Protein 7Q61 (pdb70)

B-factor: mean 127.04, std 44.7, range [60.65, 236.68]

Secondary structure (DSSP, 8-state):
-----EEEEESEEETTSEEEEEEE--SS-SSPEEEEEEE-SS-EEEEEEEE--SS--EEEEEEEPPPPSSSSEEEEEEEEEEEETTEEEEEEEEEEEE-PPPEEEEEES-SEE-TT-EEEEEEEEE-TTS-B--PPEEEEEEE-TTS-EEEEEEEE--BTTEEEEEEE--TTPPPEEEEEEETTTTEEEEEEE-------EEEEE-S-SSEESS-SEEEEEEEEEETTS-B--EEEEEEEEEEE----EEEEEEEE--TT-EEEEEEETTSS-TT-SSEEEEEEEEEEEEETTT--EEEEEEEEEEE-EEEEEEEEEE-SEE-TTS-EEEEEEEE-TTS-B-SS-EEEEEEEBTTB--EEEEE--TT-EEEEEE--SSS-S--EEEEEES-SSPP---SSSPP-EEE-EEEEEEE---SS--EEEEPP--SPBPTTSEEEEEEEEE--STTT-TTS-EEEEEEEEETTEEEEEEEEEE-GGG-S--EEEEEEEE--TTS-SS-EEEEEEE-TTS-EEEEEEE--B----SS--EEEEESSEE-TTSEEEEEEE--TT-EEEEEEEEHHHHHHSPPPP-SHHHHHHTS-S---S--SSS--------HHHHHHTTTEEEEESSS-SPP------EE----SEEEEEEEE--TTSEEEEEEEPPS-SEEEEEEEEEEETTTEEEE---EEEEE--SEEEEEE--SEEETTSEEEEEEEEEE-SSS-EEEEEEE---TTEEE--SGGGEEEEEE-TTEEEEEEEEEEE-S-EEEEEEEEEEEPPPSS-BTTBPPP--SS--EEEEEEEEEEEPSSEEEEEEEEEEE--EEEEEEEEEE----S-BPTT--EEEEEEESSSS-STTTTTTTTS-S---SGGGTHHHHHHHHHHHHHHHTTT---HHHHHHHHHHHHHHHTTSSTTB-TTSSB-SSSS-SSS--HHHHHHHHHHHTTGGGTS---SHHHHHHHHHHHHH--SS---------SSSS--SS---HHHHHHHHHHHHSSSS--SS-HHHHHHHHHHTTHHHHT--SHHHHHHHHHTTTTT-SSSSSTTTTTTSTT-EE-SS-EE----HHHHHHHHHHHHHT-SS---HHHHHHHHHHHHHHTT--SSSSS-SSSSHHHHHHHHHHHHHHHT----SEEEEEEEETT---EEEEE-SSSTTB-EEEE--S-SSEEEEEEEEES-EEEEEEEEEEE--

Solvent-accessible surface area: 53272 Å² total; per-residue (Å²): 168,114,45,8,12,3,1,0,0,0,1,48,0,12,79,67,18,83,13,41,0,1,4,2,1,2,39,42,34,51,79,7,76,4,30,4,13,1,50,16,161,111,89,73,54,133,16,9,89,49,40,5,74,165,109,14,57,25,52,38,65,64,20,119,7,6,68,13,61,65,43,68,79,17,65,1,25,0,62,5,16,0,84,20,114,161,97,76,65,110,74,118,47,107,0,3,0,41,138,16,60,54,9,29,28,5,12,10,2,8,17,0,0,18,25,32,43,65,0,75,0,0,0,0,12,0,10,26,39,4,30,1,24,66,85,122,13,44,13,0,3,0,14,18,45,64,38,15,7,36,10,31,56,96,108,23,88,12,88,77,0,0,6,53,22,44,42,100,2,46,100,99,15,77,79,26,74,3,30,0,9,3,44,92,50,187,39,123,1,52,4,24,0,37,77,20,74,23,31,56,10,98,8,76,29,52,88,4,138,90,6,4,4,48,54,124,44,14,75,0,56,0,8,0,96,13,5,10,37,45,20,13,81,0,44,0,94,3,34,0,16,3,79,28,140,161,107,63,66,55,85,114,13,86,22,98,8,72,134,80,0,26,22,56,14,83,0,46,30,92,35,9,53,19,91,20,219,56,29,27,56,84,5,33,0,53,0,38,0,55,17,107,32,5,44,62,90,18,92,14,100,57,76,6,127,12,23,21,28,46,1,21,2,77,28,68,24,22,15,99,16,1,15,24,97,29,63,12,69,6,36,1,34,0,77,5,70,48,93,42,101,41,147,92,66,85,2,32,4,16,10,96,30,116,91,31,83,113,99,58,75,30,82,4,62,104,68,0,20,1,90,6,102,24,115,0,60,30,10,110,37,34,76,1,19,0,37,0,24,24,68,81,119,114,72,111,166,74,110,164,108,43,50,100,96,65,81,52,3,145,38,63,0,126,15,7,46,54,62,16,178,4,22,0,16,13,94,61,42,101,37,111,16,120,14,39,100,96,39,107,0,81,0,16,15,60,7,14,61,94,39,0,46,62,127,39,50,2,3,0,4,33,1,0,3,1,41,4,28,7,38,56,31,16,26,85,60,17,62,4,113,96,90,30,89,126,18,63,25,51,10,78,0,57,0,44,2,92,3,2,33,44,2,4,0,0,1,0,1,7,2,24,77,8,5,1,2,0,9,23,1,66,10,50,8,74,60,9,15,39,1,110,12,58,6,24,26,47,89,51,96,48,61,2,50,28,102,0,38,0,72,0,71,11,5,63,46,4,16,0,0,0,14,0,4,2,33,3,0,39,46,49,99,112,52,108,94,33,32,59,148,35,2,13,48,65,28,110,136,64,34,18,98,20,7,188,54,5,34,62,162,64,184,121,43,8,0,18,13,1,0,78,50,2,0,0,4,6,3,31,72,21,88,9,95,83,101,75,146,108,121,81,54,83,5,122,52,120,23,25,20,18,16,35,56,48,38,100,8,34,147,81,2,125,56,59,50,117,16,74,3,8,21,13,14,5,36,0,55,0,16,0,0,0,0,3,102,96,96,0,1,0,24,5,89,86,40,23,0,22,0,32,4,31,3,6,1,25,6,35,18,56,46,36,2,60,30,48,77,74,16,151,0,1,0,5,0,8,0,11,32,169,57,4,0,36,0,50,1,63,8,45,118,42,141,36,5,102,33,105,93,99,60,119,11,113,30,58,16,49,15,51,32,44,41,39,68,27,10,56,4,67,0,27,1,74,104,48,25,134,4,84,0,33,1,22,0,126,4,62,106,12,147,85,78,13,72,74,86,147,10,72,61,19,184,101,18,90,7,0,24,4,40,45,74,1,36,3,77,29,57,33,85,105,49,81,86,34,78,17,3,14,6,30,3,140,67,143,98,26,73,51,79,5,77,12,103,51,68,154,92,49,12,90,108,5,48,104,10,48,4,5,1,25,1,11,14,13,12,36,12,20,50,61,1,58,49,4,21,88,134,93,30,22,103,32,4,80,7,11,7,12,16,0,3,7,2,6,1,5,23,23,8,77,85,17,68,60,45,64,132,127,56,87,73,125,0,35,22,30,2,72,75,5,24,112,88,4,85,106,21,54,12,92,59,18,2,10,1,12,141,0,105,128,53,52,75,2,8,7,22,9,8,0,3,8,8,12,7,7,3,22,0,88,111,31,11,160,15,47,81,164,10,28,88,56,6,17,144,83,6,49,63,36,7,103,69,108,33,9,88,46,82,74,22,106,10,93,50,126,114,54,88,13,13,61,42,57,86,46,1,5,5,0,9,2,15,10,2,4,23,71,58,67,67,92,65,120,24,109,30,14,26,12,0,74,128,28,3,98,102,18,24,111,70,81,80,64,21,8,2,13,1,1,8,1,14,18,8,10,39,36,76,38,96,90,40,1,57,111,10,26,141,63,2,57,143,89,10,88,124,64,34,49,20,24,45,3,57,107,92,42,34,3,2,2,0,0,8,1,0,3,0,7,3,29,44,130,92,61,79,90,152,36,23,28,47,0,1,10,0,0,18,27,0,15,84,38,96,104,13,1,16,23,85,89,24,3,4,2,5,1,0,0,0,25,1,4,1,49,4,14,82,53,17,7,72,15,3,66,73,0,67,1,32,1,63,11,90,86,113,57,88,80,67,5,79,0,73,56,100,39,23,18,23,44,43,82,34,68,15,85,17,123,31,20,88,3,27,1,45,0,41,27,113,1,0,0,14,3,41,4,11,2,92,6,12,43,97,154

Sequence (1210 aa):
ELPNYLVTLPARLNFPSVQKVCLDLSPGYSDVKFTVTLETKDKTQKLLEYSGLKKRHLHCISFLVPPPAGGTEEVATIRVSGVGNNISFEEKKKVLIQRQGNGTFVQTDKPLYTPGQQVYFRIVTMDSNFVPVNDKYSMVELQDPNSNRIAQWLEVVPEQGIVDLSFQLAPEAMLGTYTVAVAEGKTFGTFSVEEYVLPKFKVEVVEPKELSTVQESFLVKICCRYTYGKPMLGAVQVSVCQKANLPDKCRNLSGQTDKTGCFSAPVDMATFDLIGYAYSHQINIVATVVEEGTGVEANATQNIYISPQMGSMTFEDTSNFYHPNFPFSGKIRVRGHDDSFLKNHLVFLVIYGTNGTFNQTLVTDNNGLAPFTLETSGWNGTDVSLEGKFQMEDLVYNPEQVPRYYQNAYLHLRPFYSTTRSFLGIHRLNGPLKCGQPQEVLVDYYIDPADASPDQEISFSYYLIGKGSLVMEGQKHLNSKKKGLKASFSLSLTFTSRLAPDPSLVIYAIFPSGGVVADKIQFSVEMCFDNQVSLGFSPSQQLPGAEVELQLQAAPGSLCALRAVDESVLLLRPDRELSNRSVYGMFPFWYGHYPYQVAEYDQCTDLFSFFRDVGLKILSNAKIKKPVDCDSQVRQYFPETWLWDLFPIGNSGKEAVHVTVPDAITEWKAMSFCTSQSRGFGLSPTVGLTAFKPFFVDLTLPYSVVRGESFRLTATIFNYLKDCIRVQTDLAKSHEYQLESWADSQTSSCLCADDAKTHHWNITAVKLGHINFTISTKILDSNEPCGGQKGFVPQKGRSDTLIKPVLVKPEGVLVEKTHSSLLCPKGKVASESVSLELPVDIVPDSTKAYVTVLGDIMGTALQNLDGLVQMPSGCGEQNMVLFAPIIYVLQYLEKAGLLTEEIRSRAVGFLEIGYQKELMYKHSNGSYSAFGERDGNGNTWLTAFVTKCFGQAQKFIFIDPKNIQDALKWMAGNQLPSGCYANVGNLLHTAMKGGVDDEVSLTAYVTAALLEMGKDVDDPMVSQGLRCLKNSATSTTNLYTQALLAYIFSLAGEMDIRNILLKQLDQQAIISGESIYWSQAVDVELTAYALLAQLTKPSLTQKEIAKATSIVAWLAKQHNAYGGFSSTQDTVVALQALAKYATTAYMPSEEINLVVKSTENFQRTFNIQSVNRLVFQQDTLPNVPGMYTLEASGQGCVYVQTVLRYNILP

Foldseek 3Di:
DAWKKKKWWFAEAAQVDKFKIKMKTAADWQFKKKWKWKAADPGIGIDDIDTDDRHIDIDMDIDHDDAHPVRFKGKIKMWIWIDGPPDIDIDIAIGMYGHAAWDKAKFWLFQEAEAQAKIKMKIATADLLQAADWDWWQKKFKAAPLQFTQDMDGRDTDDLRMDMDMDGGHNPRDWAKMKIDTNLDDHIDIHTHDFFDFDFKDKEWDFPDEAAQPDFKGKTKIAMAGQLGAAAKWKKWKWKWWAFCPDIFTDIDIDIADRRRIDMDMDGPVRDDLLDPRTAQKIKIKMKTQGPFLRDIDIYIDIYRHFLEAKEKAFDFADQADEEQDKGKTKMAIAGRVRDQDDFAWKKKWKAAPVHIDIDIGTAHRRRMTIDMDGRHPRGQTKMKMKIDRDPDDDDADSVGRRHDYHIYIGIYGYEPDPDRKDKDKDADPDADEAFDWDKIKMKIFAALVLLPQVGKWKKKKFWFALRGTDDIDIDIDGSVVHGDTDMDIDTDGHASRHYQWIKMKMWTATSVQDIYIDMDIHGHPLHAQFAWAWDWPVLEDAAFAKIKIKIFTAAFKKKWKWKFFVSSCSVPNTDDDDSCVVSPSSPDGQQARDPVRDDDDVVNFVCVVCRRSRMDMDMDGPTDDDDDPLEDAQDFDRGIQDTDIDHGHNVRMDIDMGHGHRDQRKIWMWMWMHHNVRRIDTYDTGIRGHHDQKEKDWDDGAEDEAFDKDKIKIKIFHAPQFKFKKWKFKDDDPQKDWDCPVNRIDMDIGTHRDMDIDMTIMGGHDAAKDKIKMKMATDFDPDPDPPHGHDADDHHRMYMYIDIHHYAYDFDKDKDKDWDKFADAFDKGKDKDFFDDDPQFDPPFKWKKKWKFQDFFHSCLSLLLVLLDDADQAFCPLLLRLQLLLLNVLQCVLQVNDDDVSLVVSVVSNVVSVVSQQQQQEPQLEGHRNRPDQPDHFLQVRLSVLLRVLRCCVRDPDDDVSNVSSLVVLLVQADLVGGQPGRGAGPDPPAGAAPDDRLLSLLSSLVSNDDSPDAPPDNSNVSSVSVCVCVVVVVDAQLSLLSSLQSVLRNPDDPSNVVSVVVNVVQFDDDRLATWDDSNNRLVSLLSNLNNLLSDPDDDSVSLSVNVSSSNNLSSDNDLPSDSPHRPSSNSSSNSSSSNSVRDFHGDAWKWKWKADPVRPTDIDIAHPVCSSNTDMDIDPDDGTMMMIMMRDHGMMMMMMMIMGRRHD

InterPro domains:
  IPR001599 Alpha-2-macroglobulin [PF00207] (736-825)
  IPR001599 Alpha-2-macroglobulin [SM01360] (736-826)
  IPR002890 Macroglobulin domain [PF01835] (122-201)
  IPR008930 Terpenoid cyclases/protein prenyltransferase alpha-alpha toroid [SSF48239] (955-1253)
  IPR009048 Alpha-macroglobulin, receptor-binding [PF07677] (1361-1450)
  IPR009048 Alpha-macroglobulin, receptor-binding [SM01361] (1362-1449)
  IPR011625 Alpha-2-macroglobulin, bait region domain [PF07703] (459-601)
  IPR011625 Alpha-2-macroglobulin, bait region domain [SM01359] (453-601)
  IPR011626 Alpha-macroglobulin-like, TED domain [PF07678] (946-1251)
  IPR013783 Immunoglobulin-like fold [G3DSA:2.60.40.10] (341-428)
  IPR013783 Immunoglobulin-like fold [G3DSA:2.60.40.10] (787-904)
  IPR014756 Immunoglobulin E-set [SSF81296] (784-904)
  IPR019742 Alpha-2-macroglobulin, conserved site [PS00477] (967-975)
  IPR036595 Alpha-macroglobulin, receptor-binding domain superfamily [G3DSA:2.60.40.690] (1324-1454)
  IPR036595 Alpha-macroglobulin, receptor-binding domain superfamily [SSF49410] (1325-1453)
  IPR040839 Macroglobulin domain MG4 [PF17789] (342-439)
  IPR041555 Macroglobulin domain MG3 [PF17791] (213-302)
  IPR041813 Alpha-2-macroglobulin, TED domain [cd02897] (956-1251)
  IPR047565 Alpha-macroglobulin-like, thiol-ester bond-forming region [SM01419] (959-988)
  IPR050473 Alpha-2-macroglobulin/Complement system [PTHR11412] (5-1454)

Nearest PDB structures (foldseek):
  7q61-assembly1_A  TM=1.001E+00  e=0.000E+00  Homo sapiens
  7q62-assembly1_A  TM=9.931E-01  e=0.000E+00  Homo sapiens
  7q60-assembly1_A  TM=9.872E-01  e=0.000E+00  Homo sapiens
  7q62-assembly1_B  TM=9.944E-01  e=0.000E+00  Homo sapiens
  7o7l-assembly1_B  TM=5.646E-01  e=2.850E-83  Homo sapiens

Radius of gyration: 38.21 Å; Cα contacts (8 Å, |Δi|>4): 2802; chains: 1; bounding box: 71×109×110 Å

GO terms:
  GO:0005576 extracellular region (C, IDA)
  GO:0030414 peptidase inhibitor activity (F, IDA)
  GO:0052548 regulation of endopeptidase activity (P, IDA)
  GO:0070062 extracellular exosome (C, HDA)

Organism: Homo sapiens (NCBI:txid9606)

CATH classification: 2.60.40.1940

Structure (mmCIF, N/CA/C/O backbone):
data_7Q61
#
_entry.id   7Q61
#
_cell.length_a   1.00
_cell.length_b   1.00
_cell.length_c   1.00
_cell.angle_alpha   90.00
_cell.angle_beta   90.00
_cell.angle_gamma   90.00
#
_symmetry.space_group_name_H-M   'P 1'
#
loop_
_entity.id
_entity.type
_entity.pdbx_description
1 polymer 'Alpha-2-macroglobulin-like protein 1'
2 branched 2-acetamido-2-deoxy-beta-D-glucopyranose-(1-4)-2-acetamido-2-deoxy-beta-D-glucopyranose
3 non-polymer 2-acetamido-2-deoxy-beta-D-glucopyranose
#
loop_
_atom_site.group_PDB
_atom_site.id
_atom_site.type_symbol
_atom_site.label_atom_id
_atom_site.label_alt_id
_atom_site.label_comp_id
_atom_site.label_asym_id
_atom_site.label_entity_id
_atom_site.label_seq_id
_atom_site.pdbx_PDB_ins_code
_atom_site.Cartn_x
_atom_site.Cartn_y
_atom_site.Cartn_z
_atom_site.occupancy
_atom_site.B_iso_or_equiv
_atom_site.auth_seq_id
_atom_site.auth_comp_id
_atom_site.auth_asym_id
_atom_site.auth_atom_id
_atom_site.pdbx_PDB_model_num
ATOM 1 N N . GLU A 1 1 ? 183.296 169.986 110.882 1.00 134.03 19 GLU A N 1
ATOM 2 C CA . GLU A 1 1 ? 182.693 171.135 110.216 1.00 134.03 19 GLU A CA 1
ATOM 3 C C . GLU A 1 1 ? 182.833 172.377 111.094 1.00 134.03 19 GLU A C 1
ATOM 4 O O . GLU A 1 1 ? 183.535 173.322 110.737 1.00 134.03 19 GLU A O 1
ATOM 10 N N . LEU A 1 2 ? 182.163 172.369 112.239 1.00 130.42 20 LEU A N 1
ATOM 11 C CA . LEU A 1 2 ? 182.334 173.405 113.259 1.00 130.42 20 LEU A CA 1
ATOM 12 C C . LEU A 1 2 ? 182.906 172.769 114.516 1.00 130.42 20 LEU A C 1
ATOM 13 O O . LEU A 1 2 ? 182.176 172.049 115.225 1.00 130.42 20 LEU A O 1
ATOM 18 N N . PRO A 1 3 ? 184.187 172.972 114.822 1.00 125.55 21 PRO A N 1
ATOM 19 C CA . PRO A 1 3 ? 184.754 172.404 116.050 1.00 125.55 21 PRO A CA 1
ATOM 20 C C . PRO A 1 3 ? 184.236 173.116 117.288 1.00 125.55 21 PRO A C 1
ATOM 21 O O . PRO A 1 3 ? 183.965 174.319 117.273 1.00 125.55 21 PRO A O 1
ATOM 25 N N . ASN A 1 4 ? 184.105 172.356 118.373 1.00 116.96 22 ASN A N 1
ATOM 26 C CA . ASN A 1 4 ? 183.516 172.886 119.592 1.00 116.96 22 ASN A CA 1
ATOM 27 C C . ASN A 1 4 ? 184.065 172.178 120.826 1.00 116.96 22 ASN A C 1
ATOM 28 O O . ASN A 1 4 ? 184.571 171.057 120.758 1.00 116.96 22 ASN A O 1
ATOM 33 N N . TYR A 1 5 ? 183.950 172.857 121.960 1.00 111.64 23 TYR A N 1
ATOM 34 C CA . TYR A 1 5 ? 184.438 172.384 123.245 1.00 111.64 23 TYR A CA 1
ATOM 35 C C . TYR A 1 5 ? 183.256 172.176 124.177 1.00 111.64 23 TYR A C 1
ATOM 36 O O . TYR A 1 5 ? 182.153 172.665 123.919 1.00 111.64 23 TYR A O 1
ATOM 45 N N . LEU A 1 6 ? 183.495 171.462 125.278 1.00 100.52 24 LEU A N 1
ATOM 46 C CA . LEU A 1 6 ? 182.524 171.452 126.365 1.00 100.52 24 LEU A CA 1
ATOM 47 C C . LEU A 1 6 ? 183.278 171.254 127.670 1.00 100.52 24 LEU A C 1
ATOM 48 O O . LEU A 1 6 ? 184.053 170.306 127.801 1.00 100.52 24 LEU A O 1
ATOM 53 N N . VAL A 1 7 ? 183.045 172.145 128.631 1.00 98.97 25 VAL A N 1
ATOM 54 C CA . VAL A 1 7 ? 183.740 172.151 129.913 1.00 98.97 25 VAL A CA 1
ATOM 55 C C . VAL A 1 7 ? 182.713 171.908 131.008 1.00 98.97 25 VAL A C 1
ATOM 56 O O . VAL A 1 7 ? 181.672 172.571 131.043 1.00 98.97 25 VAL A O 1
ATOM 60 N N . THR A 1 8 ? 183.003 170.964 131.897 1.00 93.57 26 THR A N 1
ATOM 61 C CA . THR A 1 8 ? 182.090 170.572 132.961 1.00 93.57 26 THR A CA 1
ATOM 62 C C . THR A 1 8 ? 182.781 170.730 134.307 1.00 93.57 26 THR A C 1
ATOM 63 O O . THR A 1 8 ? 183.906 170.245 134.489 1.00 93.57 26 THR A O 1
ATOM 67 N N . LEU A 1 9 ? 182.114 171.411 135.242 1.00 93.28 27 LEU A N 1
ATOM 68 C CA . LEU A 1 9 ? 182.640 171.570 136.595 1.00 93.28 27 LEU A CA 1
ATOM 69 C C . LEU A 1 9 ? 181.431 171.638 137.522 1.00 93.28 27 LEU A C 1
ATOM 70 O O . LEU A 1 9 ? 180.336 171.952 137.051 1.00 93.28 27 LEU A O 1
ATOM 75 N N . PRO A 1 10 ? 181.561 171.268 138.798 1.00 87.09 28 PRO A N 1
ATOM 76 C CA . PRO A 1 10 ? 180.394 171.309 139.696 1.00 87.09 28 PRO A CA 1
ATOM 77 C C . PRO A 1 10 ? 179.959 172.725 140.059 1.00 87.09 28 PRO A C 1
ATOM 78 O O . PRO A 1 10 ? 180.702 173.692 139.927 1.00 87.09 28 PRO A O 1
ATOM 82 N N . ALA A 1 11 ? 178.717 172.848 140.524 1.00 92.65 29 ALA A N 1
ATOM 83 C CA . ALA A 1 11 ? 178.246 174.164 140.945 1.00 92.65 29 ALA A CA 1
ATOM 84 C C . ALA A 1 11 ? 178.781 174.528 142.326 1.00 92.65 29 ALA A C 1
ATOM 85 O O . ALA A 1 11 ? 179.518 175.506 142.478 1.00 92.65 29 ALA A O 1
ATOM 87 N N . ARG A 1 12 ? 178.430 173.745 143.342 1.00 105.67 30 ARG A N 1
ATOM 88 C CA . ARG A 1 12 ? 178.834 174.027 144.716 1.00 105.67 30 ARG A CA 1
ATOM 89 C C . ARG A 1 12 ? 180.200 173.411 144.973 1.00 105.67 30 ARG A C 1
ATOM 90 O O . ARG A 1 12 ? 180.324 172.190 145.107 1.00 105.67 30 ARG A O 1
ATOM 98 N N . LEU A 1 13 ? 181.220 174.252 145.046 1.00 103.62 31 LEU A N 1
ATOM 99 C CA . LEU A 1 13 ? 182.540 173.793 145.439 1.00 103.62 31 LEU A CA 1
ATOM 100 C C . LEU A 1 13 ? 182.591 173.669 146.957 1.00 103.62 31 LEU A C 1
ATOM 101 O O . LEU A 1 13 ? 181.991 174.463 147.685 1.00 103.62 31 LEU A O 1
ATOM 106 N N . ASN A 1 14 ? 183.305 172.658 147.438 1.00 106.38 32 ASN A N 1
ATOM 107 C CA . ASN A 1 14 ? 183.406 172.400 148.868 1.00 106.38 32 ASN A CA 1
ATOM 108 C C . ASN A 1 14 ? 184.875 172.358 149.251 1.00 106.38 32 ASN A C 1
ATOM 109 O O . ASN A 1 14 ? 185.636 171.568 148.684 1.00 106.38 32 ASN A O 1
ATOM 114 N N . PHE A 1 15 ? 185.255 173.196 150.220 1.00 107.68 33 PHE A N 1
ATOM 115 C CA . PHE A 1 15 ? 186.669 173.421 150.528 1.00 107.68 33 PHE A CA 1
ATOM 116 C C . PHE A 1 15 ? 187.448 172.210 151.075 1.00 107.68 33 PHE A C 1
ATOM 117 O O . PHE A 1 15 ? 188.570 171.993 150.584 1.00 107.68 33 PHE A O 1
ATOM 125 N N . PRO A 1 16 ? 186.972 171.389 152.026 1.00 107.60 34 PRO A N 1
ATOM 126 C CA . PRO A 1 16 ? 187.820 170.265 152.460 1.00 107.60 34 PRO A CA 1
ATOM 127 C C . PRO A 1 16 ? 187.877 169.072 151.510 1.00 107.60 34 PRO A C 1
ATOM 128 O O . PRO A 1 16 ? 188.440 168.041 151.894 1.00 107.60 34 PRO A O 1
ATOM 132 N N . SER A 1 17 ? 187.327 169.152 150.299 1.00 106.71 35 SER A N 1
ATOM 133 C CA . SER A 1 17 ? 187.285 168.019 149.387 1.00 106.71 35 SER A CA 1
ATOM 134 C C . SER A 1 17 ? 187.932 168.367 148.051 1.00 106.71 35 SER A C 1
ATOM 135 O O . SER A 1 17 ? 188.115 169.537 147.708 1.00 106.71 35 SER A O 1
ATOM 138 N N . VAL A 1 18 ? 188.277 167.318 147.297 1.00 103.26 36 VAL A N 1
ATOM 139 C CA . VAL A 1 18 ? 188.774 167.446 145.933 1.00 103.26 36 VAL A CA 1
ATOM 140 C C . VAL A 1 18 ? 187.585 167.435 144.983 1.00 103.26 36 VAL A C 1
ATOM 141 O O . VAL A 1 18 ? 186.513 166.911 145.304 1.00 103.26 36 VAL A O 1
ATOM 145 N N . GLN A 1 19 ? 187.750 168.049 143.814 1.00 96.29 37 GLN A N 1
ATOM 146 C CA . GLN A 1 19 ? 186.694 168.069 142.804 1.00 96.29 37 GLN A CA 1
ATOM 147 C C . GLN A 1 19 ? 187.283 167.721 141.443 1.00 96.29 37 GLN A C 1
ATOM 148 O O . GLN A 1 19 ? 188.493 167.549 141.293 1.00 96.29 37 GLN A O 1
ATOM 154 N N . LYS A 1 20 ? 186.412 167.612 140.443 1.00 91.78 38 LYS A N 1
ATOM 155 C CA . LYS A 1 20 ? 186.784 167.186 139.102 1.00 91.78 38 LYS A CA 1
ATOM 156 C C . LYS A 1 20 ? 186.429 168.269 138.098 1.00 91.78 38 LYS A C 1
ATOM 157 O O . LYS A 1 20 ? 185.365 168.884 138.193 1.00 91.78 38 LYS A O 1
ATOM 163 N N . VAL A 1 21 ? 187.313 168.499 137.131 1.00 100.38 39 VAL A N 1
ATOM 164 C CA . VAL A 1 21 ? 187.009 169.363 135.995 1.00 100.38 39 VAL A CA 1
ATOM 165 C C . VAL A 1 21 ? 187.287 168.597 134.707 1.00 100.38 39 VAL A C 1
ATOM 166 O O . VAL A 1 21 ? 188.281 167.856 134.614 1.00 100.38 39 VAL A O 1
ATOM 170 N N . CYS A 1 22 ? 186.352 168.714 133.736 1.00 103.24 40 CYS A N 1
ATOM 171 C CA . CYS A 1 22 ? 186.430 167.924 132.515 1.00 103.24 40 CYS A CA 1
ATOM 172 C C . CYS A 1 22 ? 186.269 168.748 131.250 1.00 103.24 40 CYS A C 1
ATOM 173 O O . CYS A 1 22 ? 185.512 169.719 131.210 1.00 103.24 40 CYS A O 1
ATOM 176 N N . LEU A 1 23 ? 186.992 168.331 130.204 1.00 105.59 41 LEU A N 1
ATOM 177 C CA . LEU A 1 23 ? 186.975 169.015 128.920 1.00 105.59 41 LEU A CA 1
ATOM 178 C C . LEU A 1 23 ? 186.765 167.995 127.807 1.00 105.59 41 LEU A C 1
ATOM 179 O O . LEU A 1 23 ? 187.403 166.936 127.796 1.00 105.59 41 LEU A O 1
ATOM 184 N N . ASP A 1 24 ? 185.869 168.320 126.877 1.00 110.00 42 ASP A N 1
ATOM 185 C CA . ASP A 1 24 ? 185.511 167.469 125.751 1.00 110.00 42 ASP A CA 1
ATOM 186 C C . ASP A 1 24 ? 185.806 168.234 124.469 1.00 110.00 42 ASP A C 1
ATOM 187 O O . ASP A 1 24 ? 185.335 169.365 124.295 1.00 110.00 42 ASP A O 1
ATOM 192 N N . LEU A 1 25 ? 186.567 167.607 123.572 1.00 115.62 43 LEU A N 1
ATOM 193 C CA . LEU A 1 25 ? 187.089 168.240 122.372 1.00 115.62 43 LEU A CA 1
ATOM 194 C C . LEU A 1 25 ? 186.263 167.849 121.149 1.00 115.62 43 LEU A C 1
ATOM 195 O O . LEU A 1 25 ? 185.225 167.193 121.251 1.00 115.62 43 LEU A O 1
ATOM 200 N N . SER A 1 26 ? 186.737 168.253 119.978 1.00 120.63 44 SER A N 1
ATOM 201 C CA . SER A 1 26 ? 186.123 167.970 118.691 1.00 120.63 44 SER A CA 1
ATOM 202 C C . SER A 1 26 ? 187.223 167.630 117.699 1.00 120.63 44 SER A C 1
ATOM 203 O O . SER A 1 26 ? 188.401 167.892 117.963 1.00 120.63 44 SER A O 1
ATOM 206 N N . PRO A 1 27 ? 186.878 167.002 116.569 1.00 129.65 45 PRO A N 1
ATOM 207 C CA . PRO A 1 27 ? 187.823 166.951 115.449 1.00 129.65 45 PRO A CA 1
ATOM 208 C C . PRO A 1 27 ? 188.124 168.344 114.918 1.00 129.65 45 PRO A C 1
ATOM 209 O O . PRO A 1 27 ? 187.290 169.250 114.967 1.00 129.65 45 PRO A O 1
ATOM 213 N N . GLY A 1 28 ? 189.339 168.506 114.409 1.00 132.76 46 GLY A N 1
ATOM 214 C CA . GLY A 1 28 ? 189.848 169.823 114.093 1.00 132.76 46 GLY A CA 1
ATOM 215 C C . GLY A 1 28 ? 190.769 170.280 115.200 1.00 132.76 46 GLY A C 1
ATOM 216 O O . GLY A 1 28 ? 191.350 169.431 115.888 1.00 132.76 46 GLY A O 1
ATOM 217 N N . TYR A 1 29 ? 190.888 171.605 115.376 1.00 132.43 47 TYR A N 1
ATOM 218 C CA . TYR A 1 29 ? 191.707 172.274 116.401 1.00 132.43 47 TYR A CA 1
ATOM 219 C C . TYR A 1 29 ? 193.163 171.857 116.228 1.00 132.43 47 TYR A C 1
ATOM 220 O O . TYR A 1 29 ? 193.758 172.223 115.199 1.00 132.43 47 TYR A O 1
ATOM 229 N N . SER A 1 30 ? 193.783 171.183 117.211 1.00 135.20 48 SER A N 1
ATOM 230 C CA . SER A 1 30 ? 195.155 170.661 117.253 1.00 135.20 48 SER A CA 1
ATOM 231 C C . SER A 1 30 ? 196.236 171.745 117.227 1.00 135.20 48 SER A C 1
ATOM 232 O O . SER A 1 30 ? 197.429 171.421 117.209 1.00 135.20 48 SER A O 1
ATOM 235 N N . ASP A 1 31 ? 195.855 173.019 117.231 1.00 141.39 49 ASP A N 1
ATOM 236 C CA . ASP A 1 31 ? 196.778 174.125 117.407 1.00 141.39 49 ASP A CA 1
ATOM 237 C C . ASP A 1 31 ? 196.215 175.234 118.287 1.00 141.39 49 ASP A C 1
ATOM 238 O O . ASP A 1 31 ? 196.890 176.249 118.483 1.00 141.39 49 ASP A O 1
ATOM 243 N N . VAL A 1 32 ? 195.011 175.065 118.820 1.00 138.87 50 VAL A N 1
ATOM 244 C CA . VAL A 1 32 ? 194.392 176.021 119.726 1.00 138.87 50 VAL A CA 1
ATOM 245 C C . VAL A 1 32 ? 194.497 175.449 121.130 1.00 138.87 50 VAL A C 1
ATOM 246 O O . VAL A 1 32 ? 193.978 174.361 121.408 1.00 138.87 50 VAL A O 1
ATOM 250 N N . LYS A 1 33 ? 195.169 176.176 122.013 1.00 134.99 51 LYS A N 1
ATOM 251 C CA . LYS A 1 33 ? 195.415 175.713 123.369 1.00 134.99 51 LYS A CA 1
ATOM 252 C C . LYS A 1 33 ? 194.252 176.153 124.250 1.00 134.99 51 LYS A C 1
ATOM 253 O O . LYS A 1 33 ? 193.958 177.354 124.337 1.00 134.99 51 LYS A O 1
ATOM 259 N N . PHE A 1 34 ? 193.580 175.179 124.871 1.00 131.68 52 PHE A N 1
ATOM 260 C CA . PHE A 1 34 ? 192.497 175.425 125.818 1.00 131.68 52 PHE A CA 1
ATOM 261 C C . PHE A 1 34 ? 193.046 175.333 127.233 1.00 131.68 52 PHE A C 1
ATOM 262 O O . PHE A 1 34 ? 193.530 174.276 127.643 1.00 131.68 52 PHE A O 1
ATOM 270 N N . THR A 1 35 ? 192.944 176.420 127.986 1.00 129.63 53 THR A N 1
ATOM 271 C CA . THR A 1 35 ? 193.233 176.391 129.410 1.00 129.63 53 THR A CA 1
ATOM 272 C C . THR A 1 35 ? 192.022 176.909 130.170 1.00 129.63 53 THR A C 1
ATOM 273 O O . THR A 1 35 ? 191.308 177.802 129.701 1.00 129.63 53 THR A O 1
ATOM 277 N N . VAL A 1 36 ? 191.764 176.316 131.328 1.00 124.80 54 VAL A N 1
ATOM 278 C CA . VAL A 1 36 ? 190.642 176.728 132.164 1.00 124.80 54 VAL A CA 1
ATOM 279 C C . VAL A 1 36 ? 191.171 177.135 133.537 1.00 124.80 54 VAL A C 1
ATOM 280 O O . VAL A 1 36 ? 192.004 176.437 134.128 1.00 124.80 54 VAL A O 1
ATOM 284 N N . THR A 1 37 ? 190.763 178.325 133.988 1.00 130.08 55 THR A N 1
ATOM 285 C CA . THR A 1 37 ? 191.292 178.967 135.184 1.00 130.08 55 THR A CA 1
ATOM 286 C C . THR A 1 37 ? 190.157 179.366 136.115 1.00 130.08 55 THR A C 1
ATOM 287 O O . THR A 1 37 ? 189.127 179.882 135.669 1.00 130.08 55 THR A O 1
ATOM 291 N N . LEU A 1 38 ? 190.368 179.156 137.414 1.00 124.04 56 LEU A N 1
ATOM 292 C CA . LEU A 1 38 ? 189.425 179.573 138.446 1.00 124.04 56 LEU A CA 1
ATOM 293 C C . LEU A 1 38 ? 189.912 180.897 139.015 1.00 124.04 56 LEU A C 1
ATOM 294 O O . LEU A 1 38 ? 190.896 180.937 139.760 1.00 124.04 56 LEU A O 1
ATOM 299 N N . GLU A 1 39 ? 189.229 181.976 138.658 1.00 126.02 57 GLU A N 1
ATOM 300 C CA . GLU A 1 39 ? 189.545 183.300 139.167 1.00 126.02 57 GLU A CA 1
ATOM 301 C C . GLU A 1 39 ? 188.758 183.507 140.455 1.00 126.02 57 GLU A C 1
ATOM 302 O O . GLU A 1 39 ? 187.532 183.686 140.429 1.00 126.02 57 GLU A O 1
ATOM 308 N N . THR A 1 40 ? 189.458 183.430 141.579 1.00 126.01 58 THR A N 1
ATOM 309 C CA . THR A 1 40 ? 188.929 183.780 142.882 1.00 126.01 58 THR A CA 1
ATOM 310 C C . THR A 1 40 ? 189.354 185.208 143.218 1.00 126.01 58 THR A C 1
ATOM 311 O O . THR A 1 40 ? 189.876 185.936 142.367 1.00 126.01 58 THR A O 1
ATOM 315 N N . LYS A 1 41 ? 189.118 185.623 144.465 1.00 126.61 59 LYS A N 1
ATOM 316 C CA . LYS A 1 41 ? 189.325 187.020 144.836 1.00 126.61 59 LYS A CA 1
ATOM 317 C C . LYS A 1 41 ? 190.806 187.358 144.975 1.00 126.61 59 LYS A C 1
ATOM 318 O O . LYS A 1 41 ? 191.268 188.383 144.461 1.00 126.61 59 LYS A O 1
ATOM 324 N N . ASP A 1 42 ? 191.570 186.505 145.654 1.00 132.62 60 ASP A N 1
ATOM 325 C CA . ASP A 1 42 ? 192.956 186.833 145.956 1.00 132.62 60 ASP A CA 1
ATOM 326 C C . ASP A 1 42 ? 193.944 186.395 144.882 1.00 132.62 60 ASP A C 1
ATOM 327 O O . ASP A 1 42 ? 195.035 186.968 144.798 1.00 132.62 60 ASP A O 1
ATOM 332 N N . LYS A 1 43 ? 193.595 185.409 144.062 1.00 131.37 61 LYS A N 1
ATOM 333 C CA . LYS A 1 43 ? 194.530 184.876 143.081 1.00 131.37 61 LYS A CA 1
ATOM 334 C C . LYS A 1 43 ? 193.742 184.319 141.902 1.00 131.37 61 LYS A C 1
ATOM 335 O O . LYS A 1 43 ? 192.539 184.563 141.762 1.00 131.37 61 LYS A O 1
ATOM 341 N N . THR A 1 44 ? 194.438 183.581 141.040 1.00 131.39 62 THR A N 1
ATOM 342 C CA . THR A 1 44 ? 193.822 182.865 139.928 1.00 131.39 62 THR A CA 1
ATOM 343 C C . THR A 1 44 ? 194.723 181.689 139.593 1.00 131.39 62 THR A C 1
ATOM 344 O O . THR A 1 44 ? 195.884 181.887 139.221 1.00 131.39 62 THR A O 1
ATOM 348 N N . GLN A 1 45 ? 194.204 180.475 139.736 1.00 127.54 63 GLN A N 1
ATOM 349 C CA . GLN A 1 45 ? 194.950 179.274 139.400 1.00 127.54 63 GLN A CA 1
ATOM 350 C C . GLN A 1 45 ? 194.325 178.599 138.187 1.00 127.54 63 GLN A C 1
ATOM 351 O O . GLN A 1 45 ? 193.107 178.638 137.988 1.00 127.54 63 GLN A O 1
ATOM 357 N N . LYS A 1 46 ? 195.176 178.012 137.354 1.00 125.00 64 LYS A N 1
ATOM 358 C CA . LYS A 1 46 ? 194.702 177.274 136.197 1.00 125.00 64 LYS A CA 1
ATOM 359 C C . LYS A 1 46 ? 194.351 175.849 136.601 1.00 125.00 64 LYS A C 1
ATOM 360 O O . LYS A 1 46 ? 194.944 175.274 137.519 1.00 125.00 64 LYS A O 1
ATOM 366 N N . LEU A 1 47 ? 193.342 175.296 135.932 1.00 121.09 65 LEU A N 1
ATOM 367 C CA . LEU A 1 47 ? 192.877 173.953 136.255 1.00 121.09 65 LEU A CA 1
ATOM 368 C C . LEU A 1 47 ? 193.563 172.933 135.358 1.00 121.09 65 LEU A C 1
ATOM 369 O O . LEU A 1 47 ? 194.296 172.062 135.834 1.00 121.09 65 LEU A O 1
ATOM 374 N N . LEU A 1 48 ? 193.340 173.050 134.054 1.00 123.33 66 LEU A N 1
ATOM 375 C CA . LEU A 1 48 ? 193.991 172.207 133.069 1.00 123.33 66 LEU A CA 1
ATOM 376 C C . LEU A 1 48 ? 194.270 173.026 131.820 1.00 123.33 66 LEU A C 1
ATOM 377 O O . LEU A 1 48 ? 193.459 173.869 131.412 1.00 123.33 66 LEU A O 1
ATOM 382 N N . GLU A 1 49 ? 195.442 172.781 131.244 1.00 128.38 67 GLU A N 1
ATOM 383 C CA . GLU A 1 49 ? 195.846 173.310 129.952 1.00 128.38 67 GLU A CA 1
ATOM 384 C C . GLU A 1 49 ? 196.067 172.127 129.024 1.00 128.38 67 GLU A C 1
ATOM 385 O O . GLU A 1 49 ? 196.776 171.180 129.380 1.00 128.38 67 GLU A O 1
ATOM 391 N N . TYR A 1 50 ? 195.453 172.173 127.847 1.00 122.89 68 TYR A N 1
ATOM 392 C CA . TYR A 1 50 ? 195.429 171.018 126.967 1.00 122.89 68 TYR A CA 1
ATOM 393 C C . TYR A 1 50 ? 195.313 171.504 125.531 1.00 122.89 68 TYR A C 1
ATOM 394 O O . TYR A 1 50 ? 194.987 172.666 125.270 1.00 122.89 68 TYR A O 1
ATOM 403 N N . SER A 1 51 ? 195.605 170.605 124.599 1.00 127.24 69 SER A N 1
ATOM 404 C CA . SER A 1 51 ? 195.531 170.904 123.179 1.00 127.24 69 SER A CA 1
ATOM 405 C C . SER A 1 51 ? 194.648 169.874 122.496 1.00 127.24 69 SER A C 1
ATOM 406 O O . SER A 1 51 ? 194.517 168.739 122.962 1.00 127.24 69 SER A O 1
ATOM 409 N N . GLY A 1 52 ? 194.039 170.285 121.387 1.00 129.49 70 GLY A N 1
ATOM 410 C CA . GLY A 1 52 ? 193.123 169.416 120.683 1.00 129.49 70 GLY A CA 1
ATOM 411 C C . GLY A 1 52 ? 193.828 168.296 119.943 1.00 129.49 70 GLY A C 1
ATOM 412 O O . GLY A 1 52 ? 195.030 168.331 119.684 1.00 129.49 70 GLY A O 1
ATOM 413 N N . LEU A 1 53 ? 193.051 167.276 119.612 1.00 128.38 71 LEU A N 1
ATOM 414 C CA . LEU A 1 53 ? 193.516 166.121 118.860 1.00 128.38 71 LEU A CA 1
ATOM 415 C C . LEU A 1 53 ? 192.740 166.036 117.550 1.00 128.38 71 LEU A C 1
ATOM 416 O O . LEU A 1 53 ? 191.893 166.879 117.248 1.00 128.38 71 LEU A O 1
ATOM 421 N N . LYS A 1 54 ? 193.032 165.000 116.767 1.00 126.86 72 LYS A N 1
ATOM 422 C CA . LYS A 1 54 ? 192.296 164.768 115.531 1.00 126.86 72 LYS A CA 1
ATOM 423 C C . LYS A 1 54 ? 190.988 164.025 115.758 1.00 126.86 72 LYS A C 1
ATOM 424 O O . LYS A 1 54 ? 190.213 163.863 114.810 1.00 126.86 72 LYS A O 1
ATOM 430 N N . LYS A 1 55 ? 190.727 163.574 116.982 1.00 126.61 73 LYS A N 1
ATOM 431 C CA . LYS A 1 55 ? 189.487 162.915 117.355 1.00 126.61 73 LYS A CA 1
ATOM 432 C C . LYS A 1 55 ? 188.909 163.622 118.573 1.00 126.61 73 LYS A C 1
ATOM 433 O O . LYS A 1 55 ? 189.511 164.547 119.124 1.00 126.61 73 LYS A O 1
ATOM 439 N N . ARG A 1 56 ? 187.724 163.190 118.992 1.00 117.78 74 ARG A N 1
ATOM 440 C CA . ARG A 1 56 ? 187.200 163.632 120.275 1.00 117.78 74 ARG A CA 1
ATOM 441 C C . ARG A 1 56 ? 187.958 162.940 121.395 1.00 117.78 74 ARG A C 1
ATOM 442 O O . ARG A 1 56 ? 188.303 161.760 121.295 1.00 117.78 74 ARG A O 1
ATOM 450 N N . HIS A 1 57 ? 188.227 163.678 122.466 1.00 115.59 75 HIS A N 1
ATOM 451 C CA . HIS A 1 57 ? 188.938 163.106 123.601 1.00 115.59 75 HIS A CA 1
ATOM 452 C C . HIS A 1 57 ? 188.494 163.829 124.860 1.00 115.59 75 HIS A C 1
ATOM 453 O O . HIS A 1 57 ? 188.705 165.038 124.992 1.00 115.59 75 HIS A O 1
ATOM 460 N N . LEU A 1 58 ? 187.873 163.089 125.773 1.00 109.60 76 LEU A N 1
ATOM 461 C CA . LEU A 1 58 ? 187.430 163.631 127.053 1.00 109.60 76 LEU A CA 1
ATOM 462 C C . LEU A 1 58 ? 188.603 163.570 128.019 1.00 109.60 76 LEU A C 1
ATOM 463 O O . LEU A 1 58 ? 188.919 162.511 128.565 1.00 109.60 76 LEU A O 1
ATOM 468 N N . HIS A 1 59 ? 189.248 164.709 128.235 1.00 115.29 77 HIS A N 1
ATOM 469 C CA . HIS A 1 59 ? 190.389 164.797 129.134 1.00 115.29 77 HIS A CA 1
ATOM 470 C C . HIS A 1 59 ? 189.916 165.397 130.446 1.00 115.29 77 HIS A C 1
ATOM 471 O O . HIS A 1 59 ? 189.339 166.497 130.449 1.00 115.29 77 HIS A O 1
ATOM 478 N N . CYS A 1 60 ? 190.155 164.687 131.554 1.00 115.83 78 CYS A N 1
ATOM 479 C CA . CYS A 1 60 ? 189.766 165.255 132.832 1.00 115.83 78 CYS A CA 1
ATOM 480 C C . CYS A 1 60 ? 190.574 164.830 134.036 1.00 115.83 78 CYS A C 1
ATOM 481 O O . CYS A 1 60 ? 191.146 163.739 134.095 1.00 115.83 78 CYS A O 1
ATOM 484 N N . ILE A 1 61 ? 190.596 165.753 135.014 1.00 107.28 79 ILE A N 1
ATOM 485 C CA . ILE A 1 61 ? 191.498 165.667 136.162 1.00 107.28 79 ILE A CA 1
ATOM 486 C C . ILE A 1 61 ? 190.818 166.182 137.424 1.00 107.28 79 ILE A C 1
ATOM 487 O O . ILE A 1 61 ? 189.849 166.949 137.381 1.00 107.28 79 ILE A O 1
ATOM 492 N N . SER A 1 62 ? 191.371 165.766 138.561 1.00 98.83 80 SER A N 1
ATOM 493 C CA . SER A 1 62 ? 191.007 166.231 139.889 1.00 98.83 80 SER A CA 1
ATOM 494 C C . SER A 1 62 ? 191.783 167.496 140.238 1.00 98.83 80 SER A C 1
ATOM 495 O O . SER A 1 62 ? 192.807 167.811 139.629 1.00 98.83 80 SER A O 1
ATOM 498 N N . PHE A 1 63 ? 191.285 168.209 141.248 1.00 100.47 81 PHE A N 1
ATOM 499 C CA . PHE A 1 63 ? 191.970 169.384 141.773 1.00 100.47 81 PHE A CA 1
ATOM 500 C C . PHE A 1 63 ? 191.529 169.649 143.205 1.00 100.47 81 PHE A C 1
ATOM 501 O O . PHE A 1 63 ? 190.497 169.151 143.669 1.00 100.47 81 PHE A O 1
ATOM 509 N N . LEU A 1 64 ? 192.335 170.463 143.886 1.00 105.44 82 LEU A N 1
ATOM 510 C CA . LEU A 1 64 ? 192.011 171.030 145.189 1.00 105.44 82 LEU A CA 1
ATOM 511 C C . LEU A 1 64 ? 191.505 172.451 144.996 1.00 105.44 82 LEU A C 1
ATOM 512 O O . LEU A 1 64 ? 192.172 173.271 144.356 1.00 105.44 82 LEU A O 1
ATOM 517 N N . VAL A 1 65 ? 190.335 172.738 145.551 1.00 105.98 83 VAL A N 1
ATOM 518 C CA . VAL A 1 65 ? 189.692 174.043 145.413 1.00 105.98 83 VAL A CA 1
ATOM 519 C C . VAL A 1 65 ? 190.374 175.043 146.349 1.00 105.98 83 VAL A C 1
ATOM 520 O O . VAL A 1 65 ? 190.804 174.670 147.452 1.00 105.98 83 VAL A O 1
ATOM 524 N N . PRO A 1 66 ? 190.583 176.288 145.920 1.00 113.77 84 PRO A N 1
ATOM 525 C CA . PRO A 1 66 ? 191.102 177.323 146.827 1.00 113.77 84 PRO A CA 1
ATOM 526 C C . PRO A 1 66 ? 190.084 177.694 147.891 1.00 113.77 84 PRO A C 1
ATOM 527 O O . PRO A 1 66 ? 188.878 177.471 147.704 1.00 113.77 84 PRO A O 1
ATOM 531 N N . PRO A 1 67 ? 190.535 178.231 149.034 1.00 112.01 85 PRO A N 1
ATOM 532 C CA . PRO A 1 67 ? 189.591 178.616 150.086 1.00 112.01 85 PRO A CA 1
ATOM 533 C C . PRO A 1 67 ? 188.769 179.826 149.685 1.00 112.01 85 PRO A C 1
ATOM 534 O O . PRO A 1 67 ? 189.198 180.635 148.843 1.00 112.01 85 PRO A O 1
ATOM 538 N N . PRO A 1 68 ? 187.561 179.977 150.235 1.00 116.61 86 PRO A N 1
ATOM 539 C CA . PRO A 1 68 ? 186.784 181.194 149.986 1.00 116.61 86 PRO A CA 1
ATOM 540 C C . PRO A 1 68 ? 187.405 182.405 150.662 1.00 116.61 86 PRO A C 1
ATOM 541 O O . PRO A 1 68 ? 188.061 182.300 151.701 1.00 116.61 86 PRO A O 1
ATOM 545 N N . ALA A 1 69 ? 187.191 183.570 150.046 1.00 122.94 87 ALA A N 1
ATOM 546 C CA . ALA A 1 69 ? 187.749 184.806 150.585 1.00 122.94 87 ALA A CA 1
ATOM 547 C C . ALA A 1 69 ? 187.001 185.271 151.825 1.00 122.94 87 ALA A C 1
ATOM 548 O O . ALA A 1 69 ? 187.615 185.812 152.751 1.00 122.94 87 ALA A O 1
ATOM 550 N N . GLY A 1 70 ? 185.686 185.062 151.870 1.00 123.08 88 GLY A N 1
ATOM 551 C CA . GLY A 1 70 ? 184.899 185.476 153.015 1.00 123.08 88 GLY A CA 1
ATOM 552 C C . GLY A 1 70 ? 185.038 184.604 154.242 1.00 123.08 88 GLY A C 1
ATOM 553 O O . GLY A 1 70 ? 184.563 184.988 155.314 1.00 123.08 88 GLY A O 1
ATOM 554 N N . GLY A 1 71 ? 185.669 183.442 154.111 1.00 118.91 89 GLY A N 1
ATOM 555 C CA . GLY A 1 71 ? 185.831 182.542 155.233 1.00 118.91 89 GLY A CA 1
ATOM 556 C C . GLY A 1 71 ? 184.935 181.330 155.121 1.00 118.91 89 GLY A C 1
ATOM 557 O O . GLY A 1 71 ? 185.338 180.215 155.467 1.00 118.91 89 GLY A O 1
ATOM 558 N N . THR A 1 72 ? 183.709 181.536 154.638 1.00 118.91 90 THR A N 1
ATOM 559 C CA . THR A 1 72 ? 182.768 180.438 154.492 1.00 118.91 90 THR A CA 1
ATOM 560 C C . THR A 1 72 ? 181.983 180.454 153.188 1.00 118.91 90 THR A C 1
ATOM 561 O O . THR A 1 72 ? 181.242 179.498 152.936 1.00 118.91 90 THR A O 1
ATOM 565 N N . GLU A 1 73 ? 182.130 181.481 152.349 1.00 120.78 91 GLU A N 1
ATOM 566 C CA . GLU A 1 73 ? 181.346 181.606 151.125 1.00 120.78 91 GLU A CA 1
ATOM 567 C C . GLU A 1 73 ? 182.023 182.608 150.204 1.00 120.78 91 GLU A C 1
ATOM 568 O O . GLU A 1 73 ? 182.416 183.688 150.655 1.00 120.78 91 GLU A O 1
ATOM 574 N N . GLU A 1 74 ? 182.146 182.259 148.923 1.00 119.17 92 GLU A N 1
ATOM 575 C CA . GLU A 1 74 ? 182.680 183.187 147.933 1.00 119.17 92 GLU A CA 1
ATOM 576 C C . GLU A 1 74 ? 182.169 182.804 146.553 1.00 119.17 92 GLU A C 1
ATOM 577 O O . GLU A 1 74 ? 182.191 181.627 146.185 1.00 119.17 92 GLU A O 1
ATOM 583 N N . VAL A 1 75 ? 181.730 183.796 145.788 1.00 115.02 93 VAL A N 1
ATOM 584 C CA . VAL A 1 75 ? 181.357 183.595 144.393 1.00 115.02 93 VAL A CA 1
ATOM 585 C C . VAL A 1 75 ? 182.606 183.805 143.546 1.00 115.02 93 VAL A C 1
ATOM 586 O O . VAL A 1 75 ? 183.097 184.928 143.416 1.00 115.02 93 VAL A O 1
ATOM 590 N N . ALA A 1 76 ? 183.130 182.724 142.981 1.00 117.44 94 ALA A N 1
ATOM 591 C CA . ALA A 1 76 ? 184.285 182.796 142.100 1.00 117.44 94 ALA A CA 1
ATOM 592 C C . ALA A 1 76 ? 183.831 182.662 140.654 1.00 117.44 94 ALA A C 1
ATOM 593 O O . ALA A 1 76 ? 182.692 182.288 140.369 1.00 117.44 94 ALA A O 1
ATOM 595 N N . THR A 1 77 ? 184.729 182.980 139.728 1.00 121.20 95 THR A N 1
ATOM 596 C CA . THR A 1 77 ? 184.426 182.799 138.318 1.00 121.20 95 THR A CA 1
ATOM 597 C C . THR A 1 77 ? 185.318 181.710 137.743 1.00 121.20 95 THR A C 1
ATOM 598 O O . THR A 1 77 ? 186.463 181.537 138.159 1.00 121.20 95 THR A O 1
ATOM 602 N N . ILE A 1 78 ? 184.770 180.957 136.800 1.00 122.10 96 ILE A N 1
ATOM 603 C CA . ILE A 1 78 ? 185.522 179.975 136.033 1.00 122.10 96 ILE A CA 1
ATOM 604 C C . ILE A 1 78 ? 185.611 180.488 134.602 1.00 122.10 96 ILE A C 1
ATOM 605 O O . ILE A 1 78 ? 184.670 181.112 134.096 1.00 122.10 96 ILE A O 1
ATOM 610 N N . ARG A 1 79 ? 186.777 180.318 133.984 1.00 127.08 97 ARG A N 1
ATOM 611 C CA . ARG A 1 79 ? 187.028 180.923 132.683 1.00 127.08 97 ARG A CA 1
ATOM 612 C C . ARG A 1 79 ? 187.805 179.952 131.814 1.00 127.08 97 ARG A C 1
ATOM 613 O O . ARG A 1 79 ? 188.924 179.567 132.160 1.00 127.08 97 ARG A O 1
ATOM 621 N N . VAL A 1 80 ? 187.214 179.565 130.693 1.00 128.31 98 VAL A N 1
ATOM 622 C CA . VAL A 1 80 ? 187.894 178.775 129.677 1.00 128.31 98 VAL A CA 1
ATOM 623 C C . VAL A 1 80 ? 188.376 179.728 128.588 1.00 128.31 98 VAL A C 1
ATOM 624 O O . VAL A 1 80 ? 187.710 180.725 128.266 1.00 128.31 98 VAL A O 1
ATOM 628 N N . SER A 1 81 ? 189.585 179.481 128.093 1.00 134.48 99 SER A N 1
ATOM 629 C CA . SER A 1 81 ? 190.200 180.365 127.119 1.00 134.48 99 SER A CA 1
ATOM 630 C C . SER A 1 81 ? 191.082 179.539 126.202 1.00 134.48 99 SER A C 1
ATOM 631 O O . SER A 1 81 ? 191.930 178.776 126.670 1.00 134.48 99 SER A O 1
ATOM 634 N N . GLY A 1 82 ? 190.870 179.693 124.905 1.00 140.31 100 GLY A N 1
ATOM 635 C CA . GLY A 1 82 ? 191.674 179.006 123.922 1.00 140.31 100 GLY A CA 1
ATOM 636 C C . GLY A 1 82 ? 192.314 179.947 122.932 1.00 140.31 100 GLY A C 1
ATOM 637 O O . GLY A 1 82 ? 191.625 180.713 122.256 1.00 140.31 100 GLY A O 1
ATOM 638 N N . VAL A 1 83 ? 193.633 179.889 122.833 1.00 143.04 101 VAL A N 1
ATOM 639 C CA . VAL A 1 83 ? 194.373 180.806 121.973 1.00 143.04 101 VAL A CA 1
ATOM 640 C C . VAL A 1 83 ? 195.024 180.035 120.834 1.00 143.04 101 VAL A C 1
ATOM 641 O O . VAL A 1 83 ? 195.358 178.851 120.960 1.00 143.04 101 VAL A O 1
ATOM 645 N N . GLY A 1 84 ? 195.159 180.699 119.702 1.00 149.61 102 GLY A N 1
ATOM 646 C CA . GLY A 1 84 ? 195.918 180.144 118.595 1.00 149.61 102 GLY A CA 1
ATOM 647 C C . GLY A 1 84 ? 195.392 180.646 117.268 1.00 149.61 102 GLY A C 1
ATOM 648 O O . GLY A 1 84 ? 194.201 180.894 117.119 1.00 149.61 102 GLY A O 1
ATOM 649 N N . ASN A 1 85 ? 196.324 180.811 116.310 1.00 151.82 103 ASN A N 1
ATOM 650 C CA . ASN A 1 85 ? 196.060 181.232 114.921 1.00 151.82 103 ASN A CA 1
ATOM 651 C C . ASN A 1 85 ? 195.310 182.563 114.850 1.00 151.82 103 ASN A C 1
ATOM 652 O O . ASN A 1 85 ? 194.426 182.748 114.009 1.00 151.82 103 ASN A O 1
ATOM 657 N N . ASN A 1 86 ? 195.661 183.466 115.776 1.00 156.24 104 ASN A N 1
ATOM 658 C CA . ASN A 1 86 ? 195.041 184.782 115.986 1.00 156.24 104 ASN A CA 1
ATOM 659 C C . ASN A 1 86 ? 193.538 184.703 116.264 1.00 156.24 104 ASN A C 1
ATOM 660 O O . ASN A 1 86 ? 192.799 185.641 115.957 1.00 156.24 104 ASN A O 1
ATOM 665 N N . ILE A 1 87 ? 193.054 183.599 116.849 1.00 149.46 105 ILE A N 1
ATOM 666 C CA . ILE A 1 87 ? 191.713 183.582 117.423 1.00 149.46 105 ILE A CA 1
ATOM 667 C C . ILE A 1 87 ? 191.808 183.072 118.854 1.00 149.46 105 ILE A C 1
ATOM 668 O O . ILE A 1 87 ? 192.692 182.281 119.207 1.00 149.46 105 ILE A O 1
ATOM 673 N N . SER A 1 88 ? 190.886 183.552 119.689 1.00 144.91 106 SER A N 1
ATOM 674 C CA . SER A 1 88 ? 190.903 183.270 121.123 1.00 144.91 106 SER A CA 1
ATOM 675 C C . SER A 1 88 ? 189.465 183.138 121.615 1.00 144.91 106 SER A C 1
ATOM 676 O O . SER A 1 88 ? 188.754 184.138 121.758 1.00 144.91 106 SER A O 1
ATOM 679 N N . PHE A 1 89 ? 189.048 181.903 121.868 1.00 141.72 107 PHE A N 1
ATOM 680 C CA . PHE A 1 89 ? 187.811 181.662 122.595 1.00 141.72 107 PHE A CA 1
ATOM 681 C C . PHE A 1 89 ? 187.975 182.091 124.045 1.00 141.72 107 PHE A C 1
ATOM 682 O O . PHE A 1 89 ? 189.017 181.854 124.658 1.00 141.72 107 PHE A O 1
ATOM 690 N N . GLU A 1 90 ? 186.940 182.714 124.599 1.00 141.06 108 GLU A N 1
ATOM 691 C CA . GLU A 1 90 ? 186.908 182.978 126.029 1.00 141.06 108 GLU A CA 1
ATOM 692 C C . GLU A 1 90 ? 185.467 182.886 126.509 1.00 141.06 108 GLU A C 1
ATOM 693 O O . GLU A 1 90 ? 184.546 183.352 125.832 1.00 141.06 108 GLU A O 1
ATOM 699 N N . GLU A 1 91 ? 185.279 182.248 127.661 1.00 131.43 109 GLU A N 1
ATOM 700 C CA . GLU A 1 91 ? 183.947 182.090 128.231 1.00 131.43 109 GLU A CA 1
ATOM 701 C C . GLU A 1 91 ? 184.059 181.919 129.736 1.00 131.43 109 GLU A C 1
ATOM 702 O O . GLU A 1 91 ? 184.821 181.074 130.210 1.00 131.43 109 GLU A O 1
ATOM 708 N N . LYS A 1 92 ? 183.285 182.703 130.478 1.00 125.45 110 LYS A N 1
ATOM 709 C CA . LYS A 1 92 ? 183.325 182.672 131.930 1.00 125.45 110 LYS A CA 1
ATOM 710 C C . LYS A 1 92 ? 181.930 182.439 132.490 1.00 125.45 110 LYS A C 1
ATOM 711 O O . LYS A 1 92 ? 180.924 182.844 131.901 1.00 125.45 110 LYS A O 1
ATOM 717 N N . LYS A 1 93 ? 181.888 181.758 133.632 1.00 111.58 111 LYS A N 1
ATOM 718 C CA . LYS A 1 93 ? 180.658 181.526 134.376 1.00 111.58 111 LYS A CA 1
ATOM 719 C C . LYS A 1 93 ? 180.957 181.665 135.862 1.00 111.58 111 LYS A C 1
ATOM 720 O O . LYS A 1 93 ? 182.105 181.850 136.269 1.00 111.58 111 LYS A O 1
ATOM 726 N N . LYS A 1 94 ? 179.914 181.573 136.679 1.00 115.03 112 LYS A N 1
ATOM 727 C CA . LYS A 1 94 ? 180.009 181.801 138.115 1.00 115.03 112 LYS A CA 1
ATOM 728 C C . LYS A 1 94 ? 179.837 180.492 138.871 1.00 115.03 112 LYS A C 1
ATOM 729 O O . LYS A 1 94 ? 178.857 179.771 138.658 1.00 115.03 112 LYS A O 1
ATOM 735 N N . VAL A 1 95 ? 180.784 180.190 139.757 1.00 111.12 113 VAL A N 1
ATOM 736 C CA . VAL A 1 95 ? 180.682 179.048 140.652 1.00 111.12 113 VAL A CA 1
ATOM 737 C C . VAL A 1 95 ? 180.726 179.562 142.084 1.00 111.12 113 VAL A C 1
ATOM 738 O O . VAL A 1 95 ? 181.127 180.697 142.356 1.00 111.12 113 VAL A O 1
ATOM 742 N N . LEU A 1 96 ? 180.290 178.710 143.006 1.00 108.20 114 LEU A N 1
ATOM 743 C CA . LEU A 1 96 ? 180.212 179.049 144.421 1.00 108.20 114 LEU A CA 1
ATOM 744 C C . LEU A 1 96 ? 181.155 178.147 145.198 1.00 108.20 114 LEU A C 1
ATOM 745 O O . LEU A 1 96 ? 181.037 176.919 145.130 1.00 108.20 114 LEU A O 1
ATOM 750 N N . ILE A 1 97 ? 182.079 178.751 145.935 1.00 108.58 115 ILE A N 1
ATOM 751 C CA . ILE A 1 97 ? 183.000 178.032 146.801 1.00 108.58 115 ILE A CA 1
ATOM 752 C C . ILE A 1 97 ? 182.566 178.309 148.228 1.00 108.58 115 ILE A C 1
ATOM 753 O O . ILE A 1 97 ? 182.718 179.433 148.721 1.00 108.58 115 ILE A O 1
ATOM 758 N N . GLN A 1 98 ? 182.028 177.301 148.901 1.00 105.84 116 GLN A N 1
ATOM 759 C CA . GLN A 1 98 ? 181.615 177.463 150.282 1.00 105.84 116 GLN A CA 1
ATOM 760 C C . GLN A 1 98 ? 182.241 176.375 151.136 1.00 105.84 116 GLN A C 1
ATOM 761 O O . GLN A 1 98 ? 182.591 175.295 150.655 1.00 105.84 116 GLN A O 1
ATOM 767 N N . ARG A 1 99 ? 182.400 176.689 152.415 1.00 109.66 117 ARG A N 1
ATOM 768 C CA . ARG A 1 99 ? 182.855 175.709 153.387 1.00 109.66 117 ARG A CA 1
ATOM 769 C C . ARG A 1 99 ? 181.671 174.838 153.774 1.00 109.66 117 ARG A C 1
ATOM 770 O O . ARG A 1 99 ? 180.694 175.333 154.347 1.00 109.66 117 ARG A O 1
ATOM 778 N N . GLN A 1 100 ? 181.746 173.554 153.439 1.00 104.12 118 GLN A N 1
ATOM 779 C CA . GLN A 1 100 ? 180.632 172.653 153.681 1.00 104.12 118 GLN A CA 1
ATOM 780 C C . GLN A 1 100 ? 180.501 172.335 155.166 1.00 104.12 118 GLN A C 1
ATOM 781 O O . GLN A 1 100 ? 181.477 172.342 155.921 1.00 104.12 118 GLN A O 1
ATOM 787 N N . GLY A 1 101 ? 179.261 172.096 155.587 1.00 97.33 119 GLY A N 1
ATOM 788 C CA . GLY A 1 101 ? 178.992 171.797 156.980 1.00 97.33 119 GLY A CA 1
ATOM 789 C C . GLY A 1 101 ? 179.397 170.378 157.312 1.00 97.33 119 GLY A C 1
ATOM 790 O O . GLY A 1 101 ? 178.988 169.426 156.641 1.00 97.33 119 GLY A O 1
ATOM 791 N N . ASN A 1 102 ? 180.205 170.234 158.352 1.00 92.87 120 ASN A N 1
ATOM 792 C CA . ASN A 1 102 ? 180.645 168.929 158.817 1.00 92.87 120 ASN A CA 1
ATOM 793 C C . ASN A 1 102 ? 179.597 168.362 159.763 1.00 92.87 120 ASN A C 1
ATOM 794 O O . ASN A 1 102 ? 179.257 168.991 160.770 1.00 92.87 120 ASN A O 1
ATOM 799 N N . GLY A 1 103 ? 179.074 167.187 159.431 1.00 88.64 121 GLY A N 1
ATOM 800 C CA . GLY A 1 103 ? 177.995 166.609 160.206 1.00 88.64 121 GLY A CA 1
ATOM 801 C C . GLY A 1 103 ? 178.461 165.979 161.498 1.00 88.64 121 GLY A C 1
ATOM 802 O O . GLY A 1 103 ? 179.284 165.064 161.483 1.00 88.64 121 GLY A O 1
ATOM 803 N N . THR A 1 104 ? 177.946 166.457 162.623 1.00 82.53 122 THR A N 1
ATOM 804 C CA . THR A 1 104 ? 178.353 165.984 163.937 1.00 82.53 122 THR A CA 1
ATOM 805 C C . THR A 1 104 ? 177.175 165.287 164.595 1.00 82.53 122 THR A C 1
ATOM 806 O O . THR A 1 104 ? 176.067 165.831 164.615 1.00 82.53 122 THR A O 1
ATOM 810 N N . PHE A 1 105 ? 177.400 164.086 165.117 1.00 72.10 123 PHE A N 1
ATOM 811 C CA . PHE A 1 105 ? 176.414 163.488 166.000 1.00 72.10 123 PHE A CA 1
ATOM 812 C C . PHE A 1 105 ? 177.076 163.081 167.306 1.00 72.10 123 PHE A C 1
ATOM 813 O O . PHE A 1 105 ? 178.301 162.996 167.418 1.00 72.10 123 PHE A O 1
ATOM 821 N N . VAL A 1 106 ? 176.229 162.854 168.301 1.00 69.31 124 VAL A N 1
ATOM 822 C CA . VAL A 1 106 ? 176.624 162.318 169.593 1.00 69.31 124 VAL A CA 1
ATOM 823 C C . VAL A 1 106 ? 175.655 161.196 169.950 1.00 69.31 124 VAL A C 1
ATOM 824 O O . VAL A 1 106 ? 174.455 161.278 169.661 1.00 69.31 124 VAL A O 1
ATOM 828 N N . GLN A 1 107 ? 176.190 160.096 170.466 1.00 64.58 125 GLN A N 1
ATOM 829 C CA . GLN A 1 107 ? 175.336 159.049 171.000 1.00 64.58 125 GLN A CA 1
ATOM 830 C C . GLN A 1 107 ? 175.737 158.764 172.434 1.00 64.58 125 GLN A C 1
ATOM 831 O O . GLN A 1 107 ? 176.862 159.032 172.851 1.00 64.58 125 GLN A O 1
ATOM 837 N N . THR A 1 108 ? 174.790 158.227 173.189 1.00 63.39 126 THR A N 1
ATOM 838 C CA . THR A 1 108 ? 175.037 157.743 174.534 1.00 63.39 126 THR A CA 1
ATOM 839 C C . THR A 1 108 ? 174.843 156.236 174.565 1.00 63.39 126 THR A C 1
ATOM 840 O O . THR A 1 108 ? 174.269 155.647 173.647 1.00 63.39 126 THR A O 1
ATOM 844 N N . ASP A 1 109 ? 175.341 155.610 175.632 1.00 65.60 127 ASP A N 1
ATOM 845 C CA . ASP A 1 109 ? 175.189 154.166 175.767 1.00 65.60 127 ASP A CA 1
ATOM 846 C C . ASP A 1 109 ? 173.751 153.763 176.068 1.00 65.60 127 ASP A C 1
ATOM 847 O O . ASP A 1 109 ? 173.333 152.654 175.719 1.00 65.60 127 ASP A O 1
ATOM 852 N N . LYS A 1 110 ? 172.988 154.639 176.708 1.00 66.52 128 LYS A N 1
ATOM 853 C CA . LYS A 1 110 ? 171.581 154.432 176.996 1.00 66.52 128 LYS A CA 1
ATOM 854 C C . LYS A 1 110 ? 170.843 155.735 176.750 1.00 66.52 128 LYS A C 1
ATOM 855 O O . LYS A 1 110 ? 171.441 156.812 176.843 1.00 66.52 128 LYS A O 1
ATOM 861 N N . PRO A 1 111 ? 169.552 155.676 176.429 1.00 66.08 129 PRO A N 1
ATOM 862 C CA . PRO A 1 111 ? 168.730 156.890 176.449 1.00 66.08 129 PRO A CA 1
ATOM 863 C C . PRO A 1 111 ? 168.128 157.210 177.807 1.00 66.08 129 PRO A C 1
ATOM 864 O O . PRO A 1 111 ? 167.348 158.162 177.906 1.00 66.08 129 PRO A O 1
ATOM 868 N N . LEU A 1 112 ? 168.475 156.455 178.845 1.00 67.79 130 LEU A N 1
ATOM 869 C CA . LEU A 1 112 ? 167.777 156.539 180.116 1.00 67.79 130 LEU A CA 1
ATOM 870 C C . LEU A 1 112 ? 168.698 156.041 181.219 1.00 67.79 130 LEU A C 1
ATOM 871 O O . LEU A 1 112 ? 169.365 155.018 181.055 1.00 67.79 130 LEU A O 1
ATOM 876 N N . TYR A 1 113 ? 168.730 156.762 182.339 1.00 68.92 131 TYR A N 1
ATOM 877 C CA . TYR A 1 113 ? 169.636 156.432 183.430 1.00 68.92 131 TYR A CA 1
ATOM 878 C C . TYR A 1 113 ? 168.921 156.552 184.766 1.00 68.92 131 TYR A C 1
ATOM 879 O O . TYR A 1 113 ? 168.023 157.376 184.935 1.00 68.92 131 TYR A O 1
ATOM 888 N N . THR A 1 114 ? 169.322 155.712 185.711 1.00 73.69 132 THR A N 1
ATOM 889 C CA . THR A 1 114 ? 169.000 155.941 187.107 1.00 73.69 132 THR A CA 1
ATOM 890 C C . THR A 1 114 ? 169.979 156.964 187.671 1.00 73.69 132 THR A C 1
ATOM 891 O O . THR A 1 114 ? 171.026 157.216 187.071 1.00 73.69 132 THR A O 1
ATOM 895 N N . PRO A 1 115 ? 169.644 157.616 188.787 1.00 76.08 133 PRO A N 1
ATOM 896 C CA . PRO A 1 115 ? 170.669 158.368 189.520 1.00 76.08 133 PRO A CA 1
ATOM 897 C C . PRO A 1 115 ? 171.764 157.452 190.045 1.00 76.08 133 PRO A C 1
ATOM 898 O O . PRO A 1 115 ? 171.509 156.321 190.461 1.00 76.08 133 PRO A O 1
ATOM 902 N N . GLY A 1 116 ? 172.995 157.951 190.012 1.00 77.58 134 GLY A N 1
ATOM 903 C CA . GLY A 1 116 ? 174.141 157.193 190.461 1.00 77.58 134 GLY A CA 1
ATOM 904 C C . GLY A 1 116 ? 174.864 156.409 189.391 1.00 77.58 134 GLY A C 1
ATOM 905 O O . GLY A 1 116 ? 175.918 155.831 189.680 1.00 77.58 134 GLY A O 1
ATOM 906 N N . GLN A 1 117 ? 174.345 156.370 188.168 1.00 77.14 135 GLN A N 1
ATOM 907 C CA . GLN A 1 117 ? 174.995 155.646 187.090 1.00 77.14 135 GLN A CA 1
ATOM 908 C C . GLN A 1 117 ? 175.979 156.550 186.355 1.00 77.14 135 GLN A C 1
ATOM 909 O O . GLN A 1 117 ? 176.171 157.718 186.694 1.00 77.14 135 GLN A O 1
ATOM 915 N N . GLN A 1 118 ? 176.607 155.996 185.324 1.00 71.82 136 GLN A N 1
ATOM 916 C CA . GLN A 1 118 ? 177.658 156.669 184.578 1.00 71.82 136 GLN A CA 1
ATOM 917 C C . GLN A 1 118 ? 177.223 156.834 183.131 1.00 71.82 136 GLN A C 1
ATOM 918 O O . GLN A 1 118 ? 176.722 155.887 182.518 1.00 71.82 136 GLN A O 1
ATOM 924 N N . VAL A 1 119 ? 177.416 158.031 182.591 1.00 67.56 137 VAL A N 1
ATOM 925 C CA . VAL A 1 119 ? 176.995 158.380 181.243 1.00 67.56 137 VAL A CA 1
ATOM 926 C C . VAL A 1 119 ? 178.227 158.423 180.359 1.00 67.56 137 VAL A C 1
ATOM 927 O O . VAL A 1 119 ? 179.130 159.235 180.584 1.00 67.56 137 VAL A O 1
ATOM 931 N N . TYR A 1 120 ? 178.269 157.551 179.361 1.00 64.05 138 TYR A N 1
ATOM 932 C CA . TYR A 1 120 ? 179.286 157.594 178.323 1.00 64.05 138 TYR A CA 1
ATOM 933 C C . TYR A 1 120 ? 178.672 158.176 177.063 1.00 64.05 138 TYR A C 1
ATOM 934 O O . TYR A 1 120 ? 177.510 157.907 176.757 1.00 64.05 138 TYR A O 1
ATOM 943 N N . PHE A 1 121 ? 179.444 158.974 176.331 1.00 62.43 139 PHE A N 1
ATOM 944 C CA . PHE A 1 121 ? 178.923 159.495 175.078 1.00 62.43 139 PHE A CA 1
ATOM 945 C C . PHE A 1 121 ? 180.052 159.659 174.073 1.00 62.43 139 PHE A C 1
ATOM 946 O O . PHE A 1 121 ? 181.184 159.993 174.429 1.00 62.43 139 PHE A O 1
ATOM 954 N N . ARG A 1 122 ? 179.720 159.419 172.809 1.00 68.12 140 ARG A N 1
ATOM 955 C CA . ARG A 1 122 ? 180.652 159.525 171.695 1.00 68.12 140 ARG A CA 1
ATOM 956 C C . ARG A 1 122 ? 180.223 160.646 170.766 1.00 68.12 140 ARG A C 1
ATOM 957 O O . ARG A 1 122 ? 179.063 160.698 170.346 1.00 68.12 140 ARG A O 1
ATOM 965 N N . ILE A 1 123 ? 181.172 161.510 170.424 1.00 71.29 141 ILE A N 1
ATOM 966 C CA . ILE A 1 123 ? 180.969 162.624 169.509 1.00 71.29 141 ILE A CA 1
ATOM 967 C C . ILE A 1 123 ? 181.792 162.334 168.263 1.00 71.29 141 ILE A C 1
ATOM 968 O O . ILE A 1 123 ? 183.002 162.078 168.357 1.00 71.29 141 ILE A O 1
ATOM 973 N N . VAL A 1 124 ? 181.126 162.318 167.102 1.00 73.42 142 VAL A N 1
ATOM 974 C CA . VAL A 1 124 ? 181.743 162.014 165.811 1.00 73.42 142 VAL A CA 1
ATOM 975 C C . VAL A 1 124 ? 181.414 163.150 164.852 1.00 73.42 142 VAL A C 1
ATOM 976 O O . VAL A 1 124 ? 180.263 163.598 164.794 1.00 73.42 142 VAL A O 1
ATOM 980 N N . THR A 1 125 ? 182.410 163.609 164.094 1.00 81.17 143 THR A N 1
ATOM 981 C CA . THR A 1 125 ? 182.229 164.662 163.105 1.00 81.17 143 THR A CA 1
ATOM 982 C C . THR A 1 125 ? 182.723 164.151 161.753 1.00 81.17 143 THR A C 1
ATOM 983 O O . THR A 1 125 ? 183.765 163.496 161.672 1.00 81.17 143 THR A O 1
ATOM 987 N N . MET A 1 126 ? 181.965 164.439 160.693 1.00 87.31 144 MET A N 1
ATOM 988 C CA . MET A 1 126 ? 182.143 163.829 159.384 1.00 87.31 144 MET A CA 1
ATOM 989 C C . MET A 1 126 ? 182.189 164.911 158.324 1.00 87.31 144 MET A C 1
ATOM 990 O O . MET A 1 126 ? 181.565 165.960 158.486 1.00 87.31 144 MET A O 1
ATOM 995 N N . ASP A 1 127 ? 182.879 164.640 157.223 1.00 91.64 145 ASP A N 1
ATOM 996 C CA . ASP A 1 127 ? 182.663 165.429 156.020 1.00 91.64 145 ASP A CA 1
ATOM 997 C C . ASP A 1 127 ? 181.458 164.890 155.254 1.00 91.64 145 ASP A C 1
ATOM 998 O O . ASP A 1 127 ? 180.834 163.899 155.639 1.00 91.64 145 ASP A O 1
ATOM 1003 N N . SER A 1 128 ? 181.133 165.546 154.137 1.00 94.22 146 SER A N 1
ATOM 1004 C CA . SER A 1 128 ? 180.013 165.119 153.304 1.00 94.22 146 SER A CA 1
ATOM 1005 C C . SER A 1 128 ? 180.294 163.828 152.550 1.00 94.22 146 SER A C 1
ATOM 1006 O O . SER A 1 128 ? 179.351 163.192 152.071 1.00 94.22 146 SER A O 1
ATOM 1009 N N . ASN A 1 129 ? 181.558 163.436 152.423 1.00 92.10 147 ASN A N 1
ATOM 1010 C CA . ASN A 1 129 ? 181.943 162.154 151.853 1.00 92.10 147 ASN A CA 1
ATOM 1011 C C . ASN A 1 129 ? 182.067 161.065 152.908 1.00 92.10 147 ASN A C 1
ATOM 1012 O O . ASN A 1 129 ? 182.632 160.006 152.613 1.00 92.10 147 ASN A O 1
ATOM 1017 N N . PHE A 1 130 ? 181.579 161.335 154.128 1.00 86.94 148 PHE A N 1
ATOM 1018 C CA . PHE A 1 130 ? 181.609 160.442 155.295 1.00 86.94 148 PHE A CA 1
ATOM 1019 C C . PHE A 1 130 ? 183.026 160.036 155.687 1.00 86.94 148 PHE A C 1
ATOM 1020 O O . PHE A 1 130 ? 183.247 158.941 156.201 1.00 86.94 148 PHE A O 1
ATOM 1028 N N . VAL A 1 131 ? 183.993 160.908 155.455 1.00 85.95 149 VAL A N 1
ATOM 1029 C CA . VAL A 1 131 ? 185.355 160.727 155.945 1.00 85.95 149 VAL A CA 1
ATOM 1030 C C . VAL A 1 131 ? 185.476 161.475 157.271 1.00 85.95 149 VAL A C 1
ATOM 1031 O O . VAL A 1 131 ? 184.895 162.563 157.408 1.00 85.95 149 VAL A O 1
ATOM 1035 N N . PRO A 1 132 ? 186.067 160.878 158.301 1.00 82.40 150 PRO A N 1
ATOM 1036 C CA . PRO A 1 132 ? 186.136 161.555 159.597 1.00 82.40 150 PRO A CA 1
ATOM 1037 C C . PRO A 1 132 ? 187.180 162.653 159.622 1.00 82.40 150 PRO A C 1
ATOM 1038 O O . PRO A 1 132 ? 188.186 162.613 158.911 1.00 82.40 150 PRO A O 1
ATOM 1042 N N . VAL A 1 133 ? 186.924 163.646 160.468 1.00 86.23 151 VAL A N 1
ATOM 1043 C CA . VAL A 1 133 ? 187.839 164.760 160.649 1.00 86.23 151 VAL A CA 1
ATOM 1044 C C . VAL A 1 133 ? 188.266 164.811 162.107 1.00 86.23 151 VAL A C 1
ATOM 1045 O O . VAL A 1 133 ? 187.570 164.336 163.007 1.00 86.23 151 VAL A O 1
ATOM 1049 N N . ASN A 1 134 ? 189.434 165.398 162.331 1.00 87.90 152 ASN A N 1
ATOM 1050 C CA . ASN A 1 134 ? 190.041 165.474 163.649 1.00 87.90 152 ASN A CA 1
ATOM 1051 C C . ASN A 1 134 ? 190.216 166.922 164.083 1.00 87.90 152 ASN A C 1
ATOM 1052 O O . ASN A 1 134 ? 191.242 167.298 164.653 1.00 87.90 152 ASN A O 1
ATOM 1057 N N . ASP A 1 135 ? 189.217 167.755 163.804 1.00 95.35 153 ASP A N 1
ATOM 1058 C CA . ASP A 1 135 ? 189.247 169.133 164.262 1.00 95.35 153 ASP A CA 1
ATOM 1059 C C . ASP A 1 135 ? 189.014 169.199 165.766 1.00 95.35 153 ASP A C 1
ATOM 1060 O O . ASP A 1 135 ? 188.454 168.289 166.379 1.00 95.35 153 ASP A O 1
ATOM 1065 N N . LYS A 1 136 ? 189.458 170.299 166.359 1.00 91.87 154 LYS A N 1
ATOM 1066 C CA . LYS A 1 136 ? 189.368 170.467 167.801 1.00 91.87 154 LYS A CA 1
ATOM 1067 C C . LYS A 1 136 ? 187.987 170.989 168.166 1.00 91.87 154 LYS A C 1
ATOM 1068 O O . LYS A 1 136 ? 187.560 172.034 167.665 1.00 91.87 154 LYS A O 1
ATOM 1074 N N . TYR A 1 137 ? 187.287 170.264 169.032 1.00 88.40 155 TYR A N 1
ATOM 1075 C CA . TYR A 1 137 ? 186.121 170.833 169.687 1.00 88.40 155 TYR A CA 1
ATOM 1076 C C . TYR A 1 137 ? 186.593 171.831 170.729 1.00 88.40 155 TYR A C 1
ATOM 1077 O O . TYR A 1 137 ? 187.492 171.530 171.520 1.00 88.40 155 TYR A O 1
ATOM 1086 N N . SER A 1 138 ? 186.003 173.027 170.714 1.00 91.58 156 SER A N 1
ATOM 1087 C CA . SER A 1 138 ? 186.376 174.050 171.683 1.00 91.58 156 SER A CA 1
ATOM 1088 C C . SER A 1 138 ? 185.901 173.678 173.080 1.00 91.58 156 SER A C 1
ATOM 1089 O O . SER A 1 138 ? 186.667 173.748 174.046 1.00 91.58 156 SER A O 1
ATOM 1092 N N . MET A 1 139 ? 184.650 173.250 173.199 1.00 91.28 157 MET A N 1
ATOM 1093 C CA . MET A 1 139 ? 184.077 172.937 174.499 1.00 91.28 157 MET A CA 1
ATOM 1094 C C . MET A 1 139 ? 182.948 171.937 174.326 1.00 91.28 157 MET A C 1
ATOM 1095 O O . MET A 1 139 ? 182.055 172.145 173.500 1.00 91.28 157 MET A O 1
ATOM 1100 N N . VAL A 1 140 ? 182.995 170.862 175.099 1.00 79.57 158 VAL A N 1
ATOM 1101 C CA . VAL A 1 140 ? 181.873 169.945 175.247 1.00 79.57 158 VAL A CA 1
ATOM 1102 C C . VAL A 1 140 ? 181.241 170.221 176.602 1.00 79.57 158 VAL A C 1
ATOM 1103 O O . VAL A 1 140 ? 181.914 170.122 177.631 1.00 79.57 158 VAL A O 1
ATOM 1107 N N . GLU A 1 141 ? 179.961 170.580 176.622 1.00 83.12 159 GLU A N 1
ATOM 1108 C CA . GLU A 1 141 ? 179.289 170.893 177.872 1.00 83.12 159 GLU A CA 1
ATOM 1109 C C . GLU A 1 141 ? 178.175 169.893 178.154 1.00 83.12 159 GLU A C 1
ATOM 1110 O O . GLU A 1 141 ? 177.543 169.357 177.240 1.00 83.12 159 GLU A O 1
ATOM 1116 N N . LEU A 1 142 ? 177.967 169.626 179.440 1.00 74.66 160 LEU A N 1
ATOM 1117 C CA . LEU A 1 142 ? 176.924 168.725 179.907 1.00 74.66 160 LEU A CA 1
ATOM 1118 C C . LEU A 1 142 ? 176.121 169.460 180.965 1.00 74.66 160 LEU A C 1
ATOM 1119 O O . LEU A 1 142 ? 176.680 169.899 181.982 1.00 74.66 160 LEU A O 1
ATOM 1124 N N . GLN A 1 143 ? 174.810 169.534 180.738 1.00 79.96 161 GLN A N 1
ATOM 1125 C CA . GLN A 1 143 ? 173.908 170.479 181.366 1.00 79.96 161 GLN A CA 1
ATOM 1126 C C . GLN A 1 143 ? 172.761 169.766 182.060 1.00 79.96 161 GLN A C 1
ATOM 1127 O O . GLN A 1 143 ? 172.226 168.768 181.558 1.00 79.96 161 GLN A O 1
ATOM 1133 N N . ASP A 1 144 ? 172.349 170.363 183.177 1.00 81.66 162 ASP A N 1
ATOM 1134 C CA . ASP A 1 144 ? 171.227 169.939 183.990 1.00 81.66 162 ASP A CA 1
ATOM 1135 C C . ASP A 1 144 ? 169.906 170.201 183.273 1.00 81.66 162 ASP A C 1
ATOM 1136 O O . ASP A 1 144 ? 169.861 170.895 182.255 1.00 81.66 162 ASP A O 1
ATOM 1141 N N . PRO A 1 145 ? 168.803 169.638 183.778 1.00 80.55 163 PRO A N 1
ATOM 1142 C CA . PRO A 1 145 ? 167.476 170.145 183.392 1.00 80.55 163 PRO A CA 1
ATOM 1143 C C . PRO A 1 145 ? 167.224 171.603 183.760 1.00 80.55 163 PRO A C 1
ATOM 1144 O O . PRO A 1 145 ? 166.377 172.241 183.124 1.00 80.55 163 PRO A O 1
ATOM 1148 N N . ASN A 1 146 ? 167.923 172.154 184.756 1.00 86.56 164 ASN A N 1
ATOM 1149 C CA . ASN A 1 146 ? 167.853 173.573 185.076 1.00 86.56 164 ASN A CA 1
ATOM 1150 C C . ASN A 1 146 ? 168.846 174.412 184.277 1.00 86.56 164 ASN A C 1
ATOM 1151 O O . ASN A 1 146 ? 169.102 175.560 184.663 1.00 86.56 164 ASN A O 1
ATOM 1156 N N . SER A 1 147 ? 169.399 173.852 183.189 1.00 88.02 165 SER A N 1
ATOM 1157 C CA . SER A 1 147 ? 170.386 174.484 182.299 1.00 88.02 165 SER A CA 1
ATOM 1158 C C . SER A 1 147 ? 171.636 174.937 183.052 1.00 88.02 165 SER A C 1
ATOM 1159 O O . SER A 1 147 ? 172.190 176.005 182.788 1.00 88.02 165 SER A O 1
ATOM 1162 N N . ASN A 1 148 ? 172.081 174.117 183.997 1.00 87.82 166 ASN A N 1
ATOM 1163 C CA . ASN A 1 148 ? 173.300 174.363 184.757 1.00 87.82 166 ASN A CA 1
ATOM 1164 C C . ASN A 1 148 ? 174.382 173.432 184.235 1.00 87.82 166 ASN A C 1
ATOM 1165 O O . ASN A 1 148 ? 174.183 172.214 184.207 1.00 87.82 166 ASN A O 1
ATOM 1170 N N . ARG A 1 149 ? 175.519 174.000 183.833 1.00 82.96 167 ARG A N 1
ATOM 1171 C CA . ARG A 1 149 ? 176.645 173.220 183.324 1.00 82.96 167 ARG A CA 1
ATOM 1172 C C . ARG A 1 149 ? 177.252 172.436 184.473 1.00 82.96 167 ARG A C 1
ATOM 1173 O O . ARG A 1 149 ? 177.987 172.985 185.293 1.00 82.96 167 ARG A O 1
ATOM 1181 N N . ILE A 1 150 ? 176.945 171.144 184.550 1.00 72.45 168 ILE A N 1
ATOM 1182 C CA . ILE A 1 150 ? 177.584 170.322 185.565 1.00 72.45 168 ILE A CA 1
ATOM 1183 C C . ILE A 1 150 ? 178.888 169.715 185.074 1.00 72.45 168 ILE A C 1
ATOM 1184 O O . ILE A 1 150 ? 179.686 169.252 185.899 1.00 72.45 168 ILE A O 1
ATOM 1189 N N . ALA A 1 151 ? 179.138 169.714 183.765 1.00 73.94 169 ALA A N 1
ATOM 1190 C CA . ALA A 1 151 ? 180.432 169.243 183.294 1.00 73.94 169 ALA A CA 1
ATOM 1191 C C . ALA A 1 151 ? 180.837 170.009 182.047 1.00 73.94 169 ALA A C 1
ATOM 1192 O O . ALA A 1 151 ? 179.988 170.467 181.283 1.00 73.94 169 ALA A O 1
ATOM 1194 N N . GLN A 1 152 ? 182.147 170.137 181.847 1.00 76.59 170 GLN A N 1
ATOM 1195 C CA . GLN A 1 152 ? 182.664 170.640 180.586 1.00 76.59 170 GLN A CA 1
ATOM 1196 C C . GLN A 1 152 ? 184.042 170.051 180.328 1.00 76.59 170 GLN A C 1
ATOM 1197 O O . GLN A 1 152 ? 184.749 169.639 181.251 1.00 76.59 170 GLN A O 1
ATOM 1203 N N . TRP A 1 153 ? 184.392 169.992 179.048 1.00 72.41 171 TRP A N 1
ATOM 1204 C CA . TRP A 1 153 ? 185.688 169.530 178.577 1.00 72.41 171 TRP A CA 1
ATOM 1205 C C . TRP A 1 153 ? 186.198 170.530 177.554 1.00 72.41 171 TRP A C 1
ATOM 1206 O O . TRP A 1 153 ? 185.491 170.853 176.595 1.00 72.41 171 TRP A O 1
ATOM 1217 N N . LEU A 1 154 ? 187.419 171.013 177.757 1.00 84.28 172 LEU A N 1
ATOM 1218 C CA . LEU A 1 154 ? 188.000 172.064 176.933 1.00 84.28 172 LEU A CA 1
ATOM 1219 C C . LEU A 1 154 ? 189.073 171.482 176.028 1.00 84.28 172 LEU A C 1
ATOM 1220 O O . LEU A 1 154 ? 189.922 170.710 176.493 1.00 84.28 172 LEU A O 1
ATOM 1225 N N . GLU A 1 155 ? 189.013 171.863 174.741 1.00 91.52 173 GLU A N 1
ATOM 1226 C CA . GLU A 1 155 ? 190.036 171.593 173.720 1.00 91.52 173 GLU A CA 1
ATOM 1227 C C . GLU A 1 155 ? 190.273 170.096 173.530 1.00 91.52 173 GLU A C 1
ATOM 1228 O O . GLU A 1 155 ? 191.409 169.624 173.464 1.00 91.52 173 GLU A O 1
ATOM 1234 N N . VAL A 1 156 ? 189.182 169.346 173.451 1.00 84.80 174 VAL A N 1
ATOM 1235 C CA . VAL A 1 156 ? 189.259 167.892 173.413 1.00 84.80 174 VAL A CA 1
ATOM 1236 C C . VAL A 1 156 ? 189.620 167.442 171.998 1.00 84.80 174 VAL A C 1
ATOM 1237 O O . VAL A 1 156 ? 189.220 168.061 171.003 1.00 84.80 174 VAL A O 1
ATOM 1241 N N . VAL A 1 157 ? 190.452 166.415 171.907 1.00 84.70 175 VAL A N 1
ATOM 1242 C CA . VAL A 1 157 ? 190.976 165.925 170.634 1.00 84.70 175 VAL A CA 1
ATOM 1243 C C . VAL A 1 157 ? 190.247 164.637 170.257 1.00 84.70 175 VAL A C 1
ATOM 1244 O O . VAL A 1 157 ? 190.021 163.788 171.131 1.00 84.70 175 VAL A O 1
ATOM 1248 N N . PRO A 1 158 ? 189.796 164.491 169.016 1.00 80.39 176 PRO A N 1
ATOM 1249 C CA . PRO A 1 158 ? 189.295 163.190 168.569 1.00 80.39 176 PRO A CA 1
ATOM 1250 C C . PRO A 1 158 ? 190.433 162.305 168.095 1.00 80.39 176 PRO A C 1
ATOM 1251 O O . PRO A 1 158 ? 191.377 162.767 167.450 1.00 80.39 176 PRO A O 1
ATOM 1255 N N . GLU A 1 159 ? 190.343 161.019 168.417 1.00 84.44 177 GLU A N 1
ATOM 1256 C CA . GLU A 1 159 ? 191.216 160.021 167.817 1.00 84.44 177 GLU A CA 1
ATOM 1257 C C . GLU A 1 159 ? 190.412 159.236 166.784 1.00 84.44 177 GLU A C 1
ATOM 1258 O O . GLU A 1 159 ? 189.295 158.785 167.067 1.00 84.44 177 GLU A O 1
ATOM 1264 N N . GLN A 1 160 ? 190.942 159.194 165.553 1.00 83.85 178 GLN A N 1
ATOM 1265 C CA . GLN A 1 160 ? 190.303 158.609 164.363 1.00 83.85 178 GLN A CA 1
ATOM 1266 C C . GLN A 1 160 ? 188.929 159.212 164.063 1.00 83.85 178 GLN A C 1
ATOM 1267 O O . GLN A 1 160 ? 188.062 158.543 163.502 1.00 83.85 178 GLN A O 1
ATOM 1273 N N . GLY A 1 161 ? 188.710 160.472 164.430 1.00 78.22 179 GLY A N 1
ATOM 1274 C CA . GLY A 1 161 ? 187.454 161.138 164.174 1.00 78.22 179 GLY A CA 1
ATOM 1275 C C . GLY A 1 161 ? 186.411 161.016 165.264 1.00 78.22 179 GLY A C 1
ATOM 1276 O O . GLY A 1 161 ? 185.432 161.770 165.242 1.00 78.22 179 GLY A O 1
ATOM 1277 N N . ILE A 1 162 ? 186.583 160.104 166.216 1.00 80.15 180 ILE A N 1
ATOM 1278 C CA . ILE A 1 162 ? 185.605 159.892 167.276 1.00 80.15 180 ILE A CA 1
ATOM 1279 C C . ILE A 1 162 ? 186.225 160.301 168.603 1.00 80.15 180 ILE A C 1
ATOM 1280 O O . ILE A 1 162 ? 187.448 160.277 168.774 1.00 80.15 180 ILE A O 1
ATOM 1285 N N . VAL A 1 163 ? 185.380 160.717 169.542 1.00 75.76 181 VAL A N 1
ATOM 1286 C CA . VAL A 1 163 ? 185.842 160.959 170.904 1.00 75.76 181 VAL A CA 1
ATOM 1287 C C . VAL A 1 163 ? 184.791 160.434 171.876 1.00 75.76 181 VAL A C 1
ATOM 1288 O O . VAL A 1 163 ? 183.586 160.566 171.639 1.00 75.76 181 VAL A O 1
ATOM 1292 N N . ASP A 1 164 ? 185.240 159.755 172.929 1.00 73.36 182 ASP A N 1
ATOM 1293 C CA . ASP A 1 164 ? 184.342 159.219 173.941 1.00 73.36 182 ASP A CA 1
ATOM 1294 C C . ASP A 1 164 ? 184.662 159.845 175.288 1.00 73.36 182 ASP A C 1
ATOM 1295 O O . ASP A 1 164 ? 185.818 159.855 175.720 1.00 73.36 182 ASP A O 1
ATOM 1300 N N . LEU A 1 165 ? 183.633 160.376 175.940 1.00 66.96 183 LEU A N 1
ATOM 1301 C CA . LEU A 1 165 ? 183.774 161.072 177.206 1.00 66.96 183 LEU A CA 1
ATOM 1302 C C . LEU A 1 165 ? 182.781 160.506 178.208 1.00 66.96 183 LEU A C 1
ATOM 1303 O O . LEU A 1 165 ? 181.662 160.126 177.853 1.00 66.96 183 LEU A O 1
ATOM 1308 N N . SER A 1 166 ? 183.197 160.466 179.469 1.00 66.09 184 SER A N 1
ATOM 1309 C CA . SER A 1 166 ? 182.425 159.853 180.535 1.00 66.09 184 SER A CA 1
ATOM 1310 C C . SER A 1 166 ? 182.070 160.880 181.600 1.00 66.09 184 SER A C 1
ATOM 1311 O O . SER A 1 166 ? 182.754 161.893 181.762 1.00 66.09 184 SER A O 1
ATOM 1314 N N . PHE A 1 167 ? 180.988 160.604 182.323 1.00 71.42 185 PHE A N 1
ATOM 1315 C CA . PHE A 1 167 ? 180.553 161.455 183.426 1.00 71.42 185 PHE A CA 1
ATOM 1316 C C . PHE A 1 167 ? 179.877 160.590 184.474 1.00 71.42 185 PHE A C 1
ATOM 1317 O O . PHE A 1 167 ? 178.910 159.893 184.165 1.00 71.42 185 PHE A O 1
ATOM 1325 N N . GLN A 1 168 ? 180.360 160.644 185.707 1.00 71.81 186 GLN A N 1
ATOM 1326 C CA . GLN A 1 168 ? 179.731 159.924 186.807 1.00 71.81 186 GLN A CA 1
ATOM 1327 C C . GLN A 1 168 ? 178.686 160.833 187.436 1.00 71.81 186 GLN A C 1
ATOM 1328 O O . GLN A 1 168 ? 179.025 161.881 187.993 1.00 71.81 186 GLN A O 1
ATOM 1334 N N . LEU A 1 169 ? 177.417 160.445 187.334 1.00 75.51 187 LEU A N 1
ATOM 1335 C CA . LEU A 1 169 ? 176.350 161.216 187.953 1.00 75.51 187 LEU A CA 1
ATOM 1336 C C . LEU A 1 169 ? 176.387 161.066 189.467 1.00 75.51 187 LEU A C 1
ATOM 1337 O O . LEU A 1 169 ? 176.863 160.062 190.003 1.00 75.51 187 LEU A O 1
ATOM 1342 N N . ALA A 1 170 ? 175.895 162.090 190.153 1.00 83.61 188 ALA A N 1
ATOM 1343 C CA . ALA A 1 170 ? 175.741 162.016 191.592 1.00 83.61 188 ALA A CA 1
ATOM 1344 C C . ALA A 1 170 ? 174.606 161.056 191.937 1.00 83.61 188 ALA A C 1
ATOM 1345 O O . ALA A 1 170 ? 173.660 160.905 191.163 1.00 83.61 188 ALA A O 1
ATOM 1347 N N . PRO A 1 171 ? 174.679 160.375 193.086 1.00 86.01 189 PRO A N 1
ATOM 1348 C CA . PRO A 1 171 ? 173.561 159.506 193.487 1.00 86.01 189 PRO A CA 1
ATOM 1349 C C . PRO A 1 171 ? 172.312 160.255 193.932 1.00 86.01 189 PRO A C 1
ATOM 1350 O O . PRO A 1 171 ? 171.264 159.617 194.086 1.00 86.01 189 PRO A O 1
ATOM 1354 N N . GLU A 1 172 ? 172.377 161.568 194.139 1.00 91.41 190 GLU A N 1
ATOM 1355 C CA . GLU A 1 172 ? 171.191 162.397 194.309 1.00 91.41 190 GLU A CA 1
ATOM 1356 C C . GLU A 1 172 ? 171.086 163.409 193.176 1.00 91.41 190 GLU A C 1
ATOM 1357 O O . GLU A 1 172 ? 170.783 164.584 193.395 1.00 91.41 190 GLU A O 1
ATOM 1363 N N . ALA A 1 173 ? 171.361 162.968 191.951 1.00 81.28 191 ALA A N 1
ATOM 1364 C CA . ALA A 1 173 ? 171.204 163.835 190.793 1.00 81.28 191 ALA A CA 1
ATOM 1365 C C . ALA A 1 173 ? 169.728 164.052 190.509 1.00 81.28 191 ALA A C 1
ATOM 1366 O O . ALA A 1 173 ? 168.940 163.102 190.508 1.00 81.28 191 ALA A O 1
ATOM 1368 N N . MET A 1 174 ? 169.353 165.305 190.286 1.00 81.93 192 MET A N 1
ATOM 1369 C CA . MET A 1 174 ? 167.954 165.641 190.097 1.00 81.93 192 MET A CA 1
ATOM 1370 C C . MET A 1 174 ? 167.486 165.215 188.713 1.00 81.93 192 MET A C 1
ATOM 1371 O O . MET A 1 174 ? 168.240 165.266 187.739 1.00 81.93 192 MET A O 1
ATOM 1376 N N . LEU A 1 175 ? 166.235 164.774 188.646 1.00 71.73 193 LEU A N 1
ATOM 1377 C CA . LEU A 1 175 ? 165.692 164.051 187.508 1.00 71.73 193 LEU A CA 1
ATOM 1378 C C . LEU A 1 175 ? 165.386 164.999 186.355 1.00 71.73 193 LEU A C 1
ATOM 1379 O O . LEU A 1 175 ? 165.311 166.217 186.521 1.00 71.73 193 LEU A O 1
ATOM 1384 N N . GLY A 1 176 ? 165.213 164.424 185.167 1.00 70.36 194 GLY A N 1
ATOM 1385 C CA . GLY A 1 176 ? 164.786 165.207 184.031 1.00 70.36 194 GLY A CA 1
ATOM 1386 C C . GLY A 1 176 ? 165.707 165.015 182.850 1.00 70.36 194 GLY A C 1
ATOM 1387 O O . GLY A 1 176 ? 166.473 164.050 182.783 1.00 70.36 194 GLY A O 1
ATOM 1388 N N . THR A 1 177 ? 165.637 165.955 181.912 1.00 71.15 195 THR A N 1
ATOM 1389 C CA . THR A 1 177 ? 166.318 165.849 180.627 1.00 71.15 195 THR A CA 1
ATOM 1390 C C . THR A 1 177 ? 167.645 166.596 180.688 1.00 71.15 195 THR A C 1
ATOM 1391 O O . THR A 1 177 ? 167.669 167.830 180.718 1.00 71.15 195 THR A O 1
ATOM 1395 N N . TYR A 1 178 ? 168.743 165.847 180.699 1.00 70.40 196 TYR A N 1
ATOM 1396 C CA . TYR A 1 178 ? 170.089 166.393 180.668 1.00 70.40 196 TYR A CA 1
ATOM 1397 C C . TYR A 1 178 ? 170.539 166.517 179.221 1.00 70.40 196 TYR A C 1
ATOM 1398 O O . TYR A 1 178 ? 170.089 165.766 178.352 1.00 70.40 196 TYR A O 1
ATOM 1407 N N . THR A 1 179 ? 171.449 167.453 178.966 1.00 75.35 197 THR A N 1
ATOM 1408 C CA . THR A 1 179 ? 171.827 167.765 177.592 1.00 75.35 197 THR A CA 1
ATOM 1409 C C . THR A 1 179 ? 173.341 167.793 177.429 1.00 75.35 197 THR A C 1
ATOM 1410 O O . THR A 1 179 ? 174.047 168.373 178.252 1.00 75.35 197 THR A O 1
ATOM 1414 N N . VAL A 1 180 ? 173.839 167.176 176.359 1.00 74.26 198 VAL A N 1
ATOM 1415 C CA . VAL A 1 180 ? 175.237 167.283 175.957 1.00 74.26 198 VAL A CA 1
ATOM 1416 C C . VAL A 1 180 ? 175.293 168.159 174.717 1.00 74.26 198 VAL A C 1
ATOM 1417 O O . VAL A 1 180 ? 174.782 167.773 173.663 1.00 74.26 198 VAL A O 1
ATOM 1421 N N . ALA A 1 181 ? 175.924 169.321 174.824 1.00 79.66 199 ALA A N 1
ATOM 1422 C CA . ALA A 1 181 ? 176.069 170.212 173.684 1.00 79.66 199 ALA A CA 1
ATOM 1423 C C . ALA A 1 181 ? 177.535 170.287 173.294 1.00 79.66 199 ALA A C 1
ATOM 1424 O O . ALA A 1 181 ? 178.419 170.293 174.156 1.00 79.66 199 ALA A O 1
ATOM 1426 N N . VAL A 1 182 ? 177.793 170.331 171.990 1.00 87.91 200 VAL A N 1
ATOM 1427 C CA . VAL A 1 182 ? 179.138 170.150 171.461 1.00 87.91 200 VAL A CA 1
ATOM 1428 C C . VAL A 1 182 ? 179.527 171.386 170.666 1.00 87.91 200 VAL A C 1
ATOM 1429 O O . VAL A 1 182 ? 178.783 171.809 169.772 1.00 87.91 200 VAL A O 1
ATOM 1433 N N . ALA A 1 183 ? 180.678 171.973 171.030 1.00 100.05 201 ALA A N 1
ATOM 1434 C CA . ALA A 1 183 ? 181.386 173.018 170.278 1.00 100.05 201 ALA A CA 1
ATOM 1435 C C . ALA A 1 183 ? 180.558 174.286 170.107 1.00 100.05 201 ALA A C 1
ATOM 1436 O O . ALA A 1 183 ? 180.628 174.932 169.056 1.00 100.05 201 ALA A O 1
ATOM 1438 N N . GLU A 1 184 ? 179.761 174.601 171.139 1.00 112.63 202 GLU A N 1
ATOM 1439 C CA . GLU A 1 184 ? 178.987 175.843 171.271 1.00 112.63 202 GLU A CA 1
ATOM 1440 C C . GLU A 1 184 ? 177.983 176.037 170.135 1.00 112.63 202 GLU A C 1
ATOM 1441 O O . GLU A 1 184 ? 177.686 177.167 169.744 1.00 112.63 202 GLU A O 1
ATOM 1447 N N . GLY A 1 185 ? 177.454 174.941 169.599 1.00 108.21 203 GLY A N 1
ATOM 1448 C CA . GLY A 1 185 ? 176.600 175.019 168.432 1.00 108.21 203 GLY A CA 1
ATOM 1449 C C . GLY A 1 185 ? 175.249 174.361 168.608 1.00 108.21 203 GLY A C 1
ATOM 1450 O O . GLY A 1 185 ? 174.747 174.235 169.729 1.00 108.21 203 GLY A O 1
ATOM 1451 N N . LYS A 1 186 ? 174.650 173.936 167.501 1.00 105.41 204 LYS A N 1
ATOM 1452 C CA . LYS A 1 186 ? 173.333 173.316 167.511 1.00 105.41 204 LYS A CA 1
ATOM 1453 C C . LYS A 1 186 ? 173.393 171.800 167.634 1.00 105.41 204 LYS A C 1
ATOM 1454 O O . LYS A 1 186 ? 172.349 171.145 167.556 1.00 105.41 204 LYS A O 1
ATOM 1460 N N . THR A 1 187 ? 174.581 171.230 167.814 1.00 92.87 205 THR A N 1
ATOM 1461 C CA . THR A 1 187 ? 174.740 169.791 167.986 1.00 92.87 205 THR A CA 1
ATOM 1462 C C . THR A 1 187 ? 174.583 169.453 169.463 1.00 92.87 205 THR A C 1
ATOM 1463 O O . THR A 1 187 ? 175.416 169.839 170.294 1.00 92.87 205 THR A O 1
ATOM 1467 N N . PHE A 1 188 ? 173.503 168.751 169.791 1.00 85.78 206 PHE A N 1
ATOM 1468 C CA . PHE A 1 188 ? 173.217 168.342 171.154 1.00 85.78 206 PHE A CA 1
ATOM 1469 C C . PHE A 1 188 ? 172.633 166.937 171.157 1.00 85.78 206 PHE A C 1
ATOM 1470 O O . PHE A 1 188 ? 172.078 166.463 170.165 1.00 85.78 206 PHE A O 1
ATOM 1478 N N . GLY A 1 189 ? 172.776 166.280 172.299 1.00 78.61 207 GLY A N 1
ATOM 1479 C CA . GLY A 1 189 ? 172.176 164.989 172.552 1.00 78.61 207 GLY A CA 1
ATOM 1480 C C . GLY A 1 189 ? 171.609 164.923 173.950 1.00 78.61 207 GLY A C 1
ATOM 1481 O O . GLY A 1 189 ? 172.319 165.169 174.926 1.00 78.61 207 GLY A O 1
ATOM 1482 N N . THR A 1 190 ? 170.330 164.607 174.062 1.00 73.66 208 THR A N 1
ATOM 1483 C CA . THR A 1 190 ? 169.648 164.621 175.343 1.00 73.66 208 THR A CA 1
ATOM 1484 C C . THR A 1 190 ? 169.530 163.211 175.899 1.00 73.66 208 THR A C 1
ATOM 1485 O O . THR A 1 190 ? 169.467 162.231 175.155 1.00 73.66 208 THR A O 1
ATOM 1489 N N . PHE A 1 191 ? 169.512 163.117 177.224 1.00 68.65 209 PHE A N 1
ATOM 1490 C CA . PHE A 1 191 ? 169.211 161.855 177.882 1.00 68.65 209 PHE A CA 1
ATOM 1491 C C . PHE A 1 191 ? 168.442 162.140 179.160 1.00 68.65 209 PHE A C 1
ATOM 1492 O O . PHE A 1 191 ? 168.719 163.116 179.854 1.00 68.65 209 PHE A O 1
ATOM 1500 N N . SER A 1 192 ? 167.486 161.281 179.472 1.00 69.41 210 SER A N 1
ATOM 1501 C CA . SER A 1 192 ? 166.643 161.462 180.639 1.00 69.41 210 SER A CA 1
ATOM 1502 C C . SER A 1 192 ? 167.183 160.654 181.808 1.00 69.41 210 SER A C 1
ATOM 1503 O O . SER A 1 192 ? 167.592 159.503 181.644 1.00 69.41 210 SER A O 1
ATOM 1506 N N . VAL A 1 193 ? 167.198 161.269 182.983 1.00 67.25 211 VAL A N 1
ATOM 1507 C CA . VAL A 1 193 ? 167.478 160.578 184.234 1.00 67.25 211 VAL A CA 1
ATOM 1508 C C . VAL A 1 193 ? 166.167 160.494 184.996 1.00 67.25 211 VAL A C 1
ATOM 1509 O O . VAL A 1 193 ? 165.563 161.525 185.315 1.00 67.25 211 VAL A O 1
ATOM 1513 N N . GLU A 1 194 ? 165.718 159.273 185.271 1.00 71.68 212 GLU A N 1
ATOM 1514 C CA . GLU A 1 194 ? 164.450 159.074 185.950 1.00 71.68 212 GLU A CA 1
ATOM 1515 C C . GLU A 1 194 ? 164.498 157.762 186.715 1.00 71.68 212 GLU A C 1
ATOM 1516 O O . GLU A 1 194 ? 165.386 156.931 186.518 1.00 71.68 212 GLU A O 1
ATOM 1522 N N . GLU A 1 195 ? 163.526 157.592 187.601 1.00 76.09 213 GLU A N 1
ATOM 1523 C CA . GLU A 1 195 ? 163.411 156.401 188.431 1.00 76.09 213 GLU A CA 1
ATOM 1524 C C . GLU A 1 195 ? 162.575 155.373 187.681 1.00 76.09 213 GLU A C 1
ATOM 1525 O O . GLU A 1 195 ? 161.380 155.586 187.457 1.00 76.09 213 GLU A O 1
ATOM 1531 N N . TYR A 1 196 ? 163.189 154.255 187.296 1.00 72.01 214 TYR A N 1
ATOM 1532 C CA . TYR A 1 196 ? 162.489 153.253 186.507 1.00 72.01 214 TYR A CA 1
ATOM 1533 C C . TYR A 1 196 ? 162.788 151.860 187.041 1.00 72.01 214 TYR A C 1
ATOM 1534 O O . TYR A 1 196 ? 163.575 151.675 187.973 1.00 72.01 214 TYR A O 1
ATOM 1543 N N . VAL A 1 197 ? 162.148 150.876 186.415 1.00 71.41 215 VAL A N 1
ATOM 1544 C CA . VAL A 1 197 ? 162.460 149.463 186.580 1.00 71.41 215 VAL A CA 1
ATOM 1545 C C . VAL A 1 197 ? 162.330 148.830 185.195 1.00 71.41 215 VAL A C 1
ATOM 1546 O O . VAL A 1 197 ? 161.493 149.254 184.390 1.00 71.41 215 VAL A O 1
ATOM 1550 N N . LEU A 1 198 ? 163.210 147.876 184.884 1.00 71.35 216 LEU A N 1
ATOM 1551 C CA . LEU A 1 198 ? 163.291 147.345 183.523 1.00 71.35 216 LEU A CA 1
ATOM 1552 C C . LEU A 1 198 ? 162.108 146.434 183.207 1.00 71.35 216 LEU A C 1
ATOM 1553 O O . LEU A 1 198 ? 161.845 145.488 183.957 1.00 71.35 216 LEU A O 1
ATOM 1558 N N . PRO A 1 199 ? 161.382 146.680 182.119 1.00 72.59 217 PRO A N 1
ATOM 1559 C CA . PRO A 1 199 ? 160.304 145.775 181.724 1.00 72.59 217 PRO A CA 1
ATOM 1560 C C . PRO A 1 199 ? 160.849 144.536 181.039 1.00 72.59 217 PRO A C 1
ATOM 1561 O O . PRO A 1 199 ? 161.887 144.561 180.378 1.00 72.59 217 PRO A O 1
ATOM 1565 N N . LYS A 1 200 ? 160.136 143.434 181.212 1.00 78.33 218 LYS A N 1
ATOM 1566 C CA . LYS A 1 200 ? 160.584 142.168 180.661 1.00 78.33 218 LYS A CA 1
ATOM 1567 C C . LYS A 1 200 ? 159.784 141.719 179.451 1.00 78.33 218 LYS A C 1
ATOM 1568 O O . LYS A 1 200 ? 160.050 140.633 178.932 1.00 78.33 218 LYS A O 1
ATOM 1574 N N . PHE A 1 201 ? 158.837 142.520 178.969 1.00 75.25 219 PHE A N 1
ATOM 1575 C CA . PHE A 1 201 ? 158.055 142.101 177.817 1.00 75.25 219 PHE A CA 1
ATOM 1576 C C . PHE A 1 201 ? 157.598 143.308 177.018 1.00 75.25 219 PHE A C 1
ATOM 1577 O O . PHE A 1 201 ? 157.501 144.426 177.525 1.00 75.25 219 PHE A O 1
ATOM 1585 N N . LYS A 1 202 ? 157.308 143.045 175.751 1.00 79.56 220 LYS A N 1
ATOM 1586 C CA . LYS A 1 202 ? 156.883 144.039 174.784 1.00 79.56 220 LYS A CA 1
ATOM 1587 C C . LYS A 1 202 ? 155.533 143.625 174.228 1.00 79.56 220 LYS A C 1
ATOM 1588 O O . LYS A 1 202 ? 155.358 142.480 173.795 1.00 79.56 220 LYS A O 1
ATOM 1594 N N . VAL A 1 203 ? 154.590 144.555 174.244 1.00 85.15 221 VAL A N 1
ATOM 1595 C CA . VAL A 1 203 ? 153.271 144.373 173.658 1.00 85.15 221 VAL A CA 1
ATOM 1596 C C . VAL A 1 203 ? 153.262 145.107 172.328 1.00 85.15 221 VAL A C 1
ATOM 1597 O O . VAL A 1 203 ? 153.729 146.249 172.247 1.00 85.15 221 VAL A O 1
ATOM 1601 N N . GLU A 1 204 ? 152.763 144.462 171.275 1.00 93.18 222 GLU A N 1
ATOM 1602 C CA . GLU A 1 204 ? 152.712 145.124 169.985 1.00 93.18 222 GLU A CA 1
ATOM 1603 C C . GLU A 1 204 ? 151.430 144.774 169.249 1.00 93.18 222 GLU A C 1
ATOM 1604 O O . GLU A 1 204 ? 150.914 143.656 169.356 1.00 93.18 222 GLU A O 1
ATOM 1610 N N . VAL A 1 205 ? 150.908 145.763 168.525 1.00 97.96 223 VAL A N 1
ATOM 1611 C CA . VAL A 1 205 ? 149.876 145.512 167.533 1.00 97.96 223 VAL A CA 1
ATOM 1612 C C . VAL A 1 205 ? 150.472 144.689 166.397 1.00 97.96 223 VAL A C 1
ATOM 1613 O O . VAL A 1 205 ? 151.660 144.813 166.066 1.00 97.96 223 VAL A O 1
ATOM 1617 N N . VAL A 1 206 ? 149.680 143.773 165.844 1.00 104.17 224 VAL A N 1
ATOM 1618 C CA . VAL A 1 206 ? 150.190 142.949 164.753 1.00 104.17 224 VAL A CA 1
ATOM 1619 C C . VAL A 1 206 ? 149.310 143.102 163.522 1.00 104.17 224 VAL A C 1
ATOM 1620 O O . VAL A 1 206 ? 149.766 143.589 162.482 1.00 104.17 224 VAL A O 1
ATOM 1624 N N . GLU A 1 207 ? 148.044 142.702 163.628 1.00 111.64 225 GLU A N 1
ATOM 1625 C CA . GLU A 1 207 ? 147.201 142.606 162.438 1.00 111.64 225 GLU A CA 1
ATOM 1626 C C . GLU A 1 207 ? 146.656 143.951 161.939 1.00 111.64 225 GLU A C 1
ATOM 1627 O O . GLU A 1 207 ? 146.705 144.173 160.722 1.00 111.64 225 GLU A O 1
ATOM 1633 N N . PRO A 1 208 ? 146.126 144.904 162.787 1.00 109.53 226 PRO A N 1
ATOM 1634 C CA . PRO A 1 208 ? 145.790 146.213 162.211 1.00 109.53 226 PRO A CA 1
ATOM 1635 C C . PRO A 1 208 ? 147.050 147.024 161.963 1.00 109.53 226 PRO A C 1
ATOM 1636 O O . PRO A 1 208 ? 147.684 147.521 162.898 1.00 109.53 226 PRO A O 1
ATOM 1640 N N . LYS A 1 209 ? 147.426 147.144 160.696 1.00 117.90 227 LYS A N 1
ATOM 1641 C CA . LYS A 1 209 ? 148.535 147.996 160.294 1.00 117.90 227 LYS A CA 1
ATOM 1642 C C . LYS A 1 209 ? 148.068 149.121 159.388 1.00 117.90 227 LYS A C 1
ATOM 1643 O O . LYS A 1 209 ? 148.446 150.280 159.593 1.00 117.90 227 LYS A O 1
ATOM 1649 N N . GLU A 1 210 ? 147.252 148.804 158.388 1.00 133.26 228 GLU A N 1
ATOM 1650 C CA . GLU A 1 210 ? 146.531 149.793 157.606 1.00 133.26 228 GLU A CA 1
ATOM 1651 C C . GLU A 1 210 ? 145.081 149.351 157.476 1.00 133.26 228 GLU A C 1
ATOM 1652 O O . GLU A 1 210 ? 144.777 148.155 157.440 1.00 133.26 228 GLU A O 1
ATOM 1658 N N . LEU A 1 211 ? 144.181 150.328 157.456 1.00 135.30 229 LEU A N 1
ATOM 1659 C CA . LEU A 1 211 ? 142.751 150.067 157.423 1.00 135.30 229 LEU A CA 1
ATOM 1660 C C . LEU A 1 211 ? 142.110 150.838 156.283 1.00 135.30 229 LEU A C 1
ATOM 1661 O O . LEU A 1 211 ? 142.509 151.961 155.970 1.00 135.30 229 LEU A O 1
ATOM 1666 N N . SER A 1 212 ? 141.094 150.231 155.683 1.00 143.61 230 SER A N 1
ATOM 1667 C CA . SER A 1 212 ? 140.397 150.808 154.547 1.00 143.61 230 SER A CA 1
ATOM 1668 C C . SER A 1 212 ? 138.963 151.133 154.933 1.00 143.61 230 SER A C 1
ATOM 1669 O O . SER A 1 212 ? 138.378 150.495 155.811 1.00 143.61 230 SER A O 1
ATOM 1672 N N . THR A 1 213 ? 138.401 152.139 154.263 1.00 147.08 231 THR A N 1
ATOM 1673 C CA . THR A 1 213 ? 137.018 152.518 154.514 1.00 147.08 231 THR A CA 1
ATOM 1674 C C . THR A 1 213 ? 136.029 151.536 153.902 1.00 147.08 231 THR A C 1
ATOM 1675 O O . THR A 1 213 ? 134.866 151.509 154.315 1.00 147.08 231 THR A O 1
ATOM 1679 N N . VAL A 1 214 ? 136.463 150.730 152.933 1.00 145.74 232 VAL A N 1
ATOM 1680 C CA . VAL A 1 214 ? 135.545 149.850 152.223 1.00 145.74 232 VAL A CA 1
ATOM 1681 C C . VAL A 1 214 ? 135.393 148.477 152.869 1.00 145.74 232 VAL A C 1
ATOM 1682 O O . VAL A 1 214 ? 134.459 147.743 152.516 1.00 145.74 232 VAL A O 1
ATOM 1686 N N . GLN A 1 215 ? 136.277 148.101 153.790 1.00 138.86 233 GLN A N 1
ATOM 1687 C CA . GLN A 1 215 ? 136.159 146.795 154.416 1.00 138.86 233 GLN A CA 1
ATOM 1688 C C . GLN A 1 215 ? 135.062 146.818 155.475 1.00 138.86 233 GLN A C 1
ATOM 1689 O O . GLN A 1 215 ? 134.679 147.872 155.986 1.00 138.86 233 GLN A O 1
ATOM 1695 N N . GLU A 1 216 ? 134.542 145.634 155.786 1.00 137.49 234 GLU A N 1
ATOM 1696 C CA . GLU A 1 216 ? 133.410 145.532 156.698 1.00 137.49 234 GLU A CA 1
ATOM 1697 C C . GLU A 1 216 ? 133.867 145.376 158.143 1.00 137.49 234 GLU A C 1
ATOM 1698 O O . GLU A 1 216 ? 133.333 146.042 159.034 1.00 137.49 234 GLU A O 1
ATOM 1704 N N . SER A 1 217 ? 134.854 144.520 158.394 1.00 130.06 235 SER A N 1
ATOM 1705 C CA . SER A 1 217 ? 135.375 144.325 159.738 1.00 130.06 235 SER A CA 1
ATOM 1706 C C . SER A 1 217 ? 136.858 144.018 159.640 1.00 130.06 235 SER A C 1
ATOM 1707 O O . SER A 1 217 ? 137.357 143.605 158.591 1.00 130.06 235 SER A O 1
ATOM 1710 N N . PHE A 1 218 ? 137.563 144.223 160.748 1.00 122.14 236 PHE A N 1
ATOM 1711 C CA . PHE A 1 218 ? 139.000 143.995 160.768 1.00 122.14 236 PHE A CA 1
ATOM 1712 C C . PHE A 1 218 ? 139.382 143.265 162.043 1.00 122.14 236 PHE A C 1
ATOM 1713 O O . PHE A 1 218 ? 138.826 143.526 163.112 1.00 122.14 236 PHE A O 1
ATOM 1721 N N . LEU A 1 219 ? 140.325 142.342 161.918 1.00 113.29 237 LEU A N 1
ATOM 1722 C CA . LEU A 1 219 ? 140.808 141.599 163.067 1.00 113.29 237 LEU A CA 1
ATOM 1723 C C . LEU A 1 219 ? 141.864 142.412 163.798 1.00 113.29 237 LEU A C 1
ATOM 1724 O O . LEU A 1 219 ? 142.717 143.048 163.175 1.00 113.29 237 LEU A O 1
ATOM 1729 N N . VAL A 1 220 ? 141.796 142.404 165.126 1.00 106.96 238 VAL A N 1
ATOM 1730 C CA . VAL A 1 220 ? 142.817 142.999 165.974 1.00 106.96 238 VAL A CA 1
ATOM 1731 C C . VAL A 1 220 ? 143.592 141.862 166.612 1.00 106.96 238 VAL A C 1
ATOM 1732 O O . VAL A 1 220 ? 143.018 141.054 167.352 1.00 106.96 238 VAL A O 1
ATOM 1736 N N . LYS A 1 221 ? 144.882 141.785 166.308 1.00 102.11 239 LYS A N 1
ATOM 1737 C CA . LYS A 1 221 ? 145.788 140.846 166.953 1.00 102.11 239 LYS A CA 1
ATOM 1738 C C . LYS A 1 221 ? 146.776 141.664 167.769 1.00 102.11 239 LYS A C 1
ATOM 1739 O O . LYS A 1 221 ? 147.668 142.316 167.215 1.00 102.11 239 LYS A O 1
ATOM 1745 N N . ILE A 1 222 ? 146.581 141.660 169.078 1.00 97.30 240 ILE A N 1
ATOM 1746 C CA . ILE A 1 222 ? 147.515 142.232 170.033 1.00 97.30 240 ILE A CA 1
ATOM 1747 C C . ILE A 1 222 ? 148.388 141.088 170.506 1.00 97.30 240 ILE A C 1
ATOM 1748 O O . ILE A 1 222 ? 147.892 140.141 171.123 1.00 97.30 240 ILE A O 1
ATOM 1753 N N . CYS A 1 223 ? 149.678 141.136 170.219 1.00 96.32 241 CYS A N 1
ATOM 1754 C CA . CYS A 1 223 ? 150.515 140.016 170.597 1.00 96.32 241 CYS A CA 1
ATOM 1755 C C . CYS A 1 223 ? 151.700 140.547 171.383 1.00 96.32 241 CYS A C 1
ATOM 1756 O O . CYS A 1 223 ? 152.263 141.593 171.052 1.00 96.32 241 CYS A O 1
ATOM 1759 N N . CYS A 1 224 ? 152.045 139.843 172.449 1.00 87.92 242 CYS A N 1
ATOM 1760 C CA . CYS A 1 224 ? 153.039 140.311 173.397 1.00 87.92 242 CYS A CA 1
ATOM 1761 C C . CYS A 1 224 ? 154.026 139.196 173.691 1.00 87.92 242 CYS A C 1
ATOM 1762 O O . CYS A 1 224 ? 153.633 138.040 173.867 1.00 87.92 242 CYS A O 1
ATOM 1765 N N . ARG A 1 225 ? 155.308 139.547 173.700 1.00 83.18 243 ARG A N 1
ATOM 1766 C CA . ARG A 1 225 ? 156.392 138.592 173.861 1.00 83.18 243 ARG A CA 1
ATOM 1767 C C . ARG A 1 225 ? 157.362 139.092 174.916 1.00 83.18 243 ARG A C 1
ATOM 1768 O O . ARG A 1 225 ? 157.554 140.296 175.075 1.00 83.18 243 ARG A O 1
ATOM 1776 N N . TYR A 1 226 ? 158.008 138.157 175.606 1.00 76.75 244 TYR A N 1
ATOM 1777 C CA . TYR A 1 226 ? 159.118 138.505 176.476 1.00 76.75 244 TYR A CA 1
ATOM 1778 C C . TYR A 1 226 ? 160.318 138.957 175.647 1.00 76.75 244 TYR A C 1
ATOM 1779 O O . TYR A 1 226 ? 160.375 138.776 174.427 1.00 76.75 244 TYR A O 1
ATOM 1788 N N . THR A 1 227 ? 161.295 139.554 176.333 1.00 72.97 245 THR A N 1
ATOM 1789 C CA . THR A 1 227 ? 162.494 140.036 175.652 1.00 72.97 245 THR A CA 1
ATOM 1790 C C . THR A 1 227 ? 163.359 138.888 175.152 1.00 72.97 245 THR A C 1
ATOM 1791 O O . THR A 1 227 ? 164.104 139.052 174.181 1.00 72.97 245 THR A O 1
ATOM 1795 N N . TYR A 1 228 ? 163.247 137.721 175.770 1.00 73.52 246 TYR A N 1
ATOM 1796 C CA . TYR A 1 228 ? 163.968 136.534 175.352 1.00 73.52 246 TYR A CA 1
ATOM 1797 C C . TYR A 1 228 ? 163.184 135.689 174.357 1.00 73.52 246 TYR A C 1
ATOM 1798 O O . TYR A 1 228 ? 163.574 134.549 174.089 1.00 73.52 246 TYR A O 1
ATOM 1807 N N . GLY A 1 229 ? 162.096 136.218 173.805 1.00 73.43 247 GLY A N 1
ATOM 1808 C CA . GLY A 1 229 ? 161.378 135.562 172.732 1.00 73.43 247 GLY A CA 1
ATOM 1809 C C . GLY A 1 229 ? 160.313 134.574 173.145 1.00 73.43 247 GLY A C 1
ATOM 1810 O O . GLY A 1 229 ? 159.767 133.888 172.273 1.00 73.43 247 GLY A O 1
ATOM 1811 N N . LYS A 1 230 ? 159.998 134.473 174.431 1.00 79.38 248 LYS A N 1
ATOM 1812 C CA . LYS A 1 230 ? 158.998 133.473 174.772 1.00 79.38 248 LYS A CA 1
ATOM 1813 C C . LYS A 1 230 ? 157.646 134.128 175.037 1.00 79.38 248 LYS A C 1
ATOM 1814 O O . LYS A 1 230 ? 157.593 135.254 175.537 1.00 79.38 248 LYS A O 1
ATOM 1820 N N . PRO A 1 231 ? 156.533 133.483 174.701 1.00 84.03 249 PRO A N 1
ATOM 1821 C CA . PRO A 1 231 ? 155.218 134.067 174.985 1.00 84.03 249 PRO A CA 1
ATOM 1822 C C . PRO A 1 231 ? 154.816 133.862 176.440 1.00 84.03 249 PRO A C 1
ATOM 1823 O O . PRO A 1 231 ? 155.457 133.132 177.196 1.00 84.03 249 PRO A O 1
ATOM 1827 N N . MET A 1 232 ? 153.722 134.526 176.825 1.00 92.30 250 MET A N 1
ATOM 1828 C CA . MET A 1 232 ? 153.188 134.434 178.180 1.00 92.30 250 MET A CA 1
ATOM 1829 C C . MET A 1 232 ? 151.668 134.360 178.122 1.00 92.30 250 MET A C 1
ATOM 1830 O O . MET A 1 232 ? 151.057 134.443 177.053 1.00 92.30 250 MET A O 1
ATOM 1835 N N . LEU A 1 233 ? 151.058 134.208 179.293 1.00 99.07 251 LEU A N 1
ATOM 1836 C CA . LEU A 1 233 ? 149.622 134.362 179.468 1.00 99.07 251 LEU A CA 1
ATOM 1837 C C . LEU A 1 233 ? 149.372 135.604 180.313 1.00 99.07 251 LEU A C 1
ATOM 1838 O O . LEU A 1 233 ? 149.970 135.760 181.382 1.00 99.07 251 LEU A O 1
ATOM 1843 N N . GLY A 1 234 ? 148.506 136.490 179.830 1.00 93.20 252 GLY A N 1
ATOM 1844 C CA . GLY A 1 234 ? 148.194 137.701 180.564 1.00 93.20 252 GLY A CA 1
ATOM 1845 C C . GLY A 1 234 ? 146.913 138.329 180.073 1.00 93.20 252 GLY A C 1
ATOM 1846 O O . GLY A 1 234 ? 146.535 138.174 178.908 1.00 93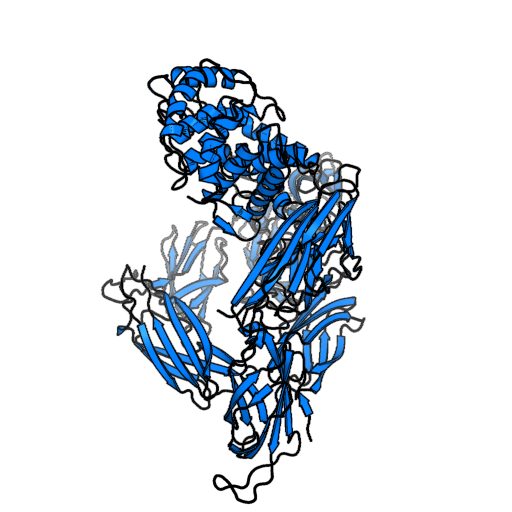.20 252 GLY A O 1
ATOM 1847 N N . ALA A 1 235 ? 146.247 139.056 180.966 1.00 87.20 253 ALA A N 1
ATOM 1848 C CA . ALA A 1 235 ? 144.984 139.700 180.636 1.00 87.20 253 ALA A CA 1
ATOM 1849 C C . ALA A 1 235 ? 145.227 140.919 179.757 1.00 87.20 253 ALA A C 1
ATOM 1850 O O . ALA A 1 235 ? 146.082 141.756 180.058 1.00 87.20 253 ALA A O 1
ATOM 1852 N N . VAL A 1 236 ? 144.468 141.019 178.670 1.00 87.55 254 VAL A N 1
ATOM 1853 C CA . VAL A 1 236 ? 144.640 142.060 177.666 1.00 87.55 254 VAL A CA 1
ATOM 1854 C C . VAL A 1 236 ? 143.380 142.911 177.638 1.00 87.55 254 VAL A C 1
ATOM 1855 O O . VAL A 1 236 ? 142.269 142.377 177.532 1.00 87.55 254 VAL A O 1
ATOM 1859 N N . GLN A 1 237 ? 143.554 144.228 177.734 1.00 91.57 255 GLN A N 1
ATOM 1860 C CA . GLN A 1 237 ? 142.469 145.194 177.623 1.00 91.57 255 GLN A CA 1
ATOM 1861 C C . GLN A 1 237 ? 142.802 146.142 176.482 1.00 91.57 255 GLN A C 1
ATOM 1862 O O . GLN A 1 237 ? 143.806 146.856 176.542 1.00 91.57 255 GLN A O 1
ATOM 1868 N N . VAL A 1 238 ? 141.966 146.158 175.451 1.00 93.40 256 VAL A N 1
ATOM 1869 C CA . VAL A 1 238 ? 142.213 146.941 174.247 1.00 93.40 256 VAL A CA 1
ATOM 1870 C C . VAL A 1 238 ? 141.112 147.979 174.122 1.00 93.40 256 VAL A C 1
ATOM 1871 O O . VAL A 1 238 ? 139.928 147.639 174.191 1.00 93.40 256 VAL A O 1
ATOM 1875 N N . SER A 1 239 ? 141.493 149.235 173.939 1.00 101.87 257 SER A N 1
ATOM 1876 C CA . SER A 1 239 ? 140.545 150.292 173.628 1.00 101.87 257 SER A CA 1
ATOM 1877 C C . SER A 1 239 ? 140.763 150.711 172.182 1.00 101.87 257 SER A C 1
ATOM 1878 O O . SER A 1 239 ? 141.856 151.162 171.820 1.00 101.87 257 SER A O 1
ATOM 1881 N N . VAL A 1 240 ? 139.727 150.549 171.358 1.00 112.27 258 VAL A N 1
ATOM 1882 C CA . VAL A 1 240 ? 139.776 150.934 169.956 1.00 112.27 258 VAL A CA 1
ATOM 1883 C C . VAL A 1 240 ? 138.867 152.144 169.797 1.00 112.27 258 VAL A C 1
ATOM 1884 O O . VAL A 1 240 ? 137.644 151.998 169.703 1.00 112.27 258 VAL A O 1
ATOM 1888 N N . CYS A 1 241 ? 139.446 153.341 169.799 1.00 125.64 259 CYS A N 1
ATOM 1889 C CA . CYS A 1 241 ? 138.690 154.580 169.909 1.00 125.64 259 CYS A CA 1
ATOM 1890 C C . CYS A 1 241 ? 138.809 155.414 168.643 1.00 125.64 259 CYS A C 1
ATOM 1891 O O . CYS A 1 241 ? 139.879 155.487 168.036 1.00 125.64 259 CYS A O 1
ATOM 1894 N N . GLN A 1 242 ? 137.713 156.056 168.250 1.00 136.41 260 GLN A N 1
ATOM 1895 C CA . GLN A 1 242 ? 137.750 157.059 167.194 1.00 136.41 260 GLN A CA 1
ATOM 1896 C C . GLN A 1 242 ? 137.529 158.429 167.820 1.00 136.41 260 GLN A C 1
ATOM 1897 O O . GLN A 1 242 ? 136.511 158.655 168.484 1.00 136.41 260 GLN A O 1
ATOM 1903 N N . LYS A 1 243 ? 138.478 159.337 167.612 1.00 139.47 261 LYS A N 1
ATOM 1904 C CA . LYS A 1 243 ? 138.416 160.659 168.210 1.00 139.47 261 LYS A CA 1
ATOM 1905 C C . LYS A 1 243 ? 137.614 161.604 167.321 1.00 139.47 261 LYS A C 1
ATOM 1906 O O . LYS A 1 243 ? 137.091 161.222 166.273 1.00 139.47 261 LYS A O 1
ATOM 1912 N N . ALA A 1 244 ? 137.534 162.866 167.737 1.00 148.71 262 ALA A N 1
ATOM 1913 C CA . ALA A 1 244 ? 136.809 163.879 166.987 1.00 148.71 262 ALA A CA 1
ATOM 1914 C C . ALA A 1 244 ? 137.524 165.213 167.138 1.00 148.71 262 ALA A C 1
ATOM 1915 O O . ALA A 1 244 ? 138.354 165.398 168.031 1.00 148.71 262 ALA A O 1
ATOM 1917 N N . ASN A 1 245 ? 137.194 166.142 166.247 1.00 156.25 263 ASN A N 1
ATOM 1918 C CA . ASN A 1 245 ? 137.806 167.467 166.253 1.00 156.25 263 ASN A CA 1
ATOM 1919 C C . ASN A 1 245 ? 137.274 168.328 167.393 1.00 156.25 263 ASN A C 1
ATOM 1920 O O . ASN A 1 245 ? 137.856 169.359 167.730 1.00 156.25 263 ASN A O 1
ATOM 1925 N N . LEU A 1 257 ? 131.528 166.557 172.733 1.00 144.63 275 LEU A N 1
ATOM 1926 C CA . LEU A 1 257 ? 131.586 165.526 171.703 1.00 144.63 275 LEU A CA 1
ATOM 1927 C C . LEU A 1 257 ? 132.195 164.239 172.252 1.00 144.63 275 LEU A C 1
ATOM 1928 O O . LEU A 1 257 ? 133.399 164.181 172.501 1.00 144.63 275 LEU A O 1
ATOM 1933 N N . PRO A 1 258 ? 131.369 163.212 172.454 1.00 143.37 276 PRO A N 1
ATOM 1934 C CA . PRO A 1 258 ? 131.900 161.935 172.937 1.00 143.37 276 PRO A CA 1
ATOM 1935 C C . PRO A 1 258 ? 132.634 161.191 171.835 1.00 143.37 276 PRO A C 1
ATOM 1936 O O . PRO A 1 258 ? 132.362 161.363 170.645 1.00 143.37 276 PRO A O 1
ATOM 1940 N N . ASP A 1 259 ? 133.577 160.352 172.249 1.00 142.27 277 ASP A N 1
ATOM 1941 C CA . ASP A 1 259 ? 134.383 159.554 171.335 1.00 142.27 277 ASP A CA 1
ATOM 1942 C C . ASP A 1 259 ? 133.955 158.100 171.455 1.00 142.27 277 ASP A C 1
ATOM 1943 O O . ASP A 1 259 ? 133.952 157.541 172.557 1.00 142.27 277 ASP A O 1
ATOM 1948 N N . LYS A 1 260 ? 133.597 157.490 170.329 1.00 135.48 278 LYS A N 1
ATOM 1949 C CA . LYS A 1 260 ? 133.116 156.117 170.330 1.00 135.48 278 LYS A CA 1
ATOM 1950 C C . LYS A 1 260 ? 134.284 155.142 170.322 1.00 135.48 278 LYS A C 1
ATOM 1951 O O . LYS A 1 260 ? 135.182 155.232 169.478 1.00 135.48 278 LYS A O 1
ATOM 1957 N N . CYS A 1 261 ? 134.256 154.215 171.271 1.00 128.76 279 CYS A N 1
ATOM 1958 C CA . CYS A 1 261 ? 135.285 153.209 171.443 1.00 128.76 279 CYS A CA 1
ATOM 1959 C C . CYS A 1 261 ? 134.632 151.842 171.517 1.00 128.76 279 CYS A C 1
ATOM 1960 O O . CYS A 1 261 ? 133.476 151.711 171.928 1.00 128.76 279 CYS A O 1
ATOM 1963 N N . ARG A 1 262 ? 135.376 150.824 171.107 1.00 116.87 280 ARG A N 1
ATOM 1964 C CA . ARG A 1 262 ? 135.014 149.450 171.416 1.00 116.87 280 ARG A CA 1
ATOM 1965 C C . ARG A 1 262 ? 136.133 148.857 172.259 1.00 116.87 280 ARG A C 1
ATOM 1966 O O . ARG A 1 262 ? 137.312 148.962 171.900 1.00 116.87 280 ARG A O 1
ATOM 1974 N N . ASN A 1 263 ? 135.766 148.290 173.402 1.00 104.02 281 ASN A N 1
ATOM 1975 C CA . ASN A 1 263 ? 136.720 147.742 174.353 1.00 104.02 281 ASN A CA 1
ATOM 1976 C C . ASN A 1 263 ? 136.699 146.223 174.284 1.00 104.02 281 ASN A C 1
ATOM 1977 O O . ASN A 1 263 ? 135.632 145.604 174.344 1.00 104.02 281 ASN A O 1
ATOM 1982 N N . LEU A 1 264 ? 137.880 145.634 174.159 1.00 96.87 282 LEU A N 1
ATOM 1983 C CA . LEU A 1 264 ? 138.052 144.196 174.037 1.00 96.87 282 LEU A CA 1
ATOM 1984 C C . LEU A 1 264 ? 138.800 143.684 175.256 1.00 96.87 282 LEU A C 1
ATOM 1985 O O . LEU A 1 264 ? 139.835 144.239 175.630 1.00 96.87 282 LEU A O 1
ATOM 1990 N N . SER A 1 265 ? 138.278 142.633 175.871 1.00 94.64 283 SER A N 1
ATOM 1991 C CA . SER A 1 265 ? 138.903 142.011 177.026 1.00 94.64 283 SER A CA 1
ATOM 1992 C C . SER A 1 265 ? 139.223 140.570 176.682 1.00 94.64 283 SER A C 1
ATOM 1993 O O . SER A 1 265 ? 138.385 139.860 176.118 1.00 94.64 283 SER A O 1
ATOM 1996 N N . GLY A 1 266 ? 140.433 140.134 177.016 1.00 92.86 284 GLY A N 1
ATOM 1997 C CA . GLY A 1 266 ? 140.792 138.795 176.597 1.00 92.86 284 GLY A CA 1
ATOM 1998 C C . GLY A 1 266 ? 141.965 138.225 177.357 1.00 92.86 284 GLY A C 1
ATOM 1999 O O . GLY A 1 266 ? 142.594 138.888 178.181 1.00 92.86 284 GLY A O 1
ATOM 2000 N N . GLN A 1 267 ? 142.241 136.964 177.053 1.00 96.67 285 GLN A N 1
ATOM 2001 C CA . GLN A 1 267 ? 143.363 136.216 177.591 1.00 96.67 285 GLN A CA 1
ATOM 2002 C C . GLN A 1 267 ? 144.124 135.623 176.418 1.00 96.67 285 GLN A C 1
ATOM 2003 O O . GLN A 1 267 ? 143.512 135.134 175.464 1.00 96.67 285 GLN A O 1
ATOM 2009 N N . THR A 1 268 ? 145.450 135.672 176.477 1.00 97.46 286 THR A N 1
ATOM 2010 C CA . THR A 1 268 ? 146.247 135.155 175.376 1.00 97.46 286 THR A CA 1
ATOM 2011 C C . THR A 1 268 ? 146.325 133.631 175.435 1.00 97.46 286 THR A C 1
ATOM 2012 O O . THR A 1 268 ? 145.848 132.984 176.371 1.00 97.46 286 THR A O 1
ATOM 2016 N N . ASP A 1 269 ? 146.954 133.057 174.421 1.00 98.97 287 ASP A N 1
ATOM 2017 C CA . ASP A 1 269 ? 147.046 131.619 174.225 1.00 98.97 287 ASP A CA 1
ATOM 2018 C C . ASP A 1 269 ? 148.511 131.195 174.292 1.00 98.97 287 ASP A C 1
ATOM 2019 O O . ASP A 1 269 ? 149.371 131.942 174.767 1.00 98.97 287 ASP A O 1
ATOM 2024 N N . LYS A 1 270 ? 148.779 129.966 173.845 1.00 100.01 288 LYS A N 1
ATOM 2025 C CA . LYS A 1 270 ? 150.142 129.444 173.805 1.00 100.01 288 LYS A CA 1
ATOM 2026 C C . LYS A 1 270 ? 151.044 130.204 172.837 1.00 100.01 288 LYS A C 1
ATOM 2027 O O . LYS A 1 270 ? 152.264 130.202 173.022 1.00 100.01 288 LYS A O 1
ATOM 2033 N N . THR A 1 271 ? 150.483 130.845 171.812 1.00 97.85 289 THR A N 1
ATOM 2034 C CA . THR A 1 271 ? 151.274 131.716 170.954 1.00 97.85 289 THR A CA 1
ATOM 2035 C C . THR A 1 271 ? 151.421 133.121 171.518 1.00 97.85 289 THR A C 1
ATOM 2036 O O . THR A 1 271 ? 152.176 133.920 170.956 1.00 97.85 289 THR A O 1
ATOM 2040 N N . GLY A 1 2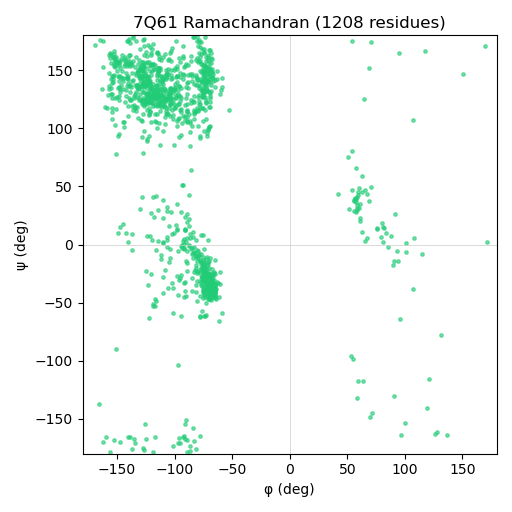72 ? 150.716 133.446 172.599 1.00 97.38 290 GLY A N 1
ATOM 2041 C CA . GLY A 1 272 ? 150.830 134.750 173.213 1.00 97.38 290 GLY A CA 1
ATOM 2042 C C . GLY A 1 272 ? 150.133 135.874 172.484 1.00 97.38 290 GLY A C 1
ATOM 2043 O O . GLY A 1 272 ? 150.396 137.041 172.789 1.00 97.38 290 GLY A O 1
ATOM 2044 N N . CYS A 1 273 ? 149.249 135.565 171.543 1.00 100.17 291 CYS A N 1
ATOM 2045 C CA . CYS A 1 273 ? 148.566 136.563 170.737 1.00 100.17 291 CYS A CA 1
ATOM 2046 C C . CYS A 1 273 ? 147.076 136.534 171.067 1.00 100.17 291 CYS A C 1
ATOM 2047 O O . CYS A 1 273 ? 146.527 135.489 171.422 1.00 100.17 291 CYS A O 1
ATOM 2050 N N . PHE A 1 274 ? 146.418 137.684 170.955 1.00 100.41 292 PHE A N 1
ATOM 2051 C CA . PHE A 1 274 ? 144.990 137.801 171.232 1.00 100.41 292 PHE A CA 1
ATOM 2052 C C . PHE A 1 274 ? 144.322 138.486 170.052 1.00 100.41 292 PHE A C 1
ATOM 2053 O O . PHE A 1 274 ? 144.686 139.612 169.704 1.00 100.41 292 PHE A O 1
ATOM 2061 N N . SER A 1 275 ? 143.328 137.830 169.457 1.00 105.86 293 SER A N 1
ATOM 2062 C CA . SER A 1 275 ? 142.668 138.338 168.264 1.00 105.86 293 SER A CA 1
ATOM 2063 C C . SER A 1 275 ? 141.168 138.464 168.491 1.00 105.86 293 SER A C 1
ATOM 2064 O O . SER A 1 275 ? 140.546 137.598 169.112 1.00 105.86 293 SER A O 1
ATOM 2067 N N . ALA A 1 276 ? 140.596 139.555 167.979 1.00 112.46 294 ALA A N 1
ATOM 2068 C CA . ALA A 1 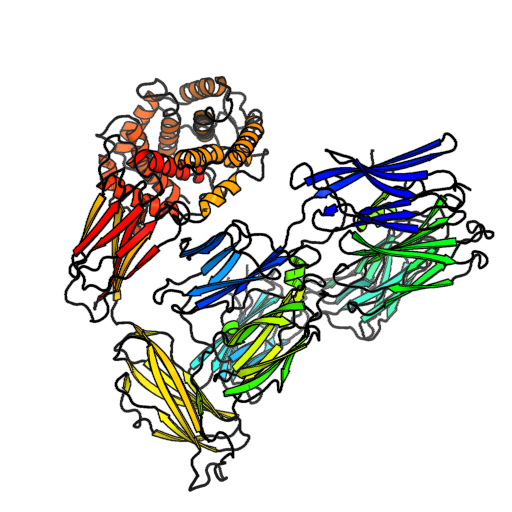276 ? 139.159 139.808 168.066 1.00 112.46 294 ALA A CA 1
ATOM 2069 C C . ALA A 1 276 ? 138.696 140.694 166.917 1.00 112.46 294 ALA A C 1
ATOM 2070 O O . ALA A 1 276 ? 139.416 141.627 166.540 1.00 112.46 294 ALA A O 1
ATOM 2072 N N . PRO A 1 277 ? 137.528 140.426 166.329 1.00 119.18 295 PRO A N 1
ATOM 2073 C CA . PRO A 1 277 ? 137.052 141.260 165.216 1.00 119.18 295 PRO A CA 1
ATOM 2074 C C . PRO A 1 277 ? 136.386 142.543 165.693 1.00 119.18 295 PRO A C 1
ATOM 2075 O O . PRO A 1 277 ? 135.705 142.569 166.721 1.00 119.18 295 PRO A O 1
ATOM 2079 N N . VAL A 1 278 ? 136.591 143.621 164.931 1.00 125.15 296 VAL A N 1
ATOM 2080 C CA . VAL A 1 278 ? 135.998 144.927 165.204 1.00 125.15 296 VAL A CA 1
ATOM 2081 C C . VAL A 1 278 ? 135.292 145.397 163.936 1.00 125.15 296 VAL A C 1
ATOM 2082 O O . VAL A 1 278 ? 135.877 145.358 162.847 1.00 125.15 296 VAL A O 1
ATOM 2086 N N . ASP A 1 279 ? 134.040 145.836 164.078 1.00 133.81 297 ASP A N 1
ATOM 2087 C CA . ASP A 1 279 ? 133.152 146.185 162.978 1.00 133.81 297 ASP A CA 1
ATOM 2088 C C . ASP A 1 279 ? 133.121 147.701 162.764 1.00 133.81 297 ASP A C 1
ATOM 2089 O O . ASP A 1 279 ? 133.330 148.478 163.697 1.00 133.81 297 ASP A O 1
ATOM 2094 N N . MET A 1 280 ? 132.851 148.114 161.517 1.00 138.76 298 MET A N 1
ATOM 2095 C CA . MET A 1 280 ? 132.648 149.518 161.148 1.00 138.76 298 MET A CA 1
ATOM 2096 C C . MET A 1 280 ? 131.418 150.169 161.768 1.00 138.76 298 MET A C 1
ATOM 2097 O O . MET A 1 280 ? 131.303 151.397 161.694 1.00 138.76 298 MET A O 1
ATOM 2102 N N . ALA A 1 281 ? 130.488 149.402 162.346 1.00 138.30 299 ALA A N 1
ATOM 2103 C CA . ALA A 1 281 ? 129.311 150.004 162.966 1.00 138.30 299 ALA A CA 1
ATOM 2104 C C . ALA A 1 281 ? 129.639 150.753 164.253 1.00 138.30 299 ALA A C 1
ATOM 2105 O O . ALA A 1 281 ? 128.821 151.559 164.708 1.00 138.30 299 ALA A O 1
ATOM 2107 N N . THR A 1 282 ? 130.808 150.502 164.850 1.00 135.62 300 THR A N 1
ATOM 2108 C CA . THR A 1 282 ? 131.208 151.230 166.047 1.00 135.62 300 THR A CA 1
ATOM 2109 C C . THR A 1 282 ? 131.595 152.668 165.724 1.00 135.62 300 THR A C 1
ATOM 2110 O O . THR A 1 282 ? 131.217 153.593 166.451 1.00 135.62 300 THR A O 1
ATOM 2114 N N . PHE A 1 283 ? 132.332 152.880 164.639 1.00 133.59 301 PHE A N 1
ATOM 2115 C CA . PHE A 1 283 ? 132.923 154.175 164.330 1.00 133.59 301 PHE A CA 1
ATOM 2116 C C . PHE A 1 283 ? 132.197 154.824 163.162 1.00 133.59 301 PHE A C 1
ATOM 2117 O O . PHE A 1 283 ? 132.042 154.207 162.104 1.00 133.59 301 PHE A O 1
ATOM 2125 N N . ASP A 1 284 ? 131.764 156.068 163.349 1.00 143.94 302 ASP A N 1
ATOM 2126 C CA . ASP A 1 284 ? 131.177 156.837 162.253 1.00 143.94 302 ASP A CA 1
ATOM 2127 C C . ASP A 1 284 ? 132.265 157.395 161.325 1.00 143.94 302 ASP A C 1
ATOM 2128 O O . ASP A 1 284 ? 132.801 158.488 161.506 1.00 143.94 302 ASP A O 1
ATOM 2133 N N . LEU A 1 285 ? 132.553 156.639 160.272 1.00 144.60 303 LEU A N 1
ATOM 2134 C CA . LEU A 1 285 ? 133.573 156.990 159.294 1.00 144.60 303 LEU A CA 1
ATOM 2135 C C . LEU A 1 285 ? 133.057 157.938 158.216 1.00 144.60 303 LEU A C 1
ATOM 2136 O O . LEU A 1 285 ? 133.784 158.226 157.260 1.00 144.60 303 LEU A O 1
ATOM 2141 N N . ILE A 1 286 ? 131.825 158.435 158.355 1.00 151.49 304 ILE A N 1
ATOM 2142 C CA . ILE A 1 286 ? 131.229 159.345 157.383 1.00 151.49 304 ILE A CA 1
ATOM 2143 C C . ILE A 1 286 ? 131.213 160.789 157.886 1.00 151.49 304 ILE A C 1
ATOM 2144 O O . ILE A 1 286 ? 130.993 161.714 157.086 1.00 151.49 304 ILE A O 1
ATOM 2149 N N . GLY A 1 287 ? 131.491 161.015 159.170 1.00 152.78 305 GLY A N 1
ATOM 2150 C CA . GLY A 1 287 ? 131.325 162.340 159.748 1.00 152.78 305 GLY A CA 1
ATOM 2151 C C . GLY A 1 287 ? 132.435 163.300 159.344 1.00 152.78 305 GLY A C 1
ATOM 2152 O O . GLY A 1 287 ? 133.620 162.969 159.371 1.00 152.78 305 GLY A O 1
ATOM 2153 N N . TYR A 1 288 ? 132.023 164.510 158.959 1.00 158.46 306 TYR A N 1
ATOM 2154 C CA . TYR A 1 288 ? 132.978 165.554 158.606 1.00 158.46 306 TYR A CA 1
ATOM 2155 C C . TYR A 1 288 ? 133.689 166.103 159.835 1.00 158.46 306 TYR A C 1
ATOM 2156 O O . TYR A 1 288 ? 134.869 166.461 159.759 1.00 158.46 306 TYR A O 1
ATOM 2165 N N . ALA A 1 289 ? 132.996 166.172 160.968 1.00 154.66 307 ALA A N 1
ATOM 2166 C CA . ALA A 1 289 ? 133.573 166.680 162.203 1.00 154.66 307 ALA A CA 1
ATOM 2167 C C . ALA A 1 289 ? 134.321 165.614 162.990 1.00 154.66 307 ALA A C 1
ATOM 2168 O O . ALA A 1 289 ? 134.922 165.932 164.021 1.00 154.66 307 ALA A O 1
ATOM 2170 N N . TYR A 1 290 ? 134.303 164.366 162.533 1.00 149.09 308 TYR A N 1
ATOM 2171 C CA . TYR A 1 290 ? 135.003 163.279 163.197 1.00 149.09 308 TYR A CA 1
ATOM 2172 C C . TYR A 1 290 ? 136.274 162.944 162.432 1.00 149.09 308 TYR A C 1
ATOM 2173 O O . TYR A 1 290 ? 136.262 162.845 161.201 1.00 149.09 308 TYR A O 1
ATOM 2182 N N . SER A 1 291 ? 137.369 162.778 163.169 1.00 143.18 309 SER A N 1
ATOM 2183 C CA . SER A 1 291 ? 138.658 162.500 162.557 1.00 143.18 309 SER A CA 1
ATOM 2184 C C . SER A 1 291 ? 138.726 161.064 162.049 1.00 143.18 309 SER A C 1
ATOM 2185 O O . SER A 1 291 ? 138.088 160.156 162.588 1.00 143.18 309 SER A O 1
ATOM 2188 N N . HIS A 1 292 ? 139.520 160.867 160.995 1.00 139.54 310 HIS A N 1
ATOM 2189 C CA . HIS A 1 292 ? 139.767 159.547 160.430 1.00 139.54 310 HIS A CA 1
ATOM 2190 C C . HIS A 1 292 ? 141.028 158.900 160.986 1.00 139.54 310 HIS A C 1
ATOM 2191 O O . HIS A 1 292 ? 141.675 158.107 160.293 1.00 139.54 310 HIS A O 1
ATOM 2198 N N . GLN A 1 293 ? 141.408 159.235 162.212 1.00 132.21 311 GLN A N 1
ATOM 2199 C CA . GLN A 1 293 ? 142.535 158.607 162.884 1.00 132.21 311 GLN A CA 1
ATOM 2200 C C . GLN A 1 293 ? 142.001 157.806 164.059 1.00 132.21 311 GLN A C 1
ATOM 2201 O O . GLN A 1 293 ? 141.462 158.379 165.011 1.00 132.21 311 GLN A O 1
ATOM 2207 N N . ILE A 1 294 ? 142.151 156.500 163.991 1.00 120.87 312 ILE A N 1
ATOM 2208 C CA . ILE A 1 294 ? 141.675 155.602 165.029 1.00 120.87 312 ILE A CA 1
ATOM 2209 C C . ILE A 1 294 ? 142.863 155.270 165.925 1.00 120.87 312 ILE A C 1
ATOM 2210 O O . ILE A 1 294 ? 144.017 155.255 165.484 1.00 120.87 312 ILE A O 1
ATOM 2215 N N . ASN A 1 295 ? 142.601 155.107 167.216 1.00 116.56 313 ASN A N 1
ATOM 2216 C CA . ASN A 1 295 ? 143.647 154.868 168.199 1.00 116.56 313 ASN A CA 1
ATOM 2217 C C . ASN A 1 295 ? 143.406 153.515 168.841 1.00 116.56 313 ASN A C 1
ATOM 2218 O O . ASN A 1 295 ? 142.356 153.295 169.455 1.00 116.56 313 ASN A O 1
ATOM 2223 N N . ILE A 1 296 ? 144.368 152.614 168.697 1.00 100.78 314 ILE A N 1
ATOM 2224 C CA . ILE A 1 296 ? 144.318 151.315 169.346 1.00 100.78 314 ILE A CA 1
ATOM 2225 C C . ILE A 1 296 ? 145.308 151.367 170.496 1.00 100.78 314 ILE A C 1
ATOM 2226 O O . ILE A 1 296 ? 146.522 151.464 170.278 1.00 100.78 314 ILE A O 1
ATOM 2231 N N . VAL A 1 297 ? 144.794 151.325 171.719 1.00 95.64 315 VAL A N 1
ATOM 2232 C CA . VAL A 1 297 ? 145.617 151.360 172.919 1.00 95.64 315 VAL A CA 1
ATOM 2233 C C . VAL A 1 297 ? 145.403 150.041 173.641 1.00 95.64 315 VAL A C 1
ATOM 2234 O O . VAL A 1 297 ? 144.307 149.772 174.148 1.00 95.64 315 VAL A O 1
ATOM 2238 N N . ALA A 1 298 ? 146.435 149.212 173.680 1.00 86.48 316 ALA A N 1
ATOM 2239 C CA . ALA A 1 298 ? 146.371 147.915 174.325 1.00 86.48 316 ALA A CA 1
ATOM 2240 C C . ALA A 1 298 ? 147.153 147.959 175.626 1.00 86.48 316 ALA A C 1
ATOM 2241 O O . ALA A 1 298 ? 148.184 148.630 175.716 1.00 86.48 316 ALA A O 1
ATOM 2243 N N . THR A 1 299 ? 146.654 147.245 176.629 1.00 86.68 317 THR A N 1
ATOM 2244 C CA . THR A 1 299 ? 147.293 147.164 177.935 1.00 86.68 317 THR A CA 1
ATOM 2245 C C . THR A 1 299 ? 147.278 145.712 178.371 1.00 86.68 317 THR A C 1
ATOM 2246 O O . THR A 1 299 ? 146.206 145.116 178.504 1.00 86.68 317 THR A O 1
ATOM 2250 N N . VAL A 1 300 ? 148.454 145.143 178.593 1.00 83.51 318 VAL A N 1
ATOM 2251 C CA . VAL A 1 300 ? 148.572 143.756 179.020 1.00 83.51 318 VAL A CA 1
ATOM 2252 C C . VAL A 1 300 ? 149.087 143.733 180.447 1.00 83.51 318 VAL A C 1
ATOM 2253 O O . VAL A 1 300 ? 150.167 144.261 180.735 1.00 83.51 318 VAL A O 1
ATOM 2257 N N . VAL A 1 301 ? 148.302 143.141 181.337 1.00 89.07 319 VAL A N 1
ATOM 2258 C CA . VAL A 1 301 ? 148.707 142.867 182.707 1.00 89.07 319 VAL A CA 1
ATOM 2259 C C . VAL A 1 301 ? 148.956 141.371 182.788 1.00 89.07 319 VAL A C 1
ATOM 2260 O O . VAL A 1 301 ? 148.019 140.578 182.660 1.00 89.07 319 VAL A O 1
ATOM 2264 N N . GLU A 1 302 ? 150.202 140.963 182.990 1.00 96.54 320 GLU A N 1
ATOM 2265 C CA . GLU A 1 302 ? 150.461 139.535 182.927 1.00 96.54 320 GLU A CA 1
ATOM 2266 C C . GLU A 1 302 ? 150.197 138.894 184.284 1.00 96.54 320 GLU A C 1
ATOM 2267 O O . GLU A 1 302 ? 150.215 139.552 185.325 1.00 96.54 320 GLU A O 1
ATOM 2273 N N . GLU A 1 303 ? 149.943 137.588 184.244 1.00 104.42 321 GLU A N 1
ATOM 2274 C CA . GLU A 1 303 ? 149.289 136.889 185.342 1.00 104.42 321 GLU A CA 1
ATOM 2275 C C . GLU A 1 303 ? 150.228 136.703 186.529 1.00 104.42 321 GLU A C 1
ATOM 2276 O O . GLU A 1 303 ? 151.402 136.359 186.370 1.00 104.42 321 GLU A O 1
ATOM 2282 N N . GLY A 1 304 ? 149.694 136.934 187.727 1.00 102.22 322 GLY A N 1
ATOM 2283 C CA . GLY A 1 304 ? 150.431 136.727 188.956 1.00 102.22 322 GLY A CA 1
ATOM 2284 C C . GLY A 1 304 ? 151.094 137.966 189.517 1.00 102.22 322 GLY A C 1
ATOM 2285 O O . GLY A 1 304 ? 150.746 138.410 190.615 1.00 102.22 322 GLY A O 1
ATOM 2286 N N . THR A 1 305 ? 152.052 138.532 188.782 1.00 96.69 323 THR A N 1
ATOM 2287 C CA . THR A 1 305 ? 152.790 139.681 189.294 1.00 96.69 323 THR A CA 1
ATOM 2288 C C . THR A 1 305 ? 151.974 140.962 189.223 1.00 96.69 323 THR A C 1
ATOM 2289 O O . THR A 1 305 ? 152.089 141.816 190.108 1.00 96.69 323 THR A O 1
ATOM 2293 N N . GLY A 1 306 ? 151.155 141.114 188.190 1.00 97.44 324 GLY A N 1
ATOM 2294 C CA . GLY A 1 306 ? 150.365 142.314 188.033 1.00 97.44 324 GLY A CA 1
ATOM 2295 C C . GLY A 1 306 ? 151.073 143.473 187.374 1.00 97.44 324 GLY A C 1
ATOM 2296 O O . GLY A 1 306 ? 150.528 144.581 187.363 1.00 97.44 324 GLY A O 1
ATOM 2297 N N . VAL A 1 307 ? 152.261 143.262 186.824 1.00 87.73 325 VAL A N 1
ATOM 2298 C CA . VAL A 1 307 ? 152.951 144.319 186.096 1.00 87.73 325 VAL A CA 1
ATOM 2299 C C . VAL A 1 307 ? 152.318 144.441 184.714 1.00 87.73 325 VAL A C 1
ATOM 2300 O O . VAL A 1 307 ? 151.867 143.449 184.129 1.00 87.73 325 VAL A O 1
ATOM 2304 N N . GLU A 1 308 ? 152.192 145.666 184.220 1.00 88.53 326 GLU A N 1
ATOM 2305 C CA . GLU A 1 308 ? 151.487 145.908 182.974 1.00 88.53 326 GLU A CA 1
ATOM 2306 C C . GLU A 1 308 ? 152.417 146.540 181.948 1.00 88.53 326 GLU A C 1
ATOM 2307 O O . GLU A 1 308 ? 153.528 146.975 182.255 1.00 88.53 326 GLU A O 1
ATOM 2313 N N . ALA A 1 309 ? 151.933 146.575 180.711 1.00 84.64 327 ALA A N 1
ATOM 2314 C CA . ALA A 1 309 ? 152.622 147.262 179.629 1.00 84.64 327 ALA A CA 1
ATOM 2315 C C . ALA A 1 309 ? 151.597 147.770 178.630 1.00 84.64 327 ALA A C 1
ATOM 2316 O O . ALA A 1 309 ? 150.480 147.254 178.537 1.00 84.64 327 ALA A O 1
ATOM 2318 N N . ASN A 1 310 ? 152.000 148.781 177.871 1.00 87.16 328 ASN A N 1
ATOM 2319 C CA . ASN A 1 310 ? 151.132 149.455 176.921 1.00 87.16 328 ASN A CA 1
ATOM 2320 C C . ASN A 1 310 ? 151.607 149.216 175.498 1.00 87.16 328 ASN A C 1
ATOM 2321 O O . ASN A 1 310 ? 152.746 148.811 175.255 1.00 87.16 328 ASN A O 1
ATOM 2326 N N . ALA A 1 311 ? 150.700 149.475 174.560 1.00 89.74 329 ALA A N 1
ATOM 2327 C CA . ALA A 1 311 ? 151.018 149.487 173.135 1.00 89.74 329 ALA A CA 1
ATOM 2328 C C . ALA A 1 311 ? 150.007 150.399 172.460 1.00 89.74 329 ALA A C 1
ATOM 2329 O O . ALA A 1 311 ? 148.835 150.040 172.347 1.00 89.74 329 ALA A O 1
ATOM 2331 N N . THR A 1 312 ? 150.445 151.573 172.029 1.00 100.80 330 THR A N 1
ATOM 2332 C CA . THR A 1 312 ? 149.562 152.546 171.407 1.00 100.80 330 THR A CA 1
ATOM 2333 C C . THR A 1 312 ? 149.929 152.685 169.940 1.00 100.80 330 THR A C 1
ATOM 2334 O O . THR A 1 312 ? 151.101 152.889 169.611 1.00 100.80 330 THR A O 1
ATOM 2338 N N . GLN A 1 313 ? 148.937 152.570 169.061 1.00 111.11 331 GLN A N 1
ATOM 2339 C CA . GLN A 1 313 ? 149.154 152.860 167.651 1.00 111.11 331 GLN A CA 1
ATOM 2340 C C . GLN A 1 313 ? 148.004 153.698 167.116 1.00 111.11 331 GLN A C 1
ATOM 2341 O O . GLN A 1 313 ? 146.833 153.340 167.284 1.00 111.11 331 GLN A O 1
ATOM 2347 N N . ASN A 1 314 ? 148.347 154.818 166.488 1.00 121.04 332 ASN A N 1
ATOM 2348 C CA . ASN A 1 314 ? 147.384 155.636 165.768 1.00 121.04 332 ASN A CA 1
ATOM 2349 C C . ASN A 1 314 ? 147.406 155.235 164.299 1.00 121.04 332 ASN A C 1
ATOM 2350 O O . ASN A 1 314 ? 148.424 155.401 163.621 1.00 121.04 332 ASN A O 1
ATOM 2355 N N . ILE A 1 315 ? 146.286 154.713 163.812 1.00 121.11 333 ILE A N 1
ATOM 2356 C CA . ILE A 1 315 ? 146.144 154.280 162.430 1.00 121.11 333 ILE A CA 1
ATOM 2357 C C . ILE A 1 315 ? 145.276 155.295 161.707 1.00 121.11 333 ILE A C 1
ATOM 2358 O O . ILE A 1 315 ? 144.158 155.589 162.144 1.00 121.11 333 ILE A O 1
ATOM 2363 N N . TYR A 1 316 ? 145.780 155.835 160.607 1.00 136.23 334 TYR A N 1
ATOM 2364 C CA . TYR A 1 316 ? 144.936 156.618 159.717 1.00 136.23 334 TYR A CA 1
ATOM 2365 C C . TYR A 1 316 ? 144.186 155.635 158.829 1.00 136.23 334 TYR A C 1
ATOM 2366 O O . TYR A 1 316 ? 144.807 154.914 158.041 1.00 136.23 334 TYR A O 1
ATOM 2375 N N . ILE A 1 317 ? 142.861 155.567 158.981 1.00 135.80 335 ILE A N 1
ATOM 2376 C CA . ILE A 1 317 ? 142.070 154.721 158.097 1.00 135.80 335 ILE A CA 1
ATOM 2377 C C . ILE A 1 317 ? 142.034 155.352 156.711 1.00 135.80 335 ILE A C 1
ATOM 2378 O O . ILE A 1 317 ? 142.000 156.582 156.559 1.00 135.80 335 ILE A O 1
ATOM 2383 N N . SER A 1 318 ? 142.121 154.512 155.687 1.00 145.17 336 SER A N 1
ATOM 2384 C CA . SER A 1 318 ? 142.423 155.004 154.357 1.00 145.17 336 SER A CA 1
ATOM 2385 C C . SER A 1 318 ? 141.170 155.031 153.502 1.00 145.17 336 SER A C 1
ATOM 2386 O O . SER A 1 318 ? 140.527 153.988 153.317 1.00 145.17 336 SER A O 1
ATOM 2389 N N . PRO A 1 319 ? 140.787 156.191 152.968 1.00 152.01 337 PRO A N 1
ATOM 2390 C CA . PRO A 1 319 ? 139.804 156.233 151.883 1.00 152.01 337 PRO A CA 1
ATOM 2391 C C . PRO A 1 319 ? 140.386 155.962 150.505 1.00 152.01 337 PRO A C 1
ATOM 2392 O O . PRO A 1 319 ? 139.658 156.060 149.515 1.00 152.01 337 PRO A O 1
ATOM 2396 N N . GLN A 1 320 ? 141.673 155.639 150.420 1.00 157.98 338 GLN A N 1
ATOM 2397 C CA . GLN A 1 320 ? 142.294 155.258 149.162 1.00 157.98 338 GLN A CA 1
ATOM 2398 C C . GLN A 1 320 ? 141.866 153.844 148.797 1.00 157.98 338 GLN A C 1
ATOM 2399 O O . GLN A 1 320 ? 141.988 152.922 149.609 1.00 157.98 338 GLN A O 1
ATOM 2405 N N . MET A 1 321 ? 141.367 153.671 147.577 1.00 161.79 339 MET A N 1
ATOM 2406 C CA . MET A 1 321 ? 140.953 152.359 147.098 1.00 161.79 339 MET A CA 1
ATOM 2407 C C . MET A 1 321 ? 141.981 151.728 146.169 1.00 161.79 339 MET A C 1
ATOM 2408 O O . MET A 1 321 ? 142.205 150.514 146.227 1.00 161.79 339 MET A O 1
ATOM 2413 N N . GLY A 1 322 ? 142.627 152.527 145.327 1.00 161.75 340 GLY A N 1
ATOM 2414 C CA . GLY A 1 322 ? 143.696 152.029 144.485 1.00 161.75 340 GLY A CA 1
ATOM 2415 C C . GLY A 1 322 ? 144.629 153.133 144.036 1.00 161.75 340 GLY A C 1
ATOM 2416 O O . GLY A 1 322 ? 144.181 154.155 143.512 1.00 161.75 340 GLY A O 1
ATOM 2417 N N . SER A 1 323 ? 145.929 152.945 144.230 1.00 160.23 341 SER A N 1
ATOM 2418 C CA . SER A 1 323 ? 146.913 153.975 143.934 1.00 160.23 341 SER A CA 1
ATOM 2419 C C . SER A 1 323 ? 147.930 153.453 142.932 1.00 160.23 341 SER A C 1
ATOM 2420 O O . SER A 1 323 ? 148.535 152.399 143.149 1.00 160.23 341 SER A O 1
ATOM 2423 N N . MET A 1 324 ? 148.119 154.190 141.843 1.00 153.89 342 MET A N 1
ATOM 2424 C CA . MET A 1 324 ? 149.232 153.942 140.941 1.00 153.89 342 MET A CA 1
ATOM 2425 C C . MET A 1 324 ? 149.999 155.234 140.705 1.00 153.89 342 MET A C 1
ATOM 2426 O O . MET A 1 324 ? 149.422 156.326 140.711 1.00 153.89 342 MET A O 1
ATOM 2431 N N . THR A 1 325 ? 151.317 155.100 140.565 1.00 148.68 343 THR A N 1
ATOM 2432 C CA . THR A 1 325 ? 152.209 156.181 140.170 1.00 148.68 343 THR A CA 1
ATOM 2433 C C . THR A 1 325 ? 153.163 155.655 139.109 1.00 148.68 343 THR A C 1
ATOM 2434 O O . THR A 1 325 ? 153.472 154.461 139.076 1.00 148.68 343 THR A O 1
ATOM 2438 N N . PHE A 1 326 ? 153.634 156.556 138.248 1.00 139.21 344 PHE A N 1
ATOM 2439 C CA . PHE A 1 326 ? 154.649 156.212 137.255 1.00 139.21 344 PHE A CA 1
ATOM 2440 C C . PHE A 1 326 ? 155.963 155.968 137.982 1.00 139.21 344 PHE A C 1
ATOM 2441 O O . PHE A 1 326 ? 156.653 156.911 138.375 1.00 139.21 344 PHE A O 1
ATOM 2449 N N . GLU A 1 327 ? 156.309 154.694 138.170 1.00 148.50 345 GLU A N 1
ATOM 2450 C CA . GLU A 1 327 ? 157.447 154.347 139.014 1.00 148.50 345 GLU A CA 1
ATOM 2451 C C . GLU A 1 327 ? 158.772 154.597 138.304 1.00 148.50 345 GLU A C 1
ATOM 2452 O O . GLU A 1 327 ? 159.617 155.349 138.799 1.00 148.50 345 GLU A O 1
ATOM 2458 N N . ASP A 1 328 ? 158.977 153.980 137.144 1.00 139.91 346 ASP A N 1
ATOM 2459 C CA . ASP A 1 328 ? 160.220 154.166 136.399 1.00 139.91 346 ASP A CA 1
ATOM 2460 C C . ASP A 1 328 ? 159.844 154.664 135.010 1.00 139.91 346 ASP A C 1
ATOM 2461 O O . ASP A 1 328 ? 159.577 153.875 134.103 1.00 139.91 346 ASP A O 1
ATOM 2466 N N . THR A 1 329 ? 159.781 155.984 134.863 1.00 130.22 347 THR A N 1
ATOM 2467 C CA . THR A 1 329 ? 159.372 156.609 133.614 1.00 130.22 347 THR A CA 1
ATOM 2468 C C . THR A 1 329 ? 160.099 157.942 133.518 1.00 130.22 347 THR A C 1
ATOM 2469 O O . THR A 1 329 ? 160.170 158.676 134.508 1.00 130.22 347 THR A O 1
ATOM 2473 N N . SER A 1 330 ? 160.659 158.237 132.345 1.00 117.54 348 SER A N 1
ATOM 2474 C CA . SER A 1 330 ? 161.343 159.501 132.128 1.00 117.54 348 SER A CA 1
ATOM 2475 C C . SER A 1 330 ? 160.347 160.657 132.088 1.00 117.54 348 SER A C 1
ATOM 2476 O O . SER A 1 330 ? 159.158 160.483 131.817 1.00 117.54 348 SER A O 1
ATOM 2479 N N . ASN A 1 331 ? 160.857 161.852 132.363 1.00 106.77 349 ASN A N 1
ATOM 2480 C CA . ASN A 1 331 ? 160.058 163.066 132.442 1.00 106.77 349 ASN A CA 1
ATOM 2481 C C . ASN A 1 331 ? 159.917 163.713 131.062 1.00 106.77 349 ASN A C 1
ATOM 2482 O O . ASN A 1 331 ? 159.234 164.728 130.911 1.00 106.77 349 ASN A O 1
ATOM 2487 N N . PHE A 1 332 ? 160.531 163.125 130.041 1.00 107.44 350 PHE A N 1
ATOM 2488 C CA . PHE A 1 332 ? 160.662 163.758 128.738 1.00 107.44 350 P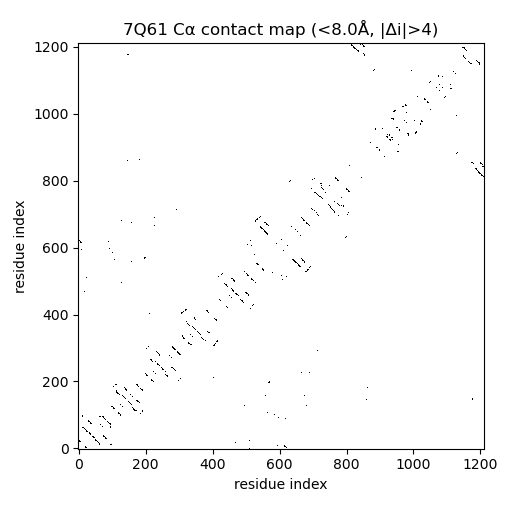HE A CA 1
ATOM 2489 C C . PHE A 1 332 ? 160.757 162.674 127.676 1.00 107.44 350 PHE A C 1
ATOM 2490 O O . PHE A 1 332 ? 161.176 161.548 127.950 1.00 107.44 350 PHE A O 1
ATOM 2498 N N . TYR A 1 333 ? 160.382 163.033 126.453 1.00 115.75 351 TYR A N 1
ATOM 2499 C CA . TYR A 1 333 ? 160.356 162.094 125.344 1.00 115.75 351 TYR A CA 1
ATOM 2500 C C . TYR A 1 333 ? 161.130 162.660 124.164 1.00 115.75 351 TYR A C 1
ATOM 2501 O O . TYR A 1 333 ? 161.210 163.877 123.978 1.00 115.75 351 TYR A O 1
ATOM 2510 N N . HIS A 1 334 ? 161.702 161.761 123.370 1.00 106.69 352 HIS A N 1
ATOM 2511 C CA . HIS A 1 334 ? 162.281 162.260 122.131 1.00 106.69 352 HIS A CA 1
ATOM 2512 C C . HIS A 1 334 ? 161.227 162.256 121.029 1.00 106.69 352 HIS A C 1
ATOM 2513 O O . HIS A 1 334 ? 160.418 161.326 120.955 1.00 106.69 352 HIS A O 1
ATOM 2520 N N . PRO A 1 335 ? 161.186 163.301 120.199 1.00 108.99 353 PRO A N 1
ATOM 2521 C CA . PRO A 1 335 ? 160.248 163.311 119.070 1.00 108.99 353 PRO A CA 1
ATOM 2522 C C . PRO A 1 335 ? 160.606 162.265 118.027 1.00 108.99 353 PRO A C 1
ATOM 2523 O O . PRO A 1 335 ? 161.785 161.997 117.781 1.00 108.99 353 PRO A O 1
ATOM 2527 N N . ASN A 1 336 ? 159.558 161.680 117.429 1.00 114.35 354 ASN A N 1
ATOM 2528 C CA . ASN A 1 336 ? 159.624 160.655 116.375 1.00 114.35 354 ASN A CA 1
ATOM 2529 C C . ASN A 1 336 ? 160.397 159.409 116.809 1.00 114.35 354 ASN A C 1
ATOM 2530 O O . ASN A 1 336 ? 161.068 158.769 115.997 1.00 114.35 354 ASN A O 1
ATOM 2535 N N . PHE A 1 337 ? 160.304 159.050 118.086 1.00 112.68 355 PHE A N 1
ATOM 2536 C CA . PHE A 1 337 ? 160.950 157.859 118.616 1.00 112.68 355 PHE A CA 1
ATOM 2537 C C . PHE A 1 337 ? 160.056 157.274 119.695 1.00 112.68 355 PHE A C 1
ATOM 2538 O O . PHE A 1 337 ? 159.313 158.022 120.342 1.00 112.68 355 PHE A O 1
ATOM 2546 N N . PRO A 1 338 ? 160.071 155.951 119.891 1.00 119.57 356 PRO A N 1
ATOM 2547 C CA . PRO A 1 338 ? 159.197 155.348 120.904 1.00 119.57 356 PRO A CA 1
ATOM 2548 C C . PRO A 1 338 ? 159.619 155.684 122.325 1.00 119.57 356 PRO A C 1
ATOM 2549 O O . PRO A 1 338 ? 160.802 155.827 122.637 1.00 119.57 356 PRO A O 1
ATOM 2553 N N . PHE A 1 339 ? 158.615 155.802 123.186 1.00 123.03 357 PHE A N 1
ATOM 2554 C CA . PHE A 1 339 ? 158.787 156.152 124.586 1.00 123.03 357 PHE A CA 1
ATOM 2555 C C . PHE A 1 339 ? 158.488 154.933 125.446 1.00 123.03 357 PHE A C 1
ATOM 2556 O O . PHE A 1 339 ? 157.621 154.126 125.106 1.00 123.03 357 PHE A O 1
ATOM 2564 N N . SER A 1 340 ? 159.207 154.793 126.554 1.00 125.84 358 SER A N 1
ATOM 2565 C CA . SER A 1 340 ? 159.038 153.646 127.431 1.00 125.84 358 SER A CA 1
ATOM 2566 C C . SER A 1 340 ? 158.839 154.103 128.866 1.00 125.84 358 SER A C 1
ATOM 2567 O O . SER A 1 340 ? 159.322 155.162 129.272 1.00 125.84 358 SER A O 1
ATOM 2570 N N . GLY A 1 341 ? 158.118 153.290 129.629 1.00 135.04 359 GLY A N 1
ATOM 2571 C CA . GLY A 1 341 ? 157.977 153.545 131.052 1.00 135.04 359 GLY A CA 1
ATOM 2572 C C . GLY A 1 341 ? 157.354 152.344 131.722 1.00 135.04 359 GLY A C 1
ATOM 2573 O O . GLY A 1 341 ? 156.917 151.400 131.060 1.00 135.04 359 GLY A O 1
ATOM 2574 N N . LYS A 1 342 ? 157.328 152.381 133.053 1.00 140.91 360 LYS A N 1
ATOM 2575 C CA . LYS A 1 342 ? 156.632 151.338 133.793 1.00 140.91 360 LYS A CA 1
ATOM 2576 C C . LYS A 1 342 ? 156.043 151.879 135.091 1.00 140.91 360 LYS A C 1
ATOM 2577 O O . LYS A 1 342 ? 156.657 152.695 135.791 1.00 140.91 360 LYS A O 1
ATOM 2583 N N . ILE A 1 343 ? 154.839 151.388 135.387 1.00 150.07 361 ILE A N 1
ATOM 2584 C CA . ILE A 1 343 ? 153.942 151.924 136.409 1.00 150.07 361 ILE A CA 1
ATOM 2585 C C . ILE A 1 343 ? 153.808 150.912 137.539 1.00 150.07 361 ILE A C 1
ATOM 2586 O O . ILE A 1 343 ? 153.490 149.744 137.294 1.00 150.07 361 ILE A O 1
ATOM 2591 N N . ARG A 1 344 ? 154.031 151.355 138.772 1.00 158.30 362 ARG A N 1
ATOM 2592 C CA . ARG A 1 344 ? 153.721 150.547 139.945 1.00 158.30 362 ARG A CA 1
ATOM 2593 C C . ARG A 1 344 ? 152.261 150.767 140.321 1.00 158.30 362 ARG A C 1
ATOM 2594 O O . ARG A 1 344 ? 151.838 151.908 140.529 1.00 158.30 362 ARG A O 1
ATOM 2602 N N . VAL A 1 345 ? 151.496 149.681 140.408 1.00 159.33 363 VAL A N 1
ATOM 2603 C CA . VAL A 1 345 ? 150.074 149.732 140.734 1.00 159.33 363 VAL A CA 1
ATOM 2604 C C . VAL A 1 345 ? 149.868 149.078 142.093 1.00 159.33 363 VAL A C 1
ATOM 2605 O O . VAL A 1 345 ? 150.324 147.952 142.323 1.00 159.33 363 VAL A O 1
ATOM 2609 N N . ARG A 1 346 ? 149.179 149.782 142.989 1.00 165.32 364 ARG A N 1
ATOM 2610 C CA . ARG A 1 346 ? 148.936 149.309 144.343 1.00 165.32 364 ARG A CA 1
ATOM 2611 C C . ARG A 1 346 ? 147.448 149.399 144.653 1.00 165.32 364 ARG A C 1
ATOM 2612 O O . ARG A 1 346 ? 146.710 150.178 144.045 1.00 165.32 364 ARG A O 1
ATOM 2620 N N . GLY A 1 347 ? 147.016 148.593 145.613 1.00 166.62 365 GLY A N 1
ATOM 2621 C CA . GLY A 1 347 ? 145.628 148.540 146.026 1.00 166.62 365 GLY A CA 1
ATOM 2622 C C . GLY A 1 347 ? 145.311 149.494 147.156 1.00 166.62 365 GLY A C 1
ATOM 2623 O O . GLY A 1 347 ? 145.967 150.524 147.338 1.00 166.62 365 GLY A O 1
ATOM 2624 N N . HIS A 1 348 ? 144.275 149.146 147.925 1.00 167.75 366 HIS A N 1
ATOM 2625 C CA . HIS A 1 348 ? 143.886 149.962 149.071 1.00 167.75 366 HIS A CA 1
ATOM 2626 C C . HIS A 1 348 ? 144.869 149.821 150.224 1.00 167.75 366 HIS A C 1
ATOM 2627 O O . HIS A 1 348 ? 145.004 150.740 151.040 1.00 167.75 366 HIS A O 1
ATOM 2634 N N . ASP A 1 349 ? 145.558 148.685 150.310 1.00 169.11 367 ASP A N 1
ATOM 2635 C CA . ASP A 1 349 ? 146.491 148.403 151.390 1.00 169.11 367 ASP A CA 1
ATOM 2636 C C . ASP A 1 349 ? 147.940 148.407 150.915 1.00 169.11 367 ASP A C 1
ATOM 2637 O O . ASP A 1 349 ? 148.796 147.796 151.567 1.00 169.11 367 ASP A O 1
ATOM 2642 N N . ASP A 1 350 ? 148.210 149.091 149.789 1.00 171.83 368 ASP A N 1
ATOM 2643 C CA . ASP A 1 350 ? 149.519 149.168 149.117 1.00 171.83 368 ASP A CA 1
ATOM 2644 C C . ASP A 1 350 ? 150.069 147.784 148.770 1.00 171.83 368 ASP A C 1
ATOM 2645 O O . ASP A 1 350 ? 151.271 147.529 148.867 1.00 171.83 368 ASP A O 1
ATOM 2650 N N . SER A 1 351 ? 149.180 146.887 148.362 1.00 170.51 369 SER A N 1
ATOM 2651 C CA . SER A 1 351 ? 149.555 145.529 148.007 1.00 170.51 369 SER A CA 1
ATOM 2652 C C . SER A 1 351 ? 149.830 145.425 146.512 1.00 170.51 369 SER A C 1
ATOM 2653 O O . SER A 1 351 ? 149.430 146.278 145.717 1.00 170.51 369 SER A O 1
ATOM 2656 N N . PHE A 1 352 ? 150.525 144.357 146.137 1.00 168.56 370 PHE A N 1
ATOM 2657 C CA . PHE A 1 352 ? 150.857 144.106 144.741 1.00 168.56 370 PHE A CA 1
ATOM 2658 C C . PHE A 1 352 ? 149.662 143.432 144.079 1.00 168.56 370 PHE A C 1
ATOM 2659 O O . PHE A 1 352 ? 149.327 142.289 144.408 1.00 168.56 370 PHE A O 1
ATOM 2667 N N . LEU A 1 353 ? 149.010 144.140 143.159 1.00 164.67 371 LEU A N 1
ATOM 2668 C CA . LEU A 1 353 ? 147.788 143.634 142.550 1.00 164.67 371 LEU A CA 1
ATOM 2669 C C . LEU A 1 353 ? 148.087 142.534 141.538 1.00 164.67 371 LEU A C 1
ATOM 2670 O O . LEU A 1 353 ? 149.108 142.550 140.846 1.00 164.67 371 LEU A O 1
ATOM 2675 N N . LYS A 1 354 ? 147.170 141.574 141.456 1.00 166.17 372 LYS A N 1
ATOM 2676 C CA . LYS A 1 354 ? 147.317 140.398 140.602 1.00 166.17 372 LYS A CA 1
ATOM 2677 C C . LYS A 1 354 ? 146.632 140.681 139.271 1.00 166.17 372 LYS A C 1
ATOM 2678 O O . LYS A 1 354 ? 145.419 140.486 139.141 1.00 166.17 372 LYS A O 1
ATOM 2684 N N . ASN A 1 355 ? 147.428 141.155 138.298 1.00 161.89 373 ASN A N 1
ATOM 2685 C CA . ASN A 1 355 ? 147.048 141.311 136.885 1.00 161.89 373 ASN A CA 1
ATOM 2686 C C . ASN A 1 355 ? 145.862 142.260 136.701 1.00 161.89 373 ASN A C 1
ATOM 2687 O O . ASN A 1 355 ? 144.888 141.948 136.013 1.00 161.89 373 ASN A O 1
ATOM 2692 N N . HIS A 1 356 ? 145.946 143.425 137.338 1.00 157.66 374 HIS A N 1
ATOM 2693 C CA . HIS A 1 356 ? 144.855 144.387 137.275 1.00 157.66 374 HIS A CA 1
ATOM 2694 C C . HIS A 1 356 ? 144.815 145.086 135.921 1.00 157.66 374 HIS A C 1
ATOM 2695 O O . HIS A 1 356 ? 145.840 145.297 135.269 1.00 157.66 374 HIS A O 1
ATOM 2702 N N . LEU A 1 357 ? 143.604 145.444 135.501 1.00 152.99 375 LEU A N 1
ATOM 2703 C CA . LEU A 1 357 ? 143.392 146.126 134.230 1.00 152.99 375 LEU A CA 1
ATOM 2704 C C . LEU A 1 357 ? 143.645 147.616 134.426 1.00 152.99 375 LEU A C 1
ATOM 2705 O O . LEU A 1 357 ? 142.902 148.289 135.148 1.00 152.99 375 LEU A O 1
ATOM 2710 N N . VAL A 1 358 ? 144.689 148.131 133.783 1.00 153.51 376 VAL A N 1
ATOM 2711 C CA . VAL A 1 358 ? 145.125 149.513 133.933 1.00 153.51 376 VAL A CA 1
ATOM 2712 C C . VAL A 1 358 ? 144.897 150.230 132.611 1.00 153.51 376 VAL A C 1
ATOM 2713 O O . VAL A 1 358 ? 145.353 149.764 131.556 1.00 153.51 376 VAL A O 1
ATOM 2717 N N . PHE A 1 359 ? 144.181 151.348 132.660 1.00 154.11 377 PHE A N 1
ATOM 2718 C CA . PHE A 1 359 ? 143.925 152.157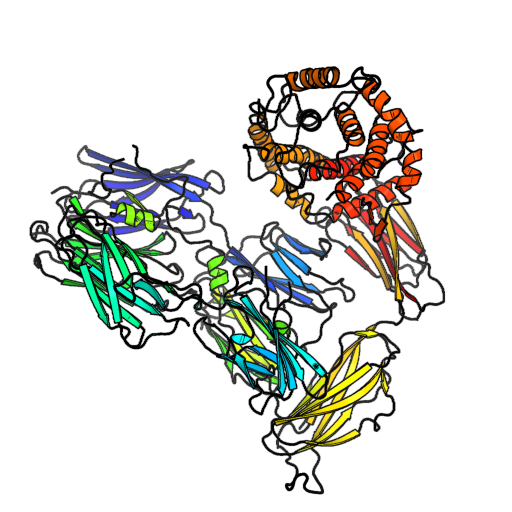 131.481 1.00 154.11 377 PHE A CA 1
ATOM 2719 C C . PHE A 1 359 ? 144.909 153.317 131.444 1.00 154.11 377 PHE A C 1
ATOM 2720 O O . PHE A 1 359 ? 145.370 153.794 132.482 1.00 154.11 377 PHE A O 1
ATOM 2728 N N . LEU A 1 360 ? 145.222 153.772 130.236 1.00 145.26 378 LEU A N 1
ATOM 2729 C CA . LEU A 1 360 ? 146.215 154.821 130.035 1.00 145.26 378 LEU A CA 1
ATOM 2730 C C . LEU A 1 360 ? 145.682 155.790 128.995 1.00 145.26 378 LEU A C 1
ATOM 2731 O O . LEU A 1 360 ? 145.425 155.394 127.855 1.00 145.26 378 LEU A O 1
ATOM 2736 N N . VAL A 1 361 ? 145.512 157.050 129.384 1.00 139.62 379 VAL A N 1
ATOM 2737 C CA . VAL A 1 361 ? 145.006 158.082 128.490 1.00 139.62 379 VAL A CA 1
ATOM 2738 C C . VAL A 1 361 ? 146.071 159.167 128.352 1.00 139.62 379 VAL A C 1
ATOM 2739 O O . VAL A 1 361 ? 146.770 159.503 129.316 1.00 139.62 379 VAL A O 1
ATOM 2743 N N . ILE A 1 362 ? 146.261 159.647 127.125 1.00 139.61 380 ILE A N 1
ATOM 2744 C CA . ILE A 1 362 ? 147.212 160.713 126.848 1.00 139.61 380 ILE A CA 1
ATOM 2745 C C . ILE A 1 362 ? 146.440 162.002 126.620 1.00 139.61 380 ILE A C 1
ATOM 2746 O O . ILE A 1 362 ? 145.230 161.999 126.364 1.00 139.61 380 ILE A O 1
ATOM 2751 N N . TYR A 1 363 ? 147.135 163.121 126.779 1.00 141.79 381 TYR A N 1
ATOM 2752 C CA . TYR A 1 363 ? 146.594 164.444 126.505 1.00 141.79 381 TYR A CA 1
ATOM 2753 C C . TYR A 1 363 ? 147.598 165.182 125.636 1.00 141.79 381 TYR A C 1
ATOM 2754 O O . TYR A 1 363 ? 148.764 165.319 126.020 1.00 141.79 381 TYR A O 1
ATOM 2763 N N . GLY A 1 364 ? 147.147 165.657 124.479 1.00 147.67 382 GLY A N 1
ATOM 2764 C CA . GLY A 1 364 ? 148.019 166.374 123.570 1.00 147.67 382 GLY A CA 1
ATOM 2765 C C . GLY A 1 364 ? 147.206 167.123 122.538 1.00 147.67 382 GLY A C 1
ATOM 2766 O O . GLY A 1 364 ? 145.977 167.029 122.492 1.00 147.67 382 GLY A O 1
ATOM 2767 N N . THR A 1 365 ? 147.919 167.879 121.699 1.00 150.27 383 THR A N 1
ATOM 2768 C CA . THR A 1 365 ? 147.264 168.661 120.656 1.00 150.27 383 THR A CA 1
ATOM 2769 C C . THR A 1 365 ? 146.743 167.793 119.518 1.00 150.27 383 THR A C 1
ATOM 2770 O O . THR A 1 365 ? 145.825 168.214 118.806 1.00 150.27 383 THR A O 1
ATOM 2774 N N . ASN A 1 366 ? 147.306 166.597 119.331 1.00 151.32 384 ASN A N 1
ATOM 2775 C CA . ASN A 1 366 ? 146.813 165.686 118.306 1.00 151.32 384 ASN A CA 1
ATOM 2776 C C . ASN A 1 366 ? 145.501 165.023 118.707 1.00 151.32 384 ASN A C 1
ATOM 2777 O O . ASN A 1 366 ? 144.772 164.538 117.834 1.00 151.32 384 ASN A O 1
ATOM 2782 N N . GLY A 1 367 ? 145.184 164.996 119.993 1.00 148.85 385 GLY A N 1
ATOM 2783 C CA . GLY A 1 367 ? 143.969 164.396 120.490 1.00 148.85 385 GLY A CA 1
ATOM 2784 C C . GLY A 1 367 ? 144.257 163.585 121.732 1.00 148.85 385 GLY A C 1
ATOM 2785 O O . GLY A 1 367 ? 145.303 163.734 122.360 1.00 148.85 385 GLY A O 1
ATOM 2786 N N . THR A 1 368 ? 143.310 162.721 122.083 1.00 146.66 386 THR A N 1
ATOM 2787 C CA . THR A 1 368 ? 143.428 161.847 123.242 1.00 146.66 386 THR A CA 1
ATOM 2788 C C . THR A 1 368 ? 143.364 160.403 122.770 1.00 146.66 386 THR A C 1
ATOM 2789 O O . THR A 1 368 ? 142.407 160.009 122.095 1.00 146.66 386 THR A O 1
ATOM 2793 N N . PHE A 1 369 ? 144.378 159.622 123.122 1.00 146.73 387 PHE A N 1
ATOM 2794 C CA . PHE A 1 369 ? 144.462 158.212 122.776 1.00 146.73 387 PHE A CA 1
ATOM 2795 C C . PHE A 1 369 ? 144.323 157.371 124.038 1.00 146.73 387 PHE A C 1
ATOM 2796 O O . PHE A 1 369 ? 144.551 157.846 125.153 1.00 146.73 387 PHE A O 1
ATOM 2804 N N . ASN A 1 370 ? 143.947 156.109 123.853 1.00 150.04 388 ASN A N 1
ATOM 2805 C CA . ASN A 1 370 ? 143.666 155.215 124.966 1.00 150.04 388 ASN A CA 1
ATOM 2806 C C . ASN A 1 370 ? 144.437 153.915 124.804 1.00 150.04 388 ASN A C 1
ATOM 2807 O O . ASN A 1 370 ? 144.707 153.468 123.687 1.00 150.04 388 ASN A O 1
ATOM 2812 N N . GLN A 1 371 ? 144.793 153.317 125.938 1.00 150.98 389 GLN A N 1
ATOM 2813 C CA . GLN A 1 371 ? 145.492 152.043 125.945 1.00 150.98 389 GLN A CA 1
ATOM 2814 C C . GLN A 1 371 ? 145.012 151.229 127.138 1.00 150.98 389 GLN A C 1
ATOM 2815 O O . GLN A 1 371 ? 144.744 151.772 128.212 1.00 150.98 389 GLN A O 1
ATOM 2821 N N . THR A 1 372 ? 144.905 149.920 126.936 1.00 152.82 390 THR A N 1
ATOM 2822 C CA . THR A 1 372 ? 144.498 148.971 127.965 1.00 152.82 390 THR A CA 1
ATOM 2823 C C . THR A 1 372 ? 145.646 148.004 128.207 1.00 152.82 390 THR A C 1
ATOM 2824 O O . THR A 1 372 ? 146.202 147.458 127.249 1.00 152.82 390 THR A O 1
ATOM 2828 N N . LEU A 1 373 ? 146.011 147.790 129.471 1.00 151.29 391 LEU A N 1
ATOM 2829 C CA . LEU A 1 373 ? 147.157 146.939 129.744 1.00 151.29 391 LEU A CA 1
ATOM 2830 C C . LEU A 1 373 ? 146.883 146.118 130.998 1.00 151.29 391 LEU A C 1
ATOM 2831 O O . LEU A 1 373 ? 146.063 146.484 131.842 1.00 151.29 391 LEU A O 1
ATOM 2836 N N . VAL A 1 374 ? 147.562 144.977 131.092 1.00 157.18 392 VAL A N 1
ATOM 2837 C CA . VAL A 1 374 ? 147.456 144.067 132.226 1.00 157.18 392 VAL A CA 1
ATOM 2838 C C . VAL A 1 374 ? 148.823 143.978 132.893 1.00 157.18 392 VAL A C 1
ATOM 2839 O O . VAL A 1 374 ? 149.822 143.677 132.230 1.00 157.18 392 VAL A O 1
ATOM 2843 N N . THR A 1 375 ? 148.865 144.235 134.199 1.00 160.80 393 THR A N 1
ATOM 2844 C CA . THR A 1 375 ? 150.111 144.197 134.949 1.00 160.80 393 THR A CA 1
ATOM 2845 C C . THR A 1 375 ? 150.531 142.756 135.237 1.00 160.80 393 THR A C 1
ATOM 2846 O O . THR A 1 375 ? 149.812 141.795 134.954 1.00 160.80 393 THR A O 1
ATOM 2850 N N . ASP A 1 376 ? 151.724 142.616 135.809 1.00 163.31 394 ASP A N 1
ATOM 2851 C CA . ASP A 1 376 ? 152.272 141.317 136.169 1.00 163.31 394 ASP A CA 1
ATOM 2852 C C . ASP A 1 376 ? 151.915 140.971 137.616 1.00 163.31 394 ASP A C 1
ATOM 2853 O O . ASP A 1 376 ? 151.031 141.579 138.226 1.00 163.31 394 ASP A O 1
ATOM 2858 N N . ASN A 1 377 ? 152.599 139.964 138.167 1.00 167.14 395 ASN A N 1
ATOM 2859 C CA . ASN A 1 377 ? 152.415 139.596 139.569 1.00 167.14 395 ASN A CA 1
ATOM 2860 C C . ASN A 1 377 ? 152.925 140.665 140.535 1.00 167.14 395 ASN A C 1
ATOM 2861 O O . ASN A 1 377 ? 152.371 140.825 141.627 1.00 167.14 395 ASN A O 1
ATOM 2866 N N . ASN A 1 378 ? 153.966 141.401 140.155 1.00 165.28 396 ASN A N 1
ATOM 2867 C CA . ASN A 1 378 ? 154.544 142.425 141.012 1.00 165.28 396 ASN A CA 1
ATOM 2868 C C . ASN A 1 378 ? 153.883 143.786 140.826 1.00 165.28 396 ASN A C 1
ATOM 2869 O O . ASN A 1 378 ? 154.348 144.774 141.402 1.00 165.28 396 ASN A O 1
ATOM 2874 N N . GLY A 1 379 ? 152.819 143.862 140.030 1.00 162.03 397 GLY A N 1
ATOM 2875 C CA . GLY A 1 379 ? 152.110 145.107 139.832 1.00 162.03 397 GLY A CA 1
ATOM 2876 C C . GLY A 1 379 ? 152.758 146.069 138.866 1.00 162.03 397 GLY A C 1
ATOM 2877 O O . GLY A 1 379 ? 152.283 147.202 138.732 1.00 162.03 397 GLY A O 1
ATOM 2878 N N . LEU A 1 380 ? 153.827 145.661 138.191 1.00 156.54 398 LEU A N 1
ATOM 2879 C CA . LEU A 1 380 ? 154.505 146.538 137.251 1.00 156.54 398 LEU A CA 1
ATOM 2880 C C . LEU A 1 380 ? 153.763 146.548 135.924 1.00 156.54 398 LEU A C 1
ATOM 2881 O O . LEU A 1 380 ? 153.252 145.521 135.470 1.00 156.54 398 LEU A O 1
ATOM 2886 N N . ALA A 1 381 ? 153.705 147.725 135.307 1.00 147.62 399 ALA A N 1
ATOM 2887 C CA . ALA A 1 381 ? 153.106 147.918 133.989 1.00 147.62 399 ALA A CA 1
ATOM 2888 C C . ALA A 1 381 ? 154.143 148.506 133.040 1.00 147.62 399 ALA A C 1
ATOM 2889 O O . ALA A 1 381 ? 154.340 149.732 133.029 1.00 147.62 399 ALA A O 1
ATOM 2891 N N . PRO A 1 382 ? 154.874 147.683 132.280 1.00 143.22 400 PRO A N 1
ATOM 2892 C CA . PRO A 1 382 ? 155.693 148.238 131.192 1.00 143.22 400 PRO A CA 1
ATOM 2893 C C . PRO A 1 382 ? 154.800 148.685 130.045 1.00 143.22 400 PRO A C 1
ATOM 2894 O O . PRO A 1 382 ? 154.051 147.882 129.485 1.00 143.22 400 PRO A O 1
ATOM 2898 N N . PHE A 1 383 ? 154.900 149.955 129.673 1.00 136.80 401 PHE A N 1
ATOM 2899 C CA . PHE A 1 383 ? 154.199 150.469 128.508 1.00 136.80 401 PHE A CA 1
ATOM 2900 C C . PHE A 1 383 ? 155.201 151.109 127.560 1.00 136.80 401 PHE A C 1
ATOM 2901 O O . PHE A 1 383 ? 156.170 151.749 127.990 1.00 136.80 401 PHE A O 1
ATOM 2909 N N . THR A 1 384 ? 154.961 150.910 126.266 1.00 133.69 402 THR A N 1
ATOM 2910 C CA . THR A 1 384 ? 155.751 151.504 125.198 1.00 133.69 402 THR A CA 1
ATOM 2911 C C . THR A 1 384 ? 154.801 152.214 124.248 1.00 133.69 402 THR A C 1
ATOM 2912 O O . THR A 1 384 ? 153.842 151.611 123.757 1.00 133.69 402 THR A O 1
ATOM 2916 N N . LEU A 1 385 ? 155.070 153.487 123.992 1.00 130.33 403 LEU A N 1
ATOM 2917 C CA . LEU A 1 385 ? 154.176 154.352 123.245 1.00 130.33 403 LEU A CA 1
ATOM 2918 C C . LEU A 1 385 ? 154.871 154.866 121.994 1.00 130.33 403 LEU A C 1
ATOM 2919 O O . LEU A 1 385 ? 156.092 155.045 121.972 1.00 130.33 403 LEU A O 1
ATOM 2924 N N . GLU A 1 386 ? 154.082 155.104 120.952 1.00 134.15 404 GLU A N 1
ATOM 2925 C CA . GLU A 1 386 ? 154.582 155.664 119.704 1.00 134.15 404 GLU A CA 1
ATOM 2926 C C . GLU A 1 386 ? 154.364 157.170 119.721 1.00 134.15 404 GLU A C 1
ATOM 2927 O O . GLU A 1 386 ? 153.226 157.636 119.837 1.00 134.15 404 GLU A O 1
ATOM 2933 N N . THR A 1 387 ? 155.454 157.926 119.605 1.00 129.93 405 THR A N 1
ATOM 2934 C CA . THR A 1 387 ? 155.420 159.380 119.684 1.00 129.93 405 THR A CA 1
ATOM 2935 C C . THR A 1 387 ? 155.617 160.029 118.318 1.00 129.93 405 THR A C 1
ATOM 2936 O O . THR A 1 387 ? 156.130 161.146 118.225 1.00 129.93 405 THR A O 1
ATOM 2940 N N . SER A 1 388 ? 155.213 159.340 117.250 1.00 131.94 406 SER A N 1
ATOM 2941 C CA . SER A 1 388 ? 155.452 159.844 115.904 1.00 131.94 406 SER A CA 1
ATOM 2942 C C . SER A 1 388 ? 154.511 160.979 115.522 1.00 131.94 406 SER A C 1
ATOM 2943 O O . SER A 1 388 ? 154.804 161.713 114.573 1.00 131.94 406 SER A O 1
ATOM 2946 N N . GLY A 1 389 ? 153.401 161.147 116.234 1.00 130.59 407 GLY A N 1
ATOM 2947 C CA . GLY A 1 389 ? 152.431 162.156 115.862 1.00 130.59 407 GLY A CA 1
ATOM 2948 C C . GLY A 1 389 ? 152.272 163.283 116.860 1.00 130.59 407 GLY A C 1
ATOM 2949 O O . GLY A 1 389 ? 151.432 164.166 116.669 1.00 130.59 407 GLY A O 1
ATOM 2950 N N . TRP A 1 390 ? 153.067 163.270 117.932 1.00 124.96 408 TRP A N 1
ATOM 2951 C CA . TRP A 1 390 ? 152.929 164.305 118.951 1.00 124.96 408 TRP A CA 1
ATOM 2952 C C . TRP A 1 390 ? 153.560 165.619 118.509 1.00 124.96 408 TRP A C 1
ATOM 2953 O O . TRP A 1 390 ? 153.111 166.685 118.947 1.00 124.96 408 TRP A O 1
ATOM 2964 N N . ASN A 1 391 ? 154.608 165.538 117.674 1.00 128.39 409 ASN A N 1
ATOM 2965 C CA . ASN A 1 391 ? 155.194 166.661 116.923 1.00 128.39 409 ASN A CA 1
ATOM 2966 C C . ASN A 1 391 ? 155.764 167.751 117.832 1.00 128.39 409 ASN A C 1
ATOM 2967 O O . ASN A 1 391 ? 155.558 168.946 117.608 1.00 128.39 409 ASN A O 1
ATOM 2972 N N . GLY A 1 392 ? 156.504 167.324 118.852 1.00 127.13 410 GLY A N 1
ATOM 2973 C CA . GLY A 1 392 ? 157.197 168.240 119.746 1.00 127.13 410 GLY A CA 1
ATOM 2974 C C . GLY A 1 392 ? 156.307 169.105 120.612 1.00 127.13 410 GLY A C 1
ATOM 2975 O O . GLY A 1 392 ? 156.566 170.307 120.752 1.00 127.13 410 GLY A O 1
ATOM 2976 N N . THR A 1 393 ? 155.263 168.528 121.193 1.00 127.72 411 THR A N 1
ATOM 2977 C CA . THR A 1 393 ? 154.324 169.261 122.025 1.00 127.72 411 THR A CA 1
ATOM 2978 C C . THR A 1 393 ? 154.358 168.719 123.446 1.00 127.72 411 THR A C 1
ATOM 2979 O O . THR A 1 393 ? 154.726 167.563 123.677 1.00 127.72 411 THR A O 1
ATOM 2983 N N . ASP A 1 394 ? 153.989 169.575 124.397 1.00 130.14 412 ASP A N 1
ATOM 2984 C CA . ASP A 1 394 ? 153.876 169.164 125.790 1.00 130.14 412 ASP A CA 1
ATOM 2985 C C . ASP A 1 394 ? 152.689 168.224 125.943 1.00 130.14 412 ASP A C 1
ATOM 2986 O O . ASP A 1 394 ? 151.546 168.614 125.682 1.00 130.14 412 ASP A O 1
ATOM 2991 N N . VAL A 1 395 ? 152.950 166.988 126.359 1.00 126.68 413 VAL A N 1
ATOM 2992 C CA . VAL A 1 395 ? 151.888 166.001 126.485 1.00 126.68 413 VAL A CA 1
ATOM 2993 C C . VAL A 1 395 ? 151.737 165.618 127.949 1.00 126.68 413 VAL A C 1
ATOM 2994 O O . VAL A 1 395 ? 152.588 165.911 128.790 1.00 126.68 413 VAL A O 1
ATOM 2998 N N . SER A 1 396 ? 150.620 164.966 128.247 1.00 134.35 414 SER A N 1
ATOM 2999 C CA . SER A 1 396 ? 150.321 164.508 129.594 1.00 134.35 414 SER A CA 1
ATOM 3000 C C . SER A 1 396 ? 149.905 163.048 129.546 1.00 134.35 414 SER A C 1
ATOM 3001 O O . SER A 1 396 ? 149.265 162.610 128.591 1.00 134.35 414 SER A O 1
ATOM 3004 N N . LEU A 1 397 ? 150.285 162.296 130.571 1.00 136.01 415 LEU A N 1
ATOM 3005 C CA . LEU A 1 397 ? 149.939 160.889 130.699 1.00 136.01 415 LEU A CA 1
ATOM 3006 C C . LEU A 1 397 ? 149.150 160.694 131.982 1.00 136.01 415 LEU A C 1
ATOM 3007 O O . LEU A 1 397 ? 149.532 161.221 133.033 1.00 136.01 415 LEU A O 1
ATOM 3012 N N . GLU A 1 398 ? 148.053 159.944 131.899 1.00 141.45 416 GLU A N 1
ATOM 3013 C CA . GLU A 1 398 ? 147.225 159.661 133.061 1.00 141.45 416 GLU A CA 1
ATOM 3014 C C . GLU A 1 398 ? 146.882 158.180 133.068 1.00 141.45 416 GLU A C 1
ATOM 3015 O O . GLU A 1 398 ? 146.234 157.682 132.142 1.00 141.45 416 GLU A O 1
ATOM 3021 N N . GLY A 1 399 ? 147.336 157.484 134.109 1.00 147.66 417 GLY A N 1
ATOM 3022 C CA . GLY A 1 399 ? 147.042 156.084 134.296 1.00 147.66 417 GLY A CA 1
ATOM 3023 C C . GLY A 1 399 ? 145.921 155.914 135.300 1.00 147.66 417 GLY A C 1
ATOM 3024 O O . GLY A 1 399 ? 146.055 156.289 136.467 1.00 147.66 417 GLY A O 1
ATOM 3025 N N . LYS A 1 400 ? 144.813 155.348 134.836 1.00 150.29 418 LYS A N 1
ATOM 3026 C CA . LYS A 1 400 ? 143.582 155.250 135.602 1.00 150.29 418 LYS A CA 1
ATOM 3027 C C . LYS A 1 400 ? 143.138 153.797 135.721 1.00 150.29 418 LYS A C 1
ATOM 3028 O O . LYS A 1 400 ? 143.701 152.887 135.103 1.00 150.29 418 LYS A O 1
ATOM 3034 N N . PHE A 1 401 ? 142.111 153.598 136.545 1.00 155.38 419 PHE A N 1
ATOM 3035 C CA . PHE A 1 401 ? 141.484 152.294 136.714 1.00 155.38 419 PHE A CA 1
ATOM 3036 C C . PHE A 1 401 ? 140.313 152.080 135.767 1.00 155.38 419 PHE A C 1
ATOM 3037 O O . PHE A 1 401 ? 140.074 150.946 135.336 1.00 155.38 419 PHE A O 1
ATOM 3045 N N . GLN A 1 402 ? 139.576 153.139 135.437 1.00 162.63 420 GLN A N 1
ATOM 3046 C CA . GLN A 1 402 ? 138.418 153.040 134.561 1.00 162.63 420 GLN A CA 1
ATOM 3047 C C . GLN A 1 402 ? 138.368 154.261 133.650 1.00 162.63 420 GLN A C 1
ATOM 3048 O O . GLN A 1 402 ? 138.905 155.322 133.978 1.00 162.63 420 GLN A O 1
ATOM 3054 N N . MET A 1 403 ? 137.742 154.085 132.477 1.00 167.30 421 MET A N 1
ATOM 3055 C CA . MET A 1 403 ? 137.598 155.185 131.522 1.00 167.30 421 MET A CA 1
ATOM 3056 C C . MET A 1 403 ? 136.670 156.272 132.048 1.00 167.30 421 MET A C 1
ATOM 3057 O O . MET A 1 403 ? 136.903 157.462 131.806 1.00 167.30 421 MET A O 1
ATOM 3062 N N . GLU A 1 404 ? 135.604 155.876 132.737 1.00 176.74 422 GLU A N 1
ATOM 3063 C CA . GLU A 1 404 ? 134.625 156.824 133.248 1.00 176.74 422 GLU A CA 1
ATOM 3064 C C . GLU A 1 404 ? 135.225 157.624 134.400 1.00 176.74 422 GLU A C 1
ATOM 3065 O O . GLU A 1 404 ? 136.059 157.116 135.156 1.00 176.74 422 GLU A O 1
ATOM 3071 N N . ASP A 1 405 ? 134.847 158.901 134.485 1.00 180.75 423 ASP A N 1
ATOM 3072 C CA . ASP A 1 405 ? 135.233 159.730 135.618 1.00 180.75 423 ASP A CA 1
ATOM 3073 C C . ASP A 1 405 ? 134.602 159.194 136.897 1.00 180.75 423 ASP A C 1
ATOM 3074 O O . ASP A 1 405 ? 133.460 158.727 136.896 1.00 180.75 423 ASP A O 1
ATOM 3079 N N . LEU A 1 406 ? 135.368 159.245 137.983 1.00 182.59 424 LEU A N 1
ATOM 3080 C CA . LEU A 1 406 ? 135.007 158.531 139.199 1.00 182.59 424 LEU A CA 1
ATOM 3081 C C . LEU A 1 406 ? 133.873 159.232 139.935 1.00 182.59 424 LEU A C 1
ATOM 3082 O O . LEU A 1 406 ? 133.918 160.444 140.167 1.00 182.59 424 LEU A O 1
ATOM 3087 N N . VAL A 1 407 ? 132.853 158.460 140.299 1.00 191.17 425 VAL A N 1
ATOM 3088 C CA . VAL A 1 407 ? 131.670 158.965 140.983 1.00 191.17 425 VAL A CA 1
ATOM 3089 C C . VAL A 1 407 ? 131.733 158.496 142.428 1.00 191.17 425 VAL A C 1
ATOM 3090 O O . VAL A 1 407 ? 131.828 157.291 142.695 1.00 191.17 425 VAL A O 1
ATOM 3094 N N . TYR A 1 408 ? 131.683 159.444 143.358 1.00 198.94 426 TYR A N 1
ATOM 3095 C CA . TYR A 1 408 ? 131.724 159.159 144.784 1.00 198.94 426 TYR A CA 1
ATOM 3096 C C . TYR A 1 408 ? 130.401 159.567 145.417 1.00 198.94 426 TYR A C 1
ATOM 3097 O O . TYR A 1 408 ? 129.847 160.624 145.099 1.00 198.94 426 TYR A O 1
ATOM 3106 N N . ASN A 1 409 ? 129.892 158.714 146.303 1.00 193.92 427 ASN A N 1
ATOM 3107 C CA . ASN A 1 409 ? 128.608 158.958 146.945 1.00 193.92 427 ASN A CA 1
ATOM 3108 C C . ASN A 1 409 ? 128.819 159.420 148.375 1.00 193.92 427 ASN A C 1
ATOM 3109 O O . ASN A 1 409 ? 129.604 158.798 149.106 1.00 193.92 427 ASN A O 1
ATOM 3114 N N . PRO A 1 410 ? 128.172 160.510 148.801 1.00 188.51 428 PRO A N 1
ATOM 3115 C CA . PRO A 1 410 ? 128.242 160.889 150.222 1.00 188.51 428 PRO A CA 1
ATOM 3116 C C . PRO A 1 410 ? 127.512 159.922 151.139 1.00 188.51 428 PRO A C 1
ATOM 3117 O O . PRO A 1 410 ? 127.860 159.831 152.323 1.00 188.51 428 PRO A O 1
ATOM 3121 N N . GLU A 1 411 ? 126.500 159.212 150.632 1.00 189.29 429 GLU A N 1
ATOM 3122 C CA . GLU A 1 411 ? 125.820 158.204 151.441 1.00 189.29 429 GLU A CA 1
ATOM 3123 C C . GLU A 1 411 ? 126.703 156.981 151.655 1.00 189.29 429 GLU A C 1
ATOM 3124 O O . GLU A 1 411 ? 126.748 156.427 152.760 1.00 189.29 429 GLU A O 1
ATOM 3130 N N . GLN A 1 412 ? 127.411 156.549 150.616 1.00 184.85 430 GLN A N 1
ATOM 3131 C CA . GLN A 1 412 ? 128.392 155.487 150.753 1.00 184.85 430 GLN A CA 1
ATOM 3132 C C . GLN A 1 412 ? 129.655 156.022 151.421 1.00 184.85 430 GLN A C 1
ATOM 3133 O O . GLN A 1 412 ? 129.842 157.232 151.575 1.00 184.85 430 GLN A O 1
ATOM 3139 N N . VAL A 1 413 ? 130.525 155.099 151.823 1.00 173.61 431 VAL A N 1
ATOM 3140 C CA . VAL A 1 413 ? 131.792 155.423 152.479 1.00 173.61 431 VAL A CA 1
ATOM 3141 C C . VAL A 1 413 ? 132.717 156.119 151.483 1.00 173.61 431 VAL A C 1
ATOM 3142 O O . VAL A 1 413 ? 132.600 155.885 150.269 1.00 173.61 431 VAL A O 1
ATOM 3146 N N . PRO A 1 414 ? 133.591 157.025 151.931 1.00 167.59 432 PRO A N 1
ATOM 3147 C CA . PRO A 1 414 ? 134.501 157.711 150.997 1.00 167.59 432 PRO A CA 1
ATOM 3148 C C . PRO A 1 414 ? 135.556 156.760 150.451 1.00 167.59 432 PRO A C 1
ATOM 3149 O O . PRO A 1 414 ? 136.362 156.204 151.199 1.00 167.59 432 PRO A O 1
ATOM 3153 N N . ARG A 1 415 ? 135.534 156.571 149.135 1.00 164.20 433 ARG A N 1
ATOM 3154 C CA . ARG A 1 415 ? 136.508 155.746 148.440 1.00 164.20 433 ARG A CA 1
ATOM 3155 C C . ARG A 1 415 ? 136.906 156.448 147.152 1.00 164.20 433 ARG A C 1
ATOM 3156 O O . ARG A 1 415 ? 136.055 157.010 146.456 1.00 164.20 433 ARG A O 1
ATOM 3164 N N . TYR A 1 416 ? 138.201 156.432 146.845 1.00 160.77 434 TYR A N 1
ATOM 3165 C CA . TYR A 1 416 ? 138.674 157.051 145.617 1.00 160.77 434 TYR A CA 1
ATOM 3166 C C . TYR A 1 416 ? 139.919 156.327 145.132 1.00 160.77 434 TYR A C 1
ATOM 3167 O O . TYR A 1 416 ? 140.587 155.616 145.886 1.00 160.77 434 TYR A O 1
ATOM 3176 N N . TYR A 1 417 ? 140.223 156.527 143.854 1.00 159.53 435 TYR A N 1
ATOM 3177 C CA . TYR A 1 417 ? 141.381 155.930 143.208 1.00 159.53 435 TYR A CA 1
ATOM 3178 C C . TYR A 1 417 ? 142.398 157.017 142.895 1.00 159.53 435 TYR A C 1
ATOM 3179 O O . TYR A 1 417 ? 142.039 158.073 142.366 1.00 159.53 435 TYR A O 1
ATOM 3188 N N . GLN A 1 418 ? 143.662 156.760 143.224 1.00 153.20 436 GLN A N 1
ATOM 3189 C CA . GLN A 1 418 ? 144.739 157.704 142.935 1.00 153.20 436 GLN A CA 1
ATOM 3190 C C . GLN A 1 418 ? 145.241 157.448 141.522 1.00 153.20 436 GLN A C 1
ATOM 3191 O O . GLN A 1 418 ? 145.964 156.482 141.271 1.00 153.20 436 GLN A O 1
ATOM 3197 N N . ASN A 1 419 ? 144.860 158.318 140.595 1.00 150.49 437 ASN A N 1
ATOM 3198 C CA . ASN A 1 419 ? 145.295 158.190 139.214 1.00 150.49 437 ASN A CA 1
ATOM 3199 C C . ASN A 1 419 ? 146.710 158.730 139.055 1.00 150.49 437 ASN A C 1
ATOM 3200 O O . ASN A 1 419 ? 147.053 159.784 139.597 1.00 150.49 437 ASN A O 1
ATOM 3205 N N . ALA A 1 420 ? 147.531 157.997 138.308 1.00 146.34 438 ALA A N 1
ATOM 3206 C CA . ALA A 1 420 ? 148.895 158.434 138.045 1.00 146.34 438 ALA A CA 1
ATOM 3207 C C . ALA A 1 420 ? 148.895 159.561 137.023 1.00 146.34 438 ALA A C 1
ATOM 3208 O O . ALA A 1 420 ? 148.274 159.447 135.965 1.00 146.34 438 ALA A O 1
ATOM 3210 N N . TYR A 1 421 ? 149.600 160.644 137.331 1.00 138.23 439 TYR A N 1
ATOM 3211 C CA . TYR A 1 421 ? 149.657 161.806 136.459 1.00 138.23 439 TYR A CA 1
ATOM 3212 C C . TYR A 1 421 ? 151.109 162.144 136.162 1.00 138.23 439 TYR A C 1
ATOM 3213 O O . TYR A 1 421 ? 151.958 162.101 137.056 1.00 138.23 439 TYR A O 1
ATOM 3222 N N . LEU A 1 422 ? 151.393 162.469 134.902 1.00 131.96 440 LEU A N 1
ATOM 3223 C CA . LEU A 1 422 ? 152.741 162.839 134.501 1.00 131.96 440 LEU A CA 1
ATOM 3224 C C . LEU A 1 422 ? 152.664 163.838 133.357 1.00 131.96 440 LEU A C 1
ATOM 3225 O O . LEU A 1 422 ? 151.762 163.761 132.524 1.00 131.96 440 LEU A O 1
ATOM 3230 N N . HIS A 1 423 ? 153.604 164.777 133.328 1.00 128.83 441 HIS A N 1
ATOM 3231 C CA . HIS A 1 423 ? 153.723 165.740 132.243 1.00 128.83 441 HIS A CA 1
ATOM 3232 C C . HIS A 1 423 ? 155.054 165.530 131.541 1.00 128.83 441 HIS A C 1
ATOM 3233 O O . HIS A 1 423 ? 156.105 165.540 132.188 1.00 128.83 441 HIS A O 1
ATOM 3240 N N . LEU A 1 424 ? 155.015 165.338 130.225 1.00 123.64 442 LEU A N 1
ATOM 3241 C CA . LEU A 1 424 ? 156.217 165.138 129.431 1.00 123.64 442 LEU A CA 1
ATOM 3242 C C . LEU A 1 424 ? 156.419 166.324 128.502 1.00 123.64 442 LEU A C 1
ATOM 3243 O O . LEU A 1 424 ? 155.474 166.775 127.843 1.00 123.64 442 LEU A O 1
ATOM 3248 N N . ARG A 1 425 ? 157.651 166.814 128.450 1.00 120.13 443 ARG A N 1
ATOM 3249 C CA . ARG A 1 425 ? 158.108 167.858 127.558 1.00 120.13 443 ARG A CA 1
ATOM 3250 C C . ARG A 1 425 ? 158.966 167.256 126.451 1.00 120.13 443 ARG A C 1
ATOM 3251 O O . ARG A 1 425 ? 159.654 166.256 126.675 1.00 120.13 443 ARG A O 1
ATOM 3259 N N . PRO A 1 426 ? 158.936 167.818 125.243 1.00 117.18 444 PRO A N 1
ATOM 3260 C CA . PRO A 1 426 ? 159.835 167.329 124.194 1.00 117.18 444 PRO A CA 1
ATOM 3261 C C . PRO A 1 426 ? 161.267 167.762 124.448 1.00 117.18 444 PRO A C 1
ATOM 3262 O O . PRO A 1 426 ? 161.528 168.877 124.908 1.00 117.18 444 PRO A O 1
ATOM 3266 N N . PHE A 1 427 ? 162.194 166.854 124.163 1.00 108.88 445 PHE A N 1
ATOM 3267 C CA . PHE A 1 427 ? 163.608 167.182 124.208 1.00 108.88 445 PHE A CA 1
ATOM 3268 C C . PHE A 1 427 ? 163.949 168.136 123.069 1.00 108.88 445 PHE A C 1
ATOM 3269 O O . PHE A 1 427 ? 163.369 168.067 121.982 1.00 108.88 445 PHE A O 1
ATOM 3277 N N . TYR A 1 428 ? 164.878 169.051 123.338 1.00 114.76 446 TYR A N 1
ATOM 3278 C CA . TYR A 1 428 ? 165.289 170.047 122.350 1.00 114.76 446 TYR A CA 1
ATOM 3279 C C . TYR A 1 428 ? 166.096 169.350 121.266 1.00 114.76 446 TYR A C 1
ATOM 3280 O O . TYR A 1 428 ? 167.289 169.088 121.425 1.00 114.76 446 TYR A O 1
ATOM 3289 N N . SER A 1 429 ? 165.433 169.040 120.158 1.00 119.12 447 SER A N 1
ATOM 3290 C CA . SER A 1 429 ? 166.007 168.228 119.094 1.00 119.12 447 SER A CA 1
ATOM 3291 C C . SER A 1 429 ? 166.288 169.113 117.889 1.00 119.12 447 SER A C 1
ATOM 3292 O O . SER A 1 429 ? 165.368 169.484 117.154 1.00 119.12 447 SER A O 1
ATOM 3295 N N . THR A 1 430 ? 167.557 169.448 117.694 1.00 121.04 448 THR A N 1
ATOM 3296 C CA . THR A 1 430 ? 168.032 169.983 116.430 1.00 121.04 448 THR A CA 1
ATOM 3297 C C . THR A 1 430 ? 168.572 168.886 115.527 1.00 121.04 448 THR A C 1
ATOM 3298 O O . THR A 1 430 ? 168.967 169.166 114.392 1.00 121.04 448 THR A O 1
ATOM 3302 N N . THR A 1 431 ? 168.595 167.649 116.014 1.00 117.22 449 THR A N 1
ATOM 3303 C CA . THR A 1 431 ? 168.933 166.477 115.227 1.00 117.22 449 THR A CA 1
ATOM 3304 C C . THR A 1 431 ? 167.902 165.393 115.505 1.00 117.22 449 THR A C 1
ATOM 3305 O O . THR A 1 431 ? 167.178 165.437 116.502 1.00 117.22 449 THR A O 1
ATOM 3309 N N . ARG A 1 432 ? 167.828 164.423 114.601 1.00 118.13 450 ARG A N 1
ATOM 3310 C CA . ARG A 1 432 ? 166.852 163.343 114.688 1.00 118.13 450 ARG A CA 1
ATOM 3311 C C . ARG A 1 432 ? 167.496 162.021 115.110 1.00 118.13 450 ARG A C 1
ATOM 3312 O O . ARG A 1 432 ? 167.032 160.932 114.766 1.00 118.13 450 ARG A O 1
ATOM 3320 N N . SER A 1 433 ? 168.540 162.107 115.925 1.00 110.87 451 SER A N 1
ATOM 3321 C CA . SER A 1 433 ? 169.160 160.940 116.531 1.00 110.87 451 SER A CA 1
ATOM 3322 C C . SER A 1 433 ? 168.538 160.668 117.896 1.00 110.87 451 SER A C 1
ATOM 3323 O O . SER A 1 433 ? 167.759 161.465 118.421 1.00 110.87 451 SER A O 1
ATOM 3326 N N . PHE A 1 434 ? 168.889 159.522 118.475 1.00 102.74 452 PHE A N 1
ATOM 3327 C CA . PHE A 1 434 ? 168.179 159.035 119.650 1.00 102.74 452 PHE A CA 1
ATOM 3328 C C . PHE A 1 434 ? 169.124 158.386 120.648 1.00 102.74 452 PHE A C 1
ATOM 3329 O O . PHE A 1 434 ? 169.957 157.559 120.268 1.00 102.74 452 PHE A O 1
ATOM 3337 N N . LEU A 1 435 ? 168.968 158.757 121.920 1.00 98.36 453 LEU A N 1
ATOM 3338 C CA . LEU A 1 435 ? 169.516 158.046 123.070 1.00 98.36 453 LEU A CA 1
ATOM 3339 C C . LEU A 1 435 ? 168.406 157.620 124.013 1.00 98.36 453 LEU A C 1
ATOM 3340 O O . LEU A 1 435 ? 167.458 158.372 124.254 1.00 98.36 453 LEU A O 1
ATOM 3345 N N . GLY A 1 436 ? 168.543 156.419 124.561 1.00 98.04 454 GLY A N 1
ATOM 3346 C CA . GLY A 1 436 ? 167.676 155.995 125.637 1.00 98.04 454 GLY A CA 1
ATOM 3347 C C . GLY A 1 436 ? 168.354 154.994 126.543 1.00 98.04 454 GLY A C 1
ATOM 3348 O O . GLY A 1 436 ? 168.845 153.968 126.076 1.00 98.04 454 GLY A O 1
ATOM 3349 N N . ILE A 1 437 ? 168.383 155.263 127.839 1.00 94.11 455 ILE A N 1
ATOM 3350 C CA . ILE A 1 437 ? 168.964 154.345 128.809 1.00 94.11 455 ILE A CA 1
ATOM 3351 C C . ILE A 1 437 ? 167.844 153.546 129.454 1.00 94.11 455 ILE A C 1
ATOM 3352 O O . ILE A 1 437 ? 166.880 154.121 129.972 1.00 94.11 455 ILE A O 1
ATOM 3357 N N . HIS A 1 438 ? 167.965 152.220 129.412 1.00 99.80 456 HIS A N 1
ATOM 3358 C CA . HIS A 1 438 ? 167.076 151.361 130.178 1.00 99.80 456 HIS A CA 1
ATOM 3359 C C . HIS A 1 438 ? 167.371 151.506 131.666 1.00 99.80 456 HIS A C 1
ATOM 3360 O O . HIS A 1 438 ? 168.526 151.424 132.094 1.00 99.80 456 HIS A O 1
ATOM 3367 N N . ARG A 1 439 ? 166.325 151.722 132.451 1.00 110.02 457 ARG A N 1
ATOM 3368 C CA . ARG A 1 439 ? 166.476 151.920 133.881 1.00 110.02 457 ARG A CA 1
ATOM 3369 C C . ARG A 1 439 ? 166.685 150.580 134.582 1.00 110.02 457 ARG A C 1
ATOM 3370 O O . ARG A 1 439 ? 166.389 149.513 134.039 1.00 110.02 457 ARG A O 1
ATOM 3378 N N . LEU A 1 440 ? 167.210 150.643 135.803 1.00 107.69 458 LEU A N 1
ATOM 3379 C CA . LEU A 1 440 ? 167.625 149.449 136.531 1.00 107.69 458 LEU A CA 1
ATOM 3380 C C . LEU A 1 440 ? 166.725 149.144 137.725 1.00 107.69 458 LEU A C 1
ATOM 3381 O O . LEU A 1 440 ? 167.210 148.749 138.789 1.00 107.69 458 LEU A O 1
ATOM 3386 N N . ASN A 1 441 ? 165.415 149.370 137.557 1.00 119.23 459 ASN A N 1
ATOM 3387 C CA . ASN A 1 441 ? 164.338 148.885 138.425 1.00 119.23 459 ASN A CA 1
ATOM 3388 C C . ASN A 1 441 ? 164.400 149.450 139.843 1.00 119.23 459 ASN A C 1
ATOM 3389 O O . ASN A 1 441 ? 164.293 150.664 140.040 1.00 119.23 459 ASN A O 1
ATOM 3394 N N . GLY A 1 442 ? 164.578 148.575 140.832 1.00 113.35 460 GLY A N 1
ATOM 3395 C CA . GLY A 1 442 ? 164.474 148.949 142.222 1.00 113.35 460 GLY A CA 1
ATOM 3396 C C . GLY A 1 442 ? 165.741 149.550 142.795 1.00 113.35 460 GLY A C 1
ATOM 3397 O O . GLY A 1 442 ? 166.573 150.102 142.068 1.00 113.35 460 GLY A O 1
ATOM 3398 N N . PRO A 1 443 ? 165.887 149.496 144.124 1.00 104.78 461 PRO A N 1
ATOM 3399 C CA . PRO A 1 443 ? 167.101 150.026 144.764 1.00 104.78 461 PRO A CA 1
ATOM 3400 C C . PRO A 1 443 ? 168.321 149.176 144.441 1.00 104.78 461 PRO A C 1
ATOM 3401 O O . PRO A 1 443 ? 168.327 147.963 144.663 1.00 104.78 461 PRO A O 1
ATOM 3405 N N . LEU A 1 444 ? 169.359 149.826 143.927 1.00 101.54 462 LEU A N 1
ATOM 3406 C CA . LEU A 1 444 ? 170.541 149.119 143.463 1.00 101.54 462 LEU A CA 1
ATOM 3407 C C . LEU A 1 444 ? 171.455 148.779 144.630 1.00 101.54 462 LEU A C 1
ATOM 3408 O O . LEU A 1 444 ? 171.556 149.522 145.609 1.00 101.54 462 LEU A O 1
ATOM 3413 N N . LYS A 1 445 ? 172.122 147.636 144.518 1.00 111.87 463 LYS A N 1
ATOM 3414 C CA . LYS A 1 445 ? 173.092 147.242 145.526 1.00 111.87 463 LYS A CA 1
ATOM 3415 C C . LYS A 1 445 ? 174.370 148.050 145.353 1.00 111.87 463 LYS A C 1
ATOM 3416 O O . LYS A 1 445 ? 174.894 148.180 144.243 1.00 111.87 463 LYS A O 1
ATOM 3422 N N . CYS A 1 446 ? 174.867 148.593 146.456 1.00 111.73 464 CYS A N 1
ATOM 3423 C CA . CYS A 1 446 ? 176.059 149.427 146.437 1.00 111.73 464 CYS A CA 1
ATOM 3424 C C . CYS A 1 446 ? 177.314 148.577 146.307 1.00 111.73 464 CYS A C 1
ATOM 3425 O O . CYS A 1 446 ? 177.473 147.575 147.010 1.00 111.73 464 CYS A O 1
ATOM 3428 N N . GLY A 1 447 ? 178.206 148.980 145.405 1.00 112.22 465 GLY A N 1
ATOM 3429 C CA . GLY A 1 447 ? 179.474 148.316 145.215 1.00 112.22 465 GLY A CA 1
ATOM 3430 C C . GLY A 1 447 ? 179.463 147.187 144.208 1.00 112.22 465 GLY A C 1
ATOM 3431 O O . GLY A 1 447 ? 180.533 146.785 143.739 1.00 112.22 465 GLY A O 1
ATOM 3432 N N . GLN A 1 448 ? 178.295 146.666 143.864 1.00 113.76 466 GLN A N 1
ATOM 3433 C CA . GLN A 1 448 ? 178.217 145.653 142.825 1.00 113.76 466 GLN A CA 1
ATOM 3434 C C . GLN A 1 448 ? 178.305 146.317 141.453 1.00 113.76 466 GLN A C 1
ATOM 3435 O O . GLN A 1 448 ? 177.650 147.336 141.218 1.00 113.76 466 GLN A O 1
ATOM 3441 N N . PRO A 1 449 ? 179.113 145.773 140.534 1.00 108.35 467 PRO A N 1
ATOM 3442 C CA . PRO A 1 449 ? 179.233 146.392 139.207 1.00 108.35 467 PRO A CA 1
ATOM 3443 C C . PRO A 1 449 ? 178.001 146.169 138.345 1.00 108.35 467 PRO A C 1
ATOM 3444 O O . PRO A 1 449 ? 177.741 145.060 137.870 1.00 108.35 467 PRO A O 1
ATOM 3448 N N . GLN A 1 450 ? 177.235 147.233 138.146 1.00 105.06 468 GLN A N 1
ATOM 3449 C CA . GLN A 1 450 ? 176.006 147.170 137.377 1.00 105.06 468 GLN A CA 1
ATOM 3450 C C . GLN A 1 450 ? 176.285 147.371 135.896 1.00 105.06 468 GLN A C 1
ATOM 3451 O O . GLN A 1 450 ? 177.186 148.119 135.503 1.00 105.06 468 GLN A O 1
ATOM 3457 N N . GLU A 1 451 ? 175.491 146.693 135.077 1.00 104.93 469 GLU A N 1
ATOM 3458 C CA . GLU A 1 451 ? 175.559 146.816 133.631 1.00 104.93 469 GLU A CA 1
ATOM 3459 C C . GLU A 1 451 ? 174.399 147.677 133.160 1.00 104.93 469 GLU A C 1
ATOM 3460 O O . GLU A 1 451 ? 173.240 147.398 133.482 1.00 104.93 469 GLU A O 1
ATOM 3466 N N . VAL A 1 452 ? 174.715 148.720 132.405 1.00 101.06 470 VAL A N 1
ATOM 3467 C CA . VAL A 1 452 ? 173.741 149.685 131.920 1.00 101.06 470 VAL A CA 1
ATOM 3468 C C . VAL A 1 452 ? 173.678 149.540 130.409 1.00 101.06 470 VAL A C 1
ATOM 3469 O O . VAL A 1 452 ? 174.697 149.683 129.726 1.00 101.06 470 VAL A O 1
ATOM 3473 N N . LEU A 1 453 ? 172.499 149.235 129.886 1.00 100.75 471 LEU A N 1
ATOM 3474 C CA . LEU A 1 453 ? 172.337 148.967 128.463 1.00 100.75 471 LEU A CA 1
ATOM 3475 C C . LEU A 1 453 ? 171.617 150.164 127.854 1.00 100.75 471 LEU A C 1
ATOM 3476 O O . LEU A 1 453 ? 170.444 150.410 128.150 1.00 100.75 471 LEU A O 1
ATOM 3481 N N . VAL A 1 454 ? 172.322 150.905 127.007 1.00 100.55 472 VAL A N 1
ATOM 3482 C CA . VAL A 1 454 ? 171.807 152.114 126.380 1.00 100.55 472 VAL A CA 1
ATOM 3483 C C . VAL A 1 454 ? 171.583 151.864 124.890 1.00 100.55 472 VAL A C 1
ATOM 3484 O O . VAL A 1 454 ? 172.425 151.266 124.205 1.00 100.55 472 VAL A O 1
ATOM 3488 N N . ASP A 1 455 ? 170.397 152.236 124.416 1.00 103.64 473 ASP A N 1
ATOM 3489 C CA . ASP A 1 455 ? 170.052 152.177 123.008 1.00 103.64 473 ASP A CA 1
ATOM 3490 C C . ASP A 1 455 ? 170.355 153.512 122.353 1.00 103.64 473 ASP A C 1
ATOM 3491 O O . ASP A 1 455 ? 170.142 154.573 122.948 1.00 103.64 473 ASP A O 1
ATOM 3496 N N . TYR A 1 456 ? 170.839 153.456 121.120 1.00 109.15 474 TYR A N 1
ATOM 3497 C CA . TYR A 1 456 ? 171.072 154.655 120.339 1.00 109.15 474 TYR A CA 1
ATOM 3498 C C . TYR A 1 456 ? 170.684 154.407 118.892 1.00 109.15 474 TYR A C 1
ATOM 3499 O O . TYR A 1 456 ? 170.675 153.268 118.408 1.00 109.15 474 TYR A O 1
ATOM 3508 N N . TYR A 1 457 ? 170.355 155.503 118.216 1.00 112.98 475 TYR A N 1
ATOM 3509 C CA . TYR A 1 457 ? 170.106 155.505 116.778 1.00 112.98 475 TYR A CA 1
ATOM 3510 C C . TYR A 1 457 ? 170.710 156.780 116.211 1.00 112.98 475 TYR A C 1
ATOM 3511 O O . TYR A 1 457 ? 170.197 157.874 116.463 1.00 112.98 475 TYR A O 1
ATOM 3520 N N . ILE A 1 458 ? 171.785 156.641 115.447 1.00 114.17 476 ILE A N 1
ATOM 3521 C CA . ILE A 1 458 ? 172.455 157.774 114.823 1.00 114.17 476 ILE A CA 1
ATOM 3522 C C . ILE A 1 458 ? 171.814 158.027 113.467 1.00 114.17 476 ILE A C 1
ATOM 3523 O O . ILE A 1 458 ? 171.643 157.097 112.672 1.00 114.17 476 ILE A O 1
ATOM 3528 N N . ASP A 1 459 ? 171.435 159.274 113.212 1.00 126.53 477 ASP A N 1
ATOM 3529 C CA . ASP A 1 459 ? 170.932 159.653 111.895 1.00 126.53 477 ASP A CA 1
ATOM 3530 C C . ASP A 1 459 ? 172.050 159.586 110.862 1.00 126.53 477 ASP A C 1
ATOM 3531 O O . ASP A 1 459 ? 173.149 160.084 111.122 1.00 126.53 477 ASP A O 1
ATOM 3536 N N . PRO A 1 460 ? 171.820 158.957 109.702 1.00 130.03 478 PRO A N 1
ATOM 3537 C CA . PRO A 1 460 ? 172.872 158.904 108.670 1.00 130.03 478 PRO A CA 1
ATOM 3538 C C . PRO A 1 460 ? 173.198 160.248 108.043 1.00 130.03 478 PRO A C 1
ATOM 3539 O O . PRO A 1 460 ? 174.335 160.442 107.595 1.00 130.03 478 PRO A O 1
ATOM 3543 N N . ALA A 1 461 ? 172.243 161.178 107.987 1.00 130.99 479 ALA A N 1
ATOM 3544 C CA . ALA A 1 461 ? 172.540 162.494 107.433 1.00 130.99 479 ALA A CA 1
ATOM 3545 C C . ALA A 1 461 ? 173.369 163.336 108.392 1.00 130.99 479 ALA A C 1
ATOM 3546 O O . ALA A 1 461 ? 174.113 164.218 107.952 1.00 130.99 479 ALA A O 1
ATOM 3548 N N . ASP A 1 462 ? 173.255 163.082 109.693 1.00 131.67 480 ASP A N 1
ATOM 3549 C CA . ASP A 1 462 ? 174.081 163.735 110.697 1.00 131.67 480 ASP A CA 1
ATOM 3550 C C . ASP A 1 462 ? 175.234 162.858 111.161 1.00 131.67 480 ASP A C 1
ATOM 3551 O O . ASP A 1 462 ? 175.899 163.200 112.143 1.00 131.67 480 ASP A O 1
ATOM 3556 N N . ALA A 1 463 ? 175.478 161.731 110.485 1.00 139.34 481 ALA A N 1
ATOM 3557 C CA . ALA A 1 463 ? 176.484 160.784 110.955 1.00 139.34 481 ALA A CA 1
ATOM 3558 C C . ALA A 1 463 ? 177.898 161.280 110.694 1.00 139.34 481 ALA A C 1
ATOM 3559 O O . ALA A 1 463 ? 178.755 161.196 111.585 1.00 139.34 481 ALA A O 1
ATOM 3561 N N . SER A 1 464 ? 178.143 161.829 109.484 1.00 144.40 482 SER A N 1
ATOM 3562 C CA . SER A 1 464 ? 179.450 162.093 108.879 1.00 144.40 482 SER A CA 1
ATOM 3563 C C . SER A 1 464 ? 180.294 160.824 108.951 1.00 144.40 482 SER A C 1
ATOM 3564 O O . SER A 1 464 ? 181.203 160.734 109.785 1.00 144.40 482 SER A O 1
ATOM 3567 N N . PRO A 1 465 ? 180.021 159.823 108.111 1.00 145.49 483 PRO A N 1
ATOM 3568 C CA . PRO A 1 465 ? 180.537 158.467 108.347 1.00 145.49 483 PRO A CA 1
ATOM 3569 C C . PRO A 1 465 ? 182.013 158.259 108.034 1.00 145.49 483 PRO A C 1
ATOM 3570 O O . PRO A 1 465 ? 182.468 157.112 108.062 1.00 145.49 483 PRO A O 1
ATOM 3574 N N . ASP A 1 466 ? 182.776 159.307 107.742 1.00 151.78 484 ASP A N 1
ATOM 3575 C CA . ASP A 1 466 ? 184.214 159.193 107.554 1.00 151.78 484 ASP A CA 1
ATOM 3576 C C . ASP A 1 466 ? 185.003 159.382 108.845 1.00 151.78 484 ASP A C 1
ATOM 3577 O O . ASP A 1 466 ? 186.237 159.348 108.810 1.00 151.78 484 ASP A O 1
ATOM 3582 N N . GLN A 1 467 ? 184.327 159.579 109.976 1.00 145.63 485 GLN A N 1
ATOM 3583 C CA . GLN A 1 467 ? 184.996 159.830 111.243 1.00 145.63 485 GLN A CA 1
ATOM 3584 C C . GLN A 1 467 ? 184.294 159.062 112.355 1.00 145.63 485 GLN A C 1
ATOM 3585 O O . GLN A 1 467 ? 183.111 158.731 112.259 1.00 145.63 485 GLN A O 1
ATOM 3591 N N . GLU A 1 468 ? 185.055 158.776 113.410 1.00 137.18 486 GLU A N 1
ATOM 3592 C CA . GLU A 1 468 ? 184.543 158.053 114.566 1.00 137.18 486 GLU A CA 1
ATOM 3593 C C . GLU A 1 468 ? 183.552 158.912 115.342 1.00 137.18 486 GLU A C 1
ATOM 3594 O O . GLU A 1 468 ? 183.732 160.125 115.471 1.00 137.18 486 GLU A O 1
ATOM 3600 N N . ILE A 1 469 ? 182.495 158.286 115.857 1.00 123.97 487 ILE A N 1
ATOM 3601 C CA . ILE A 1 469 ? 181.492 158.992 116.647 1.00 123.97 487 ILE A CA 1
ATOM 3602 C C . ILE A 1 469 ? 181.616 158.555 118.105 1.00 123.97 487 ILE A C 1
ATOM 3603 O O . ILE A 1 469 ? 181.786 157.366 118.411 1.00 123.97 487 ILE A O 1
ATOM 3608 N N . SER A 1 470 ? 181.592 159.536 119.004 1.00 114.98 488 SER A N 1
ATOM 3609 C CA . SER A 1 470 ? 181.934 159.341 120.402 1.00 114.98 488 SER A CA 1
ATOM 3610 C C . SER A 1 470 ? 180.735 159.644 121.286 1.00 114.98 488 SER A C 1
ATOM 3611 O O . SER A 1 470 ? 179.877 160.462 120.942 1.00 114.98 488 SER A O 1
ATOM 3614 N N . PHE A 1 471 ? 180.685 158.970 122.430 1.00 105.71 489 PHE A N 1
ATOM 3615 C CA . PHE A 1 471 ? 179.558 159.045 123.349 1.00 105.71 489 PHE A CA 1
ATOM 3616 C C . PHE A 1 471 ? 180.120 159.367 124.726 1.00 105.71 489 PHE A C 1
ATOM 3617 O O . PHE A 1 471 ? 180.726 158.502 125.364 1.00 105.71 489 PHE A O 1
ATOM 3625 N N . SER A 1 472 ? 179.931 160.601 125.180 1.00 96.91 490 SER A N 1
ATOM 3626 C CA . SER A 1 472 ? 180.511 161.049 126.439 1.00 96.91 490 SER A CA 1
ATOM 3627 C C . SER A 1 472 ? 179.497 160.860 127.557 1.00 96.91 490 SER A C 1
ATOM 3628 O O . SER A 1 472 ? 178.365 161.348 127.463 1.00 96.91 490 SER A O 1
ATOM 3631 N N . TYR A 1 473 ? 179.898 160.158 128.612 1.00 88.48 491 TYR A N 1
ATOM 3632 C CA . TYR A 1 473 ? 179.009 159.877 129.727 1.00 88.48 491 TYR A CA 1
ATOM 3633 C C . TYR A 1 473 ? 179.636 160.301 131.043 1.00 88.48 491 TYR A C 1
ATOM 3634 O O . TYR A 1 473 ? 180.845 160.140 131.252 1.00 88.48 491 TYR A O 1
ATOM 3643 N N . TYR A 1 474 ? 178.796 160.852 131.920 1.00 85.18 492 TYR A N 1
ATOM 3644 C CA . TYR A 1 474 ? 179.161 161.199 133.285 1.00 85.18 492 TYR A CA 1
ATOM 3645 C C . TYR A 1 474 ? 178.197 160.531 134.249 1.00 85.18 492 TYR A C 1
ATOM 3646 O O . TYR A 1 474 ? 176.976 160.669 134.105 1.00 85.18 492 TYR A O 1
ATOM 3655 N N . LEU A 1 475 ? 178.739 159.830 135.237 1.00 76.79 493 LEU A N 1
ATOM 3656 C CA . LEU A 1 475 ? 177.976 159.385 136.388 1.00 76.79 493 LEU A CA 1
ATOM 3657 C C . LEU A 1 475 ? 178.280 160.339 137.532 1.00 76.79 493 LEU A C 1
ATOM 3658 O O . LEU A 1 475 ? 179.444 160.464 137.951 1.00 76.79 493 LEU A O 1
ATOM 3663 N N . ILE A 1 476 ? 177.224 160.981 138.035 1.00 76.99 494 ILE A N 1
ATOM 3664 C CA . ILE A 1 476 ? 177.280 162.152 138.900 1.00 76.99 494 ILE A CA 1
ATOM 3665 C C . ILE A 1 476 ? 176.577 161.818 140.207 1.00 76.99 494 ILE A C 1
ATOM 3666 O O . ILE A 1 476 ? 175.421 161.382 140.197 1.00 76.99 494 ILE A O 1
ATOM 3671 N N . GLY A 1 477 ? 177.261 162.042 141.324 1.00 82.71 495 GLY A N 1
ATOM 3672 C CA . GLY A 1 477 ? 176.665 161.815 142.624 1.00 82.71 495 GLY A CA 1
ATOM 3673 C C . GLY A 1 477 ? 176.913 162.953 143.589 1.00 82.71 495 GLY A C 1
ATOM 3674 O O . GLY A 1 477 ? 178.055 163.403 143.729 1.00 82.71 495 GLY A O 1
ATOM 3675 N N . LYS A 1 478 ? 175.834 163.406 144.248 1.00 89.65 496 LYS A N 1
ATOM 3676 C CA . LYS A 1 478 ? 175.826 164.501 145.233 1.00 89.65 496 LYS A CA 1
ATOM 3677 C C . LYS A 1 478 ? 176.386 165.803 144.662 1.00 89.65 496 LYS A C 1
ATOM 3678 O O . LYS A 1 478 ? 177.101 166.541 145.340 1.00 89.65 496 LYS A O 1
ATOM 3684 N N . GLY A 1 479 ? 176.062 166.085 143.404 1.00 90.02 497 GLY A N 1
ATOM 3685 C CA . GLY A 1 479 ? 176.465 167.327 142.779 1.00 90.02 497 GLY A CA 1
ATOM 3686 C C . GLY A 1 479 ? 177.915 167.415 142.371 1.00 90.02 497 GLY A C 1
ATOM 3687 O O . GLY A 1 479 ? 178.390 168.515 142.073 1.00 90.02 497 GLY A O 1
ATOM 3688 N N . SER A 1 480 ? 178.636 166.302 142.349 1.00 84.34 498 SER A N 1
ATOM 3689 C CA . SER A 1 480 ? 180.022 166.280 141.918 1.00 84.34 498 SER A CA 1
ATOM 3690 C C . SER A 1 480 ? 180.217 165.145 140.928 1.00 84.34 498 SER A C 1
ATOM 3691 O O . SER A 1 480 ? 179.535 164.120 141.000 1.00 84.34 498 SER A O 1
ATOM 3694 N N . LEU A 1 481 ? 181.144 165.346 139.996 1.00 81.40 499 LEU A N 1
ATOM 3695 C CA . LEU A 1 481 ? 181.467 164.326 139.009 1.00 81.40 499 LEU A CA 1
ATOM 3696 C C . LEU A 1 481 ? 182.173 163.165 139.688 1.00 81.40 499 LEU A C 1
ATOM 3697 O O . LEU A 1 481 ? 183.205 163.356 140.335 1.00 81.40 499 LEU A O 1
ATOM 3702 N N . VAL A 1 482 ? 181.621 161.964 139.555 1.00 79.30 500 VAL A N 1
ATOM 3703 C CA . VAL A 1 482 ? 182.249 160.815 140.190 1.00 79.30 500 VAL A CA 1
ATOM 3704 C C . VAL A 1 482 ? 183.033 160.014 139.167 1.00 79.30 500 VAL A C 1
ATOM 3705 O O . VAL A 1 482 ? 184.243 159.823 139.324 1.00 79.30 500 VAL A O 1
ATOM 3709 N N . MET A 1 483 ? 182.374 159.527 138.118 1.00 84.82 501 MET A N 1
ATOM 3710 C CA . MET A 1 483 ? 183.148 158.826 137.101 1.00 84.82 501 MET A CA 1
ATOM 3711 C C . MET A 1 483 ? 182.693 159.255 135.719 1.00 84.82 501 MET A C 1
ATOM 3712 O O . MET A 1 483 ? 181.593 159.775 135.534 1.00 84.82 501 MET A O 1
ATOM 3717 N N . GLU A 1 484 ? 183.580 159.064 134.747 1.00 92.29 502 GLU A N 1
ATOM 3718 C CA . GLU A 1 484 ? 183.398 159.632 133.424 1.00 92.29 502 GLU A CA 1
ATOM 3719 C C . GLU A 1 484 ? 183.732 158.592 132.373 1.00 92.29 502 GLU A C 1
ATOM 3720 O O . GLU A 1 484 ? 184.113 157.458 132.678 1.00 92.29 502 GLU A O 1
ATOM 3726 N N . GLY A 1 485 ? 183.583 158.997 131.122 1.00 95.42 503 GLY A N 1
ATOM 3727 C CA . GLY A 1 485 ? 184.150 158.231 130.033 1.00 95.42 503 GLY A CA 1
ATOM 3728 C C . GLY A 1 485 ? 183.647 158.742 128.707 1.00 95.42 503 GLY A C 1
ATOM 3729 O O . GLY A 1 485 ? 182.738 159.572 128.631 1.00 95.42 503 GLY A O 1
ATOM 3730 N N . GLN A 1 486 ? 184.258 158.221 127.647 1.00 106.28 504 GLN A N 1
ATOM 3731 C CA . GLN A 1 486 ? 183.863 158.555 126.281 1.00 106.28 504 GLN A CA 1
ATOM 3732 C C . GLN A 1 486 ? 184.023 157.299 125.431 1.00 106.28 504 GLN A C 1
ATOM 3733 O O . GLN A 1 486 ? 185.135 156.956 125.021 1.00 106.28 504 GLN A O 1
ATOM 3739 N N . LYS A 1 487 ? 182.908 156.623 125.171 1.00 115.01 505 LYS A N 1
ATOM 3740 C CA . LYS A 1 487 ? 182.909 155.412 124.359 1.00 115.01 505 LYS A CA 1
ATOM 3741 C C . LYS A 1 487 ? 182.983 155.780 122.883 1.00 115.01 505 LYS A C 1
ATOM 3742 O O . LYS A 1 487 ? 182.133 156.517 122.378 1.00 115.01 505 LYS A O 1
ATOM 3748 N N . HIS A 1 488 ? 183.991 155.264 122.191 1.00 124.12 506 HIS A N 1
ATOM 3749 C CA . HIS A 1 488 ? 184.196 155.546 120.779 1.00 124.12 506 HIS A CA 1
ATOM 3750 C C . HIS A 1 488 ? 183.666 154.386 119.951 1.00 124.12 506 HIS A C 1
ATOM 3751 O O . HIS A 1 488 ? 183.913 153.222 120.278 1.00 124.12 506 HIS A O 1
ATOM 3758 N N . LEU A 1 489 ? 182.940 154.697 118.877 1.00 129.26 507 LEU A N 1
ATOM 3759 C CA . LEU A 1 489 ? 182.466 153.645 117.992 1.00 129.26 507 LEU A CA 1
ATOM 3760 C C . LEU A 1 489 ? 182.401 154.182 116.571 1.00 129.26 507 LEU A C 1
ATOM 3761 O O . LEU A 1 489 ? 182.311 155.392 116.343 1.00 129.26 507 LEU A O 1
ATOM 3766 N N . ASN A 1 490 ? 182.471 153.260 115.615 1.00 140.11 508 ASN A N 1
ATOM 3767 C CA . ASN A 1 490 ? 182.562 153.631 114.211 1.00 140.11 508 ASN A CA 1
ATOM 3768 C C . ASN A 1 490 ? 181.222 154.131 113.689 1.00 140.11 508 ASN A C 1
ATOM 3769 O O . ASN A 1 490 ? 180.161 153.630 114.070 1.00 140.11 508 ASN A O 1
ATOM 3774 N N . SER A 1 491 ? 181.275 155.127 112.807 1.00 144.23 509 SER A N 1
ATOM 3775 C CA . SER A 1 491 ? 180.086 155.655 112.154 1.00 144.23 509 SER A CA 1
ATOM 3776 C C . SER A 1 491 ? 179.781 154.947 110.842 1.00 144.23 509 SER A C 1
ATOM 3777 O O . SER A 1 491 ? 178.965 155.442 110.059 1.00 144.23 509 SER A O 1
ATOM 3780 N N . LYS A 1 492 ? 180.418 153.807 110.588 1.00 142.30 510 LYS A N 1
ATOM 3781 C CA . LYS A 1 492 ? 180.120 152.976 109.430 1.00 142.30 510 LYS A CA 1
ATOM 3782 C C . LYS A 1 492 ? 178.925 152.062 109.663 1.00 142.30 510 LYS A C 1
ATOM 3783 O O . LYS A 1 492 ? 178.560 151.301 108.762 1.00 142.30 510 LYS A O 1
ATOM 3789 N N . LYS A 1 493 ? 178.334 152.093 110.859 1.00 139.28 511 LYS A N 1
ATOM 3790 C CA . LYS A 1 493 ? 177.052 151.433 111.069 1.00 139.28 511 LYS A CA 1
ATOM 3791 C C . LYS A 1 493 ? 175.919 152.221 110.427 1.00 139.28 511 LYS A C 1
ATOM 3792 O O . LYS A 1 493 ? 174.925 151.624 109.992 1.00 139.28 511 LYS A O 1
ATOM 3798 N N . LYS A 1 494 ? 176.073 153.547 110.350 1.00 138.73 512 LYS A N 1
ATOM 3799 C CA . LYS A 1 494 ? 175.093 154.540 109.855 1.00 138.73 512 LYS A CA 1
ATOM 3800 C C . LYS A 1 494 ? 173.828 154.410 110.701 1.00 138.73 512 LYS A C 1
ATOM 3801 O O . LYS A 1 494 ? 173.929 154.361 111.937 1.00 138.73 512 LYS A O 1
ATOM 3807 N N . GLY A 1 495 ? 172.643 154.343 110.103 1.00 126.64 513 GLY A N 1
ATOM 3808 C CA . GLY A 1 495 ? 171.416 154.347 110.868 1.00 126.64 513 GLY A CA 1
ATOM 3809 C C . GLY A 1 495 ? 170.821 152.981 111.111 1.00 126.64 513 GLY A C 1
ATOM 3810 O O . GLY A 1 495 ? 170.187 152.401 110.225 1.00 126.64 513 GLY A O 1
ATOM 3811 N N . LEU A 1 496 ? 171.013 152.463 112.320 1.00 121.05 514 LEU A N 1
ATOM 3812 C CA . LEU A 1 496 ? 170.360 151.236 112.742 1.00 121.05 514 LEU A CA 1
ATOM 3813 C C . LEU A 1 496 ? 170.156 151.295 114.248 1.00 121.05 514 LEU A C 1
ATOM 3814 O O . LEU A 1 496 ? 170.938 151.916 114.972 1.00 121.05 514 LEU A O 1
ATOM 3819 N N . LYS A 1 497 ? 169.089 150.646 114.703 1.00 114.81 515 LYS A N 1
ATOM 3820 C CA . LYS A 1 497 ? 168.701 150.616 116.111 1.00 114.81 515 LYS A CA 1
ATOM 3821 C C . LYS A 1 497 ? 169.704 149.764 116.874 1.00 114.81 515 LYS A C 1
ATOM 3822 O O . LYS A 1 497 ? 169.631 148.534 116.860 1.00 114.81 515 LYS A O 1
ATOM 3828 N N . ALA A 1 498 ? 170.659 150.409 117.536 1.00 109.65 516 ALA A N 1
ATOM 3829 C CA . ALA A 1 498 ? 171.751 149.687 118.170 1.00 109.65 516 ALA A CA 1
ATOM 3830 C C . ALA A 1 498 ? 171.743 149.933 119.671 1.00 109.65 516 ALA A C 1
ATOM 3831 O O . ALA A 1 498 ? 170.987 150.757 120.184 1.00 109.65 516 ALA A O 1
ATOM 3833 N N . SER A 1 499 ? 172.602 149.202 120.375 1.00 105.59 517 SER A N 1
ATOM 3834 C CA . SER A 1 499 ? 172.706 149.330 121.820 1.00 105.59 517 SER A CA 1
ATOM 3835 C C . SER A 1 499 ? 174.098 148.913 122.264 1.00 105.59 517 SER A C 1
ATOM 3836 O O . SER A 1 499 ? 174.645 147.929 121.761 1.00 105.59 517 SER A O 1
ATOM 3839 N N . PHE A 1 500 ? 174.662 149.661 123.203 1.00 106.14 518 PHE A N 1
ATOM 3840 C CA . PHE A 1 500 ? 175.896 149.253 123.865 1.00 106.14 518 PHE A CA 1
ATOM 3841 C C . PHE A 1 500 ? 175.702 149.303 125.376 1.00 106.14 518 PHE A C 1
ATOM 3842 O O . PHE A 1 500 ? 174.600 149.533 125.875 1.00 106.14 518 PHE A O 1
ATOM 3850 N N . SER A 1 501 ? 176.779 149.049 126.112 1.00 101.77 519 SER A N 1
ATOM 3851 C CA . SER A 1 501 ? 176.673 148.873 127.550 1.00 101.77 519 SER A CA 1
ATOM 3852 C C . SER A 1 501 ? 177.800 149.601 128.263 1.00 101.77 519 SER A C 1
ATOM 3853 O O . SER A 1 501 ? 178.868 149.847 127.698 1.00 101.77 519 SER A O 1
ATOM 3856 N N . LEU A 1 502 ? 177.530 149.949 129.517 1.00 97.85 520 LEU A N 1
ATOM 3857 C CA . LEU A 1 502 ? 178.459 150.640 130.396 1.00 97.85 520 LEU A CA 1
ATOM 3858 C C . LEU A 1 502 ? 178.523 149.893 131.718 1.00 97.85 520 LEU A C 1
ATOM 3859 O O . LEU A 1 502 ? 177.500 149.430 132.226 1.00 97.85 520 LEU A O 1
ATOM 3864 N N . SER A 1 503 ? 179.720 149.769 132.271 1.00 98.65 521 SER A N 1
ATOM 3865 C CA . SER A 1 503 ? 179.910 149.111 133.560 1.00 98.65 521 SER A CA 1
ATOM 3866 C C . SER A 1 503 ? 180.079 150.198 134.613 1.00 98.65 521 SER A C 1
ATOM 3867 O O . SER A 1 503 ? 181.114 150.865 134.671 1.00 98.65 521 SER A O 1
ATOM 3870 N N . LEU A 1 504 ? 179.061 150.376 135.448 1.00 96.10 522 LEU A N 1
ATOM 3871 C CA . LEU A 1 504 ? 179.088 151.388 136.492 1.00 96.10 522 LEU A CA 1
ATOM 3872 C C . LEU A 1 504 ? 179.190 150.734 137.861 1.00 96.10 522 LEU A C 1
ATOM 3873 O O . LEU A 1 504 ? 178.915 149.547 138.031 1.00 96.10 522 LEU A O 1
ATOM 3878 N N . THR A 1 505 ? 179.608 151.527 138.841 1.00 94.65 523 THR A N 1
ATOM 3879 C CA . THR A 1 505 ? 179.719 151.061 140.214 1.00 94.65 523 THR A CA 1
ATOM 3880 C C . THR A 1 505 ? 179.294 152.192 141.134 1.00 94.65 523 THR A C 1
ATOM 3881 O O . THR A 1 505 ? 179.799 153.311 141.017 1.00 94.65 523 THR A O 1
ATOM 3885 N N . PHE A 1 506 ? 178.366 151.900 142.036 1.00 94.91 524 PHE A N 1
ATOM 3886 C CA . PHE A 1 506 ? 177.841 152.885 142.969 1.00 94.91 524 PHE A CA 1
ATOM 3887 C C . PHE A 1 506 ? 178.504 152.699 144.326 1.00 94.91 524 PHE A C 1
ATOM 3888 O O . PHE A 1 506 ? 178.609 151.572 144.820 1.00 94.91 524 PHE A O 1
ATOM 3896 N N . THR A 1 507 ? 178.949 153.802 144.921 1.00 93.94 525 THR A N 1
ATOM 3897 C CA . THR A 1 507 ? 179.650 153.763 146.197 1.00 93.94 525 THR A CA 1
ATOM 3898 C C . THR A 1 507 ? 179.146 154.916 147.060 1.00 93.94 525 THR A C 1
ATOM 3899 O O . THR A 1 507 ? 178.101 155.512 146.780 1.00 93.94 525 THR A O 1
ATOM 3903 N N . SER A 1 508 ? 179.893 155.204 148.133 1.00 91.74 526 SER A N 1
ATOM 3904 C CA . SER A 1 508 ? 179.509 156.227 149.103 1.00 91.74 526 SER A CA 1
ATOM 3905 C C . SER A 1 508 ? 179.519 157.624 148.502 1.00 91.74 526 SER A C 1
ATOM 3906 O O . SER A 1 508 ? 178.703 158.467 148.890 1.00 91.74 526 SER A O 1
ATOM 3909 N N . ARG A 1 509 ? 180.431 157.882 147.559 1.00 91.49 527 ARG A N 1
ATOM 3910 C CA . ARG A 1 509 ? 180.470 159.159 146.856 1.00 91.49 527 ARG A CA 1
ATOM 3911 C C . ARG A 1 509 ? 179.256 159.350 145.966 1.00 91.49 527 ARG A C 1
ATOM 3912 O O . ARG A 1 509 ? 178.883 160.493 145.685 1.00 91.49 527 ARG A O 1
ATOM 3920 N N . LEU A 1 510 ? 178.637 158.263 145.523 1.00 91.18 528 LEU A N 1
ATOM 3921 C CA . LEU A 1 510 ? 177.414 158.375 144.758 1.00 91.18 528 LEU A CA 1
ATOM 3922 C C . LEU A 1 510 ? 176.268 158.703 145.704 1.00 91.18 528 LEU A C 1
ATOM 3923 O O . LEU A 1 510 ? 176.305 158.395 146.897 1.00 91.18 528 LEU A O 1
ATOM 3928 N N . ALA A 1 511 ? 175.236 159.324 145.151 1.00 95.37 529 ALA A N 1
ATOM 3929 C CA . ALA A 1 511 ? 174.086 159.759 145.919 1.00 95.37 529 ALA A CA 1
ATOM 3930 C C . ALA A 1 511 ? 173.211 158.556 146.283 1.00 95.37 529 ALA A C 1
ATOM 3931 O O . ALA A 1 511 ? 173.436 157.445 145.796 1.00 95.37 529 ALA A O 1
ATOM 3933 N N . PRO A 1 512 ? 172.237 158.722 147.189 1.00 93.48 530 PRO A N 1
ATOM 3934 C CA . PRO A 1 512 ? 171.107 157.780 147.189 1.00 93.48 530 PRO A CA 1
ATOM 3935 C C . PRO A 1 512 ? 170.330 157.781 145.888 1.00 93.48 530 PRO A C 1
ATOM 3936 O O . PRO A 1 512 ? 169.828 156.729 145.474 1.00 93.48 530 PRO A O 1
ATOM 3940 N N . ASP A 1 513 ? 170.219 158.925 145.220 1.00 99.80 531 ASP A N 1
ATOM 3941 C CA . ASP A 1 513 ? 169.678 159.004 143.863 1.00 99.80 531 ASP A CA 1
ATOM 3942 C C . ASP A 1 513 ? 170.644 159.747 142.935 1.00 99.80 531 ASP A C 1
ATOM 3943 O O . ASP A 1 513 ? 170.441 160.921 142.596 1.00 99.80 531 ASP A O 1
ATOM 3948 N N . PRO A 1 514 ? 171.698 159.076 142.479 1.00 85.19 532 PRO A N 1
ATOM 3949 C CA . PRO A 1 514 ? 172.654 159.707 141.570 1.00 85.19 532 PRO A CA 1
ATOM 3950 C C . PRO A 1 514 ? 172.095 159.739 140.156 1.00 85.19 532 PRO A C 1
ATOM 3951 O O . PRO A 1 514 ? 171.055 159.162 139.863 1.00 85.19 532 PRO A O 1
ATOM 3955 N N . SER A 1 515 ? 172.827 160.394 139.265 1.00 79.35 533 SER A N 1
ATOM 3956 C CA . SER A 1 515 ? 172.341 160.606 137.915 1.00 79.35 533 SER A CA 1
ATOM 3957 C C . SER A 1 515 ? 173.385 160.174 136.900 1.00 79.35 533 SER A C 1
ATOM 3958 O O . SER A 1 515 ? 174.586 160.165 137.169 1.00 79.35 533 SER A O 1
ATOM 3961 N N . LEU A 1 516 ? 172.901 159.815 135.718 1.00 75.14 534 LEU A N 1
ATOM 3962 C CA . LEU A 1 516 ? 173.750 159.473 134.588 1.00 75.14 534 LEU A CA 1
ATOM 3963 C C . LEU A 1 516 ? 173.357 160.348 133.415 1.00 75.14 534 LEU A C 1
ATOM 3964 O O . LEU A 1 516 ? 172.179 160.390 133.042 1.00 75.14 534 LEU A O 1
ATOM 3969 N N . VAL A 1 517 ? 174.332 161.055 132.846 1.00 76.48 535 VAL A N 1
ATOM 3970 C CA . VAL A 1 517 ? 174.114 161.915 131.688 1.00 76.48 535 VAL A CA 1
ATOM 3971 C C . VAL A 1 517 ? 174.978 161.395 130.553 1.00 76.48 535 VAL A C 1
ATOM 3972 O O . VAL A 1 517 ? 176.204 161.312 130.692 1.00 76.48 535 VAL A O 1
ATOM 3976 N N . ILE A 1 518 ? 174.353 161.052 129.428 1.00 80.89 536 ILE A N 1
ATOM 3977 C CA . ILE A 1 518 ? 175.067 160.570 128.251 1.00 80.89 536 ILE A CA 1
ATOM 3978 C C . ILE A 1 518 ? 174.721 161.492 127.094 1.00 80.89 536 ILE A C 1
ATOM 3979 O O . ILE A 1 518 ? 173.544 161.791 126.875 1.00 80.89 536 ILE A O 1
ATOM 3984 N N . TYR A 1 519 ? 175.735 161.961 126.365 1.00 88.21 537 TYR A N 1
ATOM 3985 C CA . TYR A 1 519 ? 175.462 162.736 125.165 1.00 88.21 537 TYR A CA 1
ATOM 3986 C C . TYR A 1 519 ? 176.412 162.331 124.049 1.00 88.21 537 TYR A C 1
ATOM 3987 O O . TYR A 1 519 ? 177.351 161.556 124.236 1.00 88.21 537 TYR A O 1
ATOM 3996 N N . ALA A 1 520 ? 176.140 162.894 122.878 1.00 96.10 538 ALA A N 1
ATOM 3997 C CA . ALA A 1 520 ? 176.981 162.791 121.701 1.00 96.10 538 ALA A CA 1
ATOM 3998 C C . ALA A 1 520 ? 176.829 164.082 120.913 1.00 96.10 538 ALA A C 1
ATOM 3999 O O . ALA A 1 520 ? 175.712 164.587 120.740 1.00 96.10 538 ALA A O 1
ATOM 4001 N N . ILE A 1 521 ? 177.955 164.614 120.449 1.00 102.66 539 ILE A N 1
ATOM 4002 C CA . ILE A 1 521 ? 178.001 165.868 119.709 1.00 102.66 539 ILE A CA 1
ATOM 4003 C C . ILE A 1 521 ? 178.328 165.543 118.260 1.00 102.66 539 ILE A C 1
ATOM 4004 O O . ILE A 1 521 ? 179.331 164.877 117.978 1.00 102.66 539 ILE A O 1
ATOM 4009 N N . PHE A 1 522 ? 177.510 165.999 117.366 1.00 112.79 540 PHE A N 1
ATOM 4010 C CA . PHE A 1 522 ? 177.791 165.829 115.951 1.00 112.79 540 PHE A CA 1
ATOM 4011 C C . PHE A 1 522 ? 178.604 167.010 115.424 1.00 112.79 540 PHE A C 1
ATOM 4012 O O . PHE A 1 522 ? 178.557 168.101 116.002 1.00 112.79 540 PHE A O 1
ATOM 4020 N N . PRO A 1 523 ? 179.381 166.839 114.341 1.00 122.30 541 PRO A N 1
ATOM 4021 C CA . PRO A 1 523 ? 180.146 167.978 113.796 1.00 122.30 541 PRO A CA 1
ATOM 4022 C C . PRO A 1 523 ? 179.299 169.070 113.154 1.00 122.30 541 PRO A C 1
ATOM 4023 O O . PRO A 1 523 ? 179.835 170.149 112.877 1.00 122.30 541 PRO A O 1
ATOM 4027 N N . SER A 1 524 ? 178.006 168.837 112.915 1.00 119.55 542 SER A N 1
ATOM 4028 C CA . SER A 1 524 ? 177.111 169.919 112.525 1.00 119.55 542 SER A CA 1
ATOM 4029 C C . SER A 1 524 ? 176.842 170.889 113.669 1.00 119.55 542 SER A C 1
ATOM 4030 O O . SER A 1 524 ? 176.421 172.023 113.417 1.00 119.55 542 SER A O 1
ATOM 4033 N N . GLY A 1 525 ? 177.069 170.474 114.911 1.00 114.96 543 GLY A N 1
ATOM 4034 C CA . GLY A 1 525 ? 176.835 171.303 116.076 1.00 114.96 543 GLY A CA 1
ATOM 4035 C C . GLY A 1 525 ? 175.742 170.795 116.984 1.00 114.96 543 GLY A C 1
ATOM 4036 O O . GLY A 1 525 ? 175.566 171.338 118.084 1.00 114.96 543 GLY A O 1
ATOM 4037 N N . GLY A 1 526 ? 175.001 169.773 116.574 1.00 110.19 544 GLY A N 1
ATOM 4038 C CA . GLY A 1 526 ? 173.907 169.289 117.377 1.00 110.19 544 GLY A CA 1
ATOM 4039 C C . GLY A 1 526 ? 174.355 168.401 118.516 1.00 110.19 544 GLY A C 1
ATOM 4040 O O . GLY A 1 526 ? 175.427 167.799 118.499 1.00 110.19 544 GLY A O 1
ATOM 4041 N N . VAL A 1 527 ? 173.501 168.330 119.529 1.00 100.41 545 VAL A N 1
ATOM 4042 C CA . VAL A 1 527 ? 173.701 167.471 120.687 1.00 100.41 545 VAL A CA 1
ATOM 4043 C C . VAL A 1 527 ? 172.520 166.511 120.776 1.00 100.41 545 VAL A C 1
ATOM 4044 O O . VAL A 1 527 ? 171.370 166.900 120.538 1.00 100.41 545 VAL A O 1
ATOM 4048 N N . VAL A 1 528 ? 172.812 165.237 121.011 1.00 98.09 546 VAL A N 1
ATOM 4049 C CA . VAL A 1 528 ? 171.796 164.260 121.370 1.00 98.09 546 VAL A CA 1
ATOM 4050 C C . VAL A 1 528 ? 172.183 163.665 122.720 1.00 98.09 546 VAL A C 1
ATOM 4051 O O . VAL A 1 528 ? 173.366 163.439 122.990 1.00 98.09 546 VAL A O 1
ATOM 4055 N N . ALA A 1 529 ? 171.207 163.525 123.612 1.00 93.05 547 ALA A N 1
ATOM 4056 C CA . ALA A 1 529 ? 171.528 163.234 125.001 1.00 93.05 547 ALA A CA 1
ATOM 4057 C C . ALA A 1 529 ? 170.355 162.553 125.679 1.00 93.05 547 ALA A C 1
ATOM 4058 O O . ALA A 1 529 ? 169.213 162.636 125.222 1.00 93.05 547 ALA A O 1
ATOM 4060 N N . ASP A 1 530 ? 170.658 161.888 126.791 1.00 89.78 548 ASP A N 1
ATOM 4061 C CA . ASP A 1 530 ? 169.619 161.408 127.687 1.00 89.78 548 ASP A CA 1
ATOM 4062 C C . ASP A 1 530 ? 170.217 161.313 129.084 1.00 89.78 548 ASP A C 1
ATOM 4063 O O . ASP A 1 530 ? 171.387 160.954 129.243 1.00 89.78 548 ASP A O 1
ATOM 4068 N N . LYS A 1 531 ? 169.410 161.656 130.085 1.00 82.90 549 LYS A N 1
ATOM 4069 C CA . LYS A 1 531 ? 169.821 161.674 131.483 1.00 82.90 549 LYS A CA 1
ATOM 4070 C C . LYS A 1 531 ? 168.797 160.910 132.300 1.00 82.90 549 LYS A C 1
ATOM 4071 O O . LYS A 1 531 ? 167.598 161.171 132.177 1.00 82.90 549 LYS A O 1
ATOM 4077 N N . ILE A 1 532 ? 169.250 159.974 133.132 1.00 80.63 550 ILE A N 1
ATOM 4078 C CA . ILE A 1 532 ? 168.348 159.332 134.078 1.00 80.63 550 ILE A CA 1
ATOM 4079 C C . ILE A 1 532 ? 168.866 159.555 135.488 1.00 80.63 550 ILE A C 1
ATOM 4080 O O . ILE A 1 532 ? 169.990 160.008 135.701 1.00 80.63 550 ILE A O 1
ATOM 4085 N N . GLN A 1 533 ? 168.029 159.192 136.456 1.00 86.96 551 GLN A N 1
ATOM 4086 C CA . GLN A 1 533 ? 168.399 159.140 137.861 1.00 86.96 551 GLN A CA 1
ATOM 4087 C C . GLN A 1 533 ? 168.259 157.710 138.358 1.00 86.96 551 GLN A C 1
ATOM 4088 O O . GLN A 1 533 ? 167.222 157.076 138.145 1.00 86.96 551 GLN A O 1
ATOM 4094 N N . PHE A 1 534 ? 169.289 157.212 139.026 1.00 88.51 552 PHE A N 1
ATOM 4095 C CA . PHE A 1 534 ? 169.243 155.880 139.603 1.00 88.51 552 PHE A CA 1
ATOM 4096 C C . PHE A 1 534 ? 168.632 155.933 140.999 1.00 88.51 552 PHE A C 1
ATOM 4097 O O . PHE A 1 534 ? 168.136 156.966 141.454 1.00 88.51 552 PHE A O 1
ATOM 4105 N N . SER A 1 535 ? 168.667 154.798 141.690 1.00 95.76 553 SER A N 1
ATOM 4106 C CA . SER A 1 535 ? 168.225 154.701 143.076 1.00 95.76 553 SER A CA 1
ATOM 4107 C C . SER A 1 535 ? 169.142 153.710 143.774 1.00 95.76 553 SER A C 1
ATOM 4108 O O . SER A 1 535 ? 169.029 152.501 143.558 1.00 95.76 553 SER A O 1
ATOM 4111 N N . VAL A 1 536 ? 170.050 154.219 144.596 1.00 96.75 554 VAL A N 1
ATOM 4112 C CA . VAL A 1 536 ? 171.018 153.407 145.320 1.00 96.75 554 VAL A CA 1
ATOM 4113 C C . VAL A 1 536 ? 170.647 153.453 146.795 1.00 96.75 554 VAL A C 1
ATOM 4114 O O . VAL A 1 536 ? 170.186 154.486 147.291 1.00 96.75 554 VAL A O 1
ATOM 4118 N N . GLU A 1 537 ? 170.806 152.324 147.486 1.00 105.54 555 GLU A N 1
ATOM 4119 C CA . GLU A 1 537 ? 170.575 152.283 148.920 1.00 105.54 555 GLU A CA 1
ATOM 4120 C C . GLU A 1 537 ? 171.634 153.099 149.655 1.00 105.54 555 GLU A C 1
ATOM 4121 O O . GLU A 1 537 ? 172.714 153.381 149.130 1.00 105.54 555 GLU A O 1
ATOM 4127 N N . MET A 1 538 ? 171.298 153.488 150.885 1.00 96.93 556 MET A N 1
ATOM 4128 C CA . MET A 1 538 ? 172.136 154.365 151.700 1.00 96.93 556 MET A CA 1
ATOM 4129 C C . MET A 1 538 ? 173.376 153.585 152.120 1.00 96.93 556 MET A C 1
ATOM 4130 O O . MET A 1 538 ? 173.337 152.776 153.048 1.00 96.93 556 MET A O 1
ATOM 4135 N N . CYS A 1 539 ? 174.483 153.835 151.433 1.00 90.75 557 CYS A N 1
ATOM 4136 C CA . CYS A 1 539 ? 175.660 152.984 151.472 1.00 90.75 557 CYS A CA 1
ATOM 4137 C C . CYS A 1 539 ? 176.793 153.624 152.256 1.00 90.75 557 CYS A C 1
ATOM 4138 O O . CYS A 1 539 ? 176.933 154.848 152.299 1.00 90.75 557 CYS A O 1
ATOM 4141 N N . PHE A 1 540 ? 177.615 152.777 152.861 1.00 82.30 558 PHE A N 1
ATOM 4142 C CA . PHE A 1 540 ? 178.846 153.204 153.501 1.00 82.30 558 PHE A CA 1
ATOM 4143 C C . PHE A 1 540 ? 180.011 152.434 152.900 1.00 82.30 558 PHE A C 1
ATOM 4144 O O . PHE A 1 540 ? 179.904 151.230 152.648 1.00 82.30 558 PHE A O 1
ATOM 4152 N N . ASP A 1 541 ? 181.107 153.151 152.638 1.00 87.66 559 ASP A N 1
ATOM 4153 C CA . ASP A 1 541 ? 182.263 152.547 151.982 1.00 87.66 559 ASP A CA 1
ATOM 4154 C C . ASP A 1 541 ? 182.968 151.559 152.900 1.00 87.66 559 ASP A C 1
ATOM 4155 O O . ASP A 1 541 ? 183.467 150.525 152.442 1.00 87.66 559 ASP A O 1
ATOM 4160 N N . ASN A 1 542 ? 183.018 151.856 154.192 1.00 82.34 560 ASN A N 1
ATOM 4161 C CA . ASN A 1 542 ? 183.569 150.932 155.178 1.00 82.34 560 ASN A CA 1
ATOM 4162 C C . ASN A 1 542 ? 182.498 149.878 155.431 1.00 82.34 560 ASN A C 1
ATOM 4163 O O . ASN A 1 542 ? 181.626 150.036 156.283 1.00 82.34 560 ASN A O 1
ATOM 4168 N N . GLN A 1 543 ? 182.561 148.789 154.672 1.00 87.99 561 GLN A N 1
ATOM 4169 C CA . GLN A 1 543 ? 181.580 147.712 154.784 1.00 87.99 561 GLN A CA 1
ATOM 4170 C C . GLN A 1 543 ? 181.856 146.928 156.056 1.00 87.99 561 GLN A C 1
ATOM 4171 O O . GLN A 1 543 ? 182.708 146.039 156.081 1.00 87.99 561 GLN A O 1
ATOM 4177 N N . VAL A 1 544 ? 181.127 147.251 157.119 1.00 79.43 562 VAL A N 1
ATOM 4178 C CA . VAL A 1 544 ? 181.325 146.646 158.429 1.00 79.43 562 VAL A CA 1
ATOM 4179 C C . VAL A 1 544 ? 180.153 145.719 158.740 1.00 79.43 562 VAL A C 1
ATOM 4180 O O . VAL A 1 544 ? 178.994 146.030 158.438 1.00 79.43 562 VAL A O 1
ATOM 4184 N N . SER A 1 545 ? 180.474 144.530 159.242 1.00 80.24 563 SER A N 1
ATOM 4185 C CA . SER A 1 545 ? 179.498 143.588 159.759 1.00 80.24 563 SER A CA 1
ATOM 4186 C C . SER A 1 545 ? 179.880 143.246 161.188 1.00 80.24 563 SER A C 1
ATOM 4187 O O . SER A 1 545 ? 181.034 142.903 161.458 1.00 80.24 563 SER A O 1
ATOM 4190 N N . LEU A 1 546 ? 178.922 143.356 162.096 1.00 71.23 564 LEU A N 1
ATOM 4191 C CA . LEU A 1 546 ? 179.103 142.951 163.481 1.00 71.23 564 LEU A CA 1
ATOM 4192 C C . LEU A 1 546 ? 178.287 141.692 163.721 1.00 71.23 564 LEU A C 1
ATOM 4193 O O . LEU A 1 546 ? 177.094 141.657 163.413 1.00 71.23 564 LEU A O 1
ATOM 4198 N N . GLY A 1 547 ? 178.930 140.657 164.248 1.00 73.06 565 GLY A N 1
ATOM 4199 C CA . GLY A 1 547 ? 178.267 139.383 164.413 1.00 73.06 565 GLY A CA 1
ATOM 4200 C C . GLY A 1 547 ? 178.642 138.720 165.720 1.00 73.06 565 GLY A C 1
ATOM 4201 O O . GLY A 1 547 ? 179.665 139.026 166.333 1.00 73.06 565 GLY A O 1
ATOM 4202 N N . PHE A 1 548 ? 177.785 137.795 166.135 1.00 69.29 566 PHE A N 1
ATOM 4203 C CA . PHE A 1 548 ? 178.020 136.957 167.297 1.00 69.29 566 PHE A CA 1
ATOM 4204 C C . PHE A 1 548 ? 178.032 135.496 166.890 1.00 69.29 566 PHE A C 1
ATOM 4205 O O . PHE A 1 548 ? 177.413 135.103 165.898 1.00 69.29 566 PHE A O 1
ATOM 4213 N N . SER A 1 549 ? 178.750 134.692 167.669 1.00 75.32 567 SER A N 1
ATOM 4214 C CA . SER A 1 549 ? 178.591 133.256 167.594 1.00 75.32 567 SER A CA 1
ATOM 4215 C C . SER A 1 549 ? 178.602 132.767 169.037 1.00 75.32 567 SER A C 1
ATOM 4216 O O . SER A 1 549 ? 179.457 133.206 169.829 1.00 75.32 567 SER A O 1
ATOM 4219 N N . PRO A 1 550 ? 177.692 131.860 169.421 1.00 78.00 568 PRO A N 1
ATOM 4220 C CA . PRO A 1 550 ? 176.668 131.177 168.620 1.00 78.00 568 PRO A CA 1
ATOM 4221 C C . PRO A 1 550 ? 175.367 131.953 168.421 1.00 78.00 568 PRO A C 1
ATOM 4222 O O . PRO A 1 550 ? 174.388 131.334 167.997 1.00 78.00 568 PRO A O 1
ATOM 4226 N N . SER A 1 551 ? 175.353 133.240 168.790 1.00 74.81 569 SER A N 1
ATOM 4227 C CA . SER A 1 551 ? 174.254 134.208 168.670 1.00 74.81 569 SER A CA 1
ATOM 4228 C C . SER A 1 551 ? 173.044 133.901 169.548 1.00 74.81 569 SER A C 1
ATOM 4229 O O . SER A 1 551 ? 172.035 134.609 169.449 1.00 74.81 569 SER A O 1
ATOM 4232 N N . GLN A 1 552 ? 173.123 132.886 170.409 1.00 76.71 570 GLN A N 1
ATOM 4233 C CA . GLN A 1 552 ? 172.212 132.677 171.534 1.00 76.71 570 GLN A CA 1
ATOM 4234 C C . GLN A 1 552 ? 172.931 131.740 172.487 1.00 76.71 570 GLN A C 1
ATOM 4235 O O . GLN A 1 552 ? 173.250 130.610 172.104 1.00 76.71 570 GLN A O 1
ATOM 4241 N N . GLN A 1 553 ? 173.203 132.193 173.709 1.00 74.26 571 GLN A N 1
ATOM 4242 C CA . GLN A 1 553 ? 173.929 131.342 174.639 1.00 74.26 571 GLN A CA 1
ATOM 4243 C C . GLN A 1 553 ? 173.462 131.688 176.049 1.00 74.26 571 GLN A C 1
ATOM 4244 O O . GLN A 1 553 ? 172.895 132.758 176.284 1.00 74.26 571 GLN A O 1
ATOM 4250 N N . LEU A 1 554 ? 173.648 130.725 176.956 1.00 72.86 572 LEU A N 1
ATOM 4251 C CA . LEU A 1 554 ? 173.289 130.836 178.363 1.00 72.86 572 LEU A CA 1
ATOM 4252 C C . LEU A 1 554 ? 174.013 132.014 179.012 1.00 72.86 572 LEU A C 1
ATOM 4253 O O . LEU A 1 554 ? 175.161 132.302 178.657 1.00 72.86 572 LEU A O 1
ATOM 4258 N N . PRO A 1 555 ? 173.368 132.730 179.936 1.00 70.97 573 PRO A N 1
ATOM 4259 C CA . PRO A 1 555 ? 174.036 133.863 180.586 1.00 70.97 573 PRO A CA 1
ATOM 4260 C C . PRO A 1 555 ? 175.134 133.406 181.533 1.00 70.97 573 PRO A C 1
ATOM 4261 O O . PRO A 1 555 ? 174.996 132.411 182.246 1.00 70.97 573 PRO A O 1
ATOM 4265 N N . GLY A 1 556 ? 176.237 134.148 181.524 1.00 76.24 574 GLY A N 1
ATOM 4266 C CA . GLY A 1 556 ? 177.432 133.726 182.222 1.00 76.24 574 GLY A CA 1
ATOM 4267 C C . GLY A 1 556 ? 178.392 132.926 181.378 1.00 76.24 574 GLY A C 1
ATOM 4268 O O . GLY A 1 556 ? 179.166 132.131 181.923 1.00 76.24 574 GLY A O 1
ATOM 4269 N N . ALA A 1 557 ? 178.372 133.112 180.062 1.00 76.17 575 ALA A N 1
ATOM 4270 C CA . ALA A 1 557 ? 179.224 132.366 179.152 1.00 76.17 575 ALA A CA 1
ATOM 4271 C C . ALA A 1 557 ? 179.732 133.309 178.073 1.00 76.17 575 ALA A C 1
ATOM 4272 O O . ALA A 1 557 ? 179.198 134.401 177.876 1.00 76.17 575 ALA A O 1
ATOM 4274 N N . GLU A 1 558 ? 180.784 132.882 177.382 1.00 74.53 576 GLU A N 1
ATOM 4275 C CA . GLU A 1 558 ? 181.490 133.741 176.441 1.00 74.53 576 GLU A CA 1
ATOM 4276 C C . GLU A 1 558 ? 180.970 133.536 175.025 1.00 74.53 576 GLU A C 1
ATOM 4277 O O . GLU A 1 558 ? 180.920 132.404 174.537 1.00 74.53 576 GLU A O 1
ATOM 4283 N N . VAL A 1 559 ? 180.599 134.629 174.367 1.00 70.42 577 VAL A N 1
ATOM 4284 C CA . VAL A 1 559 ? 180.308 134.608 172.945 1.00 70.42 577 VAL A CA 1
ATOM 4285 C C . VAL A 1 559 ? 181.495 135.204 172.205 1.00 70.42 577 VAL A C 1
ATOM 4286 O O . VAL A 1 559 ? 182.309 135.951 172.762 1.00 70.42 577 VAL A O 1
ATOM 4290 N N . GLU A 1 560 ? 181.607 134.850 170.930 1.00 75.86 578 GLU A N 1
ATOM 4291 C CA . GLU A 1 560 ? 182.634 135.389 170.052 1.00 75.86 578 GLU A CA 1
ATOM 4292 C C . GLU A 1 560 ? 182.019 136.531 169.260 1.00 75.86 578 GLU A C 1
ATOM 4293 O O . GLU A 1 560 ? 181.036 136.331 168.538 1.00 75.86 578 GLU A O 1
ATOM 4299 N N . LEU A 1 561 ? 182.595 137.717 169.403 1.00 71.17 579 LEU A N 1
ATOM 4300 C CA . LEU A 1 561 ? 182.142 138.934 168.755 1.00 71.17 579 LEU A CA 1
ATOM 4301 C C . LEU A 1 561 ? 183.081 139.257 167.606 1.00 71.17 579 LEU A C 1
ATOM 4302 O O . LEU A 1 561 ? 184.304 139.257 167.783 1.00 71.17 579 LEU A O 1
ATOM 4307 N N . GLN A 1 562 ? 182.508 139.545 166.440 1.00 78.16 580 GLN A N 1
ATOM 4308 C CA . GLN A 1 562 ? 183.263 139.677 165.202 1.00 78.16 580 GLN A CA 1
ATOM 4309 C C . GLN A 1 562 ? 182.954 141.017 164.556 1.00 78.16 580 GLN A C 1
ATOM 4310 O O . GLN A 1 562 ? 181.799 141.285 164.210 1.00 78.16 580 GLN A O 1
ATOM 4316 N N . LEU A 1 563 ? 183.982 141.845 164.393 1.00 76.51 581 LEU A N 1
ATOM 4317 C CA . LEU A 1 563 ? 183.922 143.046 163.572 1.00 76.51 581 LEU A CA 1
ATOM 4318 C C . LEU A 1 563 ? 184.574 142.757 162.234 1.00 76.51 581 LEU A C 1
ATOM 4319 O O . LEU A 1 563 ? 185.666 142.183 162.183 1.00 76.51 581 LEU A O 1
ATOM 4324 N N . GLN A 1 564 ? 183.914 143.170 161.159 1.00 85.20 582 GLN A N 1
ATOM 4325 C CA . GLN A 1 564 ? 184.477 143.099 159.817 1.00 85.20 582 GLN A CA 1
ATOM 4326 C C . GLN A 1 564 ? 184.373 144.498 159.225 1.00 85.20 582 GLN A C 1
ATOM 4327 O O . GLN A 1 564 ? 183.314 144.887 158.726 1.00 85.20 582 GLN A O 1
ATOM 4333 N N . ALA A 1 565 ? 185.462 145.254 159.289 1.00 84.42 583 ALA A N 1
ATOM 4334 C CA . ALA A 1 565 ? 185.514 146.601 158.747 1.00 84.42 583 ALA A CA 1
ATOM 4335 C C . ALA A 1 565 ? 186.707 146.711 157.807 1.00 84.42 583 ALA A C 1
ATOM 4336 O O . ALA A 1 565 ? 187.408 145.729 157.544 1.00 84.42 583 ALA A O 1
ATOM 4338 N N . ALA A 1 566 ? 186.923 147.917 157.286 1.00 84.71 584 ALA A N 1
ATOM 4339 C CA . ALA A 1 566 ? 188.104 148.189 156.486 1.00 84.71 584 ALA A CA 1
ATOM 4340 C C . ALA A 1 566 ? 189.345 148.160 157.374 1.00 84.71 584 ALA A C 1
ATOM 4341 O O . ALA A 1 566 ? 189.254 148.434 158.571 1.00 84.71 584 ALA A O 1
ATOM 4343 N N . PRO A 1 567 ? 190.502 147.776 156.826 1.00 86.46 585 PRO A N 1
ATOM 4344 C CA . PRO A 1 567 ? 191.729 147.769 157.632 1.00 86.46 585 PRO A CA 1
ATOM 4345 C C . PRO A 1 567 ? 192.170 149.170 158.028 1.00 86.46 585 PRO A C 1
ATOM 4346 O O . PRO A 1 567 ? 192.025 150.128 157.267 1.00 86.46 585 PRO A O 1
ATOM 4350 N N . GLY A 1 568 ? 192.710 149.275 159.239 1.00 85.65 586 GLY A N 1
ATOM 4351 C CA . GLY A 1 568 ? 193.077 150.564 159.784 1.00 85.65 586 GLY A CA 1
ATOM 4352 C C . GLY A 1 568 ? 191.933 151.357 160.368 1.00 85.65 586 GLY A C 1
ATOM 4353 O O . GLY A 1 568 ? 192.060 152.573 160.533 1.00 85.65 586 GLY A O 1
ATOM 4354 N N . SER A 1 569 ? 190.818 150.711 160.685 1.00 82.95 587 SER A N 1
ATOM 4355 C CA . SER A 1 569 ? 189.664 151.402 161.234 1.00 82.95 587 SER A CA 1
ATOM 4356 C C . SER A 1 569 ? 189.697 151.389 162.755 1.00 82.95 587 SER A C 1
ATOM 4357 O O . SER A 1 569 ? 190.375 150.575 163.386 1.00 82.95 587 SER A O 1
ATOM 4360 N N . LEU A 1 570 ? 188.946 152.315 163.339 1.00 79.52 588 LEU A N 1
ATOM 4361 C CA . LEU A 1 570 ? 188.647 152.321 164.765 1.00 79.52 588 LEU A CA 1
ATOM 4362 C C . LEU A 1 570 ? 187.147 152.115 164.894 1.00 79.52 588 LEU A C 1
ATOM 4363 O O . LEU A 1 570 ? 186.363 152.964 164.460 1.00 79.52 588 LEU A O 1
ATOM 4368 N N . CYS A 1 571 ? 186.752 150.966 165.423 1.00 78.82 589 CYS A N 1
ATOM 4369 C CA . CYS A 1 571 ? 185.351 150.652 165.622 1.00 78.82 589 CYS A CA 1
ATOM 4370 C C . CYS A 1 571 ? 184.909 151.068 167.013 1.00 78.82 589 CYS A C 1
ATOM 4371 O O . CYS A 1 571 ? 185.673 151.008 167.974 1.00 78.82 589 CYS A O 1
ATOM 4374 N N . ALA A 1 572 ? 183.658 151.492 167.108 1.00 70.17 590 ALA A N 1
ATOM 4375 C CA . ALA A 1 572 ? 183.040 151.886 168.360 1.00 70.17 590 ALA A CA 1
ATOM 4376 C C . ALA A 1 572 ? 181.788 151.049 168.515 1.00 70.17 590 ALA A C 1
ATOM 4377 O O . ALA A 1 572 ? 180.921 151.058 167.633 1.00 70.17 590 ALA A O 1
ATOM 4379 N N . LEU A 1 573 ? 181.700 150.323 169.623 1.00 65.81 591 LEU A N 1
ATOM 4380 C CA . LEU A 1 573 ? 180.699 149.288 169.806 1.00 65.81 591 LEU A CA 1
ATOM 4381 C C . LEU A 1 573 ? 179.846 149.605 171.021 1.00 65.81 591 LEU A C 1
ATOM 4382 O O . LEU A 1 573 ? 180.378 149.924 172.094 1.00 65.81 591 LEU A O 1
ATOM 4387 N N . ARG A 1 574 ? 178.531 149.474 170.840 1.00 66.89 592 ARG A N 1
ATOM 4388 C CA . ARG A 1 574 ? 177.536 149.593 171.895 1.00 66.89 592 ARG A CA 1
ATOM 4389 C C . ARG A 1 574 ? 176.663 148.350 171.878 1.00 66.89 592 ARG A C 1
ATOM 4390 O O . ARG A 1 574 ? 176.006 148.070 170.875 1.00 66.89 592 ARG A O 1
ATOM 4398 N N . ALA A 1 575 ? 176.635 147.624 172.987 1.00 62.55 593 ALA A N 1
ATOM 4399 C CA . ALA A 1 575 ? 175.720 146.506 173.183 1.00 62.55 593 ALA A CA 1
ATOM 4400 C C . ALA A 1 575 ? 174.911 146.813 174.431 1.00 62.55 593 ALA A C 1
ATOM 4401 O O . ALA A 1 575 ? 175.466 146.848 175.537 1.00 62.55 593 ALA A O 1
ATOM 4403 N N . VAL A 1 576 ? 173.615 147.048 174.232 1.00 65.12 594 VAL A N 1
ATOM 4404 C CA . VAL A 1 576 ? 172.706 147.560 175.245 1.00 65.12 594 VAL A CA 1
ATOM 4405 C C . VAL A 1 576 ? 171.570 146.547 175.401 1.00 65.12 594 VAL A C 1
ATOM 4406 O O . VAL A 1 576 ? 171.325 145.716 174.524 1.00 65.12 594 VAL A O 1
ATOM 4410 N N . ASP A 1 577 ? 170.912 146.572 176.558 1.00 67.27 595 ASP A N 1
ATOM 4411 C CA . ASP A 1 577 ? 169.769 145.702 176.789 1.00 67.27 595 ASP A CA 1
ATOM 4412 C C . ASP A 1 577 ? 168.565 146.232 176.017 1.00 67.27 595 ASP A C 1
ATOM 4413 O O . ASP A 1 577 ? 168.413 147.438 175.813 1.00 67.27 595 ASP A O 1
ATOM 4418 N N . GLU A 1 578 ? 167.706 145.308 175.577 1.00 68.43 596 GLU A N 1
ATOM 4419 C CA . GLU A 1 578 ? 166.483 145.703 174.883 1.00 68.43 596 GLU A CA 1
ATOM 4420 C C . GLU A 1 578 ? 165.462 146.280 175.854 1.00 68.43 596 GLU A C 1
ATOM 4421 O O . GLU A 1 578 ? 164.616 147.094 175.459 1.00 68.43 596 GLU A O 1
ATOM 4427 N N . SER A 1 579 ? 165.555 145.894 177.131 1.00 69.11 597 SER A N 1
ATOM 4428 C CA . SER A 1 579 ? 164.652 146.394 178.164 1.00 69.11 597 SER A CA 1
ATOM 4429 C C . SER A 1 579 ? 164.840 147.884 178.419 1.00 69.11 597 SER A C 1
ATOM 4430 O O . SER A 1 579 ? 163.908 148.556 178.872 1.00 69.11 597 SER A O 1
ATOM 4433 N N . VAL A 1 580 ? 166.038 148.407 178.160 1.00 67.72 598 VAL A N 1
ATOM 4434 C CA . VAL A 1 580 ? 166.245 149.849 178.163 1.00 67.72 598 VAL A CA 1
ATOM 4435 C C . VAL A 1 580 ? 165.491 150.487 177.005 1.00 67.72 598 VAL A C 1
ATOM 4436 O O . VAL A 1 580 ? 164.866 151.543 177.153 1.00 67.72 598 VAL A O 1
ATOM 4440 N N . LEU A 1 581 ? 165.499 149.833 175.845 1.00 66.30 599 LEU A N 1
ATOM 4441 C CA . LEU A 1 581 ? 164.845 150.376 174.665 1.00 66.30 599 LEU A CA 1
ATOM 4442 C C . LEU A 1 581 ? 163.329 150.249 174.711 1.00 66.30 599 LEU A C 1
ATOM 4443 O O . LEU A 1 581 ? 162.645 150.927 173.937 1.00 66.30 599 LEU A O 1
ATOM 4448 N N . LEU A 1 582 ? 162.788 149.395 175.581 1.00 68.53 600 LEU A N 1
ATOM 4449 C CA . LEU A 1 582 ? 161.337 149.354 175.739 1.00 68.53 600 LEU A CA 1
ATOM 4450 C C . LEU A 1 582 ? 160.814 150.560 176.509 1.00 68.53 600 LEU A C 1
ATOM 4451 O O . LEU A 1 582 ? 159.665 150.966 176.307 1.00 68.53 600 LEU A O 1
ATOM 4456 N N . LEU A 1 583 ? 161.624 151.140 177.394 1.00 69.00 601 LEU A N 1
ATOM 4457 C CA . LEU A 1 583 ? 161.198 152.330 178.123 1.00 69.00 601 LEU A CA 1
ATOM 4458 C C . LEU A 1 583 ? 161.302 153.575 177.258 1.00 69.00 601 LEU A C 1
ATOM 4459 O O . LEU A 1 583 ? 160.299 154.236 176.972 1.00 69.00 601 LEU A O 1
ATOM 4464 N N . ARG A 1 584 ? 162.514 153.911 176.841 1.00 73.28 602 ARG A N 1
ATOM 4465 C CA . ARG A 1 584 ? 162.748 155.034 175.969 1.00 73.28 602 ARG A CA 1
ATOM 4466 C C . ARG A 1 584 ? 163.397 154.542 174.687 1.00 73.28 602 ARG A C 1
ATOM 4467 O O . ARG A 1 584 ? 164.417 153.840 174.747 1.00 73.28 602 ARG A O 1
ATOM 4475 N N . PRO A 1 585 ? 162.832 154.850 173.521 1.00 77.34 603 PRO A N 1
ATOM 4476 C CA . PRO A 1 585 ? 163.549 154.586 172.271 1.00 77.34 603 PRO A CA 1
ATOM 4477 C C . PRO A 1 585 ? 164.723 155.541 172.137 1.00 77.34 603 PRO A C 1
ATOM 4478 O O . PRO A 1 585 ? 164.585 156.749 172.339 1.00 77.34 603 PRO A O 1
ATOM 4482 N N . ASP A 1 586 ? 165.888 154.986 171.819 1.00 79.74 604 ASP A N 1
ATOM 4483 C CA . ASP A 1 586 ? 167.094 155.788 171.723 1.00 79.74 604 ASP A CA 1
ATOM 4484 C C . ASP A 1 586 ? 167.081 156.625 170.448 1.00 79.74 604 ASP A C 1
ATOM 4485 O O . ASP A 1 586 ? 166.267 156.419 169.543 1.00 79.74 604 ASP A O 1
ATOM 4490 N N . ARG A 1 587 ? 167.980 157.603 170.405 1.00 83.56 605 ARG A N 1
ATOM 4491 C CA . ARG A 1 587 ? 168.128 158.433 169.221 1.00 83.56 605 ARG A CA 1
ATOM 4492 C C . ARG A 1 587 ? 168.701 157.607 168.079 1.00 83.56 605 ARG A C 1
ATOM 4493 O O . ARG A 1 587 ? 169.608 156.793 168.274 1.00 83.56 605 ARG A O 1
ATOM 4501 N N . GLU A 1 588 ? 168.141 157.804 166.889 1.00 85.58 606 GLU A N 1
ATOM 4502 C CA . GLU A 1 588 ? 168.358 156.892 165.775 1.00 85.58 606 GLU A CA 1
ATOM 4503 C C . GLU A 1 588 ? 169.744 157.095 165.185 1.00 85.58 606 GLU A C 1
ATOM 4504 O O . GLU A 1 588 ? 170.058 158.174 164.673 1.00 85.58 606 GLU A O 1
ATOM 4510 N N . LEU A 1 589 ? 170.570 156.060 165.260 1.00 80.69 607 LEU A N 1
ATOM 4511 C CA . LEU A 1 589 ? 171.842 156.020 164.553 1.00 80.69 607 LEU A CA 1
ATOM 4512 C C . LEU A 1 589 ? 171.697 154.929 163.499 1.00 80.69 607 LEU A C 1
ATOM 4513 O O . LEU A 1 589 ? 172.033 153.765 163.723 1.00 80.69 607 LEU A O 1
ATOM 4518 N N . SER A 1 590 ? 171.152 155.317 162.355 1.00 83.84 608 SER A N 1
ATOM 4519 C CA . SER A 1 590 ? 170.992 154.458 161.198 1.00 83.84 608 SER A CA 1
ATOM 4520 C C . SER A 1 590 ? 171.629 155.159 160.012 1.00 83.84 608 SER A C 1
ATOM 4521 O O . SER A 1 590 ? 172.116 156.285 160.128 1.00 83.84 608 SER A O 1
ATOM 4524 N N . ASN A 1 591 ? 171.629 154.488 158.860 1.00 88.44 609 ASN A N 1
ATOM 4525 C CA . ASN A 1 591 ? 172.232 155.089 157.678 1.00 88.44 609 ASN A CA 1
ATOM 4526 C C . ASN A 1 591 ? 171.369 156.210 157.117 1.00 88.44 609 ASN A C 1
ATOM 4527 O O . ASN A 1 591 ? 171.896 157.148 156.505 1.00 88.44 609 ASN A O 1
ATOM 4532 N N . ARG A 1 592 ? 170.056 156.147 157.352 1.00 86.86 610 ARG A N 1
ATOM 4533 C CA . ARG A 1 592 ? 169.161 157.224 156.945 1.00 86.86 610 ARG A CA 1
ATOM 4534 C C . ARG A 1 592 ? 169.412 158.489 157.757 1.00 86.86 610 ARG A C 1
ATOM 4535 O O . ARG A 1 592 ? 169.373 159.598 157.214 1.00 86.86 610 ARG A O 1
ATOM 4543 N N . SER A 1 593 ? 169.700 158.338 159.053 1.00 84.17 611 SER A N 1
ATOM 4544 C CA . SER A 1 593 ? 169.977 159.493 159.902 1.00 84.17 611 SER A CA 1
ATOM 4545 C C . SER A 1 593 ? 171.322 160.126 159.572 1.00 84.17 611 SER A C 1
ATOM 4546 O O . SER A 1 593 ? 171.462 161.353 159.624 1.00 84.17 611 SER A O 1
ATOM 4549 N N . VAL A 1 594 ? 172.326 159.305 159.256 1.00 84.53 612 VAL A N 1
ATOM 4550 C CA . VAL A 1 594 ? 173.646 159.824 158.906 1.00 84.53 612 VAL A CA 1
ATOM 4551 C C . VAL A 1 594 ? 173.608 160.510 157.541 1.00 84.53 612 VAL A C 1
ATOM 4552 O O . VAL A 1 594 ? 174.187 161.588 157.358 1.00 84.53 612 VAL A O 1
ATOM 4556 N N . TYR A 1 595 ? 172.897 159.921 156.574 1.00 87.74 613 TYR A N 1
ATOM 4557 C CA . TYR A 1 595 ? 172.747 160.570 155.274 1.00 87.74 613 TYR A CA 1
ATOM 4558 C C . TYR A 1 595 ? 171.870 161.814 155.345 1.00 87.74 613 TYR A C 1
ATOM 4559 O O . TYR A 1 595 ? 172.055 162.741 154.551 1.00 87.74 613 TYR A O 1
ATOM 4568 N N . GLY A 1 596 ? 170.918 161.856 156.278 1.00 90.44 614 GLY A N 1
ATOM 4569 C CA . GLY A 1 596 ? 169.978 162.960 156.322 1.00 90.44 614 GLY A CA 1
ATOM 4570 C C . GLY A 1 596 ? 170.524 164.243 156.905 1.00 90.44 614 GLY A C 1
ATOM 4571 O O . GLY A 1 596 ? 169.961 165.311 156.648 1.00 90.44 614 GLY A O 1
ATOM 4572 N N . MET A 1 597 ? 171.612 164.173 157.675 1.00 90.20 615 MET A N 1
ATOM 4573 C CA . MET A 1 597 ? 172.193 165.385 158.240 1.00 90.20 615 MET A CA 1
ATOM 4574 C C . MET A 1 597 ? 173.033 166.161 157.233 1.00 90.20 615 MET A C 1
ATOM 4575 O O . MET A 1 597 ? 173.428 167.294 157.522 1.00 90.20 615 MET A O 1
ATOM 4580 N N . PHE A 1 598 ? 173.316 165.582 156.071 1.00 93.03 616 PHE A N 1
ATOM 4581 C CA . PHE A 1 598 ? 173.784 166.335 154.921 1.00 93.03 616 PHE A CA 1
ATOM 4582 C C . PHE A 1 598 ? 172.608 166.507 153.975 1.00 93.03 616 PHE A C 1
ATOM 4583 O O . PHE A 1 598 ? 172.129 165.507 153.421 1.00 93.03 616 PHE A O 1
ATOM 4591 N N . PRO A 1 599 ? 172.143 167.753 153.741 1.00 108.39 617 PRO A N 1
ATOM 4592 C CA . PRO A 1 599 ? 170.694 168.031 153.676 1.00 108.39 617 PRO A CA 1
ATOM 4593 C C . PRO A 1 599 ? 169.834 167.351 152.615 1.00 108.39 617 PRO A C 1
ATOM 4594 O O . PRO A 1 599 ? 168.971 166.538 152.960 1.00 108.39 617 PRO A O 1
ATOM 4598 N N . PHE A 1 600 ? 170.048 167.657 151.335 1.00 120.49 618 PHE A N 1
ATOM 4599 C CA . PHE A 1 600 ? 169.131 167.141 150.323 1.00 120.49 618 PHE A CA 1
ATOM 4600 C C . PHE A 1 600 ? 169.792 166.856 148.980 1.00 120.49 618 PHE A C 1
ATOM 4601 O O . PHE A 1 600 ? 169.071 166.790 147.979 1.00 120.49 618 PHE A O 1
ATOM 4609 N N . TRP A 1 601 ? 171.130 166.787 148.917 1.00 117.97 619 TRP A N 1
ATOM 4610 C CA . TRP A 1 601 ? 172.022 166.768 147.745 1.00 117.97 619 TRP A CA 1
ATOM 4611 C C . TRP A 1 601 ? 171.801 167.939 146.781 1.00 117.97 619 TRP A C 1
ATOM 4612 O O . TRP A 1 601 ? 170.933 168.795 146.978 1.00 117.97 619 TRP A O 1
ATOM 4623 N N . TYR A 1 602 ? 172.637 168.039 145.761 1.00 114.25 620 TYR A N 1
ATOM 4624 C CA . TYR A 1 602 ? 172.764 169.299 145.031 1.00 114.25 620 TYR A CA 1
ATOM 4625 C C . TYR A 1 602 ? 171.857 169.212 143.809 1.00 114.25 620 TYR A C 1
ATOM 4626 O O . TYR A 1 602 ? 172.251 168.726 142.749 1.00 114.25 620 TYR A O 1
ATOM 4635 N N . GLY A 1 603 ? 170.625 169.685 143.972 1.00 111.75 621 GLY A N 1
ATOM 4636 C CA . GLY A 1 603 ? 169.616 169.546 142.942 1.00 111.75 621 GLY A CA 1
ATOM 4637 C C . GLY A 1 603 ? 169.695 170.578 141.839 1.00 111.75 621 GLY A C 1
ATOM 4638 O O . GLY A 1 603 ? 169.515 170.248 140.665 1.00 111.75 621 GLY A O 1
ATOM 4639 N N . HIS A 1 604 ? 169.954 171.833 142.191 1.00 109.84 622 HIS A N 1
ATOM 4640 C CA . HIS A 1 604 ? 170.038 172.904 141.211 1.00 109.84 622 HIS A CA 1
ATOM 4641 C C . HIS A 1 604 ? 171.232 173.783 141.546 1.00 109.84 622 HIS A C 1
ATOM 4642 O O . HIS A 1 604 ? 172.007 173.496 142.462 1.00 109.84 622 HIS A O 1
ATOM 4649 N N . TYR A 1 605 ? 171.381 174.859 140.782 1.00 110.60 623 TYR A N 1
ATOM 4650 C CA . TYR A 1 605 ? 172.379 175.858 141.106 1.00 110.60 623 TYR A CA 1
ATOM 4651 C C . TYR A 1 605 ? 171.929 176.664 142.324 1.00 110.60 623 TYR A C 1
ATOM 4652 O O . TYR A 1 605 ? 170.729 176.799 142.577 1.00 110.60 623 TYR A O 1
ATOM 4661 N N . PRO A 1 606 ? 172.871 177.181 143.108 1.00 118.42 624 PRO A N 1
ATOM 4662 C CA . PRO A 1 606 ? 172.512 178.118 144.176 1.00 118.42 624 PRO A CA 1
ATOM 4663 C C . PRO A 1 606 ? 172.023 179.444 143.619 1.00 118.42 624 PRO A C 1
ATOM 4664 O O . PRO A 1 606 ? 172.287 179.807 142.472 1.00 118.42 624 PRO A O 1
ATOM 4668 N N . TYR A 1 607 ? 171.316 180.181 144.479 1.00 129.49 625 TYR A N 1
ATOM 4669 C CA . TYR A 1 607 ? 170.803 181.502 144.129 1.00 129.49 625 TYR A CA 1
ATOM 4670 C C . TYR A 1 607 ? 171.906 182.538 143.934 1.00 129.49 625 TYR A C 1
ATOM 4671 O O . TYR A 1 607 ? 171.664 183.561 143.286 1.00 129.49 625 TYR A O 1
ATOM 4680 N N . GLN A 1 608 ? 173.097 182.305 144.494 1.00 125.56 626 GLN A N 1
ATOM 4681 C CA . GLN A 1 608 ? 174.222 183.206 144.269 1.00 125.56 626 GLN A CA 1
ATOM 4682 C C . GLN A 1 608 ? 174.719 183.134 142.830 1.00 125.56 626 GLN A C 1
ATOM 4683 O O . GLN A 1 608 ? 175.065 184.160 142.235 1.00 125.56 626 GLN A O 1
ATOM 4689 N N . VAL A 1 609 ? 174.759 181.934 142.255 1.00 123.12 627 VAL A N 1
ATOM 4690 C CA . VAL A 1 609 ? 175.339 181.714 140.937 1.00 123.12 627 VAL A CA 1
ATOM 4691 C C . VAL A 1 609 ? 174.301 181.200 139.939 1.00 123.12 627 VAL A C 1
ATOM 4692 O O . VAL A 1 609 ? 174.656 180.569 138.948 1.00 123.12 627 VAL A O 1
ATOM 4696 N N . ALA A 1 610 ? 173.020 181.468 140.190 1.00 129.06 628 ALA A N 1
ATOM 4697 C CA . ALA A 1 610 ? 171.963 181.005 139.300 1.00 129.06 628 ALA A CA 1
ATOM 4698 C C . ALA A 1 610 ? 171.974 181.777 137.988 1.00 129.06 628 ALA A C 1
ATOM 4699 O O . ALA A 1 610 ? 172.224 182.985 137.959 1.00 129.06 628 ALA A O 1
ATOM 4701 N N . GLU A 1 611 ? 171.708 181.068 136.898 1.00 137.50 629 GLU A N 1
ATOM 4702 C CA . GLU A 1 611 ? 171.599 181.667 135.578 1.00 137.50 629 GLU A CA 1
ATOM 4703 C C . GLU A 1 611 ? 170.129 181.660 135.187 1.00 137.50 629 GLU A C 1
ATOM 4704 O O . GLU A 1 611 ? 169.456 180.631 135.308 1.00 137.50 629 GLU A O 1
ATOM 4710 N N . TYR A 1 612 ? 169.636 182.803 134.721 1.00 147.09 630 TYR A N 1
ATOM 4711 C CA . TYR A 1 612 ? 168.241 182.949 134.345 1.00 147.09 630 TYR A CA 1
ATOM 4712 C C . TYR A 1 612 ? 168.150 183.597 132.972 1.00 147.09 630 TYR A C 1
ATOM 4713 O O . TYR A 1 612 ? 169.087 184.251 132.506 1.00 147.09 630 TYR A O 1
ATOM 4722 N N . ASP A 1 613 ? 167.005 183.398 132.325 1.00 158.51 631 ASP A N 1
ATOM 4723 C CA . ASP A 1 613 ? 166.781 183.934 130.990 1.00 158.51 631 ASP A CA 1
ATOM 4724 C C . ASP A 1 613 ? 166.524 185.434 131.061 1.00 158.51 631 ASP A C 1
ATOM 4725 O O . ASP A 1 613 ? 165.664 185.892 131.820 1.00 158.51 631 ASP A O 1
ATOM 4730 N N . GLN A 1 614 ? 167.270 186.195 130.265 1.00 168.28 632 GLN A N 1
ATOM 4731 C CA . GLN A 1 614 ? 167.161 187.652 130.245 1.00 168.28 632 GLN A CA 1
ATOM 4732 C C . GLN A 1 614 ? 166.052 188.039 129.274 1.00 168.28 632 GLN A C 1
ATOM 4733 O O . GLN A 1 614 ? 166.270 188.126 128.064 1.00 168.28 632 GLN A O 1
ATOM 4739 N N . CYS A 1 615 ? 164.858 188.275 129.808 1.00 174.42 633 CYS A N 1
ATOM 4740 C CA . CYS A 1 615 ? 163.718 188.675 128.991 1.00 174.42 633 CYS A CA 1
ATOM 4741 C C . CYS A 1 615 ? 162.749 189.536 129.794 1.00 174.42 633 CYS A C 1
ATOM 4742 O O . CYS A 1 615 ? 161.949 190.283 129.232 1.00 174.42 633 CYS A O 1
ATOM 4745 N N . THR A 1 651 ? 163.476 171.380 127.479 1.00 103.06 669 THR A N 1
ATOM 4746 C CA . THR A 1 651 ? 164.367 170.471 128.186 1.00 103.06 669 THR A CA 1
ATOM 4747 C C . THR A 1 651 ? 165.525 170.077 127.279 1.00 103.06 669 THR A C 1
ATOM 4748 O O . THR A 1 651 ? 165.322 169.531 126.197 1.00 103.06 669 THR A O 1
ATOM 4752 N N . ASP A 1 652 ? 166.742 170.360 127.732 1.00 105.06 670 ASP A N 1
ATOM 4753 C CA . ASP A 1 652 ? 167.936 170.231 126.910 1.00 105.06 670 ASP A CA 1
ATOM 4754 C C . ASP A 1 652 ? 169.107 169.819 127.800 1.00 105.06 670 ASP A C 1
ATOM 4755 O O . ASP A 1 652 ? 168.919 169.453 128.964 1.00 105.06 670 ASP A O 1
ATOM 4760 N N . LEU A 1 653 ? 170.322 169.865 127.244 1.00 95.57 671 LEU A N 1
ATOM 4761 C CA . LEU A 1 653 ? 171.487 169.382 127.982 1.00 95.57 671 LEU A CA 1
ATOM 4762 C C . LEU A 1 653 ? 171.902 170.369 129.068 1.00 95.57 671 LEU A C 1
ATOM 4763 O O . LEU A 1 653 ? 172.422 169.959 130.117 1.00 95.57 671 LEU A O 1
ATOM 4768 N N . PHE A 1 654 ? 171.659 171.664 128.844 1.00 100.88 672 PHE A N 1
ATOM 4769 C CA . PHE A 1 654 ? 171.865 172.655 129.895 1.00 100.88 672 PHE A CA 1
ATOM 4770 C C . PHE A 1 654 ? 170.908 172.430 131.059 1.00 100.88 672 PHE A C 1
ATOM 4771 O O . PHE A 1 654 ? 171.301 172.557 132.223 1.00 100.88 672 PHE A O 1
ATOM 4779 N N . SER A 1 655 ? 169.658 172.059 130.766 1.00 99.68 673 SER A N 1
ATOM 4780 C CA . SER A 1 655 ? 168.729 171.693 131.829 1.00 99.68 673 SER A CA 1
ATOM 4781 C C . SER A 1 655 ? 169.106 170.369 132.476 1.00 99.68 673 SER A C 1
ATOM 4782 O O . SER A 1 655 ? 168.814 170.162 133.659 1.00 99.68 673 SER A O 1
ATOM 4785 N N . PHE A 1 656 ? 169.744 169.468 131.717 1.00 94.53 674 PHE A N 1
ATOM 4786 C CA . PHE A 1 656 ? 170.235 168.213 132.282 1.00 94.53 674 PHE A CA 1
ATOM 4787 C C . PHE A 1 656 ? 171.327 168.465 133.306 1.00 94.53 674 PHE A C 1
ATOM 4788 O O . PHE A 1 656 ? 171.347 167.843 134.373 1.00 94.53 674 PHE A O 1
ATOM 4796 N N . PHE A 1 657 ? 172.244 169.377 132.999 1.00 96.37 675 PHE A N 1
ATOM 4797 C CA . PHE A 1 657 ? 173.292 169.694 133.954 1.00 96.37 675 PHE A CA 1
ATOM 4798 C C . PHE A 1 657 ? 172.832 170.666 135.030 1.00 96.37 675 PHE A C 1
ATOM 4799 O O . PHE A 1 657 ? 173.479 170.756 136.079 1.00 96.37 675 PHE A O 1
ATOM 4807 N N . ARG A 1 658 ? 171.729 171.380 134.806 1.00 101.79 676 ARG A N 1
ATOM 4808 C CA . ARG A 1 658 ? 171.145 172.180 135.875 1.00 101.79 676 ARG A CA 1
ATOM 4809 C C . ARG A 1 658 ? 170.436 171.294 136.892 1.00 101.79 676 ARG A C 1
ATOM 4810 O O . ARG A 1 658 ? 170.534 171.527 138.102 1.00 101.79 676 ARG A O 1
ATOM 4818 N N . ASP A 1 659 ? 169.751 170.246 136.422 1.00 101.23 677 ASP A N 1
ATOM 4819 C CA . ASP A 1 659 ? 169.035 169.341 137.317 1.00 101.23 677 ASP A CA 1
ATOM 4820 C C . ASP A 1 659 ? 169.957 168.436 138.123 1.00 101.23 677 ASP A C 1
ATOM 4821 O O . ASP A 1 659 ? 169.487 167.790 139.065 1.00 101.23 677 ASP A O 1
ATOM 4826 N N . VAL A 1 660 ? 171.240 168.357 137.778 1.00 94.43 678 VAL A N 1
ATOM 4827 C CA . VAL A 1 660 ? 172.230 167.693 138.610 1.00 94.43 678 VAL A CA 1
ATOM 4828 C C . VAL A 1 660 ? 173.147 168.682 139.300 1.00 94.43 678 VAL A C 1
ATOM 4829 O O . VAL A 1 660 ? 174.015 168.267 140.083 1.00 94.43 678 VAL A O 1
ATOM 4833 N N . GLY A 1 661 ? 172.977 169.978 139.046 1.00 96.70 679 GLY A N 1
ATOM 4834 C CA . GLY A 1 661 ? 173.774 171.007 139.683 1.00 96.70 679 GLY A CA 1
ATOM 4835 C C . GLY A 1 661 ? 175.216 171.067 139.226 1.00 96.70 679 GLY A C 1
ATOM 4836 O O . GLY A 1 661 ? 176.129 171.071 140.054 1.00 96.70 679 GLY A O 1
ATOM 4837 N N . LEU A 1 662 ? 175.440 171.083 137.914 1.00 92.66 680 LEU A N 1
ATOM 4838 C CA . LEU A 1 662 ? 176.778 171.166 137.341 1.00 92.66 680 LEU A CA 1
ATOM 4839 C C . LEU A 1 662 ? 176.824 172.256 136.284 1.00 92.66 680 LEU A C 1
ATOM 4840 O O . LEU A 1 662 ? 175.922 172.355 135.449 1.00 92.66 680 LEU A O 1
ATOM 4845 N N . LYS A 1 663 ? 177.876 173.067 136.325 1.00 96.46 681 LYS A N 1
ATOM 4846 C CA . LYS A 1 663 ? 178.091 174.103 135.330 1.00 96.46 681 LYS A CA 1
ATOM 4847 C C . LYS A 1 663 ? 178.661 173.504 134.052 1.00 96.46 681 LYS A C 1
ATOM 4848 O O . LYS A 1 663 ? 179.663 172.773 134.082 1.00 96.46 681 LYS A O 1
ATOM 4854 N N . ILE A 1 664 ? 178.010 173.829 132.933 1.00 99.77 682 ILE A N 1
ATOM 4855 C CA . ILE A 1 664 ? 178.474 173.526 131.585 1.00 99.77 682 ILE A CA 1
ATOM 4856 C C . ILE A 1 664 ? 178.935 174.826 130.934 1.00 99.77 682 ILE A C 1
ATOM 4857 O O . ILE A 1 664 ? 178.391 175.903 131.208 1.00 99.77 682 ILE A O 1
ATOM 4862 N N . LEU A 1 665 ? 180.004 174.739 130.147 1.00 103.22 683 LEU A N 1
ATOM 4863 C CA . LEU A 1 665 ? 180.464 175.836 129.304 1.00 103.22 683 LEU A CA 1
ATOM 4864 C C . LEU A 1 665 ? 180.711 175.256 127.920 1.00 103.22 683 LEU A C 1
ATOM 4865 O O . LEU A 1 665 ? 181.662 174.494 127.731 1.00 103.22 683 LEU A O 1
ATOM 4870 N N . SER A 1 666 ? 179.859 175.595 126.956 1.00 104.68 684 SER A N 1
ATOM 4871 C CA . SER A 1 666 ? 180.007 175.050 125.616 1.00 104.68 684 SER A CA 1
ATOM 4872 C C . SER A 1 666 ? 179.426 176.017 124.598 1.00 104.68 684 SER A C 1
ATOM 4873 O O . SER A 1 666 ? 178.531 176.806 124.909 1.00 104.68 684 SER A O 1
ATOM 4876 N N . ASN A 1 667 ? 179.945 175.940 123.374 1.00 110.36 685 ASN A N 1
ATOM 4877 C CA . ASN A 1 667 ? 179.487 176.775 122.273 1.00 110.36 685 ASN A CA 1
ATOM 4878 C C . ASN A 1 667 ? 178.571 176.025 121.318 1.00 110.36 685 ASN A C 1
ATOM 4879 O O . ASN A 1 667 ? 178.251 176.545 120.246 1.00 110.36 685 ASN A O 1
ATOM 4884 N N . ALA A 1 668 ? 178.149 174.817 121.678 1.00 108.18 686 ALA A N 1
ATOM 4885 C CA . ALA A 1 668 ? 177.298 174.008 120.817 1.00 108.18 686 ALA A CA 1
ATOM 4886 C C . ALA A 1 668 ? 175.839 174.428 120.986 1.00 108.18 686 ALA A C 1
ATOM 4887 O O . ALA A 1 668 ? 175.522 175.447 121.606 1.00 108.18 686 ALA A O 1
ATOM 4889 N N . LYS A 1 669 ? 174.921 173.631 120.444 1.00 109.73 687 LYS A N 1
ATOM 4890 C CA . LYS A 1 669 ? 173.490 173.920 120.537 1.00 109.73 687 LYS A CA 1
ATOM 4891 C C . LYS A 1 669 ? 172.916 173.359 121.841 1.00 109.73 687 LYS A C 1
ATOM 4892 O O . LYS A 1 669 ? 172.045 172.496 121.857 1.00 109.73 687 LYS A O 1
ATOM 4898 N N . ILE A 1 670 ? 173.409 173.901 122.949 1.00 109.23 688 ILE A N 1
ATOM 4899 C CA . ILE A 1 670 ? 173.140 173.335 124.264 1.00 109.23 688 ILE A CA 1
ATOM 4900 C C . ILE A 1 670 ? 171.913 173.970 124.901 1.00 109.23 688 ILE A C 1
ATOM 4901 O O . ILE A 1 670 ? 171.049 173.269 125.432 1.00 109.23 688 ILE A O 1
ATOM 4906 N N . LYS A 1 671 ? 171.802 175.292 124.834 1.00 115.99 689 LYS A N 1
ATOM 4907 C CA . LYS A 1 671 ? 170.739 176.029 125.501 1.00 115.99 689 LYS A CA 1
ATOM 4908 C C . LYS A 1 671 ? 169.618 176.321 124.512 1.00 115.99 689 LYS A C 1
ATOM 4909 O O . LYS A 1 671 ? 169.869 176.840 123.419 1.00 115.99 689 LYS A O 1
ATOM 4915 N N . LYS A 1 672 ? 168.393 175.965 124.891 1.00 121.50 690 LYS A N 1
ATOM 4916 C CA . LYS A 1 672 ? 167.238 176.206 124.037 1.00 121.50 690 LYS A CA 1
ATOM 4917 C C . LYS A 1 672 ? 166.897 177.694 124.012 1.00 121.50 690 LYS A C 1
ATOM 4918 O O . LYS A 1 672 ? 166.991 178.365 125.043 1.00 121.50 690 LYS A O 1
ATOM 4924 N N . PRO A 1 673 ? 166.531 178.240 122.849 1.00 130.33 691 PRO A N 1
ATOM 4925 C CA . PRO A 1 673 ? 166.008 179.612 122.808 1.00 130.33 691 PRO A CA 1
ATOM 4926 C C . PRO A 1 673 ? 164.680 179.729 123.542 1.00 130.33 691 PRO A C 1
ATOM 4927 O O . PRO A 1 673 ? 163.790 178.888 123.397 1.00 130.33 691 PRO A O 1
ATOM 4931 N N . VAL A 1 674 ? 164.555 180.790 124.336 1.00 144.68 692 VAL A N 1
ATOM 4932 C CA . VAL A 1 674 ? 163.443 180.969 125.262 1.00 144.68 692 VAL A CA 1
ATOM 4933 C C . VAL A 1 674 ? 162.595 182.141 124.792 1.00 144.68 692 VAL A C 1
ATOM 4934 O O . VAL A 1 674 ? 163.125 183.215 124.483 1.00 144.68 692 VAL A O 1
ATOM 4938 N N . ASP A 1 675 ? 161.283 181.933 124.734 1.00 157.15 693 ASP A N 1
ATOM 4939 C CA . ASP A 1 675 ? 160.321 182.992 124.468 1.00 157.15 693 ASP A CA 1
ATOM 4940 C C . ASP A 1 675 ? 159.566 183.306 125.752 1.00 157.15 693 ASP A C 1
ATOM 4941 O O . ASP A 1 675 ? 158.982 182.409 126.368 1.00 157.15 693 ASP A O 1
ATOM 4946 N N . CYS A 1 676 ? 159.581 184.574 126.150 1.00 166.65 694 CYS A N 1
ATOM 4947 C CA . CYS A 1 676 ? 158.898 184.999 127.366 1.00 166.65 694 CYS A CA 1
ATOM 4948 C C . CYS A 1 676 ? 157.686 185.864 127.039 1.00 166.65 694 CYS A C 1
ATOM 4949 O O . CYS A 1 676 ? 157.776 186.804 126.250 1.00 166.65 694 CYS A O 1
ATOM 4952 N N . ASP A 1 708 ? 174.965 121.457 189.438 1.00 120.49 726 ASP A N 1
ATOM 4953 C CA . ASP A 1 708 ? 175.260 122.584 188.563 1.00 120.49 726 ASP A CA 1
ATOM 4954 C C . ASP A 1 708 ? 174.424 123.785 188.997 1.00 120.49 726 ASP A C 1
ATOM 4955 O O . ASP A 1 708 ? 173.200 123.698 189.087 1.00 120.49 726 ASP A O 1
ATOM 4960 N N . SER A 1 709 ? 175.093 124.904 189.261 1.00 110.53 727 SER A N 1
ATOM 4961 C CA . SER A 1 709 ? 174.416 126.103 189.728 1.00 110.53 727 SER A CA 1
ATOM 4962 C C . SER A 1 709 ? 175.223 127.327 189.327 1.00 110.53 727 SER A C 1
ATOM 4963 O O . SER A 1 709 ? 176.414 127.239 189.022 1.00 110.53 727 SER A O 1
ATOM 4966 N N . GLN A 1 710 ? 174.553 128.477 189.331 1.00 93.17 728 GLN A N 1
ATOM 4967 C CA . GLN A 1 710 ? 175.227 129.746 189.119 1.00 93.17 728 GLN A CA 1
ATOM 4968 C C . GLN A 1 710 ? 174.517 130.816 189.931 1.00 93.17 728 GLN A C 1
ATOM 4969 O O . GLN A 1 710 ? 173.349 130.673 190.299 1.00 93.17 728 GLN A O 1
ATOM 4975 N N . VAL A 1 711 ? 175.246 131.889 190.215 1.00 89.92 729 VAL A N 1
ATOM 4976 C CA . VAL A 1 711 ? 174.702 133.062 190.887 1.00 89.92 729 VAL A CA 1
ATOM 4977 C C . VAL A 1 711 ? 174.621 134.175 189.858 1.00 89.92 729 VAL A C 1
ATOM 4978 O O . VAL A 1 711 ? 175.625 134.516 189.221 1.00 89.92 729 VAL A O 1
ATOM 4982 N N . ARG A 1 712 ? 173.430 134.741 189.690 1.00 83.44 730 ARG A N 1
ATOM 4983 C CA . ARG A 1 712 ? 173.192 135.731 188.647 1.00 83.44 730 ARG A CA 1
ATOM 4984 C C . ARG A 1 712 ? 173.218 137.128 189.258 1.00 83.44 730 ARG A C 1
ATOM 4985 O O . ARG A 1 712 ? 172.199 137.696 189.641 1.00 83.44 730 ARG A O 1
ATOM 4993 N N . GLN A 1 713 ? 174.424 137.671 189.361 1.00 90.02 731 GLN A N 1
ATOM 4994 C CA . GLN A 1 713 ? 174.652 139.078 189.652 1.00 90.02 731 GLN A CA 1
ATOM 4995 C C . GLN A 1 713 ? 175.327 139.715 188.442 1.00 90.02 731 GLN A C 1
ATOM 4996 O O . GLN A 1 713 ? 176.188 139.102 187.801 1.00 90.02 731 GLN A O 1
ATOM 5002 N N . TYR A 1 714 ? 174.888 140.914 188.083 1.00 81.35 732 TYR A N 1
ATOM 5003 C CA . TYR A 1 714 ? 175.100 141.376 186.718 1.00 81.35 732 TYR A CA 1
ATOM 5004 C C . TYR A 1 714 ? 174.991 142.891 186.657 1.00 81.35 732 TYR A C 1
ATOM 5005 O O . TYR A 1 714 ? 175.016 143.584 187.680 1.00 81.35 732 TYR A O 1
ATOM 5014 N N . PHE A 1 715 ? 174.860 143.396 185.433 1.00 79.72 733 PHE A N 1
ATOM 5015 C CA . PHE A 1 715 ? 174.810 144.835 185.167 1.00 79.72 733 PHE A CA 1
ATOM 5016 C C . PHE A 1 715 ? 173.976 145.061 183.909 1.00 79.72 733 PHE A C 1
ATOM 5017 O O . PHE A 1 715 ? 174.489 145.301 182.812 1.00 79.72 733 PHE A O 1
ATOM 5025 N N . PRO A 1 716 ? 172.653 144.992 184.042 1.00 80.72 734 PRO A N 1
ATOM 5026 C CA . PRO A 1 716 ? 171.791 144.830 182.869 1.00 80.72 734 PRO A CA 1
ATOM 5027 C C . PRO A 1 716 ? 171.392 146.136 182.210 1.00 80.72 734 PRO A C 1
ATOM 5028 O O . PRO A 1 716 ? 170.233 146.297 181.815 1.00 80.72 734 PRO A O 1
ATOM 5032 N N . GLU A 1 717 ? 172.322 147.065 182.060 1.00 73.76 735 GLU A N 1
ATOM 5033 C CA . GLU A 1 717 ? 171.994 148.351 181.470 1.00 73.76 735 GLU A CA 1
ATOM 5034 C C . GLU A 1 717 ? 172.782 148.606 180.201 1.00 73.76 735 GLU A C 1
ATOM 5035 O O . GLU A 1 717 ? 172.194 148.904 179.158 1.00 73.76 735 GLU A O 1
ATOM 5041 N N . THR A 1 718 ? 174.101 148.487 180.263 1.00 64.10 736 THR A N 1
ATOM 5042 C CA . THR A 1 718 ? 174.944 148.542 179.081 1.00 64.10 736 THR A CA 1
ATOM 5043 C C . THR A 1 718 ? 175.971 147.437 179.211 1.00 64.10 736 THR A C 1
ATOM 5044 O O . THR A 1 718 ? 176.787 147.456 180.135 1.00 64.10 736 THR A O 1
ATOM 5048 N N . TRP A 1 719 ? 175.919 146.470 178.301 1.00 60.65 737 TRP A N 1
ATOM 5049 C CA . TRP A 1 719 ? 176.920 145.416 178.305 1.00 60.65 737 TRP A CA 1
ATOM 5050 C C . TRP A 1 719 ? 178.248 145.947 177.792 1.00 60.65 737 TRP A C 1
ATOM 5051 O O . TRP A 1 719 ? 179.253 145.937 178.510 1.00 60.65 737 TRP A O 1
ATOM 5062 N N . LEU A 1 720 ? 178.278 146.407 176.549 1.00 64.21 738 LEU A N 1
ATOM 5063 C CA . LEU A 1 720 ? 179.547 146.727 175.916 1.00 64.21 738 LEU A CA 1
ATOM 5064 C C . LEU A 1 720 ? 179.564 148.162 175.428 1.00 64.21 738 LEU A C 1
ATOM 5065 O O . LEU A 1 720 ? 178.610 148.628 174.806 1.00 64.21 738 LEU A O 1
ATOM 5070 N N . TRP A 1 721 ? 180.667 148.845 175.704 1.00 64.88 739 TRP A N 1
ATOM 5071 C CA . TRP A 1 721 ? 180.907 150.203 175.223 1.00 64.88 739 TRP A CA 1
ATOM 5072 C C . TRP A 1 721 ? 182.415 150.320 175.025 1.00 64.88 739 TRP A C 1
ATOM 5073 O O . TRP A 1 721 ? 183.153 150.611 175.967 1.00 64.88 739 TRP A O 1
ATOM 5084 N N . ASP A 1 722 ? 182.865 150.087 173.797 1.00 69.81 740 ASP A N 1
ATOM 5085 C CA . ASP A 1 722 ? 184.298 149.938 173.587 1.00 69.81 740 ASP A CA 1
ATOM 5086 C C . ASP A 1 722 ? 184.742 150.544 172.267 1.00 69.81 740 ASP A C 1
ATOM 5087 O O . ASP A 1 722 ? 183.939 150.799 171.370 1.00 69.81 740 ASP A O 1
ATOM 5092 N N . LEU A 1 723 ? 186.048 150.788 172.176 1.00 71.53 741 LEU A N 1
ATOM 5093 C CA . LEU A 1 723 ? 186.716 151.145 170.932 1.00 71.53 741 LEU A CA 1
ATOM 5094 C C . LEU A 1 723 ? 187.732 150.065 170.603 1.00 71.53 741 LEU A C 1
ATOM 5095 O O . LEU A 1 723 ? 188.537 149.683 171.457 1.00 71.53 741 LEU A O 1
ATOM 5100 N N . PHE A 1 724 ? 187.696 149.589 169.365 1.00 74.64 742 PHE A N 1
ATOM 5101 C CA . PHE A 1 724 ? 188.498 148.464 168.912 1.00 74.64 742 PHE A CA 1
ATOM 5102 C C . PHE A 1 724 ? 189.311 148.878 167.695 1.00 74.64 742 PHE A C 1
ATOM 5103 O O . PHE A 1 724 ? 188.726 149.313 166.690 1.00 74.64 742 PHE A O 1
ATOM 5111 N N . PRO A 1 725 ? 190.636 148.795 167.731 1.00 79.90 743 PRO A N 1
ATOM 5112 C CA . PRO A 1 725 ? 191.410 148.988 166.504 1.00 79.90 743 PRO A CA 1
ATOM 5113 C C . PRO A 1 725 ? 191.269 147.788 165.584 1.00 79.90 743 PRO A C 1
ATOM 5114 O O . PRO A 1 725 ? 191.132 146.646 166.030 1.00 79.90 743 PRO A O 1
ATOM 5118 N N . ILE A 1 726 ? 191.304 148.057 164.284 1.00 82.84 744 ILE A N 1
ATOM 5119 C CA . ILE A 1 726 ? 191.156 147.030 163.261 1.00 82.84 744 ILE A CA 1
ATOM 5120 C C . ILE A 1 726 ? 192.493 146.884 162.550 1.00 82.84 744 ILE A C 1
ATOM 5121 O O . ILE A 1 726 ? 193.027 147.861 162.011 1.00 82.84 744 ILE A O 1
ATOM 5126 N N . GLY A 1 727 ? 193.024 145.665 162.533 1.00 91.87 745 GLY A N 1
ATOM 5127 C CA . GLY A 1 727 ? 194.309 145.395 161.927 1.00 91.87 745 GLY A CA 1
ATOM 5128 C C . GLY A 1 727 ? 194.240 145.310 160.413 1.00 91.87 745 GLY A C 1
ATOM 5129 O O . GLY A 1 727 ? 193.274 145.721 159.769 1.00 91.87 745 GLY A O 1
ATOM 5130 N N . ASN A 1 728 ? 195.309 144.754 159.838 1.00 96.42 746 ASN A N 1
ATOM 5131 C CA . ASN A 1 728 ? 195.420 144.665 158.387 1.00 96.42 746 ASN A CA 1
ATOM 5132 C C . ASN A 1 728 ? 194.501 143.610 157.788 1.00 96.42 746 ASN A C 1
ATOM 5133 O O . ASN A 1 728 ? 194.210 143.672 156.590 1.00 96.42 746 ASN A O 1
ATOM 5138 N N . SER A 1 729 ? 194.043 142.645 158.588 1.00 92.56 747 SER A N 1
ATOM 5139 C CA . SER A 1 729 ? 193.151 141.617 158.067 1.00 92.56 747 SER A CA 1
ATOM 5140 C C . SER A 1 729 ? 191.747 142.153 157.829 1.00 92.56 747 SER A C 1
ATOM 5141 O O . SER A 1 729 ? 191.026 141.636 156.970 1.00 92.56 747 SER A O 1
ATOM 5144 N N . GLY A 1 730 ? 191.344 143.184 158.566 1.00 86.82 748 GLY A N 1
ATOM 5145 C CA . GLY A 1 730 ? 189.997 143.700 158.485 1.00 86.82 748 GLY A CA 1
ATOM 5146 C C . GLY A 1 730 ? 188.994 142.988 159.361 1.00 86.82 748 GLY A C 1
ATOM 5147 O O . GLY A 1 730 ? 187.827 143.391 159.390 1.00 86.82 748 GLY A O 1
ATOM 5148 N N . LYS A 1 731 ? 189.410 141.946 160.074 1.00 86.94 749 LYS A N 1
ATOM 5149 C CA . LYS A 1 731 ? 188.536 141.164 160.935 1.00 86.94 749 LYS A CA 1
ATOM 5150 C C . LYS A 1 731 ? 189.111 141.157 162.341 1.00 86.94 749 LYS A C 1
ATOM 5151 O O . LYS A 1 731 ? 190.297 140.868 162.527 1.00 86.94 749 LYS A O 1
ATOM 5157 N N . GLU A 1 732 ? 188.275 141.471 163.326 1.00 87.88 750 GLU A N 1
ATOM 5158 C CA . GLU A 1 732 ? 188.668 141.389 164.727 1.00 87.88 750 GLU A CA 1
ATOM 5159 C C . GLU A 1 732 ? 187.641 140.559 165.473 1.00 87.88 750 GLU A C 1
ATOM 5160 O O . GLU A 1 732 ? 186.457 140.904 165.488 1.00 87.88 750 GLU A O 1
ATOM 5166 N N . ALA A 1 733 ? 188.090 139.479 166.099 1.00 79.38 751 ALA A N 1
ATOM 5167 C CA . ALA A 1 733 ? 187.212 138.567 166.822 1.00 79.38 751 ALA A CA 1
ATOM 5168 C C . ALA A 1 733 ? 187.682 138.494 168.266 1.00 79.38 751 ALA A C 1
ATOM 5169 O O . ALA A 1 733 ? 188.761 137.962 168.545 1.00 79.38 751 ALA A O 1
ATOM 5171 N N . VAL A 1 734 ? 186.878 139.028 169.180 1.00 73.67 752 VAL A N 1
ATOM 5172 C CA . VAL A 1 734 ? 187.215 139.012 170.599 1.00 73.67 752 VAL A CA 1
ATOM 5173 C C . VAL A 1 734 ? 186.115 138.297 171.368 1.00 73.67 752 VAL A C 1
ATOM 5174 O O . VAL A 1 734 ? 184.964 138.228 170.932 1.00 73.67 752 VAL A O 1
ATOM 5178 N N . HIS A 1 735 ? 186.479 137.742 172.516 1.00 70.37 753 HIS A N 1
ATOM 5179 C CA . HIS A 1 735 ? 185.541 136.997 173.343 1.00 70.37 753 HIS A CA 1
ATOM 5180 C C . HIS A 1 735 ? 184.959 137.916 174.403 1.00 70.37 753 HIS A C 1
ATOM 5181 O O . HIS A 1 735 ? 185.701 138.509 175.191 1.00 70.37 753 HIS A O 1
ATOM 5188 N N . VAL A 1 736 ? 183.635 138.025 174.428 1.00 68.29 754 VAL A N 1
ATOM 5189 C CA . VAL A 1 736 ? 182.961 138.866 175.406 1.00 68.29 754 VAL A CA 1
ATOM 5190 C C . VAL A 1 736 ? 181.992 138.011 176.208 1.00 68.29 754 VAL A C 1
ATOM 5191 O O . VAL A 1 736 ? 181.376 137.076 175.689 1.00 68.29 754 VAL A O 1
ATOM 5195 N N . THR A 1 737 ? 181.864 138.337 177.489 1.00 70.03 755 THR A N 1
ATOM 5196 C CA . THR A 1 737 ? 181.119 137.521 178.436 1.00 70.03 755 THR A CA 1
ATOM 5197 C C . THR A 1 737 ? 179.714 138.079 178.602 1.00 70.03 755 THR A C 1
ATOM 5198 O O . THR A 1 737 ? 179.543 139.276 178.850 1.00 70.03 755 THR A O 1
ATOM 5202 N N . VAL A 1 738 ? 178.721 137.211 178.464 1.00 67.71 756 VAL A N 1
ATOM 5203 C CA . VAL A 1 738 ? 177.314 137.624 178.504 1.00 67.71 756 VAL A CA 1
ATOM 5204 C C . VAL A 1 738 ? 176.921 137.937 179.945 1.00 67.71 756 VAL A C 1
ATOM 5205 O O . VAL A 1 738 ? 177.243 137.150 180.851 1.00 67.71 756 VAL A O 1
ATOM 5209 N N . PRO A 1 739 ? 176.262 139.067 180.212 1.00 67.84 757 PRO A N 1
ATOM 5210 C CA . PRO A 1 739 ? 175.766 139.338 181.564 1.00 67.84 757 PRO A CA 1
ATOM 5211 C C . PRO A 1 739 ? 174.631 138.405 181.944 1.00 67.84 757 PRO A C 1
ATOM 5212 O O . PRO A 1 739 ? 174.007 137.755 181.105 1.00 67.84 757 PRO A O 1
ATOM 5216 N N . ASP A 1 740 ? 174.351 138.367 183.244 1.00 77.72 758 ASP A N 1
ATOM 5217 C CA . ASP A 1 740 ? 173.525 137.320 183.829 1.00 77.72 758 ASP A CA 1
ATOM 5218 C C . ASP A 1 740 ? 172.038 137.654 183.821 1.00 77.72 758 ASP A C 1
ATOM 5219 O O . ASP A 1 740 ? 171.290 137.145 184.665 1.00 77.72 758 ASP A O 1
ATOM 5224 N N . ALA A 1 741 ? 171.586 138.490 182.894 1.00 71.51 759 ALA A N 1
ATOM 5225 C CA . ALA A 1 741 ? 170.175 138.813 182.743 1.00 71.51 759 ALA A CA 1
ATOM 5226 C C . ALA A 1 741 ? 169.618 138.078 181.534 1.00 71.51 759 ALA A C 1
ATOM 5227 O O . ALA A 1 741 ? 170.199 138.141 180.447 1.00 71.51 759 ALA A O 1
ATOM 5229 N N . ILE A 1 742 ? 168.497 137.384 181.722 1.00 68.14 760 ILE A N 1
ATOM 5230 C CA . ILE A 1 742 ? 167.840 136.666 180.630 1.00 68.14 760 ILE A CA 1
ATOM 5231 C C . ILE A 1 742 ? 167.049 137.704 179.839 1.00 68.14 760 ILE A C 1
ATOM 5232 O O . ILE A 1 742 ? 165.970 138.132 180.252 1.00 68.14 760 ILE A O 1
ATOM 5237 N N . THR A 1 743 ? 167.593 138.108 178.698 1.00 66.68 761 THR A N 1
ATOM 5238 C CA . THR A 1 743 ? 167.102 139.252 177.941 1.00 66.68 761 THR A CA 1
ATOM 5239 C C . THR A 1 743 ? 167.645 139.156 176.520 1.00 66.68 761 THR A C 1
ATOM 5240 O O . THR A 1 743 ? 168.190 138.125 176.117 1.00 66.68 761 THR A O 1
ATOM 5244 N N . GLU A 1 744 ? 167.471 140.219 175.744 1.00 65.40 762 GLU A N 1
ATOM 5245 C CA . GLU A 1 744 ? 168.072 140.326 174.426 1.00 65.40 762 GLU A CA 1
ATOM 5246 C C . GLU A 1 744 ? 168.963 141.555 174.396 1.00 65.40 762 GLU A C 1
ATOM 5247 O O . GLU A 1 744 ? 168.547 142.637 174.816 1.00 65.40 762 GLU A O 1
ATOM 5253 N N . TRP A 1 745 ? 170.185 141.382 173.910 1.00 61.75 763 TRP A N 1
ATOM 5254 C CA . TRP A 1 745 ? 171.165 142.453 173.819 1.00 61.75 763 TRP A CA 1
ATOM 5255 C C . TRP A 1 745 ? 171.198 142.939 172.379 1.00 61.75 763 TRP A C 1
ATOM 5256 O O . TRP A 1 745 ? 171.618 142.203 171.480 1.00 61.75 763 TRP A O 1
ATOM 5267 N N . LYS A 1 746 ? 170.735 144.162 172.162 1.00 66.11 764 LYS A N 1
ATOM 5268 C CA . LYS A 1 746 ? 170.888 144.816 170.874 1.00 66.11 764 LYS A CA 1
ATOM 5269 C C . LYS A 1 746 ? 172.291 145.391 170.792 1.00 66.11 764 LYS A C 1
ATOM 5270 O O . LYS A 1 746 ? 172.661 146.252 171.595 1.00 66.11 764 LYS A O 1
ATOM 5276 N N . ALA A 1 747 ? 173.076 144.905 169.841 1.00 70.74 765 ALA A N 1
ATOM 5277 C CA . ALA A 1 747 ? 174.436 145.365 169.645 1.00 70.74 765 ALA A CA 1
ATOM 5278 C C . ALA A 1 747 ? 174.557 146.061 168.301 1.00 70.74 765 ALA A C 1
ATOM 5279 O O . ALA A 1 747 ? 173.863 145.727 167.336 1.00 70.74 765 ALA A O 1
ATOM 5281 N N . MET A 1 748 ? 175.452 147.040 168.261 1.00 74.54 766 MET A N 1
ATOM 5282 C CA . MET A 1 748 ? 175.634 147.900 167.109 1.00 74.54 766 MET A CA 1
ATOM 5283 C C . MET A 1 748 ? 177.056 148.430 167.156 1.00 74.54 766 MET A C 1
ATOM 5284 O O . MET A 1 748 ? 177.684 148.484 168.216 1.00 74.54 766 MET A O 1
ATOM 5289 N N . SER A 1 749 ? 177.562 148.817 165.992 1.00 73.71 767 SER A N 1
ATOM 5290 C CA . SER A 1 749 ? 178.929 149.296 165.899 1.00 73.71 767 SER A CA 1
ATOM 5291 C C . SER A 1 749 ? 179.060 150.222 164.707 1.00 73.71 767 SER A C 1
ATOM 5292 O O . SER A 1 749 ? 178.406 150.031 163.680 1.00 73.71 767 SER A O 1
ATOM 5295 N N . PHE A 1 750 ? 179.902 151.231 164.858 1.00 72.21 768 PHE A N 1
ATOM 5296 C CA . PHE A 1 750 ? 180.278 152.078 163.737 1.00 72.21 768 PHE A CA 1
ATOM 5297 C C . PHE A 1 750 ? 181.786 152.245 163.737 1.00 72.21 768 PHE A C 1
ATOM 5298 O O . PHE A 1 750 ? 182.395 152.432 164.787 1.00 72.21 768 PHE A O 1
ATOM 5306 N N . CYS A 1 751 ? 182.390 152.170 162.564 1.00 80.50 769 CYS A N 1
ATOM 5307 C CA . CYS A 1 751 ? 183.836 152.222 162.456 1.00 80.50 769 CYS A CA 1
ATOM 5308 C C . CYS A 1 751 ? 184.255 153.385 161.575 1.00 80.50 769 CYS A C 1
ATOM 5309 O O . CYS A 1 751 ? 183.536 153.788 160.657 1.00 80.50 769 CYS A O 1
ATOM 5312 N N . THR A 1 752 ? 185.428 153.926 161.881 1.00 82.96 770 THR A N 1
ATOM 5313 C CA . THR A 1 752 ? 185.957 155.100 161.205 1.00 82.96 770 THR A CA 1
ATOM 5314 C C . THR A 1 752 ? 187.362 154.799 160.709 1.00 82.96 770 THR A C 1
ATOM 5315 O O . THR A 1 752 ? 188.232 154.418 161.497 1.00 82.96 770 THR A O 1
ATOM 5319 N N . SER A 1 753 ? 187.580 154.971 159.410 1.00 89.38 771 SER A N 1
ATOM 5320 C CA . SER A 1 753 ? 188.895 154.886 158.800 1.00 89.38 771 SER A CA 1
ATOM 5321 C C . SER A 1 753 ? 189.133 156.152 157.999 1.00 89.38 771 SER A C 1
ATOM 5322 O O . SER A 1 753 ? 188.200 156.704 157.408 1.00 89.38 771 SER A O 1
ATOM 5325 N N . GLN A 1 754 ? 190.384 156.611 157.984 1.00 95.40 772 GLN A N 1
ATOM 5326 C CA . GLN A 1 754 ? 190.703 157.838 157.266 1.00 95.40 772 GLN A CA 1
ATOM 5327 C C . GLN A 1 754 ? 190.720 157.619 155.760 1.00 95.40 772 GLN A C 1
ATOM 5328 O O . GLN A 1 754 ? 190.376 158.529 154.998 1.00 95.40 772 GLN A O 1
ATOM 5334 N N . SER A 1 755 ? 191.096 156.422 155.312 1.00 94.94 773 SER A N 1
ATOM 5335 C CA . SER A 1 755 ? 191.158 156.151 153.882 1.00 94.94 773 SER A CA 1
ATOM 5336 C C . SER A 1 755 ? 189.782 155.834 153.312 1.00 94.94 773 SER A C 1
ATOM 5337 O O . SER A 1 755 ? 189.384 156.392 152.285 1.00 94.94 773 SER A O 1
ATOM 5340 N N . ARG A 1 756 ? 189.042 154.942 153.967 1.00 88.39 774 ARG A N 1
ATOM 5341 C CA . ARG A 1 756 ? 187.766 154.482 153.436 1.00 88.39 774 ARG A CA 1
ATOM 5342 C C . ARG A 1 756 ? 186.593 155.325 153.916 1.00 88.39 774 ARG A C 1
ATOM 5343 O O . ARG A 1 756 ? 185.683 155.616 153.133 1.00 88.39 774 ARG A O 1
ATOM 5351 N N . GLY A 1 757 ? 186.586 155.727 155.188 1.00 84.61 775 GLY A N 1
ATOM 5352 C CA . GLY A 1 757 ? 185.576 156.626 155.710 1.00 84.61 775 GLY A CA 1
ATOM 5353 C C . GLY A 1 757 ? 184.775 155.976 156.829 1.00 84.61 775 GLY A C 1
ATOM 5354 O O . GLY A 1 757 ? 185.322 155.255 157.669 1.00 84.61 775 GLY A O 1
ATOM 5355 N N . PHE A 1 758 ? 183.476 156.240 156.830 1.00 78.12 776 PHE A N 1
ATOM 5356 C CA . PHE A 1 758 ? 182.579 155.815 157.892 1.00 78.12 776 PHE A CA 1
ATOM 5357 C C . PHE A 1 758 ? 181.852 154.538 157.498 1.00 78.12 776 PHE A C 1
ATOM 5358 O O . PHE A 1 758 ? 181.529 154.326 156.329 1.00 78.12 776 PHE A O 1
ATOM 5366 N N . GLY A 1 759 ? 181.603 153.686 158.481 1.00 75.89 777 GLY A N 1
ATOM 5367 C CA . GLY A 1 759 ? 180.776 152.514 158.271 1.00 75.89 777 GLY A CA 1
ATOM 5368 C C . GLY A 1 759 ? 179.908 152.258 159.481 1.00 75.89 777 GLY A C 1
ATOM 5369 O O . GLY A 1 759 ? 180.305 152.514 160.616 1.00 75.89 777 GLY A O 1
ATOM 5370 N N . LEU A 1 760 ? 178.716 151.726 159.228 1.00 75.21 778 LEU A N 1
ATOM 5371 C CA . LEU A 1 760 ? 177.723 151.511 160.272 1.00 75.21 778 LEU A CA 1
ATOM 5372 C C . LEU A 1 760 ? 177.154 150.108 160.146 1.00 75.21 778 LEU A C 1
ATOM 5373 O O . LEU A 1 760 ? 176.548 149.771 159.124 1.00 75.21 778 LEU A O 1
ATOM 5378 N N . SER A 1 761 ? 177.349 149.298 161.179 1.00 74.42 779 SER A N 1
ATOM 5379 C CA . SER A 1 761 ? 176.856 147.936 161.165 1.00 74.42 779 SER A CA 1
ATOM 5380 C C . SER A 1 761 ? 175.349 147.920 161.402 1.00 74.42 779 SER A C 1
ATOM 5381 O O . SER A 1 761 ? 174.813 148.804 162.074 1.00 74.42 779 SER A O 1
ATOM 5384 N N . PRO A 1 762 ? 174.638 146.942 160.841 1.00 74.87 780 PRO A N 1
ATOM 5385 C CA . PRO A 1 762 ? 173.242 146.744 161.235 1.00 74.87 780 PRO A CA 1
ATOM 5386 C C . PRO A 1 762 ? 173.150 146.232 162.661 1.00 74.87 780 PRO A C 1
ATOM 5387 O O . PRO A 1 762 ? 174.051 145.555 163.161 1.00 74.87 780 PRO A O 1
ATOM 5391 N N . THR A 1 763 ? 172.047 146.576 163.319 1.00 74.97 781 THR A N 1
ATOM 5392 C CA . THR A 1 763 ? 171.854 146.208 164.716 1.00 74.97 781 THR A CA 1
ATOM 5393 C C . THR A 1 763 ? 171.539 144.724 164.825 1.00 74.97 781 THR A C 1
ATOM 5394 O O . THR A 1 763 ? 170.507 144.263 164.330 1.00 74.97 781 THR A O 1
ATOM 5398 N N . VAL A 1 764 ? 172.424 143.976 165.468 1.00 68.94 782 VAL A N 1
ATOM 5399 C CA . VAL A 1 764 ? 172.227 142.558 165.656 1.00 68.94 782 VAL A CA 1
ATOM 5400 C C . VAL A 1 764 ? 171.764 142.318 167.086 1.00 68.94 782 VAL A C 1
ATOM 5401 O O . VAL A 1 764 ? 171.771 143.214 167.923 1.00 68.94 782 VAL A O 1
ATOM 5405 N N . GLY A 1 765 ? 171.333 141.106 167.366 1.00 66.77 783 GLY A N 1
ATOM 5406 C CA . GLY A 1 765 ? 170.808 140.773 168.678 1.00 66.77 783 GLY A CA 1
ATOM 5407 C C . GLY A 1 765 ? 171.366 139.466 169.190 1.00 66.77 783 GLY A C 1
ATOM 5408 O O . GLY A 1 765 ? 171.482 138.494 168.448 1.00 66.77 783 GLY A O 1
ATOM 5409 N N . LEU A 1 766 ? 171.717 139.459 170.469 1.00 65.34 784 LEU A N 1
ATOM 5410 C CA . LEU A 1 766 ? 172.145 138.251 171.161 1.00 65.34 784 LEU A CA 1
ATOM 5411 C C . LEU A 1 766 ? 171.127 137.935 172.246 1.00 65.34 784 LEU A C 1
ATOM 5412 O O . LEU A 1 766 ? 170.920 138.739 173.155 1.00 65.34 784 LEU A O 1
ATOM 5417 N N . THR A 1 767 ? 170.495 136.773 172.154 1.00 68.71 785 THR A N 1
ATOM 5418 C CA . THR A 1 767 ? 169.473 136.386 173.117 1.00 68.71 785 THR A CA 1
ATOM 5419 C C . THR A 1 767 ? 170.137 135.615 174.248 1.00 68.71 785 THR A C 1
ATOM 5420 O O . THR A 1 767 ? 170.558 134.469 174.064 1.00 68.71 785 THR A O 1
ATOM 5424 N N . ALA A 1 768 ? 170.251 136.247 175.410 1.00 70.07 786 ALA A N 1
ATOM 5425 C CA . ALA A 1 768 ? 170.679 135.552 176.614 1.00 70.07 786 ALA A CA 1
ATOM 5426 C C . ALA A 1 768 ? 169.459 134.861 177.199 1.00 70.07 786 ALA A C 1
ATOM 5427 O O . ALA A 1 768 ? 168.515 135.527 177.634 1.00 70.07 786 ALA A O 1
ATOM 5429 N N . PHE A 1 769 ? 169.470 133.532 177.203 1.00 73.03 787 PHE A N 1
ATOM 5430 C CA . PHE A 1 769 ? 168.310 132.753 177.597 1.00 73.03 787 PHE A CA 1
ATOM 5431 C C . PHE A 1 769 ? 168.758 131.554 178.415 1.00 73.03 787 PHE A C 1
ATOM 5432 O O . PHE A 1 769 ? 169.815 130.976 178.160 1.00 73.03 787 PHE A O 1
ATOM 5440 N N . LYS A 1 770 ? 167.943 131.188 179.393 1.00 77.33 788 LYS A N 1
ATOM 5441 C CA . LYS A 1 770 ? 168.130 130.029 180.244 1.00 77.33 788 LYS A CA 1
ATOM 5442 C C . LYS A 1 770 ? 166.842 129.219 180.197 1.00 77.33 788 LYS A C 1
ATOM 5443 O O . LYS A 1 770 ? 165.772 129.795 179.978 1.00 77.33 788 LYS A O 1
ATOM 5449 N N . PRO A 1 771 ? 166.917 127.866 180.324 1.00 83.42 789 PRO A N 1
ATOM 5450 C CA . PRO A 1 771 ? 165.692 127.046 180.325 1.00 83.42 789 PRO A CA 1
ATOM 5451 C C . PRO A 1 771 ? 164.673 127.354 181.415 1.00 83.42 789 PRO A C 1
ATOM 5452 O O . PRO A 1 771 ? 163.535 127.696 181.085 1.00 83.42 789 PRO A O 1
ATOM 5456 N N . PHE A 1 772 ? 165.032 127.262 182.693 1.00 87.36 790 PHE A N 1
ATOM 5457 C CA . PHE A 1 772 ? 164.116 127.690 183.740 1.00 87.36 790 PHE A CA 1
ATOM 5458 C C . PHE A 1 772 ? 164.867 128.681 184.607 1.00 87.36 790 PHE A C 1
ATOM 5459 O O . PHE A 1 772 ? 166.060 128.496 184.869 1.00 87.36 790 PHE A O 1
ATOM 5467 N N . PHE A 1 773 ? 164.176 129.719 185.064 1.00 76.65 791 PHE A N 1
ATOM 5468 C CA . PHE A 1 773 ? 164.863 130.746 185.842 1.00 76.65 791 PHE A CA 1
ATOM 5469 C C . PHE A 1 773 ? 163.872 131.486 186.728 1.00 76.65 791 PHE A C 1
ATOM 5470 O O . PHE A 1 773 ? 162.676 131.184 186.761 1.00 76.65 791 PHE A O 1
ATOM 5478 N N . VAL A 1 774 ? 164.406 132.464 187.461 1.00 78.28 792 VAL A N 1
ATOM 5479 C CA . VAL A 1 774 ? 163.703 133.230 188.479 1.00 78.28 792 VAL A CA 1
ATOM 5480 C C . VAL A 1 774 ? 163.705 134.677 188.007 1.00 78.28 792 VAL A C 1
ATOM 5481 O O . VAL A 1 774 ? 164.605 135.099 187.277 1.00 78.28 792 VAL A O 1
ATOM 5485 N N . ASP A 1 775 ? 162.687 135.436 188.399 1.00 83.20 793 ASP A N 1
ATOM 5486 C CA . ASP A 1 775 ? 162.646 136.855 188.086 1.00 83.20 793 ASP A CA 1
ATOM 5487 C C . ASP A 1 775 ? 161.936 137.587 189.213 1.00 83.20 793 ASP A C 1
ATOM 5488 O O . ASP A 1 775 ? 160.860 137.169 189.649 1.00 83.20 793 ASP A O 1
ATOM 5493 N N . LEU A 1 776 ? 162.544 138.668 189.689 1.00 77.80 794 LEU A N 1
ATOM 5494 C CA . LEU A 1 776 ? 161.943 139.466 190.744 1.00 77.80 794 LEU A CA 1
ATOM 5495 C C . LEU A 1 776 ? 160.973 140.489 190.176 1.00 77.80 794 LEU A C 1
ATOM 5496 O O . LEU A 1 776 ? 161.181 141.048 189.097 1.00 77.80 794 LEU A O 1
ATOM 5501 N N . THR A 1 777 ? 159.909 140.742 190.931 1.00 82.80 795 THR A N 1
ATOM 5502 C CA . THR A 1 777 ? 159.010 141.863 190.705 1.00 82.80 795 THR A CA 1
ATOM 5503 C C . THR A 1 777 ? 159.045 142.701 191.972 1.00 82.80 795 THR A C 1
ATOM 5504 O O . THR A 1 777 ? 158.483 142.306 193.004 1.00 82.80 795 THR A O 1
ATOM 5508 N N . LEU A 1 778 ? 159.727 143.841 191.878 1.00 76.08 796 LEU A N 1
ATOM 5509 C CA . LEU A 1 778 ? 160.088 144.771 192.921 1.00 76.08 796 LEU A CA 1
ATOM 5510 C C . LEU A 1 778 ? 160.128 146.165 192.313 1.00 76.08 796 LEU A C 1
ATOM 5511 O O . LEU A 1 778 ? 160.537 146.306 191.152 1.00 76.08 796 LEU A O 1
ATOM 5516 N N . PRO A 1 779 ? 159.724 147.197 193.043 1.00 76.37 797 PRO A N 1
ATOM 5517 C CA . PRO A 1 779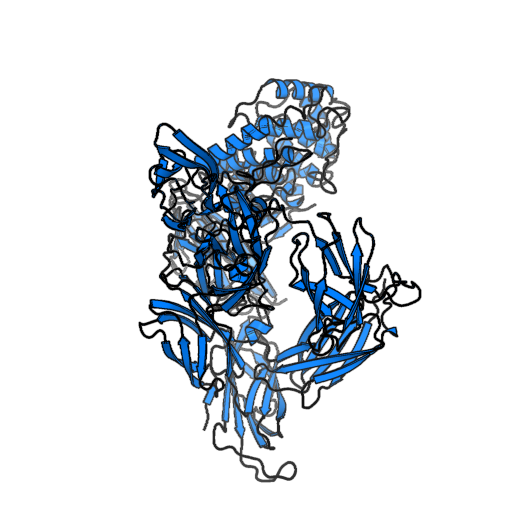 ? 159.777 148.556 192.501 1.00 76.37 797 PRO A CA 1
ATOM 5518 C C . PRO A 1 779 ? 161.187 149.119 192.622 1.00 76.37 797 PRO A C 1
ATOM 5519 O O . PRO A 1 779 ? 162.098 148.476 193.137 1.00 76.37 797 PRO A O 1
ATOM 5523 N N . TYR A 1 780 ? 161.356 150.345 192.127 1.00 82.41 798 TYR A N 1
ATOM 5524 C CA . TYR A 1 780 ? 162.656 151.000 192.218 1.00 82.41 798 TYR A CA 1
ATOM 5525 C C . TYR A 1 780 ? 162.953 151.435 193.647 1.00 82.41 798 TYR A C 1
ATOM 5526 O O . TYR A 1 780 ? 163.926 150.983 194.260 1.00 82.41 798 TYR A O 1
ATOM 5535 N N . SER A 1 781 ? 162.115 152.308 194.195 1.00 85.46 799 SER A N 1
ATOM 5536 C CA . SER A 1 781 ? 162.336 152.901 195.505 1.00 85.46 799 SER A CA 1
ATOM 5537 C C . SER A 1 781 ? 161.259 152.435 196.472 1.00 85.46 799 SER A C 1
ATOM 5538 O O . SER A 1 781 ? 160.071 152.438 196.137 1.00 85.46 799 SER A O 1
ATOM 5541 N N . VAL A 1 782 ? 161.682 152.034 197.664 1.00 91.90 800 VAL A N 1
ATOM 5542 C CA . VAL A 1 782 ? 160.791 151.644 198.748 1.00 91.90 800 VAL A CA 1
ATOM 5543 C C . VAL A 1 782 ? 161.143 152.519 199.941 1.00 91.90 800 VAL A C 1
ATOM 5544 O O . VAL A 1 782 ? 162.303 152.547 200.366 1.00 91.90 800 VAL A O 1
ATOM 5548 N N . VAL A 1 783 ? 160.165 153.250 200.471 1.00 97.19 801 VAL A N 1
ATOM 5549 C CA . VAL A 1 783 ? 160.450 154.055 201.652 1.00 97.19 801 VAL A CA 1
ATOM 5550 C C . VAL A 1 783 ? 160.504 153.136 202.865 1.00 97.19 801 VAL A C 1
ATOM 5551 O O . VAL A 1 783 ? 159.835 152.098 202.919 1.00 97.19 801 VAL A O 1
ATOM 5555 N N . ARG A 1 784 ? 161.354 153.494 203.823 1.00 104.32 802 ARG A N 1
ATOM 5556 C CA . ARG A 1 784 ? 161.699 152.586 204.909 1.00 104.32 802 ARG A CA 1
ATOM 5557 C C . ARG A 1 784 ? 160.562 152.482 205.916 1.00 104.32 802 ARG A C 1
ATOM 5558 O O . ARG A 1 784 ? 160.037 153.494 206.383 1.00 104.32 802 ARG A O 1
ATOM 5566 N N . GLY A 1 785 ? 160.182 151.255 206.252 1.00 104.83 803 GLY A N 1
ATOM 5567 C CA . GLY A 1 785 ? 159.199 151.025 207.285 1.00 104.83 803 GLY A CA 1
ATOM 5568 C C . GLY A 1 785 ? 157.801 150.721 206.804 1.00 104.83 803 GLY A C 1
ATOM 5569 O O . GLY A 1 785 ? 156.911 150.533 207.641 1.00 104.83 803 GLY A O 1
ATOM 5570 N N . GLU A 1 786 ? 157.568 150.666 205.497 1.00 110.08 804 GLU A N 1
ATOM 5571 C CA . GLU A 1 786 ? 156.290 150.196 204.991 1.00 110.08 804 GLU A CA 1
ATOM 5572 C C . GLU A 1 786 ? 156.416 148.736 204.582 1.00 110.08 804 GLU A C 1
ATOM 5573 O O . GLU A 1 786 ? 157.496 148.145 204.605 1.00 110.08 804 GLU A O 1
ATOM 5579 N N . SER A 1 787 ? 155.289 148.158 204.191 1.00 104.67 805 SER A N 1
ATOM 5580 C CA . SER A 1 787 ? 155.259 146.824 203.614 1.00 104.67 805 SER A CA 1
ATOM 5581 C C . SER A 1 787 ? 155.077 146.948 202.108 1.00 104.67 805 SER A C 1
ATOM 5582 O O . SER A 1 787 ? 154.189 147.670 201.645 1.00 104.67 805 SER A O 1
ATOM 5585 N N . PHE A 1 788 ? 155.922 146.256 201.351 1.00 98.49 806 PHE A N 1
ATOM 5586 C CA . PHE A 1 788 ? 155.805 146.231 199.901 1.00 98.49 806 PHE A CA 1
ATOM 5587 C C . PHE A 1 788 ? 155.690 144.791 199.426 1.00 98.49 806 PHE A C 1
ATOM 5588 O O . PHE A 1 788 ? 156.196 143.865 200.066 1.00 98.49 806 PHE A O 1
ATOM 5596 N N . ARG A 1 789 ? 155.020 144.615 198.292 1.00 97.85 807 ARG A N 1
ATOM 5597 C CA . ARG A 1 789 ? 154.742 143.290 197.753 1.00 97.85 807 ARG A CA 1
ATOM 5598 C C . ARG A 1 789 ? 155.877 142.893 196.819 1.00 97.85 807 ARG A C 1
ATOM 5599 O O . ARG A 1 789 ? 156.035 143.471 195.739 1.00 97.85 807 ARG A O 1
ATOM 5607 N N . LEU A 1 790 ? 156.665 141.913 197.236 1.00 91.42 808 LEU A N 1
ATOM 5608 C CA . LEU A 1 790 ? 157.646 141.281 196.370 1.00 91.42 808 LEU A CA 1
ATOM 5609 C C . LEU A 1 790 ? 156.968 140.108 195.680 1.00 91.42 808 LEU A C 1
ATOM 5610 O O . LEU A 1 790 ? 156.241 139.344 196.324 1.00 91.42 808 LEU A O 1
ATOM 5615 N N . THR A 1 791 ? 157.187 139.968 194.375 1.00 90.96 809 THR A N 1
ATOM 5616 C CA . THR A 1 791 ? 156.604 138.852 193.635 1.00 90.96 809 THR A CA 1
ATOM 5617 C C . THR A 1 791 ? 157.686 138.156 192.826 1.00 90.96 809 THR A C 1
ATOM 5618 O O . THR A 1 791 ? 158.147 138.687 191.814 1.00 90.96 809 THR A O 1
ATOM 5622 N N . ALA A 1 792 ? 158.080 136.966 193.255 1.00 89.93 810 ALA A N 1
ATOM 5623 C CA . ALA A 1 792 ? 159.096 136.204 192.542 1.00 89.93 810 ALA A CA 1
ATOM 5624 C C . ALA A 1 792 ? 158.399 135.248 191.587 1.00 89.93 810 ALA A C 1
ATOM 5625 O O . ALA A 1 792 ? 157.695 134.332 192.019 1.00 89.93 810 ALA A O 1
ATOM 5627 N N . THR A 1 793 ? 158.584 135.462 190.291 1.00 89.70 811 THR A N 1
ATOM 5628 C CA . THR A 1 793 ? 158.019 134.578 189.286 1.00 89.70 811 THR A CA 1
ATOM 5629 C C . THR A 1 793 ? 159.075 133.600 188.788 1.00 89.70 811 THR A C 1
ATOM 5630 O O . THR A 1 793 ? 160.242 133.953 188.609 1.00 89.70 811 THR A O 1
ATOM 5634 N N . ILE A 1 794 ? 158.670 132.349 188.624 1.00 88.24 812 ILE A N 1
ATOM 5635 C CA . ILE A 1 794 ? 159.547 131.279 188.178 1.00 88.24 812 ILE A CA 1
ATOM 5636 C C . ILE A 1 794 ? 159.041 130.822 186.824 1.00 88.24 812 ILE A C 1
ATOM 5637 O O . ILE A 1 794 ? 157.870 130.437 186.690 1.00 88.24 812 ILE A O 1
ATOM 5642 N N . PHE A 1 795 ? 159.913 130.882 185.827 1.00 83.52 813 PHE A N 1
ATOM 5643 C CA . PHE A 1 795 ? 159.595 130.493 184.465 1.00 83.52 813 PHE A CA 1
ATOM 5644 C C . PHE A 1 795 ? 160.196 129.130 184.181 1.00 83.52 813 PHE A C 1
ATOM 5645 O O . PHE A 1 795 ? 161.360 128.885 184.511 1.00 83.52 813 PHE A O 1
ATOM 5653 N N . ASN A 1 796 ? 159.404 128.257 183.557 1.00 92.82 814 ASN A N 1
ATOM 5654 C CA . ASN A 1 796 ? 159.860 126.966 183.059 1.00 92.82 814 ASN A CA 1
ATOM 5655 C C . ASN A 1 796 ? 159.562 126.887 181.571 1.00 92.82 814 ASN A C 1
ATOM 5656 O O . ASN A 1 796 ? 158.399 126.995 181.159 1.00 92.82 814 ASN A O 1
ATOM 5661 N N . TYR A 1 797 ? 160.611 126.680 180.774 1.00 84.77 815 TYR A N 1
ATOM 5662 C CA . TYR A 1 797 ? 160.491 126.545 179.330 1.00 84.77 815 TYR A CA 1
ATOM 5663 C C . TYR A 1 797 ? 161.028 125.214 178.827 1.00 84.77 815 TYR A C 1
ATOM 5664 O O . TYR A 1 797 ? 161.131 125.019 177.610 1.00 84.77 815 TYR A O 1
ATOM 5673 N N . LEU A 1 798 ? 161.391 124.305 179.727 1.00 97.68 816 LEU A N 1
ATOM 5674 C CA . LEU A 1 798 ? 161.603 122.918 179.347 1.00 97.68 816 LEU A CA 1
ATOM 5675 C C . LEU A 1 798 ? 160.274 122.295 178.937 1.00 97.68 816 LEU A C 1
ATOM 5676 O O . LEU A 1 798 ? 159.209 122.685 179.418 1.00 97.68 816 LEU A O 1
ATOM 5681 N N . LYS A 1 799 ? 160.341 121.307 178.047 1.00 106.58 817 LYS A N 1
ATOM 5682 C CA . LYS A 1 799 ? 159.157 120.794 177.372 1.00 106.58 817 LYS A CA 1
ATOM 5683 C C . LYS A 1 799 ? 158.448 119.684 178.143 1.00 106.58 817 LYS A C 1
ATOM 5684 O O . LYS A 1 799 ? 157.699 118.911 177.536 1.00 106.58 817 LYS A O 1
ATOM 5690 N N . ASP A 1 800 ? 158.649 119.598 179.456 1.00 114.64 818 ASP A N 1
ATOM 5691 C CA . ASP A 1 800 ? 157.971 118.604 180.275 1.00 114.64 818 ASP A CA 1
ATOM 5692 C C . ASP A 1 800 ? 157.842 119.121 181.701 1.00 114.64 818 ASP A C 1
ATOM 5693 O O . ASP A 1 800 ? 158.550 120.042 182.114 1.00 114.64 818 ASP A O 1
ATOM 5698 N N . CYS A 1 801 ? 156.921 118.515 182.447 1.00 121.79 819 CYS A N 1
ATOM 5699 C CA . CYS A 1 801 ? 156.537 119.036 183.752 1.00 121.79 819 CYS A CA 1
ATOM 5700 C C . CYS A 1 801 ? 157.570 118.681 184.814 1.00 121.79 819 CYS A C 1
ATOM 5701 O O . CYS A 1 801 ? 158.062 117.551 184.874 1.00 121.79 819 CYS A O 1
ATOM 5704 N N . ILE A 1 802 ? 157.899 119.667 185.652 1.00 119.53 820 ILE A N 1
ATOM 5705 C CA . ILE A 1 802 ? 158.969 119.571 186.637 1.00 119.53 820 ILE A CA 1
ATOM 5706 C C . ILE A 1 802 ? 158.421 119.939 188.010 1.00 119.53 820 ILE A C 1
ATOM 5707 O O . ILE A 1 802 ? 157.292 120.406 188.152 1.00 119.53 820 ILE A O 1
ATOM 5712 N N . ARG A 1 803 ? 159.243 119.715 189.032 1.00 124.39 821 ARG A N 1
ATOM 5713 C CA . ARG A 1 803 ? 158.951 120.145 190.394 1.00 124.39 821 ARG A CA 1
ATOM 5714 C C . ARG A 1 803 ? 160.077 121.049 190.869 1.00 124.39 821 ARG A C 1
ATOM 5715 O O . ARG A 1 803 ? 161.239 120.630 190.899 1.00 124.39 821 ARG A O 1
ATOM 5723 N N . VAL A 1 804 ? 159.734 122.272 191.257 1.00 120.14 822 VAL A N 1
ATOM 5724 C CA . VAL A 1 804 ? 160.710 123.236 191.738 1.00 120.14 822 VAL A CA 1
ATOM 5725 C C . VAL A 1 804 ? 160.576 123.371 193.248 1.00 120.14 822 VAL A C 1
ATOM 5726 O O . VAL A 1 804 ? 159.554 123.025 193.853 1.00 120.14 822 VAL A O 1
ATOM 5730 N N . GLN A 1 805 ? 161.651 123.856 193.862 1.00 116.85 823 GLN A N 1
ATOM 5731 C CA . GLN A 1 805 ? 161.661 124.284 195.252 1.00 116.85 823 GLN A CA 1
ATOM 5732 C C . GLN A 1 805 ? 162.387 125.614 195.299 1.00 116.85 823 GLN A C 1
ATOM 5733 O O . GLN A 1 805 ? 163.565 125.691 194.928 1.00 116.85 823 GLN A O 1
ATOM 5739 N N . THR A 1 806 ? 161.688 126.657 195.725 1.00 112.55 824 THR A N 1
ATOM 5740 C CA . THR A 1 806 ? 162.307 127.967 195.831 1.00 112.55 824 THR A CA 1
ATOM 5741 C C . THR A 1 806 ? 162.575 128.309 197.289 1.00 112.55 824 THR A C 1
ATOM 5742 O O . THR A 1 806 ? 161.911 127.812 198.204 1.00 112.55 824 THR A O 1
ATOM 5746 N N . ASP A 1 807 ? 163.605 129.120 197.499 1.00 110.68 825 ASP A N 1
ATOM 5747 C CA . ASP A 1 807 ? 163.889 129.664 198.816 1.00 110.68 825 ASP A CA 1
ATOM 5748 C C . ASP A 1 807 ? 164.438 131.080 198.713 1.00 110.68 825 ASP A C 1
ATOM 5749 O O . ASP A 1 807 ? 165.295 131.379 197.876 1.00 110.68 825 ASP A O 1
ATOM 5754 N N . LEU A 1 808 ? 163.890 131.956 199.545 1.00 106.44 826 LEU A N 1
ATOM 5755 C CA . LEU A 1 808 ? 164.284 133.352 199.608 1.00 106.44 826 LEU A CA 1
ATOM 5756 C C . LEU A 1 808 ? 165.232 133.523 200.782 1.00 106.44 826 LEU A C 1
ATOM 5757 O O . LEU A 1 808 ? 164.938 133.060 201.889 1.00 106.44 826 LEU A O 1
ATOM 5762 N N . ALA A 1 809 ? 166.374 134.158 200.533 1.00 106.93 827 ALA A N 1
ATOM 5763 C CA . ALA A 1 809 ? 167.388 134.306 201.566 1.00 106.93 827 ALA A CA 1
ATOM 5764 C C . ALA A 1 809 ? 166.940 135.304 202.625 1.00 106.93 827 ALA A C 1
ATOM 5765 O O . ALA A 1 809 ? 166.376 136.356 202.315 1.00 106.93 827 ALA A O 1
ATOM 5767 N N . LYS A 1 810 ? 167.187 134.958 203.883 1.00 110.67 828 LYS A N 1
ATOM 5768 C CA . LYS A 1 810 ? 166.786 135.770 205.020 1.00 110.67 828 LYS A CA 1
ATOM 5769 C C . LYS A 1 810 ? 168.010 136.477 205.579 1.00 110.67 828 LYS A C 1
ATOM 5770 O O . LYS A 1 810 ? 169.028 135.835 205.857 1.00 110.67 828 LYS A O 1
ATOM 5776 N N . SER A 1 811 ? 167.912 137.794 205.733 1.00 115.30 829 SER A N 1
ATOM 5777 C CA . SER A 1 811 ? 169.014 138.597 206.235 1.00 115.30 829 SER A CA 1
ATOM 5778 C C . SER A 1 811 ? 168.461 139.668 207.162 1.00 115.30 829 SER A C 1
ATOM 5779 O O . SER A 1 811 ? 167.246 139.823 207.318 1.00 115.30 829 SER A O 1
ATOM 5782 N N . HIS A 1 812 ? 169.373 140.424 207.771 1.00 117.19 830 HIS A N 1
ATOM 5783 C CA . HIS A 1 812 ? 169.010 141.512 208.667 1.00 117.19 830 HIS A CA 1
ATOM 5784 C C . HIS A 1 812 ? 168.605 142.780 207.930 1.00 117.19 830 HIS A C 1
ATOM 5785 O O . HIS A 1 812 ? 168.176 143.742 208.575 1.00 117.19 830 HIS A O 1
ATOM 5792 N N . GLU A 1 813 ? 168.736 142.808 206.603 1.00 110.24 831 GLU A N 1
ATOM 5793 C CA . GLU A 1 813 ? 168.396 143.991 205.827 1.00 110.24 831 GLU A CA 1
ATOM 5794 C C . GLU A 1 813 ? 166.895 144.203 205.701 1.00 110.24 831 GLU A C 1
ATOM 5795 O O . GLU A 1 813 ? 166.468 145.313 205.370 1.00 110.24 831 GLU A O 1
ATOM 5801 N N . TYR A 1 814 ? 166.088 143.173 205.945 1.00 107.78 832 TYR A N 1
ATOM 5802 C CA . TYR A 1 814 ? 164.655 143.260 205.709 1.00 107.78 832 TYR A CA 1
ATOM 5803 C C . TYR A 1 814 ? 163.953 142.246 206.598 1.00 107.78 832 TYR A C 1
ATOM 5804 O O . TYR A 1 814 ? 164.576 141.329 207.138 1.00 107.78 832 TYR A O 1
ATOM 5813 N N . GLN A 1 815 ? 162.644 142.421 206.744 1.00 111.20 833 GLN A N 1
ATOM 5814 C CA . GLN A 1 815 ? 161.822 141.515 207.530 1.00 111.20 833 GLN A CA 1
ATOM 5815 C C . GLN A 1 815 ? 160.638 141.050 206.698 1.00 111.20 833 GLN A C 1
ATOM 5816 O O . GLN A 1 815 ? 160.203 141.737 205.771 1.00 111.20 833 GLN A O 1
ATOM 5822 N N . LEU A 1 816 ? 160.117 139.877 207.041 1.00 117.96 834 LEU A N 1
ATOM 5823 C CA . LEU A 1 816 ? 159.006 139.272 206.325 1.00 117.96 834 LEU A CA 1
ATOM 5824 C C . LEU A 1 816 ? 157.900 138.913 207.306 1.00 117.96 834 LEU A C 1
ATOM 5825 O O . LEU A 1 816 ? 158.159 138.608 208.473 1.00 117.96 834 LEU A O 1
ATOM 5830 N N . GLU A 1 817 ? 156.663 138.948 206.820 1.00 125.16 835 GLU A N 1
ATOM 5831 C CA . GLU A 1 817 ? 155.494 138.733 207.673 1.00 125.16 835 GLU A CA 1
ATOM 5832 C C . GLU A 1 817 ? 155.046 137.273 207.683 1.00 125.16 835 GLU A C 1
ATOM 5833 O O . GLU A 1 817 ? 153.869 136.978 207.466 1.00 125.16 835 GLU A O 1
ATOM 5839 N N . SER A 1 818 ? 156.010 136.375 207.945 1.00 133.17 836 SER A N 1
ATOM 5840 C CA . SER A 1 818 ? 155.799 134.940 208.207 1.00 133.17 836 SER A CA 1
ATOM 5841 C C . SER A 1 818 ? 155.102 134.218 207.052 1.00 133.17 836 SER A C 1
ATOM 5842 O O . SER A 1 818 ? 154.200 133.405 207.263 1.00 133.17 836 SER A O 1
ATOM 5845 N N . TRP A 1 819 ? 155.518 134.514 205.820 1.00 134.14 837 TRP A N 1
ATOM 5846 C CA . TRP A 1 819 ? 154.911 133.891 204.643 1.00 134.14 837 TRP A CA 1
ATOM 5847 C C . TRP A 1 819 ? 155.630 132.572 204.372 1.00 134.14 837 TRP A C 1
ATOM 5848 O O . TRP A 1 819 ? 156.593 132.497 203.604 1.00 134.14 837 TRP A O 1
ATOM 5859 N N . ALA A 1 820 ? 155.170 131.528 205.077 1.00 143.55 838 ALA A N 1
ATOM 5860 C CA . ALA A 1 820 ? 155.527 130.114 204.893 1.00 143.55 838 ALA A CA 1
ATOM 5861 C C . ALA A 1 820 ? 157.016 129.820 205.092 1.00 143.55 838 ALA A C 1
ATOM 5862 O O . ALA A 1 820 ? 157.516 128.822 204.558 1.00 143.55 838 ALA A O 1
ATOM 5864 N N . ASP A 1 821 ? 157.712 130.689 205.843 1.00 149.22 839 ASP A N 1
ATOM 5865 C CA . ASP A 1 821 ? 159.124 130.552 206.243 1.00 149.22 839 ASP A CA 1
ATOM 5866 C C . ASP A 1 821 ? 160.083 130.439 205.055 1.00 149.22 839 ASP A C 1
ATOM 5867 O O . ASP A 1 821 ? 161.134 129.798 205.172 1.00 149.22 839 ASP A O 1
ATOM 5872 N N . SER A 1 822 ? 159.709 131.066 203.926 1.00 138.08 840 SER A N 1
ATOM 5873 C CA . SER A 1 822 ? 160.539 131.227 202.720 1.00 138.08 840 SER A CA 1
ATOM 5874 C C . SER A 1 822 ? 160.997 129.895 202.125 1.00 138.08 840 SER A C 1
ATOM 5875 O O . SER A 1 822 ? 162.143 129.753 201.694 1.00 138.08 840 SER A O 1
ATOM 5878 N N . GLN A 1 823 ? 160.103 128.907 202.102 1.00 139.10 841 GLN A N 1
ATOM 5879 C CA . GLN A 1 823 ? 160.443 127.596 201.549 1.00 139.10 841 GLN A CA 1
ATOM 5880 C C . GLN A 1 823 ? 159.162 126.956 201.025 1.00 139.10 841 GLN A C 1
ATOM 5881 O O . GLN A 1 823 ? 158.352 126.455 201.810 1.00 139.10 841 GLN A O 1
ATOM 5887 N N . THR A 1 824 ? 158.984 126.979 199.704 1.00 129.40 842 THR A N 1
ATOM 5888 C CA . THR A 1 824 ? 157.864 126.310 199.058 1.00 129.40 842 THR A CA 1
ATOM 5889 C C . THR A 1 824 ? 158.374 125.410 197.941 1.00 129.40 842 THR A C 1
ATOM 5890 O O . THR A 1 824 ? 159.429 125.655 197.345 1.00 129.40 842 THR A O 1
ATOM 5894 N N . SER A 1 825 ? 157.615 124.345 197.689 1.00 127.35 843 SER A N 1
ATOM 5895 C CA . SER A 1 825 ? 157.858 123.415 196.597 1.00 127.35 843 SER A CA 1
ATOM 5896 C C . SER A 1 825 ? 156.576 123.272 195.795 1.00 127.35 843 SER A C 1
ATOM 5897 O O . SER A 1 825 ? 155.483 123.218 196.365 1.00 127.35 843 SER A O 1
ATOM 5900 N N . SER A 1 826 ? 156.709 123.210 194.473 1.00 123.38 844 SER A N 1
ATOM 5901 C CA . SER A 1 826 ? 155.534 123.227 193.615 1.00 123.38 844 SER A CA 1
ATOM 5902 C C . SER A 1 826 ? 155.823 122.505 192.309 1.00 123.38 844 SER A C 1
ATOM 5903 O O . SER A 1 826 ? 156.932 122.570 191.778 1.00 123.38 844 SER A O 1
ATOM 5906 N N . CYS A 1 827 ? 154.799 121.839 191.782 1.00 124.79 845 CYS A N 1
ATOM 5907 C CA . CYS A 1 827 ? 154.896 121.147 190.501 1.00 124.79 845 CYS A CA 1
ATOM 5908 C C . CYS A 1 827 ? 154.442 122.100 189.401 1.00 124.79 845 CYS A C 1
ATOM 5909 O O . CYS A 1 827 ? 153.257 122.431 189.304 1.00 124.79 845 CYS A O 1
ATOM 5912 N N . LEU A 1 828 ? 155.386 122.538 188.575 1.00 113.36 846 LEU A N 1
ATOM 5913 C CA . LEU A 1 828 ? 155.127 123.485 187.500 1.00 113.36 846 LEU A CA 1
ATOM 5914 C C . LEU A 1 828 ? 155.380 122.798 186.167 1.00 113.36 846 LEU A C 1
ATOM 5915 O O . LEU A 1 828 ? 156.421 122.159 185.984 1.00 113.36 846 LEU A O 1
ATOM 5920 N N . CYS A 1 829 ? 154.439 122.924 185.240 1.00 111.48 847 CYS A N 1
ATOM 5921 C CA . CYS A 1 829 ? 154.533 122.188 183.991 1.00 111.48 847 CYS A CA 1
ATOM 5922 C C . CYS A 1 829 ? 155.179 123.027 182.891 1.00 111.48 847 CYS A C 1
ATOM 5923 O O . CYS A 1 829 ? 155.719 124.110 183.132 1.00 111.48 847 CYS A O 1
ATOM 5926 N N . ALA A 1 830 ? 155.135 122.498 181.669 1.00 102.59 848 ALA A N 1
ATOM 5927 C CA . ALA A 1 830 ? 155.922 123.021 180.562 1.00 102.59 848 ALA A CA 1
ATOM 5928 C C . ALA A 1 830 ? 155.358 124.335 180.045 1.00 102.59 848 ALA A C 1
ATOM 5929 O O . ALA A 1 830 ? 154.138 124.518 179.993 1.00 102.59 848 ALA A O 1
ATOM 5931 N N . ASP A 1 831 ? 156.277 125.235 179.654 1.00 98.71 849 ASP A N 1
ATOM 5932 C CA . ASP A 1 831 ? 155.993 126.570 179.105 1.00 98.71 849 ASP A CA 1
ATOM 5933 C C . ASP A 1 831 ? 155.154 127.413 180.065 1.00 98.71 849 ASP A C 1
ATOM 5934 O O . ASP A 1 831 ? 154.265 128.159 179.651 1.00 98.71 849 ASP A O 1
ATOM 5939 N N . ASP A 1 832 ? 155.441 127.305 181.362 1.00 104.40 850 ASP A N 1
ATOM 5940 C CA . ASP A 1 832 ? 154.573 127.889 182.376 1.00 104.40 850 ASP A CA 1
ATOM 5941 C C . ASP A 1 832 ? 155.364 128.690 183.397 1.00 104.40 850 ASP A C 1
ATOM 5942 O O . ASP A 1 832 ? 156.510 128.369 183.722 1.00 104.40 850 ASP A O 1
ATOM 5947 N N . ALA A 1 833 ? 154.719 129.727 183.916 1.00 96.92 851 ALA A N 1
ATOM 5948 C CA . ALA A 1 833 ? 155.278 130.586 184.946 1.00 96.92 851 ALA A CA 1
ATOM 5949 C C . ALA A 1 833 ? 154.371 130.563 186.164 1.00 96.92 851 ALA A C 1
ATOM 5950 O O . ALA A 1 833 ? 153.146 130.622 186.033 1.00 96.92 851 ALA A O 1
ATOM 5952 N N . LYS A 1 834 ? 154.969 130.478 187.347 1.00 96.81 852 LYS A N 1
ATOM 5953 C CA . LYS A 1 834 ? 154.187 130.581 188.573 1.00 96.81 852 LYS A CA 1
ATOM 5954 C C . LYS A 1 834 ? 154.826 131.604 189.502 1.00 96.81 852 LYS A C 1
ATOM 5955 O O . LYS A 1 834 ? 156.048 131.756 189.533 1.00 96.81 852 LYS A O 1
ATOM 5961 N N . THR A 1 835 ? 153.989 132.351 190.214 1.00 94.46 853 THR A N 1
ATOM 5962 C CA . THR A 1 835 ? 154.437 133.501 190.987 1.00 94.46 853 THR A CA 1
ATOM 5963 C C . THR A 1 835 ? 154.211 133.243 192.467 1.00 94.46 853 THR A C 1
ATOM 5964 O O . THR A 1 835 ? 153.092 132.924 192.880 1.00 94.46 853 THR A O 1
ATOM 5968 N N . HIS A 1 836 ? 155.267 133.382 193.259 1.00 97.16 854 HIS A N 1
ATOM 5969 C CA . HIS A 1 836 ? 155.156 133.389 194.708 1.00 97.16 854 HIS A CA 1
ATOM 5970 C C . HIS A 1 836 ? 155.156 134.829 195.193 1.00 97.16 854 HIS A C 1
ATOM 5971 O O . HIS A 1 836 ? 155.840 135.686 194.625 1.00 97.16 854 HIS A O 1
ATOM 5978 N N . HIS A 1 837 ? 154.379 135.095 196.236 1.00 103.86 855 HIS A N 1
ATOM 5979 C CA . HIS A 1 837 ? 154.244 136.435 196.779 1.00 103.86 855 HIS A CA 1
ATOM 5980 C C . HIS A 1 837 ? 154.797 136.494 198.194 1.00 103.86 855 HIS A C 1
ATOM 5981 O O . HIS A 1 837 ? 154.691 135.538 198.965 1.00 103.86 855 HIS A O 1
ATOM 5988 N N . TRP A 1 838 ? 155.395 137.635 198.519 1.00 104.48 856 TRP A N 1
ATOM 5989 C CA . TRP A 1 838 ? 155.774 137.974 199.879 1.00 104.48 856 TRP A CA 1
ATOM 5990 C C . TRP A 1 838 ? 155.453 139.441 200.099 1.00 104.48 856 TRP A C 1
ATOM 5991 O O . TRP A 1 838 ? 155.361 140.223 199.151 1.00 104.48 856 TRP A O 1
ATOM 6002 N N . ASN A 1 839 ? 155.277 139.815 201.359 1.00 111.13 857 ASN A N 1
ATOM 6003 C CA . ASN A 1 839 ? 155.211 141.219 201.736 1.00 111.13 857 ASN A CA 1
ATOM 6004 C C . ASN A 1 839 ? 156.271 141.531 202.785 1.00 111.13 857 ASN A C 1
ATOM 6005 O O . ASN A 1 839 ? 156.363 140.869 203.823 1.00 111.13 857 ASN A O 1
ATOM 6010 N N . ILE A 1 840 ? 157.116 142.506 202.461 1.00 101.67 858 ILE A N 1
ATOM 6011 C CA . ILE A 1 840 ? 158.427 142.690 203.066 1.00 101.67 858 ILE A CA 1
ATOM 6012 C C . ILE A 1 840 ? 158.472 144.089 203.666 1.00 101.67 858 ILE A C 1
ATOM 6013 O O . ILE A 1 840 ? 157.926 145.034 203.086 1.00 101.67 858 ILE A O 1
ATOM 6018 N N . THR A 1 841 ? 159.072 144.214 204.847 1.00 105.82 859 THR A N 1
ATOM 6019 C CA . THR A 1 841 ? 159.374 145.505 205.447 1.00 105.82 859 THR A CA 1
ATOM 6020 C C . THR A 1 841 ? 160.865 145.781 205.314 1.00 105.82 859 THR A C 1
ATOM 6021 O O . THR A 1 841 ? 161.692 144.937 205.674 1.00 105.82 859 THR A O 1
ATOM 6025 N N . ALA A 1 842 ? 161.203 146.957 204.790 1.00 106.24 860 ALA A N 1
ATOM 6026 C CA . ALA A 1 842 ? 162.590 147.384 204.671 1.00 106.24 860 ALA A CA 1
ATOM 6027 C C . ALA A 1 842 ? 163.011 148.094 205.950 1.00 106.24 860 ALA A C 1
ATOM 6028 O O . ALA A 1 842 ? 162.270 148.932 206.473 1.00 106.24 860 ALA A O 1
ATOM 6030 N N . VAL A 1 843 ? 164.196 147.759 206.451 1.00 105.05 861 VAL A N 1
ATOM 6031 C CA . VAL A 1 843 ? 164.650 148.284 207.731 1.00 105.05 861 VAL A CA 1
ATOM 6032 C C . VAL A 1 843 ? 166.000 148.995 207.641 1.00 105.05 861 VAL A C 1
ATOM 6033 O O . VAL A 1 843 ? 166.278 149.880 208.468 1.00 105.05 861 VAL A O 1
ATOM 6037 N N . LYS A 1 844 ? 166.834 148.714 206.643 1.00 101.34 862 LYS A N 1
ATOM 6038 C CA . LYS A 1 844 ? 168.138 149.349 206.525 1.00 101.34 862 LYS A CA 1
ATOM 6039 C C . LYS A 1 844 ? 168.179 150.185 205.253 1.00 101.34 862 LYS A C 1
ATOM 6040 O O . LYS A 1 844 ? 167.721 149.746 204.195 1.00 101.34 862 LYS A O 1
ATOM 6046 N N . LEU A 1 845 ? 168.729 151.388 205.364 1.00 96.25 863 LEU A N 1
ATOM 6047 C CA . LEU A 1 845 ? 168.664 152.372 204.299 1.00 96.25 863 LEU A CA 1
ATOM 6048 C C . LEU A 1 845 ? 169.697 152.057 203.218 1.00 96.25 863 LEU A C 1
ATOM 6049 O O . LEU A 1 845 ? 170.690 151.365 203.455 1.00 96.25 863 LEU A O 1
ATOM 6054 N N . GLY A 1 846 ? 169.450 152.570 202.019 1.00 88.40 864 GLY A N 1
ATOM 6055 C CA . GLY A 1 846 ? 170.369 152.403 200.912 1.00 88.40 864 GLY A CA 1
ATOM 6056 C C . GLY A 1 846 ? 169.988 151.251 200.006 1.00 88.40 864 GLY A C 1
ATOM 6057 O O . GLY A 1 846 ? 168.862 150.755 200.017 1.00 88.40 864 GLY A O 1
ATOM 6058 N N . HIS A 1 847 ? 170.944 150.840 199.183 1.00 86.60 865 HIS A N 1
ATOM 6059 C CA . HIS A 1 847 ? 170.725 149.697 198.309 1.00 86.60 865 HIS A CA 1
ATOM 6060 C C . HIS A 1 847 ? 170.882 148.417 199.116 1.00 86.60 865 HIS A C 1
ATOM 6061 O O . HIS A 1 847 ? 171.938 148.173 199.707 1.00 86.60 865 HIS A O 1
ATOM 6068 N N . ILE A 1 848 ? 169.828 147.613 199.153 1.00 86.61 866 ILE A N 1
ATOM 6069 C CA . ILE A 1 848 ? 169.845 146.332 199.838 1.00 86.61 866 ILE A CA 1
ATOM 6070 C C . ILE A 1 848 ? 169.705 145.231 198.799 1.00 86.61 866 ILE A C 1
ATOM 6071 O O . ILE A 1 848 ? 169.253 145.453 197.674 1.00 86.61 866 ILE A O 1
ATOM 6076 N N . ASN A 1 849 ? 170.122 144.031 199.177 1.00 92.68 867 ASN A N 1
ATOM 6077 C CA . ASN A 1 849 ? 170.064 142.882 198.288 1.00 92.68 867 ASN A CA 1
ATOM 6078 C C . ASN A 1 849 ? 168.832 142.030 198.568 1.00 92.68 867 ASN A C 1
ATOM 6079 O O . ASN A 1 849 ? 168.296 142.018 199.677 1.00 92.68 867 ASN A O 1
ATOM 6084 N N . PHE A 1 850 ? 168.384 141.324 197.533 1.00 91.05 868 PHE A N 1
ATOM 6085 C CA . PHE A 1 850 ? 167.359 140.293 197.630 1.00 91.05 868 PHE A CA 1
ATOM 6086 C C . PHE A 1 850 ? 167.842 139.082 196.852 1.00 91.05 868 PHE A C 1
ATOM 6087 O O . PHE A 1 850 ? 168.009 139.158 195.632 1.00 91.05 868 PHE A O 1
ATOM 6095 N N . THR A 1 851 ? 168.074 137.979 197.552 1.00 95.41 869 THR A N 1
ATOM 6096 C CA . THR A 1 851 ? 168.596 136.761 196.953 1.00 95.41 869 THR A CA 1
ATOM 6097 C C . THR A 1 851 ? 167.539 135.671 197.033 1.00 95.41 869 THR A C 1
ATOM 6098 O O . THR A 1 851 ? 166.998 135.408 198.110 1.00 95.41 869 THR A O 1
ATOM 6102 N N . ILE A 1 852 ? 167.240 135.047 195.897 1.00 94.71 870 ILE A N 1
ATOM 6103 C CA . ILE A 1 852 ? 166.302 133.929 195.867 1.00 94.71 870 ILE A CA 1
ATOM 6104 C C . ILE A 1 852 ? 166.826 132.870 194.901 1.00 94.71 870 ILE A C 1
ATOM 6105 O O . ILE A 1 852 ? 167.388 133.191 193.848 1.00 94.71 870 ILE A O 1
ATOM 6110 N N . SER A 1 853 ? 166.698 131.601 195.286 1.00 101.98 871 SER A N 1
ATOM 6111 C CA . SER A 1 853 ? 167.206 130.509 194.473 1.00 101.98 871 SER A CA 1
ATOM 6112 C C . SER A 1 853 ? 166.134 129.448 194.272 1.00 101.98 871 SER A C 1
ATOM 6113 O O . SER A 1 853 ? 165.238 129.274 195.101 1.00 101.98 871 SER A O 1
ATOM 6116 N N . THR A 1 854 ? 166.229 128.757 193.140 1.00 103.96 872 THR A N 1
ATOM 6117 C CA . THR A 1 854 ? 165.371 127.627 192.813 1.00 103.96 872 THR A CA 1
ATOM 6118 C C . THR A 1 854 ? 166.213 126.406 192.493 1.00 103.96 872 THR A C 1
ATOM 6119 O O . THR A 1 854 ? 167.214 126.499 191.771 1.00 103.96 872 THR A O 1
ATOM 6123 N N . LYS A 1 855 ? 165.782 125.266 193.025 1.00 112.83 873 LYS A N 1
ATOM 6124 C CA . LYS A 1 855 ? 166.381 123.973 192.738 1.00 112.83 873 LYS A CA 1
ATOM 6125 C C . LYS A 1 855 ? 165.287 123.005 192.320 1.00 112.83 873 LYS A C 1
ATOM 6126 O O . LYS A 1 855 ? 164.220 122.964 192.936 1.00 112.83 873 LYS A O 1
ATOM 6132 N N . ILE A 1 856 ? 165.549 122.218 191.283 1.00 115.83 874 ILE A N 1
ATOM 6133 C CA . ILE A 1 856 ? 164.648 121.122 190.950 1.00 115.83 874 ILE A CA 1
ATOM 6134 C C . ILE A 1 856 ? 165.013 119.934 191.825 1.00 115.83 874 ILE A C 1
ATOM 6135 O O . ILE A 1 856 ? 166.123 119.399 191.735 1.00 115.83 874 ILE A O 1
ATOM 6140 N N . LEU A 1 857 ? 164.091 119.531 192.685 1.00 124.75 875 LEU A N 1
ATOM 6141 C CA . LEU A 1 857 ? 164.300 118.392 193.562 1.00 124.75 875 LEU A CA 1
ATOM 6142 C C . LEU A 1 857 ? 163.678 117.146 192.947 1.00 124.75 875 LEU A C 1
ATOM 6143 O O . LEU A 1 857 ? 162.830 117.220 192.055 1.00 124.75 875 LEU A O 1
ATOM 6148 N N . ASP A 1 858 ? 164.131 115.991 193.426 1.00 134.06 876 ASP A N 1
ATOM 6149 C CA . ASP A 1 858 ? 163.597 114.726 192.946 1.00 134.06 876 ASP A CA 1
ATOM 6150 C C . ASP A 1 858 ? 162.201 114.495 193.508 1.00 134.06 876 ASP A C 1
ATOM 6151 O O . ASP A 1 858 ? 161.934 114.758 194.683 1.00 134.06 876 ASP A O 1
ATOM 6156 N N . SER A 1 859 ? 161.308 113.999 192.659 1.00 146.96 877 SER A N 1
ATOM 6157 C CA . SER A 1 859 ? 159.915 113.803 193.035 1.00 146.96 877 SER A CA 1
ATOM 6158 C C . SER A 1 859 ? 159.736 112.400 193.599 1.00 146.96 877 SER A C 1
ATOM 6159 O O . SER A 1 859 ? 160.010 111.409 192.913 1.00 146.96 877 SER A O 1
ATOM 6162 N N . ASN A 1 860 ? 159.284 112.321 194.852 1.00 153.96 878 ASN A N 1
ATOM 6163 C CA . ASN A 1 860 ? 158.951 111.029 195.438 1.00 153.96 878 ASN A CA 1
ATOM 6164 C C . ASN A 1 860 ? 157.680 110.456 194.828 1.00 153.96 878 ASN A C 1
ATOM 6165 O O . ASN A 1 860 ? 157.514 109.232 194.776 1.00 153.96 878 ASN A O 1
ATOM 6170 N N . GLU A 1 861 ? 156.781 111.318 194.366 1.00 153.52 879 GLU A N 1
ATOM 6171 C CA . GLU A 1 861 ? 155.545 110.917 193.719 1.00 153.52 879 GLU A CA 1
ATOM 6172 C C . GLU A 1 861 ? 155.385 111.660 192.400 1.00 153.52 879 GLU A C 1
ATOM 6173 O O . GLU A 1 861 ? 155.807 112.815 192.278 1.00 153.52 879 GLU A O 1
ATOM 6179 N N . PRO A 1 862 ? 154.811 111.010 191.385 1.00 156.52 880 PRO A N 1
ATOM 6180 C CA . PRO A 1 862 ? 154.617 111.674 190.085 1.00 156.52 880 PRO A CA 1
ATOM 6181 C C . PRO A 1 862 ? 153.500 112.705 190.154 1.00 156.52 880 PRO A C 1
ATOM 6182 O O . PRO A 1 862 ? 152.357 112.377 190.477 1.00 156.52 880 PRO A O 1
ATOM 6186 N N . CYS A 1 863 ? 153.831 113.953 189.834 1.00 150.86 881 CYS A N 1
ATOM 6187 C CA . CYS A 1 863 ? 152.850 115.029 189.787 1.00 150.86 881 CYS A CA 1
ATOM 6188 C C . CYS A 1 863 ? 152.379 115.234 188.352 1.00 150.86 881 CYS A C 1
ATOM 6189 O O . CYS A 1 863 ? 153.191 115.271 187.421 1.00 150.86 881 CYS A O 1
ATOM 6192 N N . GLY A 1 864 ? 151.063 115.332 188.177 1.00 156.52 882 GLY A N 1
ATOM 6193 C CA . GLY A 1 864 ? 150.470 115.455 186.864 1.00 156.52 882 GLY A CA 1
ATOM 6194 C C . GLY A 1 864 ? 150.314 114.158 186.101 1.00 156.52 882 GLY A C 1
ATOM 6195 O O . GLY A 1 864 ? 149.842 114.186 184.958 1.00 156.52 882 GLY A O 1
ATOM 6196 N N . GLY A 1 865 ? 150.679 113.023 186.696 1.00 157.18 883 GLY A N 1
ATOM 6197 C CA . GLY A 1 865 ? 150.633 111.741 186.028 1.00 157.18 883 GLY A CA 1
ATOM 6198 C C . GLY A 1 865 ? 151.970 111.239 185.524 1.00 157.18 883 GLY A C 1
ATOM 6199 O O . GLY A 1 865 ? 152.043 110.101 185.045 1.00 157.18 883 GLY A O 1
ATOM 6200 N N . GLN A 1 866 ? 153.022 112.048 185.616 1.00 153.77 884 GLN A N 1
ATOM 6201 C CA . GLN A 1 866 ? 154.357 111.645 185.201 1.00 153.77 884 GLN A CA 1
ATOM 6202 C C . GLN A 1 866 ? 155.370 112.140 186.221 1.00 153.77 884 GLN A C 1
ATOM 6203 O O . GLN A 1 866 ? 155.110 113.087 186.968 1.00 153.77 884 GLN A O 1
ATOM 6209 N N . LYS A 1 867 ? 156.517 111.465 186.266 1.00 147.42 885 LYS A N 1
ATOM 6210 C CA . LYS A 1 867 ? 157.560 111.800 187.226 1.00 147.42 885 LYS A CA 1
ATOM 6211 C C . LYS A 1 867 ? 158.234 113.111 186.832 1.00 147.42 885 LYS A C 1
ATOM 6212 O O . LYS A 1 867 ? 158.416 113.396 185.644 1.00 147.42 885 LYS A O 1
ATOM 6218 N N . GLY A 1 868 ? 158.565 113.925 187.839 1.00 137.43 886 GLY A N 1
ATOM 6219 C CA . GLY A 1 868 ? 159.211 115.212 187.654 1.00 137.43 886 GLY A CA 1
ATOM 6220 C C . GLY A 1 868 ? 160.565 115.154 186.977 1.00 137.43 886 GLY A C 1
ATOM 6221 O O . GLY A 1 868 ? 161.446 114.390 187.379 1.00 137.43 886 GLY A O 1
ATOM 6222 N N . PHE A 1 869 ? 160.731 115.969 185.941 1.00 125.25 887 PHE A N 1
ATOM 6223 C CA . PHE A 1 869 ? 161.913 115.910 185.097 1.00 125.25 887 PHE A CA 1
ATOM 6224 C C . PHE A 1 869 ? 163.068 116.662 185.742 1.00 125.25 887 PHE A C 1
ATOM 6225 O O . PHE A 1 869 ? 162.887 117.751 186.291 1.00 125.25 887 PHE A O 1
ATOM 6233 N N . VAL A 1 870 ? 164.257 116.073 185.679 1.00 124.88 888 VAL A N 1
ATOM 6234 C CA . VAL A 1 870 ? 165.487 116.716 186.120 1.00 124.88 888 VAL A CA 1
ATOM 6235 C C . VAL A 1 870 ? 166.397 116.889 184.910 1.00 124.88 888 VAL A C 1
ATOM 6236 O O . VAL A 1 870 ? 166.501 115.975 184.089 1.00 124.88 888 VAL A O 1
ATOM 6240 N N . PRO A 1 871 ? 166.990 118.056 184.706 1.00 123.09 889 PRO A N 1
ATOM 6241 C CA . PRO A 1 871 ? 167.932 118.238 183.600 1.00 123.09 889 PRO A CA 1
ATOM 6242 C C . PRO A 1 871 ? 169.326 117.765 183.997 1.00 123.09 889 PRO A C 1
ATOM 6243 O O . PRO A 1 871 ? 169.570 117.326 185.119 1.00 123.09 889 PRO A O 1
ATOM 6247 N N . GLN A 1 872 ? 170.247 117.865 183.043 1.00 127.32 890 GLN A N 1
ATOM 6248 C CA . GLN A 1 872 ? 171.646 117.539 183.283 1.00 127.32 890 GLN A CA 1
ATOM 6249 C C . GLN A 1 872 ? 172.501 118.763 183.570 1.00 127.32 890 GLN A C 1
ATOM 6250 O O . GLN A 1 872 ? 173.518 118.645 184.260 1.00 127.32 890 GLN A O 1
ATOM 6256 N N . LYS A 1 873 ? 172.112 119.930 183.063 1.00 123.84 891 LYS A N 1
ATOM 6257 C CA . LYS A 1 873 ? 172.859 121.163 183.259 1.00 123.84 891 LYS A CA 1
ATOM 6258 C C . LYS A 1 873 ? 171.929 122.252 183.772 1.00 123.84 891 LYS A C 1
ATOM 6259 O O . LYS A 1 873 ? 170.766 122.329 183.363 1.00 123.84 891 LYS A O 1
ATOM 6265 N N . GLY A 1 874 ? 172.455 123.093 184.662 1.00 114.67 892 GLY A N 1
ATOM 6266 C CA . GLY A 1 874 ? 171.732 124.240 185.180 1.00 114.67 892 GLY A CA 1
ATOM 6267 C C . GLY A 1 874 ? 170.508 123.920 186.014 1.00 114.67 892 GLY A C 1
ATOM 6268 O O . GLY A 1 874 ? 169.451 124.521 185.813 1.00 114.67 892 GLY A O 1
ATOM 6269 N N . ARG A 1 875 ? 170.637 122.982 186.953 1.00 115.70 893 ARG A N 1
ATOM 6270 C CA . ARG A 1 875 ? 169.510 122.564 187.777 1.00 115.70 893 ARG A CA 1
ATOM 6271 C C . ARG A 1 875 ? 169.164 123.551 188.885 1.00 115.70 893 ARG A C 1
ATOM 6272 O O . ARG A 1 875 ? 168.141 123.365 189.552 1.00 115.70 893 ARG A O 1
ATOM 6280 N N . SER A 1 876 ? 169.978 124.576 189.112 1.00 106.48 894 SER A N 1
ATOM 6281 C CA . SER A 1 876 ? 169.686 125.588 190.114 1.00 106.48 894 SER A CA 1
ATOM 6282 C C . SER A 1 876 ? 169.908 126.973 189.529 1.00 106.48 894 SER A C 1
ATOM 6283 O O . SER A 1 876 ? 170.773 127.172 188.673 1.00 106.48 894 SER A O 1
ATOM 6286 N N . ASP A 1 877 ? 169.112 127.928 189.997 1.00 90.92 895 ASP A N 1
ATOM 6287 C CA . ASP A 1 877 ? 169.251 129.321 189.585 1.00 90.92 895 ASP A CA 1
ATOM 6288 C C . ASP A 1 877 ? 169.157 130.220 190.807 1.00 90.92 895 ASP A C 1
ATOM 6289 O O . ASP A 1 877 ? 168.182 130.146 191.559 1.00 90.92 895 ASP A O 1
ATOM 6294 N N . THR A 1 878 ? 170.157 131.077 190.991 1.00 89.54 896 THR A N 1
ATOM 6295 C CA . THR A 1 878 ? 170.215 132.005 192.112 1.00 89.54 896 THR A CA 1
ATOM 6296 C C . THR A 1 878 ? 170.273 133.426 191.573 1.00 89.54 896 THR A C 1
ATOM 6297 O O . THR A 1 878 ? 171.126 133.740 190.739 1.00 89.54 896 THR A O 1
ATOM 6301 N N . LEU A 1 879 ? 169.373 134.282 192.050 1.00 83.65 897 LEU A N 1
ATOM 6302 C CA . LEU A 1 879 ? 169.243 135.634 191.529 1.00 83.65 897 LEU A CA 1
ATOM 6303 C C . LEU A 1 879 ? 169.317 136.635 192.672 1.00 83.65 897 LEU A C 1
ATOM 6304 O O . LEU A 1 879 ? 168.624 136.483 193.687 1.00 83.65 897 LEU A O 1
ATOM 6309 N N . ILE A 1 880 ? 170.157 137.655 192.490 1.00 80.13 898 ILE A N 1
ATOM 6310 C CA . ILE A 1 880 ? 170.404 138.706 193.471 1.00 80.13 898 ILE A CA 1
ATOM 6311 C C . ILE A 1 880 ? 170.025 140.036 192.837 1.00 80.13 898 ILE A C 1
ATOM 6312 O O . ILE A 1 880 ? 170.588 140.419 191.805 1.00 80.13 898 ILE A O 1
ATOM 6317 N N . LYS A 1 881 ? 169.090 140.749 193.461 1.00 79.56 899 LYS A N 1
ATOM 6318 C CA . LYS A 1 881 ? 168.559 141.980 192.896 1.00 79.56 899 LYS A CA 1
ATOM 6319 C C . LYS A 1 881 ? 168.567 143.079 193.952 1.00 79.56 899 LYS A C 1
ATOM 6320 O O . LYS A 1 881 ? 168.153 142.837 195.095 1.00 79.56 899 LYS A O 1
ATOM 6326 N N . PRO A 1 882 ? 169.028 144.283 193.624 1.00 79.91 900 PRO A N 1
ATOM 6327 C CA . PRO A 1 882 ? 169.065 145.360 194.615 1.00 79.91 900 PRO A CA 1
ATOM 6328 C C . PRO A 1 882 ? 167.809 146.216 194.624 1.00 79.91 900 PRO A C 1
ATOM 6329 O O . PRO A 1 882 ? 167.097 146.353 193.629 1.00 79.91 900 PRO A O 1
ATOM 6333 N N . VAL A 1 883 ? 167.543 146.792 195.793 1.00 81.53 901 VAL A N 1
ATOM 6334 C CA . VAL A 1 883 ? 166.415 147.690 196.019 1.00 81.53 901 VAL A CA 1
ATOM 6335 C C . VAL A 1 883 ? 166.935 148.934 196.724 1.00 81.53 901 VAL A C 1
ATOM 6336 O O . VAL A 1 883 ? 167.604 148.829 197.757 1.00 81.53 901 VAL A O 1
ATOM 6340 N N . LEU A 1 884 ? 166.645 150.106 196.161 1.00 83.80 902 LEU A N 1
ATOM 6341 C CA . LEU A 1 884 ? 166.981 151.365 196.810 1.00 83.80 902 LEU A CA 1
ATOM 6342 C C . LEU A 1 884 ? 165.953 151.688 197.889 1.00 83.80 902 LEU A C 1
ATOM 6343 O O . LEU A 1 884 ? 164.749 151.713 197.621 1.00 83.80 902 LEU A O 1
ATOM 6348 N N . VAL A 1 885 ? 166.429 151.942 199.105 1.00 86.89 903 VAL A N 1
ATOM 6349 C CA . VAL A 1 885 ? 165.581 152.262 200.245 1.00 86.89 903 VAL A CA 1
ATOM 6350 C C . VAL A 1 885 ? 165.911 153.674 200.700 1.00 86.89 903 VAL A C 1
ATOM 6351 O O . VAL A 1 885 ? 167.054 153.957 201.082 1.00 86.89 903 VAL A O 1
ATOM 6355 N N . LYS A 1 886 ? 164.896 154.560 200.675 1.00 94.43 904 LYS A N 1
ATOM 6356 C CA . LYS A 1 886 ? 164.809 155.968 201.024 1.00 94.43 904 LYS A CA 1
ATOM 6357 C C . LYS A 1 886 ? 164.123 156.143 202.378 1.00 94.43 904 LYS A C 1
ATOM 6358 O O . LYS A 1 886 ? 163.317 155.299 202.777 1.00 94.43 904 LYS A O 1
ATOM 6364 N N . PRO A 1 887 ? 164.456 157.184 203.146 1.00 101.77 905 PRO A N 1
ATOM 6365 C CA . PRO A 1 887 ? 163.856 157.334 204.477 1.00 101.77 905 PRO A CA 1
ATOM 6366 C C . PRO A 1 887 ? 162.401 157.770 204.417 1.00 101.77 905 PRO A C 1
ATOM 6367 O O . PRO A 1 887 ? 161.957 158.425 203.471 1.00 101.77 905 PRO A O 1
ATOM 6371 N N . GLU A 1 888 ? 161.662 157.401 205.458 1.00 114.50 906 GLU A N 1
ATOM 6372 C CA . GLU A 1 888 ? 160.237 157.671 205.534 1.00 114.50 906 GLU A CA 1
ATOM 6373 C C . GLU A 1 888 ? 159.974 159.115 205.936 1.00 114.50 906 GLU A C 1
ATOM 6374 O O . GLU A 1 888 ? 160.849 159.816 206.444 1.00 114.50 906 GLU A O 1
ATOM 6380 N N . GLY A 1 889 ? 158.737 159.543 205.724 1.00 119.21 907 GLY A N 1
ATOM 6381 C CA . GLY A 1 889 ? 158.306 160.878 206.079 1.00 119.21 907 GLY A CA 1
ATOM 6382 C C . GLY A 1 889 ? 158.394 161.841 204.910 1.00 119.21 907 GLY A C 1
ATOM 6383 O O . GLY A 1 889 ? 159.028 161.582 203.885 1.00 119.21 907 GLY A O 1
ATOM 6384 N N . VAL A 1 890 ? 157.731 162.978 205.083 1.00 117.92 908 VAL A N 1
ATOM 6385 C CA . VAL A 1 890 ? 157.705 164.010 204.055 1.00 117.92 908 VAL A CA 1
ATOM 6386 C C . VAL A 1 890 ? 159.049 164.732 204.030 1.00 117.92 908 VAL A C 1
ATOM 6387 O O . VAL A 1 890 ? 159.653 165.015 205.074 1.00 117.92 908 VAL A O 1
ATOM 6391 N N . LEU A 1 891 ? 159.567 164.946 202.823 1.00 117.52 909 LEU A N 1
ATOM 6392 C CA . LEU A 1 891 ? 160.852 165.603 202.639 1.00 117.52 909 LEU A CA 1
ATOM 6393 C C . LEU A 1 891 ? 160.661 167.110 202.698 1.00 117.52 909 LEU A C 1
ATOM 6394 O O . LEU A 1 891 ? 159.886 167.673 201.917 1.00 117.52 909 LEU A O 1
ATOM 6399 N N . VAL A 1 892 ? 161.365 167.763 203.615 1.00 117.90 910 VAL A N 1
ATOM 6400 C CA . VAL A 1 892 ? 161.436 169.214 203.650 1.00 117.90 910 VAL A CA 1
ATOM 6401 C C . VAL A 1 892 ? 162.870 169.618 203.346 1.00 117.90 910 VAL A C 1
ATOM 6402 O O . VAL A 1 892 ? 163.826 168.857 203.566 1.00 117.90 910 VAL A O 1
ATOM 6406 N N . GLU A 1 893 ? 163.011 170.809 202.779 1.00 118.51 911 GLU A N 1
ATOM 6407 C CA . GLU A 1 893 ? 164.309 171.342 202.410 1.00 118.51 911 GLU A CA 1
ATOM 6408 C C . GLU A 1 893 ? 164.429 172.779 202.891 1.00 118.51 911 GLU A C 1
ATOM 6409 O O . GLU A 1 893 ? 163.486 173.569 202.785 1.00 118.51 911 GLU A O 1
ATOM 6415 N N . LYS A 1 894 ? 165.582 173.091 203.465 1.00 112.55 912 LYS A N 1
ATOM 6416 C CA . LYS A 1 894 ? 165.950 174.440 203.859 1.00 112.55 912 LYS A CA 1
ATOM 6417 C C . LYS A 1 894 ? 167.071 174.892 202.939 1.00 112.55 912 LYS A C 1
ATOM 6418 O O . LYS A 1 894 ? 168.146 174.282 202.913 1.00 112.55 912 LYS A O 1
ATOM 6424 N N . THR A 1 895 ? 166.815 175.946 202.180 1.00 111.17 913 THR A N 1
ATOM 6425 C CA . THR A 1 895 ? 167.781 176.497 201.249 1.00 111.17 913 THR A CA 1
ATOM 6426 C C . THR A 1 895 ? 168.271 177.847 201.755 1.00 111.17 913 THR A C 1
ATOM 6427 O O . THR A 1 895 ? 167.514 178.610 202.365 1.00 111.17 913 THR A O 1
ATOM 6431 N N . HIS A 1 896 ? 169.563 178.105 201.570 1.00 106.57 914 HIS A N 1
ATOM 6432 C CA . HIS A 1 896 ? 170.161 179.344 202.045 1.00 106.57 914 HIS A CA 1
ATOM 6433 C C . HIS A 1 896 ? 171.110 179.864 200.980 1.00 106.57 914 HIS A C 1
ATOM 6434 O O . HIS A 1 896 ? 171.947 179.114 200.472 1.00 106.57 914 HIS A O 1
ATOM 6441 N N . SER A 1 897 ? 170.985 181.141 200.647 1.00 100.56 915 SER A N 1
ATOM 6442 C CA . SER A 1 897 ? 171.754 181.746 199.574 1.00 100.56 915 SER A CA 1
ATOM 6443 C C . SER A 1 897 ? 172.742 182.762 200.127 1.00 100.56 915 SER A C 1
ATOM 6444 O O . SER A 1 897 ? 172.499 183.389 201.162 1.00 100.56 915 SER A O 1
ATOM 6447 N N . SER A 1 898 ? 173.859 182.921 199.421 1.00 96.53 916 SER A N 1
ATOM 6448 C CA . SER A 1 898 ? 174.834 183.942 199.759 1.00 96.53 916 SER A CA 1
ATOM 6449 C C . SER A 1 898 ? 175.594 184.335 198.504 1.00 96.53 916 SER A C 1
ATOM 6450 O O . SER A 1 898 ? 175.850 183.504 197.630 1.00 96.53 916 SER A O 1
ATOM 6453 N N . LEU A 1 899 ? 175.948 185.610 198.418 1.00 96.17 917 LEU A N 1
ATOM 6454 C CA . LEU A 1 899 ? 176.793 186.114 197.341 1.00 96.17 917 LEU A CA 1
ATOM 6455 C C . LEU A 1 899 ? 178.086 186.594 197.988 1.00 96.17 917 LEU A C 1
ATOM 6456 O O . LEU A 1 899 ? 178.132 187.683 198.568 1.00 96.17 917 LEU A O 1
ATOM 6461 N N . LEU A 1 900 ? 179.130 185.775 197.909 1.00 100.41 918 LEU A N 1
ATOM 6462 C CA . LEU A 1 900 ? 180.432 186.139 198.454 1.00 100.41 918 LEU A CA 1
ATOM 6463 C C . LEU A 1 900 ? 181.200 186.869 197.367 1.00 100.41 918 LEU A C 1
ATOM 6464 O O . LEU A 1 900 ? 181.655 186.253 196.402 1.00 100.41 918 LEU A O 1
ATOM 6469 N N . CYS A 1 901 ? 181.336 188.184 197.506 1.00 103.39 919 CYS A N 1
ATOM 6470 C CA . CYS A 1 901 ? 182.040 188.982 196.508 1.00 103.39 919 CYS A CA 1
ATOM 6471 C C . CYS A 1 901 ? 183.171 189.754 197.171 1.00 103.39 919 CYS A C 1
ATOM 6472 O O . CYS A 1 901 ? 182.974 190.887 197.635 1.00 103.39 919 CYS A O 1
ATOM 6475 N N . PRO A 1 902 ? 184.363 189.174 197.258 1.00 107.21 920 PRO A N 1
ATOM 6476 C CA . PRO A 1 902 ? 185.539 189.972 197.603 1.00 107.21 920 PRO A CA 1
ATOM 6477 C C . PRO A 1 902 ? 185.920 190.889 196.453 1.00 107.21 920 PRO A C 1
ATOM 6478 O O . PRO A 1 902 ? 185.649 190.606 195.283 1.00 107.21 920 PRO A O 1
ATOM 6482 N N . LYS A 1 903 ? 186.544 192.009 196.798 1.00 111.83 921 LYS A N 1
ATOM 6483 C CA . LYS A 1 903 ? 186.980 193.000 195.822 1.00 111.83 921 LYS A CA 1
ATOM 6484 C C . LYS A 1 903 ? 188.446 193.337 196.034 1.00 111.83 921 LYS A C 1
ATOM 6485 O O . LYS A 1 903 ? 188.860 194.495 195.942 1.00 111.83 921 LYS A O 1
ATOM 6491 N N . GLY A 1 904 ? 189.252 192.320 196.319 1.00 114.97 922 GLY A N 1
ATOM 6492 C CA . GLY A 1 904 ? 190.618 192.512 196.752 1.00 114.97 922 GLY A CA 1
ATOM 6493 C C . GLY A 1 904 ? 190.852 192.203 198.213 1.00 114.97 922 GLY A C 1
ATOM 6494 O O . GLY A 1 904 ? 191.959 192.439 198.710 1.00 114.97 922 GLY A O 1
ATOM 6495 N N . LYS A 1 905 ? 189.847 191.691 198.911 1.00 114.27 923 LYS A N 1
ATOM 6496 C CA . LYS A 1 905 ? 189.897 191.351 200.326 1.00 114.27 923 LYS A CA 1
ATOM 6497 C C . LYS A 1 905 ? 189.496 189.886 200.479 1.00 114.27 923 LYS A C 1
ATOM 6498 O O . LYS A 1 905 ? 189.462 189.127 199.510 1.00 114.27 923 LYS A O 1
ATOM 6504 N N . VAL A 1 906 ? 189.232 189.479 201.716 1.00 111.93 924 VAL A N 1
ATOM 6505 C CA . VAL A 1 906 ? 188.664 188.169 202.009 1.00 111.93 924 VAL A CA 1
ATOM 6506 C C . VAL A 1 906 ? 187.261 188.385 202.557 1.00 111.93 924 VAL A C 1
ATOM 6507 O O . VAL A 1 906 ? 187.086 189.034 203.595 1.00 111.93 924 VAL A O 1
ATOM 6511 N N . ALA A 1 907 ? 186.264 187.845 201.863 1.00 110.57 925 ALA A N 1
ATOM 6512 C CA . ALA A 1 907 ? 184.868 188.001 202.249 1.00 110.57 925 ALA A CA 1
ATOM 6513 C C . ALA A 1 907 ? 184.383 186.724 202.920 1.00 110.57 925 ALA A C 1
ATOM 6514 O O . ALA A 1 907 ? 184.507 185.636 202.352 1.00 110.57 925 ALA A O 1
ATOM 6516 N N . SER A 1 908 ? 183.831 186.860 204.124 1.00 115.21 926 SER A N 1
ATOM 6517 C CA . SER A 1 908 ? 183.434 185.715 204.930 1.00 115.21 926 SER A CA 1
ATOM 6518 C C . SER A 1 908 ? 181.992 185.862 205.392 1.00 115.21 926 SER A C 1
ATOM 6519 O O . SER A 1 908 ? 181.482 186.974 205.555 1.00 115.21 926 SER A O 1
ATOM 6522 N N . GLU A 1 909 ? 181.346 184.717 205.603 1.00 118.14 927 GLU A N 1
ATOM 6523 C CA . GLU A 1 909 ? 179.948 184.669 206.016 1.00 118.14 927 GLU A CA 1
ATOM 6524 C C . GLU A 1 909 ? 179.684 183.341 206.712 1.00 118.14 927 GLU A C 1
ATOM 6525 O O . GLU A 1 909 ? 180.114 182.290 206.228 1.00 118.14 927 GLU A O 1
ATOM 6531 N N . SER A 1 910 ? 179.003 183.392 207.855 1.00 123.40 928 SER A N 1
ATOM 6532 C CA . SER A 1 910 ? 178.675 182.193 208.615 1.00 123.40 928 SER A CA 1
ATOM 6533 C C . SER A 1 910 ? 177.268 181.719 208.273 1.00 123.40 928 SER A C 1
ATOM 6534 O O . SER A 1 910 ? 176.339 182.527 208.179 1.00 123.40 928 SER A O 1
ATOM 6537 N N . VAL A 1 911 ? 177.120 180.410 208.081 1.00 123.38 929 VAL A N 1
ATOM 6538 C CA . VAL A 1 911 ? 175.849 179.769 207.768 1.00 123.38 929 VAL A CA 1
ATOM 6539 C C . VAL A 1 911 ? 175.617 178.684 208.810 1.00 123.38 929 VAL A C 1
ATOM 6540 O O . VAL A 1 911 ? 176.459 177.795 208.987 1.00 123.38 929 VAL A O 1
ATOM 6544 N N . SER A 1 912 ? 174.482 178.751 209.495 1.00 130.52 930 SER A N 1
ATOM 6545 C CA . SER A 1 912 ? 174.125 177.764 210.502 1.00 130.52 930 SER A CA 1
ATOM 6546 C C . SER A 1 912 ? 173.133 176.773 209.912 1.00 130.52 930 SER A C 1
ATOM 6547 O O . SER A 1 912 ? 172.155 177.172 209.272 1.00 130.52 930 SER A O 1
ATOM 6550 N N . LEU A 1 913 ? 173.390 175.486 210.123 1.00 129.50 931 LEU A N 1
ATOM 6551 C CA . LEU A 1 913 ? 172.459 174.429 209.749 1.00 129.50 931 LEU A CA 1
ATOM 6552 C C . LEU A 1 913 ? 171.782 173.939 211.019 1.00 129.50 931 LEU A C 1
ATOM 6553 O O . LEU A 1 913 ? 172.419 173.305 211.866 1.00 129.50 931 LEU A O 1
ATOM 6558 N N . GLU A 1 914 ? 170.493 174.230 211.150 1.00 131.73 932 GLU A N 1
ATOM 6559 C CA . GLU A 1 914 ? 169.724 173.837 212.316 1.00 131.73 932 GLU A CA 1
ATOM 6560 C C . GLU A 1 914 ? 168.527 173.016 211.865 1.00 131.73 932 GLU A C 1
ATOM 6561 O O . GLU A 1 914 ? 168.086 173.096 210.716 1.00 131.73 932 GLU A O 1
ATOM 6567 N N . LEU A 1 915 ? 168.014 172.205 212.787 1.00 127.37 933 LEU A N 1
ATOM 6568 C CA . LEU A 1 915 ? 166.960 171.255 212.463 1.00 127.37 933 LEU A CA 1
ATOM 6569 C C . LEU A 1 915 ? 166.203 170.915 213.734 1.00 127.37 933 LEU A C 1
ATOM 6570 O O . LEU A 1 915 ? 166.792 170.927 214.821 1.00 127.37 933 LEU A O 1
ATOM 6575 N N . PRO A 1 916 ? 164.905 170.639 213.640 1.00 128.36 934 PRO A N 1
ATOM 6576 C CA . PRO A 1 916 ? 164.173 170.130 214.804 1.00 128.36 934 PRO A CA 1
ATOM 6577 C C . PRO A 1 916 ? 164.587 168.704 215.132 1.00 128.36 934 PRO A C 1
ATOM 6578 O O . PRO A 1 916 ? 165.185 167.995 214.320 1.00 128.36 934 PRO A O 1
ATOM 6582 N N . VAL A 1 917 ? 164.254 168.283 216.347 1.00 132.47 935 VAL A N 1
ATOM 6583 C CA . VAL A 1 917 ? 164.740 167.017 216.884 1.00 132.47 935 VAL A CA 1
ATOM 6584 C C . VAL A 1 917 ? 163.705 165.898 216.738 1.00 132.47 935 VAL A C 1
ATOM 6585 O O . VAL A 1 917 ? 163.824 164.863 217.391 1.00 132.47 935 VAL A O 1
ATOM 6589 N N . ASP A 1 918 ? 162.694 166.083 215.888 1.00 130.74 936 ASP A N 1
ATOM 6590 C CA . ASP A 1 918 ? 161.703 165.045 215.629 1.00 130.74 936 ASP A CA 1
ATOM 6591 C C . ASP A 1 918 ? 161.936 164.346 214.294 1.00 130.74 936 ASP A C 1
ATOM 6592 O O . ASP A 1 918 ? 160.988 163.849 213.677 1.00 130.74 936 ASP A O 1
ATOM 6597 N N . ILE A 1 919 ? 163.183 164.306 213.833 1.00 123.29 937 ILE A N 1
ATOM 6598 C CA . ILE A 1 919 ? 163.483 163.749 212.523 1.00 123.29 937 ILE A CA 1
ATOM 6599 C C . ILE A 1 919 ? 163.555 162.228 212.596 1.00 123.29 937 ILE A C 1
ATOM 6600 O O . ILE A 1 919 ? 163.743 161.629 213.659 1.00 123.29 937 ILE A O 1
ATOM 6605 N N . VAL A 1 920 ? 163.382 161.601 211.439 1.00 120.34 938 VAL A N 1
ATOM 6606 C CA . VAL A 1 920 ? 163.734 160.199 211.240 1.00 120.34 938 VAL A CA 1
ATOM 6607 C C . VAL A 1 920 ? 165.257 160.173 211.111 1.00 120.34 938 VAL A C 1
ATOM 6608 O O . VAL A 1 920 ? 165.843 161.125 210.570 1.00 120.34 938 VAL A O 1
ATOM 6612 N N . PRO A 1 921 ? 165.950 159.194 211.693 1.00 120.67 939 PRO A N 1
ATOM 6613 C CA . PRO A 1 921 ? 167.412 159.166 211.582 1.00 120.67 939 PRO A CA 1
ATOM 6614 C C . PRO A 1 921 ? 167.882 158.806 210.182 1.00 120.67 939 PRO A C 1
ATOM 6615 O O . PRO A 1 921 ? 167.147 158.222 209.381 1.00 120.67 939 PRO A O 1
ATOM 6619 N N . ASP A 1 922 ? 169.138 159.200 209.913 1.00 118.08 940 ASP A N 1
ATOM 6620 C CA . ASP A 1 922 ? 169.846 159.013 208.637 1.00 118.08 940 ASP A CA 1
ATOM 6621 C C . ASP A 1 922 ? 169.103 159.655 207.467 1.00 118.08 940 ASP A C 1
ATOM 6622 O O . ASP A 1 922 ? 169.104 159.141 206.349 1.00 118.08 940 ASP A O 1
ATOM 6627 N N . SER A 1 923 ? 168.480 160.802 207.723 1.00 109.61 941 SER A N 1
ATOM 6628 C CA . SER A 1 923 ? 167.749 161.534 206.703 1.00 109.61 941 SER A CA 1
ATOM 6629 C C . SER A 1 923 ? 168.395 162.852 206.327 1.00 109.61 941 SER A C 1
ATOM 6630 O O . SER A 1 923 ? 168.005 163.448 205.318 1.00 109.61 941 SER A O 1
ATOM 6633 N N . THR A 1 924 ? 169.365 163.320 207.103 1.00 106.48 942 THR A N 1
ATOM 6634 C CA . THR A 1 924 ? 169.919 164.653 206.920 1.00 106.48 942 THR A CA 1
ATOM 6635 C C . THR A 1 924 ? 170.979 164.609 205.832 1.00 106.48 942 THR A C 1
ATOM 6636 O O . THR A 1 924 ? 172.072 164.074 206.040 1.00 106.48 942 THR A O 1
ATOM 6640 N N . LYS A 1 925 ? 170.661 165.167 204.673 1.00 99.19 943 LYS A N 1
ATOM 6641 C CA . LYS A 1 925 ? 171.649 165.402 203.636 1.00 99.19 943 LYS A CA 1
ATOM 6642 C C . LYS A 1 925 ? 171.822 166.901 203.480 1.00 99.19 943 LYS A C 1
ATOM 6643 O O . LYS A 1 925 ? 170.855 167.657 203.575 1.00 99.19 943 LYS A O 1
ATOM 6649 N N . ALA A 1 926 ? 173.059 167.336 203.289 1.00 98.35 944 ALA A N 1
ATOM 6650 C CA . ALA A 1 926 ? 173.329 168.757 203.154 1.00 98.35 944 ALA A CA 1
ATOM 6651 C C . ALA A 1 926 ? 174.494 168.932 202.204 1.00 98.35 944 ALA A C 1
ATOM 6652 O O . ALA A 1 926 ? 175.506 168.239 202.330 1.00 98.35 944 ALA A O 1
ATOM 6654 N N . TYR A 1 927 ? 174.352 169.850 201.259 1.00 97.78 945 TYR A N 1
ATOM 6655 C CA . TYR A 1 927 ? 175.446 170.113 200.343 1.00 97.78 945 TYR A CA 1
ATOM 6656 C C . TYR A 1 927 ? 175.542 171.599 200.049 1.00 97.78 945 TYR A C 1
ATOM 6657 O O . TYR A 1 927 ? 174.527 172.299 199.958 1.00 97.78 945 TYR A O 1
ATOM 6666 N N . VAL A 1 928 ? 176.776 172.066 199.919 1.00 91.53 946 VAL A N 1
ATOM 6667 C CA . VAL A 1 928 ? 177.052 173.420 199.499 1.00 91.53 946 VAL A CA 1
ATOM 6668 C C . VAL A 1 928 ? 177.286 173.413 197.999 1.00 91.53 946 VAL A C 1
ATOM 6669 O O . VAL A 1 928 ? 177.635 172.397 197.391 1.00 91.53 946 VAL A O 1
ATOM 6673 N N . THR A 1 929 ? 177.089 174.575 197.397 1.00 86.39 947 THR A N 1
ATOM 6674 C CA . THR A 1 929 ? 177.215 174.754 195.966 1.00 86.39 947 THR A CA 1
ATOM 6675 C C . THR A 1 929 ? 177.899 176.084 195.721 1.00 86.39 947 THR A C 1
ATOM 6676 O O . THR A 1 929 ? 177.452 177.109 196.239 1.00 86.39 947 THR A O 1
ATOM 6680 N N . VAL A 1 930 ? 178.983 176.066 194.956 1.00 86.34 948 VAL A N 1
ATOM 6681 C CA . VAL A 1 930 ? 179.617 177.286 194.489 1.00 86.34 948 VAL A CA 1
ATOM 6682 C C . VAL A 1 930 ? 179.423 177.380 192.980 1.00 86.34 948 VAL A C 1
ATOM 6683 O O . VAL A 1 930 ? 179.481 176.375 192.252 1.00 86.34 948 VAL A O 1
ATOM 6687 N N . LEU A 1 931 ? 179.074 178.580 192.529 1.00 88.48 949 LEU A N 1
ATOM 6688 C CA . LEU A 1 931 ? 178.861 178.850 191.117 1.00 88.48 949 LEU A CA 1
ATOM 6689 C C . LEU A 1 931 ? 179.469 180.208 190.821 1.00 88.48 949 LEU A C 1
ATOM 6690 O O . LEU A 1 931 ? 179.124 181.199 191.471 1.00 88.48 949 LEU A O 1
ATOM 6695 N N . GLY A 1 932 ? 180.386 180.256 189.856 1.00 97.27 950 GLY A N 1
ATOM 6696 C CA . GLY A 1 932 ? 181.113 181.486 189.609 1.00 97.27 950 GLY A CA 1
ATOM 6697 C C . GLY A 1 932 ? 180.396 182.488 188.735 1.00 97.27 950 GLY A C 1
ATOM 6698 O O . GLY A 1 932 ? 180.689 183.684 188.823 1.00 97.27 950 GLY A O 1
ATOM 6699 N N . ASP A 1 933 ? 179.466 182.043 187.898 1.00 102.87 951 ASP A N 1
ATOM 6700 C CA . ASP A 1 933 ? 178.789 182.947 186.983 1.00 102.87 951 ASP A CA 1
ATOM 6701 C C . ASP A 1 933 ? 177.287 182.753 187.043 1.00 102.87 951 ASP A C 1
ATOM 6702 O O . ASP A 1 933 ? 176.792 181.624 187.055 1.00 102.87 951 ASP A O 1
ATOM 6707 N N . ILE A 1 934 ? 176.577 183.881 187.079 1.00 109.97 952 ILE A N 1
ATOM 6708 C CA . ILE A 1 934 ? 175.150 183.907 186.796 1.00 109.97 952 ILE A CA 1
ATOM 6709 C C . ILE A 1 934 ? 174.891 183.403 185.386 1.00 109.97 952 ILE A C 1
ATOM 6710 O O . ILE A 1 934 ? 175.620 183.751 184.450 1.00 109.97 952 ILE A O 1
ATOM 6715 N N . MET A 1 935 ? 173.908 182.493 185.268 1.00 125.03 953 MET A N 1
ATOM 6716 C CA . MET A 1 935 ? 173.182 181.951 184.109 1.00 125.03 953 MET A CA 1
ATOM 6717 C C . MET A 1 935 ? 174.061 181.069 183.225 1.00 125.03 953 MET A C 1
ATOM 6718 O O . MET A 1 935 ? 175.285 181.219 183.173 1.00 125.03 953 MET A O 1
ATOM 6723 N N . GLY A 1 936 ? 173.433 180.120 182.540 1.00 118.71 954 GLY A N 1
ATOM 6724 C CA . GLY A 1 936 ? 174.158 178.988 182.004 1.00 118.71 954 GLY A CA 1
ATOM 6725 C C . GLY A 1 936 ? 174.550 179.121 180.553 1.00 118.71 954 GLY A C 1
ATOM 6726 O O . GLY A 1 936 ? 175.496 179.838 180.229 1.00 118.71 954 GLY A O 1
ATOM 6727 N N . THR A 1 937 ? 173.837 178.432 179.672 1.00 126.17 955 THR A N 1
ATOM 6728 C CA . THR A 1 937 ? 174.228 178.346 178.271 1.00 126.17 955 THR A CA 1
ATOM 6729 C C . THR A 1 937 ? 173.817 179.580 177.473 1.00 126.17 955 THR A C 1
ATOM 6730 O O . THR A 1 937 ? 174.567 180.019 176.590 1.00 126.17 955 THR A O 1
ATOM 6734 N N . ALA A 1 938 ? 172.701 180.217 177.840 1.00 142.58 956 ALA A N 1
ATOM 6735 C CA . ALA A 1 938 ? 171.980 181.155 176.979 1.00 142.58 956 ALA A CA 1
ATOM 6736 C C . ALA A 1 938 ? 172.683 182.498 176.753 1.00 142.58 956 ALA A C 1
ATOM 6737 O O . ALA A 1 938 ? 172.086 183.361 176.099 1.00 142.58 956 ALA A O 1
ATOM 6739 N N . LEU A 1 939 ? 173.902 182.720 177.260 1.00 140.96 957 LEU A N 1
ATOM 6740 C CA . LEU A 1 939 ? 174.647 183.904 176.843 1.00 140.96 957 LEU A CA 1
ATOM 6741 C C . LEU A 1 939 ? 175.150 183.735 175.418 1.00 140.96 957 LEU A C 1
ATOM 6742 O O . LEU A 1 939 ? 175.330 184.721 174.696 1.00 140.96 957 LEU A O 1
ATOM 6747 N N . GLN A 1 940 ? 175.385 182.489 175.007 1.00 149.58 958 GLN A N 1
ATOM 6748 C CA . GLN A 1 940 ? 175.696 182.160 173.628 1.00 149.58 958 GLN A CA 1
ATOM 6749 C C . GLN A 1 940 ? 174.459 182.202 172.745 1.00 149.58 958 GLN A C 1
ATOM 6750 O O . GLN A 1 940 ? 174.584 182.365 171.527 1.00 149.58 958 GLN A O 1
ATOM 6756 N N . ASN A 1 941 ? 173.270 182.063 173.339 1.00 161.73 959 ASN A N 1
ATOM 6757 C CA . ASN A 1 941 ? 172.027 182.277 172.610 1.00 161.73 959 ASN A CA 1
ATOM 6758 C C . ASN A 1 941 ? 171.767 183.755 172.351 1.00 161.73 959 ASN A C 1
ATOM 6759 O O . ASN A 1 941 ? 170.980 184.086 171.457 1.00 161.73 959 ASN A O 1
ATOM 6764 N N . LEU A 1 942 ? 172.406 184.646 173.117 1.00 161.73 960 LEU A N 1
ATOM 6765 C CA . LEU A 1 942 ? 172.335 186.074 172.826 1.00 161.73 960 LEU A CA 1
ATOM 6766 C C . LEU A 1 942 ? 173.087 186.419 171.548 1.00 161.73 960 LEU A C 1
ATOM 6767 O O . LEU A 1 942 ? 172.760 187.410 170.886 1.00 161.73 960 LEU A O 1
ATOM 6772 N N . ASP A 1 943 ? 174.099 185.621 171.195 1.00 167.99 961 ASP A N 1
ATOM 6773 C CA . ASP A 1 943 ? 174.753 185.766 169.900 1.00 167.99 961 ASP A CA 1
ATOM 6774 C C . ASP A 1 943 ? 173.831 185.353 168.760 1.00 167.99 961 ASP A C 1
ATOM 6775 O O . ASP A 1 943 ? 173.943 185.885 167.651 1.00 167.99 961 ASP A O 1
ATOM 6780 N N . GLY A 1 944 ? 172.923 184.410 169.009 1.00 173.21 962 GLY A N 1
ATOM 6781 C CA . GLY A 1 944 ? 171.962 184.002 168.003 1.00 173.21 962 GLY A CA 1
ATOM 6782 C C . GLY A 1 944 ? 170.778 184.927 167.829 1.00 173.21 962 GLY A C 1
ATOM 6783 O O . GLY A 1 944 ? 170.013 184.757 166.876 1.00 173.21 962 GLY A O 1
ATOM 6784 N N . LEU A 1 945 ? 170.608 185.901 168.725 1.00 177.06 963 LEU A N 1
ATOM 6785 C CA . LEU A 1 945 ? 169.501 186.843 168.602 1.00 177.06 963 LEU A CA 1
ATOM 6786 C C . LEU A 1 945 ? 169.728 187.884 167.516 1.00 177.06 963 LEU A C 1
ATOM 6787 O O . LEU A 1 945 ? 168.763 188.525 167.084 1.00 177.06 963 LEU A O 1
ATOM 6792 N N . VAL A 1 946 ? 170.969 188.075 167.065 1.00 190.86 964 VAL A N 1
ATOM 6793 C CA . VAL A 1 946 ? 171.235 189.151 166.119 1.00 190.86 964 VAL A CA 1
ATOM 6794 C C . VAL A 1 946 ? 170.909 188.762 164.678 1.00 190.86 964 VAL A C 1
ATOM 6795 O O . VAL A 1 946 ? 170.622 189.647 163.863 1.00 190.86 964 VAL A O 1
ATOM 6799 N N . GLN A 1 947 ? 170.868 187.472 164.350 1.00 202.27 965 GLN A N 1
ATOM 6800 C CA . GLN A 1 947 ? 170.749 187.042 162.962 1.00 202.27 965 GLN A CA 1
ATOM 6801 C C . GLN A 1 947 ? 169.293 187.102 162.502 1.00 202.27 965 GLN A C 1
ATOM 6802 O O . GLN A 1 947 ? 168.396 187.522 163.240 1.00 202.27 965 GLN A O 1
ATOM 6808 N N . MET A 1 948 ? 169.062 186.636 161.260 1.00 217.59 966 MET A N 1
ATOM 6809 C CA . MET A 1 948 ? 167.832 186.667 160.465 1.00 217.59 966 MET A CA 1
ATOM 6810 C C . MET A 1 948 ? 167.343 188.120 160.392 1.00 217.59 966 MET A C 1
ATOM 6811 O O . MET A 1 948 ? 166.556 188.563 161.240 1.00 217.59 966 MET A O 1
ATOM 6816 N N . PRO A 1 949 ? 167.922 188.938 159.505 1.00 223.35 967 PRO A N 1
ATOM 6817 C CA . PRO A 1 949 ? 167.493 190.341 159.404 1.00 223.35 967 PRO A CA 1
ATOM 6818 C C . PRO A 1 949 ? 166.073 190.474 158.871 1.00 223.35 967 PRO A C 1
ATOM 6819 O O . PRO A 1 949 ? 165.604 189.669 158.062 1.00 223.35 967 PRO A O 1
ATOM 6823 N N . SER A 1 950 ? 165.388 191.516 159.337 1.00 224.25 968 SER A N 1
ATOM 6824 C CA . SER A 1 950 ? 163.989 191.738 159.002 1.00 224.25 968 SER A CA 1
ATOM 6825 C C . SER A 1 950 ? 163.763 193.208 158.688 1.00 224.25 968 SER A C 1
ATOM 6826 O O . SER A 1 950 ? 164.329 194.085 159.346 1.00 224.25 968 SER A O 1
ATOM 6829 N N . GLY A 1 951 ? 162.933 193.472 157.680 1.00 225.48 969 GLY A N 1
ATOM 6830 C CA . GLY A 1 951 ? 162.640 194.837 157.291 1.00 225.48 969 GLY A CA 1
ATOM 6831 C C . GLY A 1 951 ? 161.225 195.072 156.805 1.00 225.48 969 GLY A C 1
ATOM 6832 O O . GLY A 1 951 ? 160.949 196.088 156.159 1.00 225.48 969 GLY A O 1
ATOM 6833 N N . CYS A 1 952 ? 160.316 194.146 157.104 1.00 226.33 970 CYS A N 1
ATOM 6834 C CA . CYS A 1 952 ? 158.935 194.238 156.649 1.00 226.33 970 CYS A CA 1
ATOM 6835 C C . CYS A 1 952 ? 157.995 194.044 157.828 1.00 226.33 970 CYS A C 1
ATOM 6836 O O . CYS A 1 952 ? 158.174 193.115 158.622 1.00 226.33 970 CYS A O 1
ATOM 6839 N N . GLY A 1 953 ? 156.988 194.914 157.927 1.00 224.74 971 GLY A N 1
ATOM 6840 C CA . GLY A 1 953 ? 155.998 194.827 158.983 1.00 224.74 971 GLY A CA 1
ATOM 6841 C C . GLY A 1 953 ? 156.574 195.181 160.344 1.00 224.74 971 GLY A C 1
ATOM 6842 O O . GLY A 1 953 ? 157.493 195.994 160.475 1.00 224.74 971 GLY A O 1
ATOM 6843 N N . GLU A 1 954 ? 156.023 194.543 161.375 1.00 221.35 972 GLU A N 1
ATOM 6844 C CA . GLU A 1 954 ? 156.503 194.687 162.743 1.00 221.35 972 GLU A CA 1
ATOM 6845 C C . GLU A 1 954 ? 157.630 193.722 163.084 1.00 221.35 972 GLU A C 1
ATOM 6846 O O . GLU A 1 954 ? 158.007 193.622 164.256 1.00 221.35 972 GLU A O 1
ATOM 6852 N N . GLN A 1 955 ? 158.173 193.008 162.094 1.00 219.95 973 GLN A N 1
ATOM 6853 C CA . GLN A 1 955 ? 159.271 192.083 162.347 1.00 219.95 973 GLN A CA 1
ATOM 6854 C C . GLN A 1 955 ? 160.580 192.802 162.647 1.00 219.95 973 GLN A C 1
ATOM 6855 O O . GLN A 1 955 ? 161.474 192.204 163.256 1.00 219.95 973 GLN A O 1
ATOM 6861 N N . ASN A 1 956 ? 160.715 194.066 162.238 1.00 217.20 974 ASN A N 1
ATOM 6862 C CA . ASN A 1 956 ? 161.951 194.798 162.485 1.00 217.20 974 ASN A CA 1
ATOM 6863 C C . ASN A 1 956 ? 161.967 195.435 163.869 1.00 217.20 974 ASN A C 1
ATOM 6864 O O . ASN A 1 956 ? 163.003 195.425 164.542 1.00 217.20 974 ASN A O 1
ATOM 6869 N N . MET A 1 957 ? 160.833 195.987 164.313 1.00 216.30 975 MET A N 1
ATOM 6870 C CA . MET A 1 957 ? 160.793 196.695 165.589 1.00 216.30 975 MET A CA 1
ATOM 6871 C C . MET A 1 957 ? 160.846 195.757 166.788 1.00 216.30 975 MET A C 1
ATOM 6872 O O . MET A 1 957 ? 161.256 196.183 167.872 1.00 216.30 975 MET A O 1
ATOM 6877 N N . VAL A 1 958 ? 160.450 194.492 166.620 1.00 207.69 976 VAL A N 1
ATOM 6878 C CA . VAL A 1 958 ? 160.587 193.514 167.698 1.00 207.69 976 VAL A CA 1
ATOM 6879 C C . VAL A 1 958 ? 161.981 192.919 167.770 1.00 207.69 976 VAL A C 1
ATOM 6880 O O . VAL A 1 958 ? 162.283 192.189 168.722 1.00 207.69 976 VAL A O 1
ATOM 6884 N N . LEU A 1 959 ? 162.843 193.215 166.795 1.00 201.26 977 LEU A N 1
ATOM 6885 C CA . LEU A 1 959 ? 164.169 192.626 166.716 1.00 201.26 977 LEU A CA 1
ATOM 6886 C C . LEU A 1 959 ? 165.291 193.656 166.760 1.00 201.26 977 LEU A C 1
ATOM 6887 O O . LEU A 1 959 ? 166.402 193.316 167.184 1.00 201.26 977 LEU A O 1
ATOM 6892 N N . PHE A 1 960 ? 165.026 194.903 166.359 1.00 199.47 978 PHE A N 1
ATOM 6893 C CA . PHE A 1 960 ? 166.009 195.975 166.502 1.00 199.47 978 PHE A CA 1
ATOM 6894 C C . PHE A 1 960 ? 166.241 196.315 167.970 1.00 199.47 978 PHE A C 1
ATOM 6895 O O . PHE A 1 960 ? 167.360 196.660 168.367 1.00 199.47 978 PHE A O 1
ATOM 6903 N N . ALA A 1 961 ? 165.184 196.240 168.777 1.00 190.36 979 ALA A N 1
ATOM 6904 C CA . ALA A 1 961 ? 165.273 196.585 170.196 1.00 190.36 979 ALA A CA 1
ATOM 6905 C C . ALA A 1 961 ? 166.154 195.687 171.082 1.00 190.36 979 ALA A C 1
ATOM 6906 O O . ALA A 1 961 ? 166.849 196.260 171.940 1.00 190.36 979 ALA A O 1
ATOM 6908 N N . PRO A 1 962 ? 166.160 194.331 171.001 1.00 186.40 980 PRO A N 1
ATOM 6909 C CA . PRO A 1 962 ? 167.007 193.578 171.955 1.00 186.40 980 PRO A CA 1
ATOM 6910 C C . PRO A 1 962 ? 168.506 193.702 171.732 1.00 186.40 980 PRO A C 1
ATOM 6911 O O . PRO A 1 962 ? 169.258 193.319 172.634 1.00 186.40 980 PRO A O 1
ATOM 6915 N N . ILE A 1 963 ? 168.952 194.215 170.581 1.00 183.41 981 ILE A N 1
ATOM 6916 C CA . ILE A 1 963 ? 170.367 194.157 170.212 1.00 183.41 981 ILE A CA 1
ATOM 6917 C C . ILE A 1 963 ? 171.196 195.089 171.090 1.00 183.41 981 ILE A C 1
ATOM 6918 O O . ILE A 1 963 ? 172.248 194.699 171.616 1.00 183.41 981 ILE A O 1
ATOM 6923 N N . ILE A 1 964 ? 170.712 196.320 171.286 1.00 183.44 982 ILE A N 1
ATOM 6924 C CA . ILE A 1 964 ? 171.423 197.298 172.105 1.00 183.44 982 ILE A CA 1
ATOM 6925 C C . ILE A 1 964 ? 171.448 196.883 173.576 1.00 183.44 982 ILE A C 1
ATOM 6926 O O . ILE A 1 964 ? 172.445 197.109 174.267 1.00 183.44 982 ILE A O 1
ATOM 6931 N N . TYR A 1 965 ? 170.415 196.186 174.052 1.00 171.60 983 TYR A N 1
ATOM 6932 C CA . TYR A 1 965 ? 170.417 195.706 175.427 1.00 171.60 983 TYR A CA 1
ATOM 6933 C C . TYR A 1 965 ? 171.285 194.468 175.606 1.00 171.60 983 TYR A C 1
ATOM 6934 O O . TYR A 1 965 ? 171.885 194.297 176.675 1.00 171.60 983 TYR A O 1
ATOM 6943 N N . VAL A 1 966 ? 171.383 193.620 174.575 1.00 169.60 984 VAL A N 1
ATOM 6944 C CA . VAL A 1 966 ? 172.294 192.477 174.614 1.00 169.60 984 VAL A CA 1
ATOM 6945 C C . VAL A 1 966 ? 173.745 192.947 174.666 1.00 169.60 984 VAL A C 1
ATOM 6946 O O . VAL A 1 966 ? 174.526 192.489 175.508 1.00 169.60 984 VAL A O 1
ATOM 6950 N N . LEU A 1 967 ? 174.114 193.914 173.816 1.00 173.83 985 LEU A N 1
ATOM 6951 C CA . LEU A 1 967 ? 175.476 194.447 173.903 1.00 173.83 985 LEU A CA 1
ATOM 6952 C C . LEU A 1 967 ? 175.703 195.328 175.127 1.00 173.83 985 LEU A C 1
ATOM 6953 O O . LEU A 1 967 ? 176.849 195.435 175.579 1.00 173.83 985 LEU A O 1
ATOM 6958 N N . GLN A 1 968 ? 174.648 195.934 175.686 1.00 165.26 986 GLN A N 1
ATOM 6959 C CA . GLN A 1 968 ? 174.781 196.646 176.952 1.00 165.26 986 GLN A CA 1
ATOM 6960 C C . GLN A 1 968 ? 175.067 195.682 178.095 1.00 165.26 986 GLN A C 1
ATOM 6961 O O . GLN A 1 968 ? 175.858 195.990 178.994 1.00 165.26 986 GLN A O 1
ATOM 6967 N N . TYR A 1 969 ? 174.434 194.508 178.072 1.00 160.50 987 TYR A N 1
ATOM 6968 C CA . TYR A 1 969 ? 174.730 193.492 179.075 1.00 160.50 987 TYR A CA 1
ATOM 6969 C C . TYR A 1 969 ? 176.110 192.880 178.850 1.00 160.50 987 TYR A C 1
ATOM 6970 O O . TYR A 1 969 ? 176.819 192.565 179.813 1.00 160.50 987 TYR A O 1
ATOM 6979 N N . LEU A 1 970 ? 176.513 192.722 177.585 1.00 165.92 988 LEU A N 1
ATOM 6980 C CA . LEU A 1 970 ? 177.771 192.043 177.286 1.00 165.92 988 LEU A CA 1
ATOM 6981 C C . LEU A 1 970 ? 178.981 192.923 177.579 1.00 165.92 988 LEU A C 1
ATOM 6982 O O . LEU A 1 970 ? 180.006 192.425 178.061 1.00 165.92 988 LEU A O 1
ATOM 6987 N N . GLU A 1 971 ? 178.896 194.228 177.295 1.00 167.76 989 GLU A N 1
ATOM 6988 C CA . GLU A 1 971 ? 180.037 195.092 177.580 1.00 167.76 989 GLU A CA 1
ATOM 6989 C C . GLU A 1 971 ? 180.180 195.401 179.064 1.00 167.76 989 GLU A C 1
ATOM 6990 O O . GLU A 1 971 ? 181.262 195.813 179.495 1.00 167.76 989 GLU A O 1
ATOM 6996 N N . LYS A 1 972 ? 179.125 195.210 179.848 1.00 157.40 990 LYS A N 1
ATOM 6997 C CA . LYS A 1 972 ? 179.189 195.380 181.290 1.00 157.40 990 LYS A CA 1
ATOM 6998 C C . LYS A 1 972 ? 179.469 194.073 182.013 1.00 157.40 990 LYS A C 1
ATOM 6999 O O . LYS A 1 972 ? 179.580 194.069 183.243 1.00 157.40 990 LYS A O 1
ATOM 7005 N N . ALA A 1 973 ? 179.585 192.968 181.277 1.00 155.49 991 ALA A N 1
ATOM 7006 C CA . ALA A 1 973 ? 180.016 191.696 181.831 1.00 155.49 991 ALA A CA 1
ATOM 7007 C C . ALA A 1 973 ? 181.385 191.263 181.330 1.00 155.49 991 ALA A C 1
ATOM 7008 O O . ALA A 1 973 ? 181.934 190.285 181.849 1.00 155.49 991 ALA A O 1
ATOM 7010 N N . GLY A 1 974 ? 181.948 191.958 180.344 1.00 163.46 992 GLY A N 1
ATOM 7011 C CA . GLY A 1 974 ? 183.261 191.628 179.832 1.00 163.46 992 GLY A CA 1
ATOM 7012 C C . GLY A 1 974 ? 183.305 190.499 178.830 1.00 163.46 992 GLY A C 1
ATOM 7013 O O . GLY A 1 974 ? 184.393 189.983 178.552 1.00 163.46 992 GLY A O 1
ATOM 7014 N N . LEU A 1 975 ? 182.163 190.094 178.278 1.00 163.85 993 LEU A N 1
ATOM 7015 C CA . LEU A 1 975 ? 182.107 189.001 177.317 1.00 163.85 993 LEU A CA 1
ATOM 7016 C C . LEU A 1 975 ? 181.910 189.484 175.886 1.00 163.85 993 LEU A C 1
ATOM 7017 O O . LEU A 1 975 ? 181.544 188.685 175.019 1.00 163.85 993 LEU A O 1
ATOM 7022 N N . LEU A 1 976 ? 182.140 190.766 175.618 1.00 177.16 994 LEU A N 1
ATOM 7023 C CA . LEU A 1 976 ? 181.960 191.320 174.284 1.00 177.16 994 LEU A CA 1
ATOM 7024 C C . LEU A 1 976 ? 183.254 191.212 173.489 1.00 177.16 994 LEU A C 1
ATOM 7025 O O . LEU A 1 976 ? 184.309 191.667 173.943 1.00 177.16 994 LEU A O 1
ATOM 7030 N N . THR A 1 977 ? 183.170 190.609 172.307 1.00 191.54 995 THR A N 1
ATOM 7031 C CA . THR A 1 977 ? 184.288 190.531 171.379 1.00 191.54 995 THR A CA 1
ATOM 7032 C C . THR A 1 977 ? 184.029 191.449 170.192 1.00 191.54 995 THR A C 1
ATOM 7033 O O . THR A 1 977 ? 182.902 191.894 169.960 1.00 191.54 995 THR A O 1
ATOM 7037 N N . GLU A 1 978 ? 185.095 191.729 169.438 1.00 200.45 996 GLU A N 1
ATOM 7038 C CA . GLU A 1 978 ? 185.024 192.724 168.373 1.00 200.45 996 GLU A CA 1
ATOM 7039 C C . GLU A 1 978 ? 184.270 192.224 167.147 1.00 200.45 996 GLU A C 1
ATOM 7040 O O . GLU A 1 978 ? 183.696 193.037 166.414 1.00 200.45 996 GLU A O 1
ATOM 7046 N N . GLU A 1 979 ? 184.266 190.908 166.907 1.00 197.71 997 GLU A N 1
ATOM 7047 C CA . GLU A 1 979 ? 183.602 190.361 165.726 1.00 197.71 997 GLU A CA 1
ATOM 7048 C C . GLU A 1 979 ? 182.087 190.462 165.845 1.00 197.71 997 GLU A C 1
ATOM 7049 O O . GLU A 1 979 ? 181.406 190.908 164.910 1.00 197.71 997 GLU A O 1
ATOM 7055 N N . ILE A 1 980 ? 181.544 190.072 167.003 1.00 194.78 998 ILE A N 1
ATOM 7056 C CA . ILE A 1 980 ? 180.105 190.180 167.215 1.00 194.78 998 ILE A CA 1
ATOM 7057 C C . ILE A 1 980 ? 179.694 191.637 167.384 1.00 194.78 998 ILE A C 1
ATOM 7058 O O . ILE A 1 980 ? 178.572 192.006 167.027 1.00 194.78 998 ILE A O 1
ATOM 7063 N N . ARG A 1 981 ? 180.606 192.492 167.866 1.00 195.06 999 ARG A N 1
ATOM 7064 C CA . ARG A 1 981 ? 180.351 193.929 167.939 1.00 195.06 999 ARG A CA 1
ATOM 7065 C C . ARG A 1 981 ? 180.231 194.544 166.548 1.00 195.06 999 ARG A C 1
ATOM 7066 O O . ARG A 1 981 ? 179.307 195.321 166.285 1.00 195.06 999 ARG A O 1
ATOM 7074 N N . SER A 1 982 ? 181.143 194.180 165.639 1.00 202.06 1000 SER A N 1
ATOM 7075 C CA . SER A 1 982 ? 181.109 194.709 164.277 1.00 202.06 1000 SER A CA 1
ATOM 7076 C C . SER A 1 982 ? 179.914 194.174 163.494 1.00 202.06 1000 SER A C 1
ATOM 7077 O O . SER A 1 982 ? 179.268 194.925 162.749 1.00 202.06 1000 SER A O 1
ATOM 7080 N N . ARG A 1 983 ? 179.589 192.887 163.675 1.00 203.87 1001 ARG A N 1
ATOM 7081 C CA . ARG A 1 983 ? 178.425 192.309 163.009 1.00 203.87 1001 ARG A CA 1
ATOM 7082 C C . ARG A 1 983 ? 177.130 192.901 163.561 1.00 203.87 1001 ARG A C 1
ATOM 7083 O O . ARG A 1 983 ? 176.181 193.167 162.806 1.00 203.87 1001 ARG A O 1
ATOM 7091 N N . ALA A 1 984 ? 177.109 193.179 164.870 1.00 202.72 1002 ALA A N 1
ATOM 7092 C CA . ALA A 1 984 ? 175.941 193.766 165.508 1.00 202.72 1002 ALA A CA 1
ATOM 7093 C C . ALA A 1 984 ? 175.737 195.214 165.092 1.00 202.72 1002 ALA A C 1
ATOM 7094 O O . ALA A 1 984 ? 174.600 195.636 164.880 1.00 202.72 1002 ALA A O 1
ATOM 7096 N N . VAL A 1 985 ? 176.814 195.995 164.959 1.00 204.31 1003 VAL A N 1
ATOM 7097 C CA . VAL A 1 985 ? 176.620 197.371 164.506 1.00 204.31 1003 VAL A CA 1
ATOM 7098 C C . VAL A 1 985 ? 176.347 197.439 163.007 1.00 204.31 1003 VAL A C 1
ATOM 7099 O O . VAL A 1 985 ? 175.701 198.393 162.558 1.00 204.31 1003 VAL A O 1
ATOM 7103 N N . GLY A 1 986 ? 176.767 196.436 162.225 1.00 205.42 1004 GLY A N 1
ATOM 7104 C CA . GLY A 1 986 ? 176.291 196.339 160.852 1.00 205.42 1004 GLY A CA 1
ATOM 7105 C C . GLY A 1 986 ? 174.803 196.045 160.776 1.00 205.42 1004 GLY A C 1
ATOM 7106 O O . GLY A 1 986 ? 174.087 196.608 159.939 1.00 205.42 1004 GLY A O 1
ATOM 7107 N N . PHE A 1 987 ? 174.316 195.177 161.669 1.00 204.56 1005 PHE A N 1
ATOM 7108 C CA . PHE A 1 987 ? 172.875 194.960 161.805 1.00 204.56 1005 PHE A CA 1
ATOM 7109 C C . PHE A 1 987 ? 172.146 196.202 162.309 1.00 204.56 1005 PHE A C 1
ATOM 7110 O O . PHE A 1 987 ? 171.012 196.461 161.890 1.00 204.56 1005 PHE A O 1
ATOM 7118 N N . LEU A 1 988 ? 172.785 196.987 163.179 1.00 205.62 1006 LEU A N 1
ATOM 7119 C CA . LEU A 1 988 ? 172.201 198.246 163.636 1.00 205.62 1006 LEU A CA 1
ATOM 7120 C C . LEU A 1 988 ? 172.126 199.278 162.517 1.00 205.62 1006 LEU A C 1
ATOM 7121 O O . LEU A 1 988 ? 171.178 200.068 162.475 1.00 205.62 1006 LEU A O 1
ATOM 7126 N N . GLU A 1 989 ? 173.111 199.293 161.612 1.00 210.28 1007 GLU A N 1
ATOM 7127 C CA . GLU A 1 989 ? 173.025 200.165 160.442 1.00 210.28 1007 GLU A CA 1
ATOM 7128 C C . GLU A 1 989 ? 171.940 199.712 159.470 1.00 210.28 1007 GLU A C 1
ATOM 7129 O O . GLU A 1 989 ? 171.175 200.542 158.967 1.00 210.28 1007 GLU A O 1
ATOM 7135 N N . ILE A 1 990 ? 171.849 198.406 159.189 1.00 208.54 1008 ILE A N 1
ATOM 7136 C CA . ILE A 1 990 ? 170.843 197.961 158.221 1.00 208.54 1008 ILE A CA 1
ATOM 7137 C C . ILE A 1 990 ? 169.439 197.911 158.804 1.00 208.54 1008 ILE A C 1
ATOM 7138 O O . ILE A 1 990 ? 168.470 197.803 158.042 1.00 208.54 1008 ILE A O 1
ATOM 7143 N N . GLY A 1 991 ? 169.294 197.987 160.126 1.00 209.83 1009 GLY A N 1
ATOM 7144 C CA . GLY A 1 991 ? 167.982 198.124 160.724 1.00 209.83 1009 GLY A CA 1
ATOM 7145 C C . GLY A 1 991 ? 167.624 199.570 160.992 1.00 209.83 1009 GLY A C 1
ATOM 7146 O O . GLY A 1 991 ? 166.443 199.922 161.038 1.00 209.83 1009 GLY A O 1
ATOM 7147 N N . TYR A 1 992 ? 168.645 200.412 161.176 1.00 212.28 1010 TYR A N 1
ATOM 7148 C CA . TYR A 1 992 ? 168.429 201.829 161.453 1.00 212.28 1010 TYR A CA 1
ATOM 7149 C C . TYR A 1 992 ? 167.899 202.559 160.226 1.00 212.28 1010 TYR A C 1
ATOM 7150 O O . TYR A 1 992 ? 167.050 203.451 160.344 1.00 212.28 1010 TYR A O 1
ATOM 7159 N N . GLN A 1 993 ? 168.380 202.189 159.040 1.00 216.62 1011 GLN A N 1
ATOM 7160 C CA . GLN A 1 993 ? 167.895 202.775 157.799 1.00 216.62 1011 GLN A CA 1
ATOM 7161 C C . GLN A 1 993 ? 166.521 202.255 157.398 1.00 216.62 1011 GLN A C 1
ATOM 7162 O O . GLN A 1 993 ? 165.884 202.848 156.520 1.00 216.62 1011 GLN A O 1
ATOM 7168 N N . LYS A 1 994 ? 166.052 201.173 158.016 1.00 218.84 1012 LYS A N 1
ATOM 7169 C CA . LYS A 1 994 ? 164.745 200.601 157.737 1.00 218.84 1012 LYS A CA 1
ATOM 7170 C C . LYS A 1 994 ? 163.691 201.039 158.746 1.00 218.84 1012 LYS A C 1
ATOM 7171 O O . LYS A 1 994 ? 162.605 200.454 158.787 1.00 218.84 1012 LYS A O 1
ATOM 7177 N N . GLU A 1 995 ? 163.994 202.040 159.572 1.00 221.06 1013 GLU A N 1
ATOM 7178 C CA . GLU A 1 995 ? 163.025 202.615 160.494 1.00 221.06 1013 GLU A CA 1
ATOM 7179 C C . GLU A 1 995 ? 162.553 203.992 160.050 1.00 221.06 1013 GLU A C 1
ATOM 7180 O O . GLU A 1 995 ? 161.817 204.654 160.789 1.00 221.06 1013 GLU A O 1
ATOM 7186 N N . LEU A 1 996 ? 162.952 204.437 158.861 1.00 224.08 1014 LEU A N 1
ATOM 7187 C CA . LEU A 1 996 ? 162.650 205.789 158.413 1.00 224.08 1014 LEU A CA 1
ATOM 7188 C C . LEU A 1 996 ? 161.419 205.868 157.525 1.00 224.08 1014 LEU A C 1
ATOM 7189 O O . LEU A 1 996 ? 160.731 206.894 157.534 1.00 224.08 1014 LEU A O 1
ATOM 7194 N N . MET A 1 997 ? 161.117 204.817 156.761 1.00 229.84 1015 MET A N 1
ATOM 7195 C CA . MET A 1 997 ? 159.883 204.791 155.988 1.00 229.84 1015 MET A CA 1
ATOM 7196 C C . MET A 1 997 ? 158.676 204.394 156.827 1.00 229.84 1015 MET A C 1
ATOM 7197 O O . MET A 1 997 ? 157.542 204.546 156.361 1.00 229.84 1015 MET A O 1
ATOM 7202 N N . TYR A 1 998 ? 158.892 203.897 158.043 1.00 227.98 1016 TYR A N 1
ATOM 7203 C CA . TYR A 1 998 ? 157.816 203.639 158.989 1.00 227.98 1016 TYR A CA 1
ATOM 7204 C C . TYR A 1 998 ? 157.475 204.861 159.829 1.00 227.98 1016 TYR A C 1
ATOM 7205 O O . TYR A 1 998 ? 156.578 204.783 160.675 1.00 227.98 1016 TYR A O 1
ATOM 7214 N N . LYS A 1 999 ? 158.179 205.972 159.623 1.00 225.36 1017 LYS A N 1
ATOM 7215 C CA . LYS A 1 999 ? 157.918 207.195 160.368 1.00 225.36 1017 LYS A CA 1
ATOM 7216 C C . LYS A 1 999 ? 156.602 207.814 159.913 1.00 225.36 1017 LYS A C 1
ATOM 7217 O O . LYS A 1 999 ? 156.340 207.929 158.712 1.00 225.36 1017 LYS A O 1
ATOM 7223 N N . HIS A 1 1000 ? 155.767 208.196 160.877 1.00 232.39 1018 HIS A N 1
ATOM 7224 C CA . HIS A 1 1000 ? 154.470 208.778 160.571 1.00 232.39 1018 HIS A CA 1
ATOM 7225 C C . HIS A 1 1000 ? 154.641 210.204 160.052 1.00 232.39 1018 HIS A C 1
ATOM 7226 O O . HIS A 1 1000 ? 155.627 210.887 160.342 1.00 232.39 1018 HIS A O 1
ATOM 7233 N N . SER A 1 1001 ? 153.655 210.651 159.268 1.00 235.74 1019 SER A N 1
ATOM 7234 C CA . SER A 1 1001 ? 153.665 211.992 158.692 1.00 235.74 1019 SER A CA 1
ATOM 7235 C C . SER A 1 1001 ? 153.429 213.091 159.722 1.00 235.74 1019 SER A C 1
ATOM 7236 O O . SER A 1 1001 ? 153.691 214.260 159.421 1.00 235.74 1019 SER A O 1
ATOM 7239 N N . ASN A 1 1002 ? 152.946 212.752 160.918 1.00 232.26 1020 ASN A N 1
ATOM 7240 C CA . ASN A 1 1002 ? 152.753 213.709 161.997 1.00 232.26 1020 ASN A CA 1
ATOM 7241 C C . ASN A 1 1002 ? 153.985 213.856 162.885 1.00 232.26 1020 ASN A C 1
ATOM 7242 O O . ASN A 1 1002 ? 153.867 214.354 164.008 1.00 232.26 1020 ASN A O 1
ATOM 7247 N N . GLY A 1 1003 ? 155.158 213.455 162.405 1.00 229.67 1021 GLY A N 1
ATOM 7248 C CA . GLY A 1 1003 ? 156.350 213.453 163.236 1.00 229.67 1021 GLY A CA 1
ATOM 7249 C C . GLY A 1 1003 ? 156.315 212.419 164.341 1.00 229.67 1021 GLY A C 1
ATOM 7250 O O . GLY A 1 1003 ? 156.796 212.683 165.450 1.00 229.67 1021 GLY A O 1
ATOM 7251 N N . SER A 1 1004 ? 155.756 211.245 164.061 1.00 229.15 1022 SER A N 1
ATOM 7252 C CA . SER A 1 1004 ? 155.651 210.162 165.028 1.00 229.15 1022 SER A CA 1
ATOM 7253 C C . SER A 1 1004 ? 156.059 208.875 164.321 1.00 229.15 1022 SER A C 1
ATOM 7254 O O . SER A 1 1004 ? 156.606 208.902 163.216 1.00 229.15 1022 SER A O 1
ATOM 7257 N N . TYR A 1 1005 ? 155.788 207.736 164.948 1.00 225.06 1023 TYR A N 1
ATOM 7258 C CA . TYR A 1 1005 ? 156.142 206.446 164.379 1.00 225.06 1023 TYR A CA 1
ATOM 7259 C C . TYR A 1 1005 ? 154.897 205.591 164.185 1.00 225.06 1023 TYR A C 1
ATOM 7260 O O . TYR A 1 1005 ? 153.944 205.661 164.968 1.00 225.06 1023 TYR A O 1
ATOM 7269 N N . SER A 1 1006 ? 154.888 204.772 163.123 1.00 228.99 1024 SER A N 1
ATOM 7270 C CA . SER A 1 1006 ? 153.695 203.933 162.812 1.00 228.99 1024 SER A CA 1
ATOM 7271 C C . SER A 1 1006 ? 154.114 202.544 162.316 1.00 228.99 1024 SER A C 1
ATOM 7272 O O . SER A 1 1006 ? 155.124 202.454 161.595 1.00 228.99 1024 SER A O 1
ATOM 7275 N N . ALA A 1 1007 ? 153.361 201.503 162.691 1.00 228.03 1025 ALA A N 1
ATOM 7276 C CA . ALA A 1 1007 ? 153.670 200.128 162.230 1.00 228.03 1025 ALA A CA 1
ATOM 7277 C C . ALA A 1 1007 ? 153.516 200.028 160.708 1.00 228.03 1025 ALA A C 1
ATOM 7278 O O . ALA A 1 1007 ? 154.428 199.477 160.061 1.00 228.03 1025 ALA A O 1
ATOM 7280 N N . PHE A 1 1008 ? 152.411 200.547 160.161 1.00 230.01 1026 PHE A N 1
ATOM 7281 C CA . PHE A 1 1008 ? 152.212 200.556 158.686 1.00 230.01 1026 PHE A CA 1
ATOM 7282 C C . PHE A 1 1008 ? 153.230 201.506 158.052 1.00 230.01 1026 PHE A C 1
ATOM 7283 O O . PHE A 1 1008 ? 153.775 201.180 156.979 1.00 230.01 1026 PHE A O 1
ATOM 7291 N N . GLY A 1 1009 ? 153.475 202.644 158.706 1.00 231.76 1027 GLY A N 1
ATOM 7292 C CA . GLY A 1 1009 ? 154.435 203.634 158.185 1.00 231.76 1027 GLY A CA 1
ATOM 7293 C C . GLY A 1 1009 ? 153.857 205.038 158.183 1.00 231.76 1027 GLY A C 1
ATOM 7294 O O . GLY A 1 1009 ? 154.201 205.810 159.092 1.00 231.76 1027 GLY A O 1
ATOM 7295 N N . GLU A 1 1010 ? 153.003 205.361 157.209 1.00 233.62 1028 GLU A N 1
ATOM 7296 C CA . GLU A 1 1010 ? 152.346 206.695 157.184 1.00 233.62 1028 GLU A CA 1
ATOM 7297 C C . GLU A 1 1010 ? 150.854 206.556 157.500 1.00 233.62 1028 GLU A C 1
ATOM 7298 O O . GLU A 1 1010 ? 150.152 207.584 157.462 1.00 233.62 1028 GLU A O 1
ATOM 7304 N N . ARG A 1 1011 ? 150.385 205.336 157.783 1.00 234.41 1029 ARG A N 1
ATOM 7305 C CA . ARG A 1 1011 ? 148.929 205.127 158.011 1.00 234.41 1029 ARG A CA 1
ATOM 7306 C C . ARG A 1 1011 ? 148.691 204.479 159.377 1.00 234.41 1029 ARG A C 1
ATOM 7307 O O . ARG A 1 1011 ? 149.281 203.407 159.606 1.00 234.41 1029 ARG A O 1
ATOM 7315 N N . ASP A 1 1012 ? 147.836 205.081 160.215 1.00 236.22 1030 ASP A N 1
ATOM 7316 C CA . ASP A 1 1012 ? 147.480 204.519 161.550 1.00 236.22 1030 ASP A CA 1
ATOM 7317 C C . ASP A 1 1012 ? 146.662 205.564 162.310 1.00 236.22 1030 ASP A C 1
ATOM 7318 O O . ASP A 1 1012 ? 146.295 205.291 163.471 1.00 236.22 1030 ASP A O 1
ATOM 7323 N N . GLY A 1 1013 ? 146.387 206.712 161.683 1.00 236.68 1031 GLY A N 1
ATOM 7324 C CA . GLY A 1 1013 ? 145.708 207.780 162.400 1.00 236.68 1031 GLY A CA 1
ATOM 7325 C C . GLY A 1 1013 ? 146.724 208.694 163.042 1.00 236.68 1031 GLY A C 1
ATOM 7326 O O . GLY A 1 1013 ? 147.668 209.147 162.389 1.00 236.68 1031 GLY A O 1
ATOM 7327 N N . ASN A 1 1014 ? 146.539 208.970 164.329 1.00 236.07 1032 ASN A N 1
ATOM 7328 C CA . ASN A 1 1014 ? 147.547 209.688 165.088 1.00 236.07 1032 ASN A CA 1
ATOM 7329 C C . ASN A 1 1014 ? 148.660 208.733 165.516 1.00 236.07 1032 ASN A C 1
ATOM 7330 O O . ASN A 1 1014 ? 148.599 207.521 165.288 1.00 236.07 1032 ASN A O 1
ATOM 7335 N N . GLY A 1 1015 ? 149.695 209.299 166.131 1.00 231.22 1033 GLY A N 1
ATOM 7336 C CA . GLY A 1 1015 ? 150.837 208.499 166.548 1.00 231.22 1033 GLY A CA 1
ATOM 7337 C C . GLY A 1 1015 ? 150.499 207.626 167.745 1.00 231.22 1033 GLY A C 1
ATOM 7338 O O . GLY A 1 1015 ? 149.872 208.083 168.709 1.00 231.22 1033 GLY A O 1
ATOM 7339 N N . ASN A 1 1016 ? 150.900 206.356 167.676 1.00 223.61 1034 ASN A N 1
ATOM 7340 C CA . ASN A 1 1016 ? 150.702 205.428 168.782 1.00 223.61 1034 ASN A CA 1
ATOM 7341 C C . ASN A 1 1016 ? 151.595 205.811 169.953 1.00 223.61 1034 ASN A C 1
ATOM 7342 O O . ASN A 1 1016 ? 152.805 205.978 169.789 1.00 223.61 1034 ASN A O 1
ATOM 7347 N N . THR A 1 1017 ? 150.989 205.950 171.137 1.00 219.03 1035 THR A N 1
ATOM 7348 C CA . THR A 1 1017 ? 151.732 206.385 172.316 1.00 219.03 1035 THR A CA 1
ATOM 7349 C C . THR A 1 1017 ? 152.715 205.318 172.784 1.00 219.03 1035 THR A C 1
ATOM 7350 O O . THR A 1 1017 ? 153.846 205.640 173.173 1.00 219.03 1035 THR A O 1
ATOM 7354 N N . TRP A 1 1018 ? 152.304 204.045 172.725 1.00 214.50 1036 TRP A N 1
ATOM 7355 C CA . TRP A 1 1018 ? 153.184 202.947 173.115 1.00 214.50 1036 TRP A CA 1
ATOM 7356 C C . TRP A 1 1018 ? 154.349 202.791 172.149 1.00 214.50 1036 TRP A C 1
ATOM 7357 O O . TRP A 1 1018 ? 155.487 202.582 172.577 1.00 214.50 1036 TRP A O 1
ATOM 7368 N N . LEU A 1 1019 ? 154.092 202.920 170.846 1.00 216.02 1037 LEU A N 1
ATOM 7369 C CA . LEU A 1 1019 ? 155.145 202.708 169.858 1.00 216.02 1037 LEU A CA 1
ATOM 7370 C C . LEU A 1 1019 ? 156.125 203.876 169.810 1.00 216.02 1037 LEU A C 1
ATOM 7371 O O . LEU A 1 1019 ? 157.335 203.663 169.671 1.00 216.02 1037 LEU A O 1
ATOM 7376 N N . THR A 1 1020 ? 155.631 205.112 169.937 1.00 216.43 1038 THR A N 1
ATOM 7377 C CA . THR A 1 1020 ? 156.539 206.253 170.014 1.00 216.43 1038 THR A CA 1
ATOM 7378 C C . THR A 1 1020 ? 157.313 206.286 171.327 1.00 216.43 1038 THR A C 1
ATOM 7379 O O . THR A 1 1020 ? 158.491 206.666 171.329 1.00 216.43 1038 THR A O 1
ATOM 7383 N N . ALA A 1 1021 ? 156.690 205.860 172.436 1.00 213.91 1039 ALA A N 1
ATOM 7384 C CA . ALA A 1 1021 ? 157.423 205.695 173.690 1.00 213.91 1039 ALA A CA 1
ATOM 7385 C C . ALA A 1 1021 ? 158.483 204.607 173.572 1.00 213.91 1039 ALA A C 1
ATOM 7386 O O . ALA A 1 1021 ? 159.602 204.753 174.084 1.00 213.91 1039 ALA A O 1
ATOM 7388 N N . PHE A 1 1022 ? 158.153 203.531 172.856 1.00 210.89 1040 PHE A N 1
ATOM 7389 C CA . PHE A 1 1022 ? 159.064 202.415 172.649 1.00 210.89 1040 PHE A CA 1
ATOM 7390 C C . PHE A 1 1022 ? 160.257 202.823 171.793 1.00 210.89 1040 PHE A C 1
ATOM 7391 O O . PHE A 1 1022 ? 161.397 202.473 172.109 1.00 210.89 1040 PHE A O 1
ATOM 7399 N N . VAL A 1 1023 ? 160.031 203.614 170.743 1.00 212.73 1041 VAL A N 1
ATOM 7400 C CA . VAL A 1 1023 ? 161.168 204.030 169.926 1.00 212.73 1041 VAL A CA 1
ATOM 7401 C C . VAL A 1 1023 ? 161.952 205.179 170.559 1.00 212.73 1041 VAL A C 1
ATOM 7402 O O . VAL A 1 1023 ? 163.142 205.327 170.260 1.00 212.73 1041 VAL A O 1
ATOM 7406 N N . THR A 1 1024 ? 161.355 205.976 171.455 1.00 210.64 1042 THR A N 1
ATOM 7407 C CA . THR A 1 1024 ? 162.189 206.897 172.227 1.00 210.64 1042 THR A CA 1
ATOM 7408 C C . THR A 1 1024 ? 163.007 206.153 173.273 1.00 210.64 1042 THR A C 1
ATOM 7409 O O . THR A 1 1024 ? 164.077 206.626 173.672 1.00 210.64 1042 THR A O 1
ATOM 7413 N N . LYS A 1 1025 ? 162.517 204.999 173.732 1.00 204.61 1043 LYS A N 1
ATOM 7414 C CA . LYS A 1 1025 ? 163.336 204.130 174.571 1.00 204.61 1043 LYS A CA 1
ATOM 7415 C C . LYS A 1 1025 ? 164.483 203.505 173.777 1.00 204.61 1043 LYS A C 1
ATOM 7416 O O . LYS A 1 1025 ? 165.611 203.418 174.277 1.00 204.61 1043 LYS A O 1
ATOM 7422 N N . CYS A 1 1026 ? 164.212 203.065 172.542 1.00 207.75 1044 CYS A N 1
ATOM 7423 C CA . CYS A 1 1026 ? 165.241 202.393 171.744 1.00 207.75 1044 CYS A CA 1
ATOM 7424 C C . CYS A 1 1026 ? 166.304 203.364 171.244 1.00 207.75 1044 CYS A C 1
ATOM 7425 O O . CYS A 1 1026 ? 167.504 203.125 171.420 1.00 207.75 1044 CYS A O 1
ATOM 7428 N N . PHE A 1 1027 ? 165.893 204.471 170.624 1.00 212.27 1045 PHE A N 1
ATOM 7429 C CA . PHE A 1 1027 ? 166.879 205.412 170.105 1.00 212.27 1045 PHE A CA 1
ATOM 7430 C C . PHE A 1 1027 ? 167.482 206.304 171.185 1.00 212.27 1045 PHE A C 1
ATOM 7431 O O . PHE A 1 1027 ? 168.435 207.035 170.896 1.00 212.27 1045 PHE A O 1
ATOM 7439 N N . GLY A 1 1028 ? 166.962 206.259 172.414 1.00 209.62 1046 GLY A N 1
ATOM 7440 C CA . GLY A 1 1028 ? 167.633 206.906 173.526 1.00 209.62 1046 GLY A CA 1
ATOM 7441 C C . GLY A 1 1028 ? 168.829 206.146 174.057 1.00 209.62 1046 GLY A C 1
ATOM 7442 O O . GLY A 1 1028 ? 169.633 206.718 174.798 1.00 209.62 1046 GLY A O 1
ATOM 7443 N N . GLN A 1 1029 ? 168.966 204.871 173.692 1.00 205.13 1047 GLN A N 1
ATOM 7444 C CA . GLN A 1 1029 ? 170.109 204.062 174.087 1.00 205.13 1047 GLN A CA 1
ATOM 7445 C C . GLN A 1 1029 ? 170.959 203.611 172.908 1.00 205.13 1047 GLN A C 1
ATOM 7446 O O . GLN A 1 1029 ? 172.012 203.000 173.122 1.00 205.13 1047 GLN A O 1
ATOM 7452 N N . ALA A 1 1030 ? 170.541 203.892 171.676 1.00 205.30 1048 ALA A N 1
ATOM 7453 C CA . ALA A 1 1030 ? 171.227 203.388 170.494 1.00 205.30 1048 ALA A CA 1
ATOM 7454 C C . ALA A 1 1030 ? 172.295 204.336 169.963 1.00 205.30 1048 ALA A C 1
ATOM 7455 O O . ALA A 1 1030 ? 172.996 203.979 169.010 1.00 205.30 1048 ALA A O 1
ATOM 7457 N N . GLN A 1 1031 ? 172.444 205.523 170.549 1.00 203.01 1049 GLN A N 1
ATOM 7458 C CA . GLN A 1 1031 ? 173.446 206.469 170.074 1.00 203.01 1049 GLN A CA 1
ATOM 7459 C C . GLN A 1 1031 ? 174.842 206.172 170.601 1.00 203.01 1049 GLN A C 1
ATOM 7460 O O . GLN A 1 1031 ? 175.806 206.780 170.124 1.00 203.01 1049 GLN A O 1
ATOM 7466 N N . LYS A 1 1032 ? 174.979 205.261 171.560 1.00 199.12 1050 LYS A N 1
ATOM 7467 C CA . LYS A 1 1032 ? 176.284 204.876 172.076 1.00 199.12 1050 LYS A CA 1
ATOM 7468 C C . LYS A 1 1032 ? 176.949 203.790 171.241 1.00 199.12 1050 LYS A C 1
ATOM 7469 O O . LYS A 1 1032 ? 178.087 203.410 171.536 1.00 199.12 1050 LYS A O 1
ATOM 7475 N N . PHE A 1 1033 ? 176.270 203.282 170.216 1.00 198.48 1051 PHE A N 1
ATOM 7476 C CA . PHE A 1 1033 ? 176.834 202.295 169.305 1.00 198.48 1051 PHE A CA 1
ATOM 7477 C C . PHE A 1 1033 ? 176.928 202.810 167.880 1.00 198.48 1051 PHE A C 1
ATOM 7478 O O . PHE A 1 1033 ? 178.003 202.751 167.272 1.00 198.48 1051 PHE A O 1
ATOM 7486 N N . ILE A 1 1034 ? 175.826 203.312 167.326 1.00 208.38 1052 ILE A N 1
ATOM 7487 C CA . ILE A 1 1034 ? 175.783 203.815 165.962 1.00 208.38 1052 ILE A CA 1
ATOM 7488 C C . ILE A 1 1034 ? 175.267 205.248 165.991 1.00 208.38 1052 ILE A C 1
ATOM 7489 O O . ILE A 1 1034 ? 174.717 205.715 166.988 1.00 208.38 1052 ILE A O 1
ATOM 7494 N N . PHE A 1 1035 ? 175.457 205.944 164.873 1.00 216.41 1053 PHE A N 1
ATOM 7495 C CA . PHE A 1 1035 ? 175.022 207.329 164.761 1.00 216.41 1053 PHE A CA 1
ATOM 7496 C C . PHE A 1 1035 ? 173.511 207.399 164.584 1.00 216.41 1053 PHE A C 1
ATOM 7497 O O . PHE A 1 1035 ? 172.949 206.757 163.692 1.00 216.41 1053 PHE A O 1
ATOM 7505 N N . ILE A 1 1036 ? 172.859 208.180 165.441 1.00 218.47 1054 ILE A N 1
ATOM 7506 C CA . ILE A 1 1036 ? 171.423 208.421 165.383 1.00 218.47 1054 ILE A CA 1
ATOM 7507 C C . ILE A 1 1036 ? 171.217 209.908 165.132 1.00 218.47 1054 ILE A C 1
ATOM 7508 O O . ILE A 1 1036 ? 171.904 210.739 165.739 1.00 218.47 1054 ILE A O 1
ATOM 7513 N N . ASP A 1 1037 ? 170.306 210.237 164.215 1.00 223.72 1055 ASP A N 1
ATOM 7514 C CA . ASP A 1 1037 ? 169.931 211.624 163.997 1.00 223.72 1055 ASP A CA 1
ATOM 7515 C C . ASP A 1 1037 ? 169.208 212.178 165.227 1.00 223.72 1055 ASP A C 1
ATOM 7516 O O . ASP A 1 1037 ? 168.533 211.435 165.944 1.00 223.72 1055 ASP A O 1
ATOM 7521 N N . PRO A 1 1038 ? 169.380 213.469 165.526 1.00 225.84 1056 PRO A N 1
ATOM 7522 C CA . PRO A 1 1038 ? 168.741 214.011 166.737 1.00 225.84 1056 PRO A CA 1
ATOM 7523 C C . PRO A 1 1038 ? 167.241 214.216 166.609 1.00 225.84 1056 PRO A C 1
ATOM 7524 O O . PRO A 1 1038 ? 166.515 213.886 167.554 1.00 225.84 1056 PRO A O 1
ATOM 7528 N N . LYS A 1 1039 ? 166.764 214.676 165.438 1.00 229.63 1057 LYS A N 1
ATOM 7529 C CA . LYS A 1 1039 ? 165.495 215.406 165.308 1.00 229.63 1057 LYS A CA 1
ATOM 7530 C C . LYS A 1 1039 ? 164.264 214.562 165.631 1.00 229.63 1057 LYS A C 1
ATOM 7531 O O . LYS A 1 1039 ? 163.218 215.118 166.008 1.00 229.63 1057 LYS A O 1
ATOM 7537 N N . ASN A 1 1040 ? 164.373 213.235 165.492 1.00 228.89 1058 ASN A N 1
ATOM 7538 C CA . ASN A 1 1040 ? 163.276 212.342 165.850 1.00 228.89 1058 ASN A CA 1
ATOM 7539 C C . ASN A 1 1040 ? 162.985 212.374 167.346 1.00 228.89 1058 ASN A C 1
ATOM 7540 O O . ASN A 1 1040 ? 161.817 212.304 167.746 1.00 228.89 1058 ASN A O 1
ATOM 7545 N N . ILE A 1 1041 ? 164.026 212.539 168.169 1.00 230.25 1059 ILE A N 1
ATOM 7546 C CA . ILE A 1 1041 ? 163.853 212.626 169.617 1.00 230.25 1059 ILE A CA 1
ATOM 7547 C C . ILE A 1 1041 ? 163.101 213.896 170.002 1.00 230.25 1059 ILE A C 1
ATOM 7548 O O . ILE A 1 1041 ? 162.159 213.847 170.800 1.00 230.25 1059 ILE A O 1
ATOM 7553 N N . GLN A 1 1042 ? 163.454 215.040 169.399 1.00 230.89 1060 GLN A N 1
ATOM 7554 C CA . GLN A 1 1042 ? 162.791 216.288 169.776 1.00 230.89 1060 GLN A CA 1
ATOM 7555 C C . GLN A 1 1042 ? 161.369 216.381 169.229 1.00 230.89 1060 GLN A C 1
ATOM 7556 O O . GLN A 1 1042 ? 160.476 216.869 169.935 1.00 230.89 1060 GLN A O 1
ATOM 7562 N N . ASP A 1 1043 ? 161.113 215.920 167.992 1.00 233.84 1061 ASP A N 1
ATOM 7563 C CA . ASP A 1 1043 ? 159.723 216.030 167.543 1.00 233.84 1061 ASP A CA 1
ATOM 7564 C C . ASP A 1 1043 ? 158.831 214.951 168.164 1.00 233.84 1061 ASP A C 1
ATOM 7565 O O . ASP A 1 1043 ? 157.631 215.190 168.364 1.00 233.84 1061 ASP A O 1
ATOM 7570 N N . ALA A 1 1044 ? 159.405 213.800 168.546 1.00 233.78 1062 ALA A N 1
ATOM 7571 C CA . ALA A 1 1044 ? 158.663 212.839 169.353 1.00 233.78 1062 ALA A CA 1
ATOM 7572 C C . ALA A 1 1044 ? 158.381 213.384 170.749 1.00 233.78 1062 ALA A C 1
ATOM 7573 O O . ALA A 1 1044 ? 157.305 213.136 171.300 1.00 233.78 1062 ALA A O 1
ATOM 7575 N N . LEU A 1 1045 ? 159.328 214.140 171.324 1.00 232.90 1063 LEU A N 1
ATOM 7576 C CA . LEU A 1 1045 ? 159.113 214.792 172.615 1.00 232.90 1063 LEU A CA 1
ATOM 7577 C C . LEU A 1 1045 ? 158.014 215.844 172.538 1.00 232.90 1063 LEU A C 1
ATOM 7578 O O . LEU A 1 1045 ? 157.178 215.953 173.446 1.00 232.90 1063 LEU A O 1
ATOM 7583 N N . LYS A 1 1046 ? 157.991 216.617 171.449 1.00 231.57 1064 LYS A N 1
ATOM 7584 C CA . LYS A 1 1046 ? 156.926 217.597 171.262 1.00 231.57 1064 LYS A CA 1
ATOM 7585 C C . LYS A 1 1046 ? 155.582 216.930 170.992 1.00 231.57 1064 LYS A C 1
ATOM 7586 O O . LYS A 1 1046 ? 154.539 217.484 171.354 1.00 231.57 1064 LYS A O 1
ATOM 7592 N N . TRP A 1 1047 ? 155.574 215.727 170.414 1.00 230.86 1065 TRP A N 1
ATOM 7593 C CA . TRP A 1 1047 ? 154.297 215.039 170.267 1.00 230.86 1065 TRP A CA 1
ATOM 7594 C C . TRP A 1 1047 ? 153.851 214.330 171.547 1.00 230.86 1065 TRP A C 1
ATOM 7595 O O . TRP A 1 1047 ? 152.645 214.147 171.735 1.00 230.86 1065 TRP A O 1
ATOM 7606 N N . MET A 1 1048 ? 154.776 213.960 172.444 1.00 229.18 1066 MET A N 1
ATOM 7607 C CA . MET A 1 1048 ? 154.362 213.624 173.810 1.00 229.18 1066 MET A CA 1
ATOM 7608 C C . MET A 1 1048 ? 153.789 214.839 174.528 1.00 229.18 1066 MET A C 1
ATOM 7609 O O . MET A 1 1048 ? 152.851 214.711 175.323 1.00 229.18 1066 MET A O 1
ATOM 7614 N N . ALA A 1 1049 ? 154.366 216.019 174.286 1.00 231.43 1067 ALA A N 1
ATOM 7615 C CA . ALA A 1 1049 ? 153.846 217.241 174.895 1.00 231.43 1067 ALA A CA 1
ATOM 7616 C C . ALA A 1 1049 ? 152.480 217.623 174.334 1.00 231.43 1067 ALA A C 1
ATOM 7617 O O . ALA A 1 1049 ? 151.648 218.183 175.057 1.00 231.43 1067 ALA A O 1
ATOM 7619 N N . GLY A 1 1050 ? 152.230 217.328 173.062 1.00 231.31 1068 GLY A N 1
ATOM 7620 C CA . GLY A 1 1050 ? 150.958 217.648 172.444 1.00 231.31 1068 GLY A CA 1
ATOM 7621 C C . GLY A 1 1050 ? 149.874 216.610 172.658 1.00 231.31 1068 GLY A C 1
ATOM 7622 O O . GLY A 1 1050 ? 148.686 216.947 172.672 1.00 231.31 1068 GLY A O 1
ATOM 7623 N N . ASN A 1 1051 ? 150.262 215.348 172.827 1.00 230.78 1069 ASN A N 1
ATOM 7624 C CA . ASN A 1 1051 ? 149.308 214.258 172.972 1.00 230.78 1069 ASN A CA 1
ATOM 7625 C C . ASN A 1 1051 ? 148.977 213.937 174.423 1.00 230.78 1069 ASN A C 1
ATOM 7626 O O . ASN A 1 1051 ? 148.171 213.036 174.673 1.00 230.78 1069 ASN A O 1
ATOM 7631 N N . GLN A 1 1052 ? 149.570 214.644 175.380 1.00 231.31 1070 GLN A N 1
ATOM 7632 C CA . GLN A 1 1052 ? 149.291 214.438 176.792 1.00 231.31 1070 GLN A CA 1
ATOM 7633 C C . GLN A 1 1052 ? 148.843 215.748 177.423 1.00 231.31 1070 GLN A C 1
ATOM 7634 O O . GLN A 1 1052 ? 149.321 216.825 177.053 1.00 231.31 1070 GLN A O 1
ATOM 7640 N N . LEU A 1 1053 ? 147.924 215.644 178.374 1.00 231.64 1071 LEU A N 1
ATOM 7641 C CA . LEU A 1 1053 ? 147.405 216.768 179.130 1.00 231.64 1071 LEU A CA 1
ATOM 7642 C C . LEU A 1 1053 ? 147.528 216.456 180.613 1.00 231.64 1071 LEU A C 1
ATOM 7643 O O . LEU A 1 1053 ? 147.574 215.281 180.993 1.00 231.64 1071 LEU A O 1
ATOM 7648 N N . PRO A 1 1054 ? 147.641 217.481 181.470 1.00 233.63 1072 PRO A N 1
ATOM 7649 C CA . PRO A 1 1054 ? 147.505 217.231 182.917 1.00 233.63 1072 PRO A CA 1
ATOM 7650 C C . PRO A 1 1054 ? 146.133 216.713 183.310 1.00 233.63 1072 PRO A C 1
ATOM 7651 O O . PRO A 1 1054 ? 146.024 215.926 184.259 1.00 233.63 1072 PRO A O 1
ATOM 7655 N N . SER A 1 1055 ? 145.079 217.131 182.606 1.00 233.36 1073 SER A N 1
ATOM 7656 C CA . SER A 1 1055 ? 143.769 216.526 182.803 1.00 233.36 1073 SER A CA 1
ATOM 7657 C C . SER A 1 1055 ? 143.699 215.132 182.188 1.00 233.36 1073 SER A C 1
ATOM 7658 O O . SER A 1 1055 ? 143.205 214.196 182.826 1.00 233.36 1073 SER A O 1
ATOM 7661 N N . GLY A 1 1056 ? 144.191 214.972 180.960 1.00 231.42 1074 GLY A N 1
ATOM 7662 C CA . GLY A 1 1056 ? 144.118 213.686 180.293 1.00 231.42 1074 GLY A CA 1
ATOM 7663 C C . GLY A 1 1056 ? 145.432 213.166 179.746 1.00 231.42 1074 GLY A C 1
ATOM 7664 O O . GLY A 1 1056 ? 145.985 213.719 178.792 1.00 231.42 1074 GLY A O 1
ATOM 7665 N N . CYS A 1 1057 ? 145.925 212.083 180.331 1.00 226.71 1075 CYS A N 1
ATOM 7666 C CA . CYS A 1 1057 ? 147.116 211.392 179.870 1.00 226.71 1075 CYS A CA 1
ATOM 7667 C C . CYS A 1 1057 ? 146.716 210.218 178.974 1.00 226.71 1075 CYS A C 1
ATOM 7668 O O . CYS A 1 1057 ? 145.571 210.128 178.516 1.00 226.71 1075 CYS A O 1
ATOM 7671 N N . TYR A 1 1058 ? 147.681 209.328 178.706 1.00 223.43 1076 TYR A N 1
ATOM 7672 C CA . TYR A 1 1058 ? 147.577 208.120 177.877 1.00 223.43 1076 TYR A CA 1
ATOM 7673 C C . TYR A 1 1058 ? 147.065 208.397 176.455 1.00 223.43 1076 TYR A C 1
ATOM 7674 O O . TYR A 1 1058 ? 147.875 208.786 175.605 1.00 223.43 1076 TYR A O 1
ATOM 7683 N N . ALA A 1 1059 ? 145.770 208.187 176.188 1.00 223.54 1077 ALA A N 1
ATOM 7684 C CA . ALA A 1 1059 ? 145.103 208.315 174.881 1.00 223.54 1077 ALA A CA 1
ATOM 7685 C C . ALA A 1 1059 ? 145.758 207.414 173.826 1.00 223.54 1077 ALA A C 1
ATOM 7686 O O . ALA A 1 1059 ? 146.360 207.868 172.851 1.00 223.54 1077 ALA A O 1
ATOM 7688 N N . ASN A 1 1060 ? 145.628 206.109 174.067 1.00 221.25 1078 ASN A N 1
ATOM 7689 C CA . ASN A 1 1060 ? 146.149 205.098 173.153 1.00 221.25 1078 ASN A CA 1
ATOM 7690 C C . ASN A 1 1060 ? 145.280 205.059 171.898 1.00 221.25 1078 ASN A C 1
ATOM 7691 O O . ASN A 1 1060 ? 144.061 204.873 171.984 1.00 221.25 1078 ASN A O 1
ATOM 7696 N N . VAL A 1 1061 ? 145.905 205.235 170.731 1.00 223.65 1079 VAL A N 1
ATOM 7697 C CA . VAL A 1 1061 ? 145.211 205.250 169.451 1.00 223.65 1079 VAL A CA 1
ATOM 7698 C C . VAL A 1 1061 ? 145.774 204.223 168.474 1.00 223.65 1079 VAL A C 1
ATOM 7699 O O . VAL A 1 1061 ? 145.379 204.205 167.309 1.00 223.65 1079 VAL A O 1
ATOM 7703 N N . GLY A 1 1062 ? 146.691 203.360 168.922 1.00 221.76 1080 GLY A N 1
ATOM 7704 C CA . GLY A 1 1062 ? 147.355 202.432 168.035 1.00 221.76 1080 GLY A CA 1
ATOM 7705 C C . GLY A 1 1062 ? 147.308 201.010 168.566 1.00 221.76 1080 GLY A C 1
ATOM 7706 O O . GLY A 1 1062 ? 146.951 200.762 169.721 1.00 221.76 1080 GLY A O 1
ATOM 7707 N N . ASN A 1 1063 ? 147.680 200.075 167.692 1.00 217.88 1081 ASN A N 1
ATOM 7708 C CA . ASN A 1 1063 ? 147.657 198.656 168.014 1.00 217.88 1081 ASN A CA 1
ATOM 7709 C C . ASN A 1 1063 ? 148.851 197.963 167.370 1.00 217.88 1081 ASN A C 1
ATOM 7710 O O . ASN A 1 1063 ? 149.432 198.450 166.397 1.00 217.88 1081 ASN A O 1
ATOM 7715 N N . LEU A 1 1064 ? 149.208 196.812 167.932 1.00 216.12 1082 LEU A N 1
ATOM 7716 C CA . LEU A 1 1064 ? 150.293 195.987 167.422 1.00 216.12 1082 LEU A CA 1
ATOM 7717 C C . LEU A 1 1064 ? 149.762 195.015 166.372 1.00 216.12 1082 LEU A C 1
ATOM 7718 O O . LEU A 1 1064 ? 148.624 194.543 166.455 1.00 216.12 1082 LEU A O 1
ATOM 7723 N N . LEU A 1 1065 ? 150.600 194.729 165.370 1.00 218.65 1083 LEU A N 1
ATOM 7724 C CA . LEU A 1 1065 ? 150.186 193.870 164.263 1.00 218.65 1083 LEU A CA 1
ATOM 7725 C C . LEU A 1 1065 ? 150.084 192.405 164.672 1.00 218.65 1083 LEU A C 1
ATOM 7726 O O . LEU A 1 1065 ? 149.326 191.647 164.055 1.00 218.65 1083 LEU A O 1
ATOM 7731 N N . HIS A 1 1066 ? 150.834 191.985 165.687 1.00 221.62 1084 HIS A N 1
ATOM 7732 C CA . HIS A 1 1066 ? 150.786 190.597 166.126 1.00 221.62 1084 HIS A CA 1
ATOM 7733 C C . HIS A 1 1066 ? 149.506 190.311 166.905 1.00 221.62 1084 HIS A C 1
ATOM 7734 O O . HIS A 1 1066 ? 148.897 191.204 167.500 1.00 221.62 1084 HIS A O 1
ATOM 7741 N N . THR A 1 1067 ? 149.103 189.043 166.895 1.00 223.73 1085 THR A N 1
ATOM 7742 C CA . THR A 1 1067 ? 147.872 188.600 167.530 1.00 223.73 1085 THR A CA 1
ATOM 7743 C C . THR A 1 1067 ? 148.168 187.922 168.863 1.00 223.73 1085 THR A C 1
ATOM 7744 O O . THR A 1 1067 ? 149.195 187.255 169.024 1.00 223.73 1085 THR A O 1
ATOM 7748 N N . ALA A 1 1068 ? 147.266 188.152 169.828 1.00 219.50 1086 ALA A N 1
ATOM 7749 C CA . ALA A 1 1068 ? 147.233 187.551 171.170 1.00 219.50 1086 ALA A CA 1
ATOM 7750 C C . ALA A 1 1068 ? 148.471 187.865 172.015 1.00 219.50 1086 ALA A C 1
ATOM 7751 O O . ALA A 1 1068 ? 148.744 187.162 172.994 1.00 219.50 1086 ALA A O 1
ATOM 7753 N N . MET A 1 1069 ? 149.209 188.921 171.672 1.00 209.23 1087 MET A N 1
ATOM 7754 C CA . MET A 1 1069 ? 150.371 189.361 172.442 1.00 209.23 1087 MET A CA 1
ATOM 7755 C C . MET A 1 1069 ? 150.600 190.818 172.084 1.00 209.23 1087 MET A C 1
ATOM 7756 O O . MET A 1 1069 ? 150.873 191.129 170.921 1.00 209.23 1087 MET A O 1
ATOM 7761 N N . LYS A 1 1070 ? 150.484 191.708 173.069 1.00 205.20 1088 LYS A N 1
ATOM 7762 C CA . LYS A 1 1070 ? 150.647 193.136 172.843 1.00 205.20 1088 LYS A CA 1
ATOM 7763 C C . LYS A 1 1070 ? 151.793 193.731 173.649 1.00 205.20 1088 LYS A C 1
ATOM 7764 O O . LYS A 1 1070 ? 151.997 194.950 173.604 1.00 205.20 1088 LYS A O 1
ATOM 7770 N N . GLY A 1 1071 ? 152.542 192.911 174.380 1.00 195.02 1089 GLY A N 1
ATOM 7771 C CA . GLY A 1 1071 ? 153.563 193.399 175.285 1.00 195.02 1089 GLY A CA 1
ATOM 7772 C C . GLY A 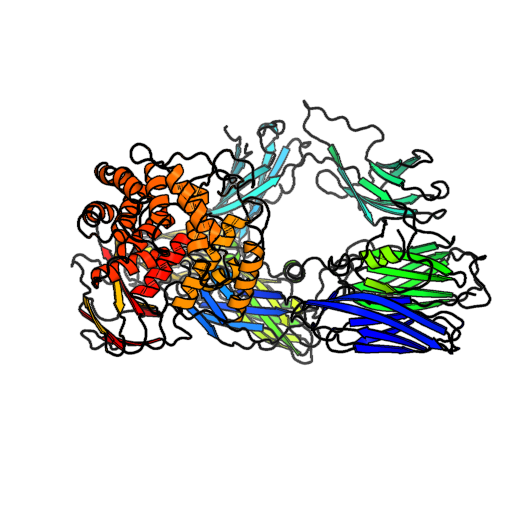1 1071 ? 153.293 192.954 176.707 1.00 195.02 1089 GLY A C 1
ATOM 7773 O O . GLY A 1 1071 ? 153.320 191.757 177.004 1.00 195.02 1089 GLY A O 1
ATOM 7774 N N . GLY A 1 1072 ? 153.033 193.905 177.593 1.00 192.20 1090 GLY A N 1
ATOM 7775 C CA . GLY A 1 1072 ? 152.637 193.615 178.956 1.00 192.20 1090 GLY A CA 1
ATOM 7776 C C . GLY A 1 1072 ? 151.134 193.506 179.085 1.00 192.20 1090 GLY A C 1
ATOM 7777 O O . GLY A 1 1072 ? 150.434 193.117 178.144 1.00 192.20 1090 GLY A O 1
ATOM 7778 N N . VAL A 1 1073 ? 150.631 193.834 180.277 1.00 195.19 1091 VAL A N 1
ATOM 7779 C CA . VAL A 1 1073 ? 149.186 193.908 180.479 1.00 195.19 1091 VAL A CA 1
ATOM 7780 C C . VAL A 1 1073 ? 148.609 195.097 179.720 1.00 195.19 1091 VAL A C 1
ATOM 7781 O O . VAL A 1 1073 ? 147.593 194.973 179.022 1.00 195.19 1091 VAL A O 1
ATOM 7785 N N . ASP A 1 1074 ? 149.257 196.262 179.859 1.00 196.10 1092 ASP A N 1
ATOM 7786 C CA . ASP A 1 1074 ? 149.075 197.461 179.031 1.00 196.10 1092 ASP A CA 1
ATOM 7787 C C . ASP A 1 1074 ? 147.657 198.036 179.124 1.00 196.10 1092 ASP A C 1
ATOM 7788 O O . ASP A 1 1074 ? 146.940 198.162 178.130 1.00 196.10 1092 ASP A O 1
ATOM 7793 N N . ASP A 1 1075 ? 147.262 198.387 180.345 1.00 203.88 1093 ASP A N 1
ATOM 7794 C CA . ASP A 1 1075 ? 146.089 199.228 180.533 1.00 203.88 1093 ASP A CA 1
ATOM 7795 C C . ASP A 1 1075 ? 146.526 200.697 180.515 1.00 203.88 1093 ASP A C 1
ATOM 7796 O O . ASP A 1 1075 ? 147.659 201.016 180.146 1.00 203.88 1093 ASP A O 1
ATOM 7801 N N . GLU A 1 1076 ? 145.632 201.608 180.911 1.00 210.44 1094 GLU A N 1
ATOM 7802 C CA . GLU A 1 1076 ? 145.886 203.034 180.710 1.00 210.44 1094 GLU A CA 1
ATOM 7803 C C . GLU A 1 1076 ? 146.915 203.586 181.697 1.00 210.44 1094 GLU A C 1
ATOM 7804 O O . GLU A 1 1076 ? 147.781 204.385 181.312 1.00 210.44 1094 GLU A O 1
ATOM 7810 N N . VAL A 1 1077 ? 146.852 203.161 182.963 1.00 207.21 1095 VAL A N 1
ATOM 7811 C CA . VAL A 1 1077 ? 147.783 203.670 183.964 1.00 207.21 1095 VAL A CA 1
ATOM 7812 C C . VAL A 1 1077 ? 149.180 203.093 183.757 1.00 207.21 1095 VAL A C 1
ATOM 7813 O O . VAL A 1 1077 ? 150.180 203.794 183.956 1.00 207.21 1095 VAL A O 1
ATOM 7817 N N . SER A 1 1078 ? 149.280 201.837 183.309 1.00 204.35 1096 SER A N 1
ATOM 7818 C CA . SER A 1 1078 ? 150.589 201.273 183.005 1.00 204.35 1096 SER A CA 1
ATOM 7819 C C . SER A 1 1078 ? 151.165 201.853 181.723 1.00 204.35 1096 SER A C 1
ATOM 7820 O O . SER A 1 1078 ? 152.386 201.967 181.602 1.00 204.35 1096 SER A O 1
ATOM 7823 N N . LEU A 1 1079 ? 150.313 202.237 180.768 1.00 206.43 1097 LEU A N 1
ATOM 7824 C CA . LEU A 1 1079 ? 150.809 202.915 179.573 1.00 206.43 1097 LEU A CA 1
ATOM 7825 C C . LEU A 1 1079 ? 151.315 204.313 179.899 1.00 206.43 1097 LEU A C 1
ATOM 7826 O O . LEU A 1 1079 ? 152.331 204.751 179.343 1.00 206.43 1097 LEU A O 1
ATOM 7831 N N . THR A 1 1080 ? 150.620 205.021 180.799 1.00 206.36 1098 THR A N 1
ATOM 7832 C CA . THR A 1 1080 ? 151.096 206.323 181.267 1.00 206.36 1098 THR A CA 1
ATOM 7833 C C . THR A 1 1080 ? 152.407 206.190 182.038 1.00 206.36 1098 THR A C 1
ATOM 7834 O O . THR A 1 1080 ? 153.332 206.993 181.850 1.00 206.36 1098 THR A O 1
ATOM 7838 N N . ALA A 1 1081 ? 152.517 205.152 182.874 1.00 204.05 1099 ALA A N 1
ATOM 7839 C CA . ALA A 1 1081 ? 153.754 204.903 183.609 1.00 204.05 1099 ALA A CA 1
ATOM 7840 C C . ALA A 1 1081 ? 154.893 204.507 182.675 1.00 204.05 1099 ALA A C 1
ATOM 7841 O O . ALA A 1 1081 ? 156.041 204.919 182.879 1.00 204.05 1099 ALA A O 1
ATOM 7843 N N . TYR A 1 1082 ? 154.581 203.766 181.608 1.00 204.26 1100 TYR A N 1
ATOM 7844 C CA . TYR A 1 1082 ? 155.609 203.336 180.671 1.00 204.26 1100 TYR A CA 1
ATOM 7845 C C . TYR A 1 1082 ? 156.096 204.491 179.804 1.00 204.26 1100 TYR A C 1
ATOM 7846 O O . TYR A 1 1082 ? 157.298 204.596 179.536 1.00 204.26 1100 TYR A O 1
ATOM 7855 N N . VAL A 1 1083 ? 155.189 205.380 179.376 1.00 209.16 1101 VAL A N 1
ATOM 7856 C CA . VAL A 1 1083 ? 155.633 206.526 178.581 1.00 209.16 1101 VAL A CA 1
ATOM 7857 C C . VAL A 1 1083 ? 156.391 207.530 179.454 1.00 209.16 1101 VAL A C 1
ATOM 7858 O O . VAL A 1 1083 ? 157.397 208.101 179.006 1.00 209.16 1101 VAL A O 1
ATOM 7862 N N . THR A 1 1084 ? 156.006 207.685 180.732 1.00 207.24 1102 THR A N 1
ATOM 7863 C CA . THR A 1 1084 ? 156.756 208.589 181.598 1.00 207.24 1102 THR A CA 1
ATOM 7864 C C . THR A 1 1084 ? 158.101 208.001 181.998 1.00 207.24 1102 THR A C 1
ATOM 7865 O O . THR A 1 1084 ? 159.046 208.757 182.235 1.00 207.24 1102 THR A O 1
ATOM 7869 N N . ALA A 1 1085 ? 158.213 206.670 182.061 1.00 204.68 1103 ALA A N 1
ATOM 7870 C CA . ALA A 1 1085 ? 159.525 206.049 182.202 1.00 204.68 1103 ALA A CA 1
ATOM 7871 C C . ALA A 1 1085 ? 160.354 206.201 180.936 1.00 204.68 1103 ALA A C 1
ATOM 7872 O O . ALA A 1 1085 ? 161.580 206.342 181.011 1.00 204.68 1103 ALA A O 1
ATOM 7874 N N . ALA A 1 1086 ? 159.706 206.177 179.771 1.00 209.12 1104 ALA A N 1
ATOM 7875 C CA . ALA A 1 1086 ? 160.422 206.308 178.510 1.00 209.12 1104 ALA A CA 1
ATOM 7876 C C . ALA A 1 1086 ? 160.880 207.734 178.238 1.00 209.12 1104 ALA A C 1
ATOM 7877 O O . ALA A 1 1086 ? 161.738 207.934 177.374 1.00 209.12 1104 ALA A O 1
ATOM 7879 N N . LEU A 1 1087 ? 160.319 208.731 178.928 1.00 212.02 1105 LEU A N 1
ATOM 7880 C CA . LEU A 1 1087 ? 160.789 210.098 178.706 1.00 212.02 1105 LEU A CA 1
ATOM 7881 C C . LEU A 1 1087 ? 162.154 210.368 179.339 1.00 212.02 1105 LEU A C 1
ATOM 7882 O O . LEU A 1 1087 ? 162.989 211.044 178.727 1.00 212.02 1105 LEU A O 1
ATOM 7887 N N . LEU A 1 1088 ? 162.418 209.864 180.546 1.00 205.93 1106 LEU A N 1
ATOM 7888 C CA . LEU A 1 1088 ? 163.673 210.192 181.214 1.00 205.93 1106 LEU A CA 1
ATOM 7889 C C . LEU A 1 1088 ? 164.725 209.134 180.861 1.00 205.93 1106 LEU A C 1
ATOM 7890 O O . LEU A 1 1088 ? 164.597 208.431 179.857 1.00 205.93 1106 LEU A O 1
ATOM 7895 N N . GLU A 1 1089 ? 165.819 209.098 181.631 1.00 206.88 1107 GLU A N 1
ATOM 7896 C CA . GLU A 1 1089 ? 166.898 208.105 181.729 1.00 206.88 1107 GLU A CA 1
ATOM 7897 C C . GLU A 1 1089 ? 167.716 207.934 180.449 1.00 206.88 1107 GLU A C 1
ATOM 7898 O O . GLU A 1 1089 ? 168.569 207.043 180.389 1.00 206.88 1107 GLU A O 1
ATOM 7904 N N . MET A 1 1090 ? 167.560 208.801 179.452 1.00 212.98 1108 MET A N 1
ATOM 7905 C CA . MET A 1 1090 ? 168.632 208.952 178.473 1.00 212.98 1108 MET A CA 1
ATOM 7906 C C . MET A 1 1090 ? 169.349 210.295 178.570 1.00 212.98 1108 MET A C 1
ATOM 7907 O O . MET A 1 1090 ? 170.577 210.330 178.473 1.00 212.98 1108 MET A O 1
ATOM 7912 N N . GLY A 1 1091 ? 168.634 211.403 178.768 1.00 219.68 1109 GLY A N 1
ATOM 7913 C CA . GLY A 1 1091 ? 169.267 212.684 179.005 1.00 219.68 1109 GLY A CA 1
ATOM 7914 C C . GLY A 1 1091 ? 168.454 213.598 179.896 1.00 219.68 1109 GLY A C 1
ATOM 7915 O O . GLY A 1 1091 ? 168.777 214.781 180.036 1.00 219.68 1109 GLY A O 1
ATOM 7916 N N . LYS A 1 1092 ? 167.397 213.068 180.505 1.00 220.50 1110 LYS A N 1
ATOM 7917 C CA . LYS A 1 1092 ? 166.360 213.895 181.102 1.00 220.50 1110 LYS A CA 1
ATOM 7918 C C . LYS A 1 1092 ? 166.223 213.606 182.590 1.00 220.50 1110 LYS A C 1
ATOM 7919 O O . LYS A 1 1092 ? 166.716 212.598 183.103 1.00 220.50 1110 LYS A O 1
ATOM 7925 N N . ASP A 1 1093 ? 165.539 214.518 183.277 1.00 226.99 1111 ASP A N 1
ATOM 7926 C CA . ASP A 1 1093 ? 165.409 214.482 184.726 1.00 226.99 1111 ASP A CA 1
ATOM 7927 C C . ASP A 1 1093 ? 163.987 214.890 185.100 1.00 226.99 1111 ASP A C 1
ATOM 7928 O O . ASP A 1 1093 ? 163.085 214.932 184.257 1.00 226.99 1111 ASP A O 1
ATOM 7933 N N . VAL A 1 1094 ? 163.792 215.198 186.381 1.00 229.75 1112 VAL A N 1
ATOM 7934 C CA . VAL A 1 1094 ? 162.484 215.544 186.927 1.00 229.75 1112 VAL A CA 1
ATOM 7935 C C . VAL A 1 1094 ? 162.122 216.981 186.574 1.00 229.75 1112 VAL A C 1
ATOM 7936 O O . VAL A 1 1094 ? 162.950 217.721 186.032 1.00 229.75 1112 VAL A O 1
ATOM 7940 N N . ASP A 1 1095 ? 160.857 217.343 186.851 1.00 229.70 1113 ASP A N 1
ATOM 7941 C CA . ASP A 1 1095 ? 160.219 218.669 186.663 1.00 229.70 1113 ASP A CA 1
ATOM 7942 C C . ASP A 1 1095 ? 160.402 219.258 185.258 1.00 229.70 1113 ASP A C 1
ATOM 7943 O O . ASP A 1 1095 ? 160.421 220.478 185.075 1.00 229.70 1113 ASP A O 1
ATOM 7948 N N . ASP A 1 1096 ? 160.495 218.396 184.251 1.00 230.24 1114 ASP A N 1
ATOM 7949 C CA . ASP A 1 1096 ? 160.351 218.814 182.870 1.00 230.24 1114 ASP A CA 1
ATOM 7950 C C . ASP A 1 1096 ? 158.868 219.027 182.565 1.00 230.24 1114 ASP A C 1
ATOM 7951 O O . ASP A 1 1096 ? 158.010 218.488 183.270 1.00 230.24 1114 ASP A O 1
ATOM 7956 N N . PRO A 1 1097 ? 158.540 219.872 181.572 1.00 230.48 1115 PRO A N 1
ATOM 7957 C CA . PRO A 1 1097 ? 157.117 220.096 181.232 1.00 230.48 1115 PRO A CA 1
ATOM 7958 C C . PRO A 1 1097 ? 156.361 218.864 180.746 1.00 230.48 1115 PRO A C 1
ATOM 7959 O O . PRO A 1 1097 ? 155.158 218.754 181.016 1.00 230.48 1115 PRO A O 1
ATOM 7963 N N . MET A 1 1098 ? 157.012 217.936 180.048 1.00 229.99 1116 MET A N 1
ATOM 7964 C CA . MET A 1 1098 ? 156.295 216.770 179.548 1.00 229.99 1116 MET A CA 1
ATOM 7965 C C . MET A 1 1098 ? 156.276 215.601 180.527 1.00 229.99 1116 MET A C 1
ATOM 7966 O O . MET A 1 1098 ? 155.599 214.605 180.254 1.00 229.99 1116 MET A O 1
ATOM 7971 N N . VAL A 1 1099 ? 156.978 215.692 181.654 1.00 224.87 1117 VAL A N 1
ATOM 7972 C CA . VAL A 1 1099 ? 156.853 214.689 182.704 1.00 224.87 1117 VAL A CA 1
ATOM 7973 C C . VAL A 1 1099 ? 156.031 215.191 183.883 1.00 224.87 1117 VAL A C 1
ATOM 7974 O O . VAL A 1 1099 ? 155.600 214.367 184.706 1.00 224.87 1117 VAL A O 1
ATOM 7978 N N . SER A 1 1100 ? 155.798 216.505 183.990 1.00 226.67 1118 SER A N 1
ATOM 7979 C CA . SER A 1 1100 ? 155.028 217.054 185.102 1.00 226.67 1118 SER A CA 1
ATOM 7980 C C . SER A 1 1100 ? 153.559 216.663 185.010 1.00 226.67 1118 SER A C 1
ATOM 7981 O O . SER A 1 1100 ? 152.944 216.297 186.020 1.00 226.67 1118 SER A O 1
ATOM 7984 N N . GLN A 1 1101 ? 152.992 216.706 183.799 1.00 228.17 1119 GLN A N 1
ATOM 7985 C CA . GLN A 1 1101 ? 151.625 216.243 183.584 1.00 228.17 1119 GLN A CA 1
ATOM 7986 C C . GLN A 1 1101 ? 151.498 214.737 183.788 1.00 228.17 1119 GLN A C 1
ATOM 7987 O O . GLN A 1 1101 ? 150.468 214.266 184.288 1.00 228.17 1119 GLN A O 1
ATOM 7993 N N . GLY A 1 1102 ? 152.544 213.980 183.447 1.00 223.46 1120 GLY A N 1
ATOM 7994 C CA . GLY A 1 1102 ? 152.526 212.548 183.693 1.00 223.46 1120 GLY A CA 1
ATOM 7995 C C . GLY A 1 1102 ? 152.577 212.194 185.167 1.00 223.46 1120 GLY A C 1
ATOM 7996 O O . GLY A 1 1102 ? 151.855 211.303 185.621 1.00 223.46 1120 GLY A O 1
ATOM 7997 N N . LEU A 1 1103 ? 153.408 212.899 185.942 1.00 222.70 1121 LEU A N 1
ATOM 7998 C CA . LEU A 1 1103 ? 153.449 212.638 187.378 1.00 222.70 1121 LEU A CA 1
ATOM 7999 C C . LEU A 1 1103 ? 152.205 213.175 188.078 1.00 222.70 1121 LEU A C 1
ATOM 8000 O O . LEU A 1 1103 ? 151.813 212.646 189.123 1.00 222.70 1121 LEU A O 1
ATOM 8005 N N . ARG A 1 1104 ? 151.568 214.208 187.517 1.00 223.73 1122 ARG A N 1
ATOM 8006 C CA . ARG A 1 1104 ? 150.274 214.644 188.032 1.00 223.73 1122 ARG A CA 1
ATOM 8007 C C . ARG A 1 1104 ? 149.182 213.624 187.734 1.00 223.73 1122 ARG A C 1
ATOM 8008 O O . ARG A 1 1104 ? 148.249 213.467 188.530 1.00 223.73 1122 ARG A O 1
ATOM 8016 N N . CYS A 1 1105 ? 149.277 212.929 186.597 1.00 219.97 1123 CYS A N 1
ATOM 8017 C CA . CYS A 1 1105 ? 148.378 211.808 186.340 1.00 219.97 1123 CYS A CA 1
ATOM 8018 C C . CYS A 1 1105 ? 148.696 210.606 187.223 1.00 219.97 1123 CYS A C 1
ATOM 8019 O O . CYS A 1 1105 ? 147.805 209.797 187.505 1.00 219.97 1123 CYS A O 1
ATOM 8022 N N . LEU A 1 1106 ? 149.948 210.461 187.659 1.00 211.38 1124 LEU A N 1
ATOM 8023 C CA . LEU A 1 1106 ? 150.398 209.239 188.312 1.00 211.38 1124 LEU A CA 1
ATOM 8024 C C . LEU A 1 1106 ? 150.679 209.376 189.804 1.00 211.38 1124 LEU A C 1
ATOM 8025 O O . LEU A 1 1106 ? 151.097 208.391 190.423 1.00 211.38 1124 LEU A O 1
ATOM 8030 N N . LYS A 1 1107 ? 150.485 210.554 190.402 1.00 205.09 1125 LYS A N 1
ATOM 8031 C CA . LYS A 1 1107 ? 150.603 210.655 191.856 1.00 205.09 1125 LYS A CA 1
ATOM 8032 C C . LYS A 1 1107 ? 149.425 209.983 192.550 1.00 205.09 1125 LYS A C 1
ATOM 8033 O O . LYS A 1 1107 ? 149.604 209.244 193.525 1.00 205.09 1125 LYS A O 1
ATOM 8039 N N . ASN A 1 1108 ? 148.211 210.224 192.058 1.00 206.42 1126 ASN A N 1
ATOM 8040 C CA . ASN A 1 1108 ? 147.028 209.577 192.608 1.00 206.42 1126 ASN A CA 1
ATOM 8041 C C . ASN A 1 1108 ? 146.821 208.166 192.076 1.00 206.42 1126 ASN A C 1
ATOM 8042 O O . ASN A 1 1108 ? 145.959 207.448 192.596 1.00 206.42 1126 ASN A O 1
ATOM 8047 N N . SER A 1 1109 ? 147.577 207.759 191.051 1.00 203.81 1127 SER A N 1
ATOM 8048 C CA . SER A 1 1109 ? 147.481 206.393 190.550 1.00 203.81 1127 SER A CA 1
ATOM 8049 C C . SER A 1 1109 ? 148.083 205.394 191.528 1.00 203.81 1127 SER A C 1
ATOM 8050 O O . SER A 1 1109 ? 147.603 204.259 191.628 1.00 203.81 1127 SER A O 1
ATOM 8053 N N . ALA A 1 1110 ? 149.128 205.794 192.257 1.00 201.70 1128 ALA A N 1
ATOM 8054 C CA . ALA A 1 1110 ? 149.683 204.942 193.300 1.00 201.70 1128 ALA A CA 1
ATOM 8055 C C . ALA A 1 1110 ? 148.797 204.892 194.535 1.00 201.70 1128 ALA A C 1
ATOM 8056 O O . ALA A 1 1110 ? 148.916 203.954 195.331 1.00 201.70 1128 ALA A O 1
ATOM 8058 N N . THR A 1 1111 ? 147.921 205.883 194.716 1.00 203.08 1129 THR A N 1
ATOM 8059 C CA . THR A 1 1111 ? 146.982 205.864 195.831 1.00 203.08 1129 THR A CA 1
ATOM 8060 C C . THR A 1 1111 ? 145.888 204.823 195.609 1.00 203.08 1129 THR A C 1
ATOM 8061 O O . THR A 1 1111 ? 145.332 204.287 196.576 1.00 203.08 1129 THR A O 1
ATOM 8065 N N . SER A 1 1112 ? 145.587 204.512 194.343 1.00 199.54 1130 SER A N 1
ATOM 8066 C CA . SER A 1 1112 ? 144.558 203.528 194.018 1.00 199.54 1130 SER A CA 1
ATOM 8067 C C . SER A 1 1112 ? 144.975 202.111 194.395 1.00 199.54 1130 SER A C 1
ATOM 8068 O O . SER A 1 1112 ? 144.117 201.316 194.803 1.00 199.54 1130 SER A O 1
ATOM 8071 N N . THR A 1 1113 ? 146.278 201.805 194.281 1.00 198.11 1131 THR A N 1
ATOM 8072 C CA . THR A 1 1113 ? 146.891 200.488 194.542 1.00 198.11 1131 THR A CA 1
ATOM 8073 C C . THR A 1 1113 ? 146.219 199.377 193.735 1.00 198.11 1131 THR A C 1
ATOM 8074 O O . THR A 1 1113 ? 145.880 198.310 194.251 1.00 198.11 1131 THR A O 1
ATOM 8078 N N . THR A 1 1114 ? 146.029 199.642 192.448 1.00 189.60 1132 THR A N 1
ATOM 8079 C CA . THR A 1 1114 ? 145.337 198.735 191.545 1.00 189.60 1132 THR A CA 1
ATOM 8080 C C . THR A 1 1114 ? 146.362 197.939 190.744 1.00 189.60 1132 THR A C 1
ATOM 8081 O O . THR A 1 1114 ? 147.374 198.495 190.304 1.00 189.60 1132 THR A O 1
ATOM 8085 N N . ASN A 1 1115 ? 146.135 196.616 190.659 1.00 184.75 1133 ASN A N 1
ATOM 8086 C CA . ASN A 1 1115 ? 146.802 195.639 189.790 1.00 184.75 1133 ASN A CA 1
ATOM 8087 C C . ASN A 1 1115 ? 148.250 195.395 190.230 1.00 184.75 1133 ASN A C 1
ATOM 8088 O O . ASN A 1 1115 ? 148.741 196.031 191.168 1.00 184.75 1133 ASN A O 1
ATOM 8093 N N . LEU A 1 1116 ? 148.933 194.446 189.592 1.00 175.95 1134 LEU A N 1
ATOM 8094 C CA . LEU A 1 1116 ? 150.290 194.058 189.957 1.00 175.95 1134 LEU A CA 1
ATOM 8095 C C . LEU A 1 1116 ? 151.342 194.569 188.985 1.00 175.95 1134 LEU A C 1
ATOM 8096 O O . LEU A 1 1116 ? 152.439 194.940 189.412 1.00 175.95 1134 LEU A O 1
ATOM 8101 N N . TYR A 1 1117 ? 151.029 194.590 187.685 1.00 179.92 1135 TYR A N 1
ATOM 8102 C CA . TYR A 1 1117 ? 151.949 195.138 186.692 1.00 179.92 1135 TYR A CA 1
ATOM 8103 C C . TYR A 1 1117 ? 152.075 196.647 186.855 1.00 179.92 1135 TYR A C 1
ATOM 8104 O O . TYR A 1 1117 ? 153.185 197.198 186.800 1.00 179.92 1135 TYR A O 1
ATOM 8113 N N . THR A 1 1118 ? 150.944 197.320 187.090 1.00 183.16 1136 THR A N 1
ATOM 8114 C CA . THR A 1 1118 ? 150.946 198.756 187.331 1.00 183.16 1136 THR A CA 1
ATOM 8115 C C . THR A 1 1118 ? 151.625 199.106 188.646 1.00 183.16 1136 THR A C 1
ATOM 8116 O O . THR A 1 1118 ? 152.284 200.143 188.732 1.00 183.16 1136 THR A O 1
ATOM 8120 N N . GLN A 1 1119 ? 151.504 198.241 189.660 1.00 181.28 1137 GLN A N 1
ATOM 8121 C CA . GLN A 1 1119 ? 152.157 198.476 190.947 1.00 181.28 1137 GLN A CA 1
ATOM 8122 C C . GLN A 1 1119 ? 153.677 198.396 190.834 1.00 181.28 1137 GLN A C 1
ATOM 8123 O O . GLN A 1 1119 ? 154.389 199.265 191.354 1.00 181.28 1137 GLN A O 1
ATOM 8129 N N . ALA A 1 1120 ? 154.186 197.377 190.132 1.00 177.76 1138 ALA A N 1
ATOM 8130 C CA . ALA A 1 1120 ? 155.629 197.232 189.955 1.00 177.76 1138 ALA A CA 1
ATOM 8131 C C . ALA A 1 1120 ? 156.191 198.322 189.052 1.00 177.76 1138 ALA A C 1
ATOM 8132 O O . ALA A 1 1120 ? 157.293 198.834 189.295 1.00 177.76 1138 ALA A O 1
ATOM 8134 N N . LEU A 1 1121 ? 155.430 198.723 188.029 1.00 182.54 1139 LEU A N 1
ATOM 8135 C CA . LEU A 1 1121 ? 155.905 199.796 187.164 1.00 182.54 1139 LEU A CA 1
ATOM 8136 C C . LEU A 1 1121 ? 155.817 201.157 187.855 1.00 182.54 1139 LEU A C 1
ATOM 8137 O O . LEU A 1 1121 ? 156.645 202.036 187.589 1.00 182.54 1139 LEU A O 1
ATOM 8142 N N . LEU A 1 1122 ? 154.863 201.334 188.779 1.00 182.30 1140 LEU A N 1
ATOM 8143 C CA . LEU A 1 1122 ? 154.829 202.543 189.597 1.00 182.30 1140 LEU A CA 1
ATOM 8144 C C . LEU A 1 1122 ? 155.991 202.587 190.579 1.00 182.30 1140 LEU A C 1
ATOM 8145 O O . LEU A 1 1122 ? 156.576 203.658 190.798 1.00 182.30 1140 LEU A O 1
ATOM 8150 N N . ALA A 1 1123 ? 156.352 201.430 191.147 1.00 179.67 1141 ALA A N 1
ATOM 8151 C CA . ALA A 1 1123 ? 157.526 201.339 192.009 1.00 179.67 1141 ALA A CA 1
ATOM 8152 C C . ALA A 1 1123 ? 158.814 201.597 191.238 1.00 179.67 1141 ALA A C 1
ATOM 8153 O O . ALA A 1 1123 ? 159.782 202.114 191.807 1.00 179.67 1141 ALA A O 1
ATOM 8155 N N . TYR A 1 1124 ? 158.845 201.248 189.952 1.00 175.84 1142 TYR A N 1
ATOM 8156 C CA . TYR A 1 1124 ? 160.004 201.603 189.140 1.00 175.84 1142 TYR A CA 1
ATOM 8157 C C . TYR A 1 1124 ? 160.038 203.086 188.781 1.00 175.84 1142 TYR A C 1
ATOM 8158 O O . TYR A 1 1124 ? 161.110 203.702 188.817 1.00 175.84 1142 TYR A O 1
ATOM 8167 N N . ILE A 1 1125 ? 158.899 203.681 188.413 1.00 184.42 1143 ILE A N 1
ATOM 8168 C CA . ILE A 1 1125 ? 158.954 205.076 187.976 1.00 184.42 1143 ILE A CA 1
ATOM 8169 C C . ILE A 1 1125 ? 159.095 206.046 189.142 1.00 184.42 1143 ILE A C 1
ATOM 8170 O O . ILE A 1 1125 ? 159.543 207.180 188.935 1.00 184.42 1143 ILE A O 1
ATOM 8175 N N . PHE A 1 1126 ? 158.739 205.642 190.364 1.00 184.51 1144 PHE A N 1
ATOM 8176 C CA . PHE A 1 1126 ? 159.105 206.472 191.502 1.00 184.51 1144 PHE A CA 1
ATOM 8177 C C . PHE A 1 1126 ? 160.520 206.198 191.990 1.00 184.51 1144 PHE A C 1
ATOM 8178 O O . PHE A 1 1126 ? 161.037 206.970 192.804 1.00 184.51 1144 PHE A O 1
ATOM 8186 N N . SER A 1 1127 ? 161.154 205.124 191.514 1.00 180.96 1145 SER A N 1
ATOM 8187 C CA . SER A 1 1127 ? 162.561 204.901 191.825 1.00 180.96 1145 SER A CA 1
ATOM 8188 C C . SER A 1 1127 ? 163.466 205.812 191.004 1.00 180.96 1145 SER A C 1
ATOM 8189 O O . SER A 1 1127 ? 164.531 206.218 191.481 1.00 180.96 1145 SER A O 1
ATOM 8192 N N . LEU A 1 1128 ? 163.063 206.146 189.776 1.00 184.25 1146 LEU A N 1
ATOM 8193 C CA . LEU A 1 1128 ? 163.824 207.075 188.950 1.00 184.25 1146 LEU A CA 1
ATOM 8194 C C . LEU A 1 1128 ? 163.501 208.534 189.236 1.00 184.25 1146 LEU A C 1
ATOM 8195 O O . LEU A 1 1128 ? 164.188 209.416 188.710 1.00 184.25 1146 LEU A O 1
ATOM 8200 N N . ALA A 1 1129 ? 162.481 208.812 190.046 1.00 189.27 1147 ALA A N 1
ATOM 8201 C CA . ALA A 1 1129 ? 162.083 210.186 190.321 1.00 189.27 1147 ALA A CA 1
ATOM 8202 C C . ALA A 1 1129 ? 162.955 210.864 191.369 1.00 189.27 1147 ALA A C 1
ATOM 8203 O O . ALA A 1 1129 ? 162.768 212.058 191.627 1.00 189.27 1147 ALA A O 1
ATOM 8205 N N . GLY A 1 1130 ? 163.889 210.141 191.982 1.00 191.45 1148 GLY A N 1
ATOM 8206 C CA . GLY A 1 1130 ? 164.758 210.733 192.975 1.00 191.45 1148 GLY A CA 1
ATOM 8207 C C . GLY A 1 1130 ? 164.151 210.861 194.350 1.00 191.45 1148 GLY A C 1
ATOM 8208 O O . GLY A 1 1130 ? 164.695 211.586 195.189 1.00 191.45 1148 GLY A O 1
ATOM 8209 N N . GLU A 1 1131 ? 163.042 210.179 194.611 1.00 191.71 1149 GLU A N 1
ATOM 8210 C CA . GLU A 1 1131 ? 162.397 210.204 195.913 1.00 191.71 1149 GLU A CA 1
ATOM 8211 C C . GLU A 1 1131 ? 162.504 208.832 196.566 1.00 191.71 1149 GLU A C 1
ATOM 8212 O O . GLU A 1 1131 ? 162.606 207.807 195.886 1.00 191.71 1149 GLU A O 1
ATOM 8218 N N . MET A 1 1132 ? 162.516 208.826 197.900 1.00 191.55 1150 MET A N 1
ATOM 8219 C CA . MET A 1 1132 ? 162.656 207.599 198.675 1.00 191.55 1150 MET A CA 1
ATOM 8220 C C . MET A 1 1132 ? 161.581 207.501 199.750 1.00 191.55 1150 MET A C 1
ATOM 8221 O O . MET A 1 1132 ? 161.806 206.908 200.808 1.00 191.55 1150 MET A O 1
ATOM 8226 N N . ASP A 1 1133 ? 160.406 208.070 199.495 1.00 190.32 1151 ASP A N 1
ATOM 8227 C CA . ASP A 1 1133 ? 159.334 208.092 200.479 1.00 190.32 1151 ASP A CA 1
ATOM 8228 C C . ASP A 1 1133 ? 158.037 207.470 199.991 1.00 190.32 1151 ASP A C 1
ATOM 8229 O O . ASP A 1 1133 ? 157.324 206.864 200.793 1.00 190.32 1151 ASP A O 1
ATOM 8234 N N . ILE A 1 1134 ? 157.705 207.608 198.706 1.00 186.50 1152 ILE A N 1
ATOM 8235 C CA . ILE A 1 1134 ? 156.482 207.030 198.169 1.00 186.50 1152 ILE A CA 1
ATOM 8236 C C . ILE A 1 1134 ? 156.744 205.779 197.352 1.00 186.50 1152 ILE A C 1
ATOM 8237 O O . ILE A 1 1134 ? 155.788 205.141 196.893 1.00 186.50 1152 ILE A O 1
ATOM 8242 N N . ARG A 1 1135 ? 158.007 205.407 197.148 1.00 181.47 1153 ARG A N 1
ATOM 8243 C CA . ARG A 1 1135 ? 158.313 204.207 196.382 1.00 181.47 1153 ARG A CA 1
ATOM 8244 C C . ARG A 1 1135 ? 158.526 202.990 197.267 1.00 181.47 1153 ARG A C 1
ATOM 8245 O O . ARG A 1 1135 ? 158.268 201.865 196.830 1.00 181.47 1153 ARG A O 1
ATOM 8253 N N . ASN A 1 1136 ? 158.994 203.184 198.497 1.00 181.16 1154 ASN A N 1
ATOM 8254 C CA . ASN A 1 1136 ? 159.194 202.070 199.410 1.00 181.16 1154 ASN A CA 1
ATOM 8255 C C . ASN A 1 1136 ? 157.910 201.629 200.096 1.00 181.16 1154 ASN A C 1
ATOM 8256 O O . ASN A 1 1136 ? 157.883 200.540 200.678 1.00 181.16 1154 ASN A O 1
ATOM 8261 N N . ILE A 1 1137 ? 156.851 202.438 200.039 1.00 179.51 1155 ILE A N 1
ATOM 8262 C CA . ILE A 1 1137 ? 155.620 202.086 200.737 1.00 179.51 1155 ILE A CA 1
ATOM 8263 C C . ILE A 1 1137 ? 154.780 201.074 199.968 1.00 179.51 1155 ILE A C 1
ATOM 8264 O O . ILE A 1 1137 ? 153.979 200.359 200.582 1.00 179.51 1155 ILE A O 1
ATOM 8269 N N . LEU A 1 1138 ? 154.932 200.983 198.645 1.00 179.31 1156 LEU A N 1
ATOM 8270 C CA . LEU A 1 1138 ? 154.252 199.942 197.889 1.00 179.31 1156 LEU A CA 1
ATOM 8271 C C . LEU A 1 1138 ? 155.144 198.740 197.614 1.00 179.31 1156 LEU A C 1
ATOM 8272 O O . LEU A 1 1138 ? 154.661 197.741 197.073 1.00 179.31 1156 LEU A O 1
ATOM 8277 N N . LEU A 1 1139 ? 156.427 198.810 197.976 1.00 179.28 1157 LEU A N 1
ATOM 8278 C CA . LEU A 1 1139 ? 157.258 197.615 197.982 1.00 179.28 1157 LEU A CA 1
ATOM 8279 C C . LEU A 1 1139 ? 156.938 196.709 199.161 1.00 179.28 1157 LEU A C 1
ATOM 8280 O O . LEU A 1 1139 ? 157.236 195.512 199.103 1.00 179.28 1157 LEU A O 1
ATOM 8285 N N . LYS A 1 1140 ? 156.353 197.262 200.229 1.00 178.59 1158 LYS A N 1
ATOM 8286 C CA . LYS A 1 1140 ? 155.973 196.457 201.385 1.00 178.59 1158 LYS A CA 1
ATOM 8287 C C . LYS A 1 1140 ? 154.809 195.529 201.066 1.00 178.59 1158 LYS A C 1
ATOM 8288 O O . LYS A 1 1140 ? 154.730 194.426 201.618 1.00 178.59 1158 LYS A O 1
ATOM 8294 N N . GLN A 1 1141 ? 153.902 195.954 200.192 1.00 178.63 1159 GLN A N 1
ATOM 8295 C CA . GLN A 1 1141 ? 152.820 195.101 199.723 1.00 178.63 1159 GLN A CA 1
ATOM 8296 C C . GLN A 1 1141 ? 153.180 194.348 198.451 1.00 178.63 1159 GLN A C 1
ATOM 8297 O O . GLN A 1 1141 ? 152.348 193.595 197.936 1.00 178.63 1159 GLN A O 1
ATOM 8303 N N . LEU A 1 1142 ? 154.395 194.529 197.938 1.00 173.01 1160 LEU A N 1
ATOM 8304 C CA . LEU A 1 1142 ? 154.862 193.831 196.748 1.00 173.01 1160 LEU A CA 1
ATOM 8305 C C . LEU A 1 1142 ? 155.692 192.598 197.074 1.00 173.01 1160 LEU A C 1
ATOM 8306 O O . LEU A 1 1142 ? 155.506 191.549 196.450 1.00 173.01 1160 LEU A O 1
ATOM 8311 N N . ASP A 1 1143 ? 156.606 192.698 198.040 1.00 175.78 1161 ASP A N 1
ATOM 8312 C CA . ASP A 1 1143 ? 157.443 191.557 198.390 1.00 175.78 1161 ASP A CA 1
ATOM 8313 C C . ASP A 1 1143 ? 156.700 190.493 199.192 1.00 175.78 1161 ASP A C 1
ATOM 8314 O O . ASP A 1 1143 ? 157.125 189.333 199.195 1.00 175.78 1161 ASP A O 1
ATOM 8319 N N . GLN A 1 1144 ? 155.610 190.859 199.873 1.00 176.05 1162 GLN A N 1
ATOM 8320 C CA . GLN A 1 1144 ? 154.871 189.886 200.669 1.00 176.05 1162 GLN A CA 1
ATOM 8321 C C . GLN A 1 1144 ? 154.044 188.939 199.809 1.00 176.05 1162 GLN A C 1
ATOM 8322 O O . GLN A 1 1144 ? 153.741 187.827 200.252 1.00 176.05 1162 GLN A O 1
ATOM 8328 N N . GLN A 1 1145 ? 153.677 189.348 198.596 1.00 168.58 1163 GLN A N 1
ATOM 8329 C CA . GLN A 1 1145 ? 152.937 188.496 197.678 1.00 168.58 1163 GLN A CA 1
ATOM 8330 C C . GLN A 1 1145 ? 153.846 187.827 196.656 1.00 168.58 1163 GLN A C 1
ATOM 8331 O O . GLN A 1 1145 ? 153.354 187.286 195.661 1.00 168.58 1163 GLN A O 1
ATOM 8337 N N . ALA A 1 1146 ? 155.156 187.858 196.880 1.00 160.77 1164 ALA A N 1
ATOM 8338 C CA . ALA A 1 1146 ? 156.105 187.173 196.015 1.00 160.77 1164 ALA A CA 1
ATOM 8339 C C . ALA A 1 1146 ? 156.062 185.680 196.300 1.00 160.77 1164 ALA A C 1
ATOM 8340 O O . ALA A 1 1146 ? 156.379 185.249 197.414 1.00 160.77 1164 ALA A O 1
ATOM 8342 N N . ILE A 1 1147 ? 155.674 184.892 195.306 1.00 151.26 1165 ILE A N 1
ATOM 8343 C CA . ILE A 1 1147 ? 155.676 183.444 195.460 1.00 151.26 1165 ILE A CA 1
ATOM 8344 C C . ILE A 1 1147 ? 157.108 182.937 195.358 1.00 151.26 1165 ILE A C 1
ATOM 8345 O O . ILE A 1 1147 ? 157.909 183.425 194.552 1.00 151.26 1165 ILE A O 1
ATOM 8350 N N . ILE A 1 1148 ? 157.440 181.965 196.202 1.00 143.56 1166 ILE A N 1
ATOM 8351 C CA . ILE A 1 1148 ? 158.820 181.590 196.483 1.00 143.56 1166 ILE A CA 1
ATOM 8352 C C . ILE A 1 1148 ? 159.041 180.162 196.005 1.00 143.56 1166 ILE A C 1
ATOM 8353 O O . ILE A 1 1148 ? 158.292 179.254 196.382 1.00 143.56 1166 ILE A O 1
ATOM 8358 N N . SER A 1 1149 ? 160.068 179.966 195.177 1.00 138.27 1167 SER A N 1
ATOM 8359 C CA . SER A 1 1149 ? 160.466 178.643 194.693 1.00 138.27 1167 SER A CA 1
ATOM 8360 C C . SER A 1 1149 ? 161.960 178.490 194.963 1.00 138.27 1167 SER A C 1
ATOM 8361 O O . SER A 1 1149 ? 162.787 178.877 194.133 1.00 138.27 1167 SER A O 1
ATOM 8364 N N . GLY A 1 1150 ? 162.297 177.912 196.117 1.00 132.97 1168 GLY A N 1
ATOM 8365 C CA . GLY A 1 1150 ? 163.695 177.802 196.510 1.00 132.97 1168 GLY A CA 1
ATOM 8366 C C . GLY A 1 1150 ? 164.260 179.159 196.884 1.00 132.97 1168 GLY A C 1
ATOM 8367 O O . GLY A 1 1150 ? 163.569 180.013 197.450 1.00 132.97 1168 GLY A O 1
ATOM 8368 N N . GLU A 1 1151 ? 165.534 179.371 196.562 1.00 127.31 1169 GLU A N 1
ATOM 8369 C CA . GLU A 1 1151 ? 166.130 180.704 196.656 1.00 127.31 1169 GLU A CA 1
ATOM 8370 C C . GLU A 1 1151 ? 166.032 181.449 195.328 1.00 127.31 1169 GLU A C 1
ATOM 8371 O O . GLU A 1 1151 ? 167.013 181.969 194.802 1.00 127.31 1169 GLU A O 1
ATOM 8377 N N . SER A 1 1152 ? 164.820 181.496 194.779 1.00 136.51 1170 SER A N 1
ATOM 8378 C CA . SER A 1 1152 ? 164.545 182.220 193.540 1.00 136.51 1170 SER A CA 1
ATOM 8379 C C . SER A 1 1152 ? 163.100 182.707 193.634 1.00 136.51 1170 SER A C 1
ATOM 8380 O O . SER A 1 1152 ? 162.166 181.985 193.280 1.00 136.51 1170 SER A O 1
ATOM 8383 N N . ILE A 1 1153 ? 162.931 183.931 194.111 1.00 146.02 1171 ILE A N 1
ATOM 8384 C CA . ILE A 1 1153 ? 161.602 184.484 194.334 1.00 146.02 1171 ILE A CA 1
ATOM 8385 C C . ILE A 1 1153 ? 161.168 185.252 193.093 1.00 146.02 1171 ILE A C 1
ATOM 8386 O O . ILE A 1 1153 ? 161.986 185.836 192.372 1.00 146.02 1171 ILE A O 1
ATOM 8391 N N . TYR A 1 1154 ? 159.866 185.221 192.818 1.00 150.09 1172 TYR A N 1
ATOM 8392 C CA . TYR A 1 1154 ? 159.344 185.761 191.572 1.00 150.09 1172 TYR A CA 1
ATOM 8393 C C . TYR A 1 1154 ? 157.878 186.120 191.772 1.00 150.09 1172 TYR A C 1
ATOM 8394 O O . TYR A 1 1154 ? 157.247 185.717 192.751 1.00 150.09 1172 TYR A O 1
ATOM 8403 N N . TRP A 1 1155 ? 157.352 186.909 190.839 1.00 159.74 1173 TRP A N 1
ATOM 8404 C CA . TRP A 1 1155 ? 155.954 187.315 190.827 1.00 159.74 1173 TRP A CA 1
ATOM 8405 C C . TRP A 1 1155 ? 155.269 186.826 189.560 1.00 159.74 1173 TRP A C 1
ATOM 8406 O O . TRP A 1 1155 ? 155.908 186.598 188.531 1.00 159.74 1173 TRP A O 1
ATOM 8417 N N . SER A 1 1156 ? 153.948 186.677 189.651 1.00 165.91 1174 SER A N 1
ATOM 8418 C CA . SER A 1 1156 ? 153.120 186.322 188.506 1.00 165.91 1174 SER A CA 1
ATOM 8419 C C . SER A 1 1156 ? 151.712 186.837 188.757 1.00 165.91 1174 SER A C 1
ATOM 8420 O O . SER A 1 1156 ? 151.118 186.531 189.795 1.00 165.91 1174 SER A O 1
ATOM 8423 N N . GLN A 1 1157 ? 151.185 187.613 187.816 1.00 169.74 1175 GLN A N 1
ATOM 8424 C CA . GLN A 1 1157 ? 149.858 188.199 187.972 1.00 169.74 1175 GLN A CA 1
ATOM 8425 C C . GLN A 1 1157 ? 148.780 187.289 187.387 1.00 169.74 1175 GLN A C 1
ATOM 8426 O O . GLN A 1 1157 ? 149.081 186.294 186.728 1.00 169.74 1175 GLN A O 1
ATOM 8432 N N . ALA A 1 1173 ? 156.381 184.725 180.568 1.00 170.65 1191 ALA A N 1
ATOM 8433 C CA . ALA A 1 1173 ? 155.702 185.709 179.734 1.00 170.65 1191 ALA A CA 1
ATOM 8434 C C . ALA A 1 1173 ? 155.543 187.034 180.475 1.00 170.65 1191 ALA A C 1
ATOM 8435 O O . ALA A 1 1173 ? 156.451 187.865 180.485 1.00 170.65 1191 ALA A O 1
ATOM 8437 N N . VAL A 1 1174 ? 154.376 187.225 181.090 1.00 168.34 1192 VAL A N 1
ATOM 8438 C CA . VAL A 1 1174 ? 154.122 188.439 181.857 1.00 168.34 1192 VAL A CA 1
ATOM 8439 C C . VAL A 1 1174 ? 154.874 188.388 183.189 1.00 168.34 1192 VAL A C 1
ATOM 8440 O O . VAL A 1 1174 ? 155.290 189.430 183.716 1.00 168.34 1192 VAL A O 1
ATOM 8444 N N . ASP A 1 1175 ? 155.095 187.179 183.719 1.00 165.54 1193 ASP A N 1
ATOM 8445 C CA . ASP A 1 1175 ? 155.812 186.998 184.981 1.00 165.54 1193 ASP A CA 1
ATOM 8446 C C . ASP A 1 1175 ? 157.268 187.444 184.878 1.00 165.54 1193 ASP A C 1
ATOM 8447 O O . ASP A 1 1175 ? 157.814 188.025 185.826 1.00 165.54 1193 ASP A O 1
ATOM 8452 N N . VAL A 1 1176 ? 157.890 187.215 183.717 1.00 159.51 1194 VAL A N 1
ATOM 8453 C CA . VAL A 1 1176 ? 159.247 187.689 183.462 1.00 159.51 1194 VAL A CA 1
ATOM 8454 C C . VAL A 1 1176 ? 159.281 189.214 183.416 1.00 159.51 1194 VAL A C 1
ATOM 8455 O O . VAL A 1 1176 ? 160.235 189.839 183.892 1.00 159.51 1194 VAL A O 1
ATOM 8459 N N . GLU A 1 1177 ? 158.218 189.834 182.891 1.00 162.88 1195 GLU A N 1
ATOM 8460 C CA . GLU A 1 1177 ? 158.110 191.292 182.866 1.00 162.88 1195 GLU A CA 1
ATOM 8461 C C . GLU A 1 1177 ? 157.975 191.883 184.266 1.00 162.88 1195 GLU A C 1
ATOM 8462 O O . GLU A 1 1177 ? 158.624 192.892 184.578 1.00 162.88 1195 GLU A O 1
ATOM 8468 N N . LEU A 1 1178 ? 157.142 191.264 185.116 1.00 161.74 1196 LEU A N 1
ATOM 8469 C CA . LEU A 1 1178 ? 157.028 191.681 186.518 1.00 161.74 1196 LEU A CA 1
ATOM 8470 C C . LEU A 1 1178 ? 158.337 191.534 187.280 1.00 161.74 1196 LEU A C 1
ATOM 8471 O O . LEU A 1 1178 ? 158.737 192.448 188.014 1.00 161.74 1196 LEU A O 1
ATOM 8476 N N . THR A 1 1179 ? 159.027 190.402 187.110 1.00 155.91 1197 THR A N 1
ATOM 8477 C CA . THR A 1 1179 ? 160.285 190.207 187.826 1.00 155.91 1197 THR A CA 1
ATOM 8478 C C . THR A 1 1179 ? 161.391 191.114 187.305 1.00 155.91 1197 THR A C 1
ATOM 8479 O O . THR A 1 1179 ? 162.203 191.605 188.098 1.00 155.91 1197 THR A O 1
ATOM 8483 N N . ALA A 1 1180 ? 161.408 191.388 185.996 1.00 157.30 1198 ALA A N 1
ATOM 8484 C CA . ALA A 1 1180 ? 162.410 192.281 185.430 1.00 157.30 1198 ALA A CA 1
ATOM 8485 C C . ALA A 1 1180 ? 162.188 193.722 185.869 1.00 157.30 1198 ALA A C 1
ATOM 8486 O O . ALA A 1 1180 ? 163.149 194.416 186.217 1.00 157.30 1198 ALA A O 1
ATOM 8488 N N . TYR A 1 1181 ? 160.931 194.183 185.900 1.00 158.64 1199 TYR A N 1
ATOM 8489 C CA . TYR A 1 1181 ? 160.687 195.549 186.354 1.00 158.64 1199 TYR A CA 1
ATOM 8490 C C . TYR A 1 1181 ? 160.852 195.692 187.861 1.00 158.64 1199 TYR A C 1
ATOM 8491 O O . TYR A 1 1181 ? 161.274 196.754 188.331 1.00 158.64 1199 TYR A O 1
ATOM 8500 N N . ALA A 1 1182 ? 160.582 194.635 188.631 1.00 153.45 1200 ALA A N 1
ATOM 8501 C CA . ALA A 1 1182 ? 160.821 194.702 190.068 1.00 153.45 1200 ALA A CA 1
ATOM 8502 C C . ALA A 1 1182 ? 162.311 194.692 190.391 1.00 153.45 1200 ALA A C 1
ATOM 8503 O O . ALA A 1 1182 ? 162.753 195.386 191.316 1.00 153.45 1200 ALA A O 1
ATOM 8505 N N . LEU A 1 1183 ? 163.096 193.909 189.641 1.00 150.90 1201 LEU A N 1
ATOM 8506 C CA . LEU A 1 1183 ? 164.550 193.938 189.770 1.00 150.90 1201 LEU A CA 1
ATOM 8507 C C . LEU A 1 1183 ? 165.119 195.283 189.350 1.00 150.90 1201 LEU A C 1
ATOM 8508 O O . LEU A 1 1183 ? 166.066 195.788 189.964 1.00 150.90 1201 LEU A O 1
ATOM 8513 N N . LEU A 1 1184 ? 164.552 195.869 188.295 1.00 156.74 1202 LEU A N 1
ATOM 8514 C CA . LEU A 1 1184 ? 164.977 197.175 187.817 1.00 156.74 1202 LEU A CA 1
ATOM 8515 C C . LEU A 1 1184 ? 164.615 198.273 188.811 1.00 156.74 1202 LEU A C 1
ATOM 8516 O O . LEU A 1 1184 ? 165.307 199.294 188.889 1.00 156.74 1202 LEU A O 1
ATOM 8521 N N . ALA A 1 1185 ? 163.539 198.076 189.577 1.00 159.73 1203 ALA A N 1
ATOM 8522 C CA . ALA A 1 1185 ? 163.188 199.002 190.647 1.00 159.73 1203 ALA A CA 1
ATOM 8523 C C . ALA A 1 1185 ? 164.084 198.838 191.871 1.00 159.73 1203 ALA A C 1
ATOM 8524 O O . ALA A 1 1185 ? 164.483 199.836 192.480 1.00 159.73 1203 ALA A O 1
ATOM 8526 N N . GLN A 1 1186 ? 164.410 197.596 192.250 1.00 150.88 1204 GLN A N 1
ATOM 8527 C CA . GLN A 1 1186 ? 165.120 197.359 193.506 1.00 150.88 1204 GLN A CA 1
ATOM 8528 C C . GLN A 1 1186 ? 166.596 197.730 193.459 1.00 150.88 1204 GLN A C 1
ATOM 8529 O O . GLN A 1 1186 ? 167.218 197.833 194.521 1.00 150.88 1204 GLN A O 1
ATOM 8535 N N . LEU A 1 1187 ? 167.173 197.929 192.280 1.00 151.26 1205 LEU A N 1
ATOM 8536 C CA . LEU A 1 1187 ? 168.589 198.246 192.151 1.00 151.26 1205 LEU A CA 1
ATOM 8537 C C . LEU A 1 1187 ? 168.789 199.646 191.593 1.00 151.26 1205 LEU A C 1
ATOM 8538 O O . LEU A 1 1187 ? 169.796 199.941 190.948 1.00 151.26 1205 LEU A O 1
ATOM 8543 N N . THR A 1 1188 ? 167.846 200.538 191.881 1.00 161.69 1206 THR A N 1
ATOM 8544 C CA . THR A 1 1188 ? 167.866 201.902 191.373 1.00 161.69 1206 THR A CA 1
ATOM 8545 C C . THR A 1 1188 ? 168.345 202.899 192.421 1.00 161.69 1206 THR A C 1
ATOM 8546 O O . THR A 1 1188 ? 169.046 203.858 192.077 1.00 161.69 1206 THR A O 1
ATOM 8550 N N . LYS A 1 1189 ? 168.040 202.638 193.693 1.00 167.83 1207 LYS A N 1
ATOM 8551 C CA . LYS A 1 1189 ? 168.472 203.491 194.793 1.00 167.83 1207 LYS A CA 1
ATOM 8552 C C . LYS A 1 1189 ? 169.993 203.448 194.944 1.00 167.83 1207 LYS A C 1
ATOM 8553 O O . LYS A 1 1189 ? 170.606 202.390 194.756 1.00 167.83 1207 LYS A O 1
ATOM 8559 N N . PRO A 1 1190 ? 170.638 204.582 195.245 1.00 165.71 1208 PRO A N 1
ATOM 8560 C CA . PRO A 1 1190 ? 172.107 204.578 195.329 1.00 165.71 1208 PRO A CA 1
ATOM 8561 C C . PRO A 1 1190 ? 172.636 203.909 196.583 1.00 165.71 1208 PRO A C 1
ATOM 8562 O O . PRO A 1 1190 ? 173.721 203.317 196.542 1.00 165.71 1208 PRO A O 1
ATOM 8566 N N . SER A 1 1191 ? 171.911 203.984 197.694 1.00 165.46 1209 SER A N 1
ATOM 8567 C CA . SER A 1 1191 ? 172.300 203.272 198.903 1.00 165.46 1209 SER A CA 1
ATOM 8568 C C . SER A 1 1191 ? 171.884 201.813 198.772 1.00 165.46 1209 SER A C 1
ATOM 8569 O O . SER A 1 1191 ? 170.690 201.507 198.695 1.00 165.46 1209 SER A O 1
ATOM 8572 N N . LEU A 1 1192 ? 172.864 200.915 198.749 1.00 161.28 1210 LEU A N 1
ATOM 8573 C CA . LEU A 1 1192 ? 172.620 199.491 198.565 1.00 161.28 1210 LEU A CA 1
ATOM 8574 C C . LEU A 1 1192 ? 173.161 198.738 199.769 1.00 161.28 1210 LEU A C 1
ATOM 8575 O O . LEU A 1 1192 ? 174.352 198.835 200.082 1.00 161.28 1210 LEU A O 1
ATOM 8580 N N . THR A 1 1193 ? 172.291 197.988 200.435 1.00 155.59 1211 THR A N 1
ATOM 8581 C CA . THR A 1 1193 ? 172.675 197.129 201.543 1.00 155.59 1211 THR A CA 1
ATOM 8582 C C . THR A 1 1193 ? 172.695 195.682 201.075 1.00 155.59 1211 THR A C 1
ATOM 8583 O O . THR A 1 1193 ? 172.153 195.342 200.020 1.00 155.59 1211 THR A O 1
ATOM 8587 N N . GLN A 1 1194 ? 173.327 194.829 201.887 1.00 151.97 1212 GLN A N 1
ATOM 8588 C CA . GLN A 1 1194 ? 173.571 193.441 201.506 1.00 151.97 1212 GLN A CA 1
ATOM 8589 C C . GLN A 1 1194 ? 172.294 192.611 201.458 1.00 151.97 1212 GLN A C 1
ATOM 8590 O O . GLN A 1 1194 ? 172.242 191.622 200.718 1.00 151.97 1212 GLN A O 1
ATOM 8596 N N . LYS A 1 1195 ? 171.264 193.003 202.215 1.00 149.62 1213 LYS A N 1
ATOM 8597 C CA . LYS A 1 1195 ? 169.962 192.351 202.106 1.00 149.62 1213 LYS A CA 1
ATOM 8598 C C . LYS A 1 1195 ? 169.321 192.623 200.750 1.00 149.62 1213 LYS A C 1
ATOM 8599 O O . LYS A 1 1195 ? 168.706 191.728 200.157 1.00 149.62 1213 LYS A O 1
ATOM 8605 N N . GLU A 1 1196 ? 169.476 193.848 200.236 1.00 148.66 1214 GLU A N 1
ATOM 8606 C CA . GLU A 1 1196 ? 168.977 194.163 198.902 1.00 148.66 1214 GLU A CA 1
ATOM 8607 C C . GLU A 1 1196 ? 169.774 193.455 197.815 1.00 148.66 1214 GLU A C 1
ATOM 8608 O O . GLU A 1 1196 ? 169.203 193.078 196.788 1.00 148.66 1214 GLU A O 1
ATOM 8614 N N . ILE A 1 1197 ? 171.076 193.245 198.030 1.00 144.06 1215 ILE A N 1
ATOM 8615 C CA . ILE A 1 1197 ? 171.881 192.492 197.070 1.00 144.06 1215 ILE A CA 1
ATOM 8616 C C . ILE A 1 1197 ? 171.479 191.019 197.075 1.00 144.06 1215 ILE A C 1
ATOM 8617 O O . ILE A 1 1197 ? 171.412 190.381 196.018 1.00 144.06 1215 ILE A O 1
ATOM 8622 N N . ALA A 1 1198 ? 171.171 190.470 198.256 1.00 142.01 1216 ALA A N 1
ATOM 8623 C CA . ALA A 1 1198 ? 170.692 189.091 198.348 1.00 142.01 1216 ALA A CA 1
ATOM 8624 C C . ALA A 1 1198 ? 169.317 188.928 197.704 1.00 142.01 1216 ALA A C 1
ATOM 8625 O O . ALA A 1 1198 ? 169.057 187.922 197.029 1.00 142.01 1216 ALA A O 1
ATOM 8627 N N . LYS A 1 1199 ? 168.440 189.923 197.881 1.00 141.45 1217 LYS A N 1
ATOM 8628 C CA . LYS A 1 1199 ? 167.140 189.927 197.211 1.00 141.45 1217 LYS A CA 1
ATOM 8629 C C . LYS A 1 1199 ? 167.295 190.040 195.696 1.00 141.45 1217 LYS A C 1
ATOM 8630 O O . LYS A 1 1199 ? 166.572 189.380 194.937 1.00 141.45 1217 LYS A O 1
ATOM 8636 N N . ALA A 1 1200 ? 168.258 190.850 195.243 1.00 139.99 1218 ALA A N 1
ATOM 8637 C CA . ALA A 1 1200 ? 168.525 190.994 193.817 1.00 139.99 1218 ALA A CA 1
ATOM 8638 C C . ALA A 1 1200 ? 169.067 189.706 193.211 1.00 139.99 1218 ALA A C 1
ATOM 8639 O O . ALA A 1 1200 ? 168.679 189.339 192.099 1.00 139.99 1218 ALA A O 1
ATOM 8641 N N . THR A 1 1201 ? 169.944 188.997 193.933 1.00 133.29 1219 THR A N 1
ATOM 8642 C CA . THR A 1 1201 ? 170.404 187.691 193.464 1.00 133.29 1219 THR A CA 1
ATOM 8643 C C . THR A 1 1201 ? 169.283 186.664 193.476 1.00 133.29 1219 THR A C 1
ATOM 8644 O O . THR A 1 1201 ? 169.275 185.755 192.639 1.00 133.29 1219 THR A O 1
ATOM 8648 N N . SER A 1 1202 ? 168.333 186.800 194.406 1.00 138.33 1220 SER A N 1
ATOM 8649 C CA . SER A 1 1202 ? 167.163 185.928 194.410 1.00 138.33 1220 SER A CA 1
ATOM 8650 C C . SER A 1 1202 ? 166.275 186.171 193.192 1.00 138.33 1220 SER A C 1
ATOM 8651 O O . SER A 1 1202 ? 165.682 185.228 192.657 1.00 138.33 1220 SER A O 1
ATOM 8654 N N . ILE A 1 1203 ? 166.162 187.424 192.746 1.00 138.27 1221 ILE A N 1
ATOM 8655 C CA . ILE A 1 1203 ? 165.429 187.695 191.507 1.00 138.27 1221 ILE A CA 1
ATOM 8656 C C . ILE A 1 1203 ? 166.204 187.177 190.298 1.00 138.27 1221 ILE A C 1
ATOM 8657 O O . ILE A 1 1203 ? 165.632 186.550 189.395 1.00 138.27 1221 ILE A O 1
ATOM 8662 N N . VAL A 1 1204 ? 167.519 187.417 190.279 1.00 132.75 1222 VAL A N 1
ATOM 8663 C CA . VAL A 1 1204 ? 168.386 187.077 189.151 1.00 132.75 1222 VAL A CA 1
ATOM 8664 C C . VAL A 1 1204 ? 168.485 185.565 188.947 1.00 132.75 1222 VAL A C 1
ATOM 8665 O O . VAL A 1 1204 ? 168.478 185.086 187.803 1.00 132.75 1222 VAL A O 1
ATOM 8669 N N . ALA A 1 1205 ? 168.485 184.789 190.038 1.00 131.12 1223 ALA A N 1
ATOM 8670 C CA . ALA A 1 1205 ? 168.459 183.333 189.945 1.00 131.12 1223 ALA A CA 1
ATOM 8671 C C . ALA A 1 1205 ? 167.160 182.800 189.352 1.00 131.12 1223 ALA A C 1
ATOM 8672 O O . ALA A 1 1205 ? 167.157 181.696 188.800 1.00 131.12 1223 ALA A O 1
ATOM 8674 N N . TRP A 1 1206 ? 166.063 183.556 189.441 1.00 140.05 1224 TRP A N 1
ATOM 8675 C CA . TRP A 1 1206 ? 164.877 183.204 188.673 1.00 140.05 1224 TRP A CA 1
ATOM 8676 C C . TRP A 1 1206 ? 164.978 183.694 187.234 1.00 140.05 1224 TRP A C 1
ATOM 8677 O O . TRP A 1 1206 ? 164.479 183.029 186.321 1.00 140.05 1224 TRP A O 1
ATOM 8688 N N . LEU A 1 1207 ? 165.609 184.853 187.017 1.00 133.29 1225 LEU A N 1
ATOM 8689 C CA . LEU A 1 1207 ? 165.815 185.362 185.664 1.00 133.29 1225 LEU A CA 1
ATOM 8690 C C . LEU A 1 1207 ? 166.845 184.556 184.891 1.00 133.29 1225 LEU A C 1
ATOM 8691 O O . LEU A 1 1207 ? 166.821 184.566 183.657 1.00 133.29 1225 LEU A O 1
ATOM 8696 N N . ALA A 1 1208 ? 167.757 183.880 185.591 1.00 132.56 1226 ALA A N 1
ATOM 8697 C CA . ALA A 1 1208 ? 168.774 183.076 184.926 1.00 132.56 1226 ALA A CA 1
ATOM 8698 C C . ALA A 1 1208 ? 168.181 181.828 184.291 1.00 132.56 1226 ALA A C 1
ATOM 8699 O O . ALA A 1 1208 ? 168.717 181.322 183.299 1.00 132.56 1226 ALA A O 1
ATOM 8701 N N . LYS A 1 1209 ? 167.081 181.320 184.845 1.00 131.87 1227 LYS A N 1
ATOM 8702 C CA . LYS A 1 1209 ? 166.519 180.061 184.381 1.00 131.87 1227 LYS A CA 1
ATOM 8703 C C . LYS A 1 1209 ? 165.667 180.225 183.131 1.00 131.87 1227 LYS A C 1
ATOM 8704 O O . LYS A 1 1209 ? 165.432 179.237 182.427 1.00 131.87 1227 LYS A O 1
ATOM 8710 N N . GLN A 1 1210 ? 165.195 181.437 182.847 1.00 140.12 1228 GLN A N 1
ATOM 8711 C CA . GLN A 1 1210 ? 164.415 181.675 181.640 1.00 140.12 1228 GLN A CA 1
ATOM 8712 C C . GLN A 1 1210 ? 165.325 181.637 180.421 1.00 140.12 1228 GLN A C 1
ATOM 8713 O O . GLN A 1 1210 ? 166.389 182.262 180.407 1.00 140.12 1228 GLN A O 1
ATOM 8719 N N . HIS A 1 1211 ? 164.909 180.896 179.398 1.00 148.28 1229 HIS A N 1
ATOM 8720 C CA . HIS A 1 1211 ? 165.679 180.831 178.163 1.00 148.28 1229 HIS A CA 1
ATOM 8721 C C . HIS A 1 1211 ? 164.792 180.916 176.928 1.00 148.28 1229 HIS A C 1
ATOM 8722 O O . HIS A 1 1211 ? 165.285 180.701 175.814 1.00 148.28 1229 HIS A O 1
ATOM 8729 N N . ASN A 1 1212 ? 163.506 181.223 177.090 1.00 154.18 1230 ASN A N 1
ATOM 8730 C CA . ASN A 1 1212 ? 162.608 181.484 175.976 1.00 154.18 1230 ASN A CA 1
ATOM 8731 C C . ASN A 1 1212 ? 162.190 182.940 175.870 1.00 154.18 1230 ASN A C 1
ATOM 8732 O O . ASN A 1 1212 ? 161.895 183.404 174.767 1.00 154.18 1230 ASN A O 1
ATOM 8737 N N . ALA A 1 1213 ? 162.153 183.667 176.992 1.00 158.00 1231 ALA A N 1
ATOM 8738 C CA . ALA A 1 1213 ? 161.874 185.097 176.942 1.00 158.00 1231 ALA A CA 1
ATOM 8739 C C . ALA A 1 1213 ? 163.044 185.868 176.349 1.00 158.00 1231 ALA A C 1
ATOM 8740 O O . ALA A 1 1213 ? 162.845 186.908 175.712 1.00 158.00 1231 ALA A O 1
ATOM 8742 N N . TYR A 1 1214 ? 164.262 185.378 176.549 1.00 153.58 1232 TYR A N 1
ATOM 8743 C CA . TYR A 1 1214 ? 165.429 185.869 175.838 1.00 153.58 1232 TYR A CA 1
ATOM 8744 C C . TYR A 1 1214 ? 166.191 184.684 175.265 1.00 153.58 1232 TYR A C 1
ATOM 8745 O O . TYR A 1 1214 ? 166.143 183.574 175.801 1.00 153.58 1232 TYR A O 1
ATOM 8754 N N . GLY A 1 1215 ? 166.893 184.935 174.164 1.00 165.44 1233 GLY A N 1
ATOM 8755 C CA . GLY A 1 1215 ? 167.330 183.883 173.278 1.00 165.44 1233 GLY A CA 1
ATOM 8756 C C . GLY A 1 1215 ? 166.380 183.625 172.130 1.00 165.44 1233 GLY A C 1
ATOM 8757 O O . GLY A 1 1215 ? 166.759 182.945 171.168 1.00 165.44 1233 GLY A O 1
ATOM 8758 N N . GLY A 1 1216 ? 165.163 184.144 172.207 1.00 172.39 1234 GLY A N 1
ATOM 8759 C CA . GLY A 1 1216 ? 164.247 184.125 171.084 1.00 172.39 1234 GLY A CA 1
ATOM 8760 C C . GLY A 1 1216 ? 163.437 185.402 171.074 1.00 172.39 1234 GLY A C 1
ATOM 8761 O O . GLY A 1 1216 ? 163.214 186.027 172.113 1.00 172.39 1234 GLY A O 1
ATOM 8762 N N . PHE A 1 1217 ? 162.990 185.787 169.881 1.00 184.87 1235 PHE A N 1
ATOM 8763 C CA . PHE A 1 1217 ? 162.269 187.045 169.688 1.00 184.87 1235 PHE A CA 1
ATOM 8764 C C . PHE A 1 1217 ? 160.760 186.841 169.667 1.00 184.87 1235 PHE A C 1
ATOM 8765 O O . PHE A 1 1217 ? 160.032 187.545 168.962 1.00 184.87 1235 PHE A O 1
ATOM 8773 N N . SER A 1 1218 ? 160.262 185.895 170.466 1.00 181.70 1236 SER A N 1
ATOM 8774 C CA . SER A 1 1218 ? 158.835 185.600 170.518 1.00 181.70 1236 SER A CA 1
ATOM 8775 C C . SER A 1 1218 ? 158.027 186.659 171.258 1.00 181.70 1236 SER A C 1
ATOM 8776 O O . SER A 1 1218 ? 156.801 186.686 171.114 1.00 181.70 1236 SER A O 1
ATOM 8779 N N . SER A 1 1219 ? 158.671 187.524 172.037 1.00 182.44 1237 SER A N 1
ATOM 8780 C CA . SER A 1 1219 ? 157.994 188.587 172.764 1.00 182.44 1237 SER A CA 1
ATOM 8781 C C . SER A 1 1219 ? 158.572 189.932 172.351 1.00 182.44 1237 SER A C 1
ATOM 8782 O O . SER A 1 1219 ? 159.782 190.060 172.144 1.00 182.44 1237 SER A O 1
ATOM 8785 N N . THR A 1 1220 ? 157.698 190.935 172.233 1.00 188.94 1238 THR A N 1
ATOM 8786 C CA . THR A 1 1220 ? 158.120 192.218 171.681 1.00 188.94 1238 THR A CA 1
ATOM 8787 C C . THR A 1 1220 ? 158.925 193.059 172.669 1.00 188.94 1238 THR A C 1
ATOM 8788 O O . THR A 1 1220 ? 159.766 193.856 172.239 1.00 188.94 1238 THR A O 1
ATOM 8792 N N . GLN A 1 1221 ? 158.705 192.907 173.981 1.00 173.53 1239 GLN A N 1
ATOM 8793 C CA . GLN A 1 1221 ? 159.421 193.747 174.932 1.00 173.53 1239 GLN A CA 1
ATOM 8794 C C . GLN A 1 1221 ? 159.829 193.027 176.212 1.00 173.53 1239 GLN A C 1
ATOM 8795 O O . GLN A 1 1221 ? 160.259 193.694 177.157 1.00 173.53 1239 GLN A O 1
ATOM 8801 N N . ASP A 1 1222 ? 159.692 191.703 176.289 1.00 165.52 1240 ASP A N 1
ATOM 8802 C CA . ASP A 1 1222 ? 160.150 190.988 177.478 1.00 165.52 1240 ASP A CA 1
ATOM 8803 C C . ASP A 1 1222 ? 161.670 190.917 177.523 1.00 165.52 1240 ASP A C 1
ATOM 8804 O O . ASP A 1 1222 ? 162.279 191.041 178.599 1.00 165.52 1240 ASP A O 1
ATOM 8809 N N . THR A 1 1223 ? 162.288 190.738 176.351 1.00 162.73 1241 THR A N 1
ATOM 8810 C CA . THR A 1 1223 ? 163.734 190.590 176.236 1.00 162.73 1241 THR A CA 1
ATOM 8811 C C . THR A 1 1223 ? 164.463 191.871 176.622 1.00 162.73 1241 THR A C 1
ATOM 8812 O O . THR A 1 1223 ? 165.493 191.816 177.303 1.00 162.73 1241 THR A O 1
ATOM 8816 N N . VAL A 1 1224 ? 163.922 193.032 176.234 1.00 164.67 1242 VAL A N 1
ATOM 8817 C CA . VAL A 1 1224 ? 164.613 194.295 176.489 1.00 164.67 1242 VAL A CA 1
ATOM 8818 C C . VAL A 1 1224 ? 164.599 194.645 177.979 1.00 164.67 1242 VAL A C 1
ATOM 8819 O O . VAL A 1 1224 ? 165.618 195.085 178.525 1.00 164.67 1242 VAL A O 1
ATOM 8823 N N . VAL A 1 1225 ? 163.497 194.362 178.679 1.00 157.62 1243 VAL A N 1
ATOM 8824 C CA . VAL A 1 1225 ? 163.439 194.662 180.104 1.00 157.62 1243 VAL A CA 1
ATOM 8825 C C . VAL A 1 1225 ? 164.226 193.632 180.908 1.00 157.62 1243 VAL A C 1
ATOM 8826 O O . VAL A 1 1225 ? 164.883 193.994 181.896 1.00 157.62 1243 VAL A O 1
ATOM 8830 N N . ALA A 1 1226 ? 164.226 192.362 180.472 1.00 153.42 1244 ALA A N 1
ATOM 8831 C CA . ALA A 1 1226 ? 165.042 191.345 181.136 1.00 153.42 1244 ALA A CA 1
ATOM 8832 C C . ALA A 1 1226 ? 166.538 191.626 180.993 1.00 153.42 1244 ALA A C 1
ATOM 8833 O O . ALA A 1 1226 ? 167.282 191.556 181.982 1.00 153.42 1244 ALA A O 1
ATOM 8835 N N . LEU A 1 1227 ? 166.990 192.002 179.790 1.00 152.43 1245 LEU A N 1
ATOM 8836 C CA . LEU A 1 1227 ? 168.405 192.317 179.613 1.00 152.43 1245 LEU A CA 1
ATOM 8837 C C . LEU A 1 1227 ? 168.803 193.643 180.244 1.00 152.43 1245 LEU A C 1
ATOM 8838 O O . LEU A 1 1227 ? 169.942 193.762 180.704 1.00 152.43 1245 LEU A O 1
ATOM 8843 N N . GLN A 1 1228 ? 167.909 194.638 180.313 1.00 151.29 1246 GLN A N 1
ATOM 8844 C CA . GLN A 1 1228 ? 168.328 195.855 181.001 1.00 151.29 1246 GLN A CA 1
ATOM 8845 C C . GLN A 1 1228 ? 168.320 195.673 182.516 1.00 151.29 1246 GLN A C 1
ATOM 8846 O O . GLN A 1 1228 ? 169.138 196.294 183.204 1.00 151.29 1246 GLN A O 1
ATOM 8852 N N . ALA A 1 1229 ? 167.470 194.777 183.039 1.00 143.47 1247 ALA A N 1
ATOM 8853 C CA . ALA A 1 1229 ? 167.518 194.450 184.460 1.00 143.47 1247 ALA A CA 1
ATOM 8854 C C . ALA A 1 1229 ? 168.787 193.686 184.807 1.00 143.47 1247 ALA A C 1
ATOM 8855 O O . ALA A 1 1229 ? 169.441 193.991 185.813 1.00 143.47 1247 ALA A O 1
ATOM 8857 N N . LEU A 1 1230 ? 169.174 192.723 183.963 1.00 140.68 1248 LEU A N 1
ATOM 8858 C CA . LEU A 1 1230 ? 170.421 191.997 184.185 1.00 140.68 1248 LEU A CA 1
ATOM 8859 C C . LEU A 1 1230 ? 171.648 192.882 183.982 1.00 140.68 1248 LEU A C 1
ATOM 8860 O O . LEU A 1 1230 ? 172.641 192.731 184.703 1.00 140.68 1248 LEU A O 1
ATOM 8865 N N . ALA A 1 1231 ? 171.587 193.829 183.039 1.00 144.87 1249 ALA A N 1
ATOM 8866 C CA . ALA A 1 1231 ? 172.705 194.737 182.810 1.00 144.87 1249 ALA A CA 1
ATOM 8867 C C . ALA A 1 1231 ? 172.868 195.726 183.957 1.00 144.87 1249 ALA A C 1
ATOM 8868 O O . ALA A 1 1231 ? 173.995 196.029 184.361 1.00 144.87 1249 ALA A O 1
ATOM 8870 N N . LYS A 1 1232 ? 171.758 196.224 184.512 1.00 141.66 1250 LYS A N 1
ATOM 8871 C CA . LYS A 1 1232 ? 171.859 197.137 185.644 1.00 141.66 1250 LYS A CA 1
ATOM 8872 C C . LYS A 1 1232 ? 172.254 196.392 186.915 1.00 141.66 1250 LYS A C 1
ATOM 8873 O O . LYS A 1 1232 ? 172.947 196.954 187.777 1.00 141.66 1250 LYS A O 1
ATOM 8879 N N . TYR A 1 1233 ? 171.862 195.117 187.021 1.00 130.88 1251 TYR A N 1
ATOM 8880 C CA . TYR A 1 1233 ? 172.339 194.262 188.102 1.00 130.88 1251 TYR A CA 1
ATOM 8881 C C . TYR A 1 1233 ? 173.840 194.018 188.009 1.00 130.88 1251 TYR A C 1
ATOM 8882 O O . TYR A 1 1233 ? 174.541 194.035 189.027 1.00 130.88 1251 TYR A O 1
ATOM 8891 N N . ALA A 1 1234 ? 174.353 193.787 186.798 1.00 135.68 1252 ALA A N 1
ATOM 8892 C CA . ALA A 1 1234 ? 175.791 193.624 186.620 1.00 135.68 1252 ALA A CA 1
ATOM 8893 C C . ALA A 1 1234 ? 176.543 194.939 186.775 1.00 135.68 1252 ALA A C 1
ATOM 8894 O O . ALA A 1 1234 ? 177.739 194.923 187.085 1.00 135.68 1252 ALA A O 1
ATOM 8896 N N . THR A 1 1235 ? 175.870 196.067 186.544 1.00 136.85 1253 THR A N 1
ATOM 8897 C CA . THR A 1 1235 ? 176.461 197.372 186.818 1.00 136.85 1253 THR A CA 1
ATOM 8898 C C . THR A 1 1235 ? 176.635 197.590 188.316 1.00 136.85 1253 THR A C 1
ATOM 8899 O O . THR A 1 1235 ? 177.718 197.973 188.776 1.00 136.85 1253 THR A O 1
ATOM 8903 N N . THR A 1 1236 ? 175.583 197.315 189.094 1.00 133.90 1254 THR A N 1
ATOM 8904 C CA . THR A 1 1236 ? 175.558 197.727 190.496 1.00 133.90 1254 THR A CA 1
ATOM 8905 C C . THR A 1 1236 ? 176.458 196.855 191.366 1.00 133.90 1254 THR A C 1
ATOM 8906 O O . THR A 1 1236 ? 177.414 197.346 191.976 1.00 133.90 1254 THR A O 1
ATOM 8910 N N . ALA A 1 1237 ? 176.175 195.559 191.434 1.00 124.27 1255 ALA A N 1
ATOM 8911 C CA . ALA A 1 1237 ? 176.814 194.707 192.429 1.00 124.27 1255 ALA A CA 1
ATOM 8912 C C . ALA A 1 1237 ? 177.699 193.629 191.829 1.00 124.27 1255 ALA A C 1
ATOM 8913 O O . ALA A 1 1237 ? 178.848 193.467 192.257 1.00 124.27 1255 ALA A O 1
ATOM 8915 N N . TYR A 1 1238 ? 177.201 192.887 190.850 1.00 113.93 1256 TYR A N 1
ATOM 8916 C CA . TYR A 1 1238 ? 177.804 191.622 190.454 1.00 113.93 1256 TYR A CA 1
ATOM 8917 C C . TYR A 1 1238 ? 178.784 191.841 189.311 1.00 113.93 1256 TYR A C 1
ATOM 8918 O O . TYR A 1 1238 ? 178.372 192.052 188.165 1.00 113.93 1256 TYR A O 1
ATOM 8927 N N . MET A 1 1239 ? 180.092 191.799 189.625 1.00 111.95 1257 MET A N 1
ATOM 8928 C CA . MET A 1 1239 ? 180.908 191.460 188.474 1.00 111.95 1257 MET A CA 1
ATOM 8929 C C . MET A 1 1239 ? 181.172 189.957 188.473 1.00 111.95 1257 MET A C 1
ATOM 8930 O O . MET A 1 1239 ? 181.213 189.332 189.539 1.00 111.95 1257 MET A O 1
ATOM 8935 N N . PRO A 1 1240 ? 181.290 189.310 187.295 1.00 111.44 1258 PRO A N 1
ATOM 8936 C CA . PRO A 1 1240 ? 181.453 187.850 187.282 1.00 111.44 1258 PRO A CA 1
ATOM 8937 C C . PRO A 1 1240 ? 182.835 187.397 187.716 1.00 111.44 1258 PRO A C 1
ATOM 8938 O O . PRO A 1 1240 ? 183.707 188.218 188.016 1.00 111.44 1258 PRO A O 1
ATOM 8942 N N . SER A 1 1241 ? 183.031 186.085 187.753 1.00 106.98 1259 SER A N 1
ATOM 8943 C CA . SER A 1 1241 ? 184.249 185.517 188.308 1.00 106.98 1259 SER A CA 1
ATOM 8944 C C . SER A 1 1241 ? 185.447 185.721 187.392 1.00 106.98 1259 SER A C 1
ATOM 8945 O O . SER A 1 1241 ? 185.343 185.620 186.167 1.00 106.98 1259 SER A O 1
ATOM 8948 N N . GLU A 1 1242 ? 186.588 186.033 188.001 1.00 108.57 1260 GLU A N 1
ATOM 8949 C CA . GLU A 1 1242 ? 187.887 185.911 187.355 1.00 108.57 1260 GLU A CA 1
ATOM 8950 C C . GLU A 1 1242 ? 188.785 184.927 188.083 1.00 108.57 1260 GLU A C 1
ATOM 8951 O O . GLU A 1 1242 ? 189.320 184.007 187.456 1.00 108.57 1260 GLU A O 1
ATOM 8957 N N . GLU A 1 1243 ? 188.951 185.083 189.396 1.00 102.92 1261 GLU A N 1
ATOM 8958 C CA . GLU A 1 1243 ? 189.714 184.122 190.186 1.00 102.92 1261 GLU A CA 1
ATOM 8959 C C . GLU A 1 1243 ? 189.222 184.189 191.620 1.00 102.92 1261 GLU A C 1
ATOM 8960 O O . GLU A 1 1243 ? 189.382 185.217 192.281 1.00 102.92 1261 GLU A O 1
ATOM 8966 N N . ILE A 1 1244 ? 188.610 183.111 192.099 1.00 99.31 1262 ILE A N 1
ATOM 8967 C CA . ILE A 1 1244 ? 188.185 183.020 193.493 1.00 99.31 1262 ILE A CA 1
ATOM 8968 C C . ILE A 1 1244 ? 188.719 181.731 194.087 1.00 99.31 1262 ILE A C 1
ATOM 8969 O O . ILE A 1 1244 ? 188.421 180.638 193.589 1.00 99.31 1262 ILE A O 1
ATOM 8974 N N . ASN A 1 1245 ? 189.518 181.864 195.140 1.00 104.33 1263 ASN A N 1
ATOM 8975 C CA . ASN A 1 1245 ? 189.875 180.752 196.005 1.00 104.33 1263 ASN A CA 1
ATOM 8976 C C . ASN A 1 1245 ? 188.919 180.815 197.193 1.00 104.33 1263 ASN A C 1
ATOM 8977 O O . ASN A 1 1245 ? 189.014 181.719 198.030 1.00 104.33 1263 ASN A O 1
ATOM 8982 N N . LEU A 1 1246 ? 187.974 179.883 197.242 1.00 100.91 1264 LEU A N 1
ATOM 8983 C CA . LEU A 1 1246 ? 186.988 179.802 198.305 1.00 100.91 1264 LEU A CA 1
ATOM 8984 C C . LEU A 1 1246 ? 187.316 178.610 199.187 1.00 100.91 1264 LEU A C 1
ATOM 8985 O O . LEU A 1 1246 ? 187.779 177.580 198.697 1.00 100.91 1264 LEU A O 1
ATOM 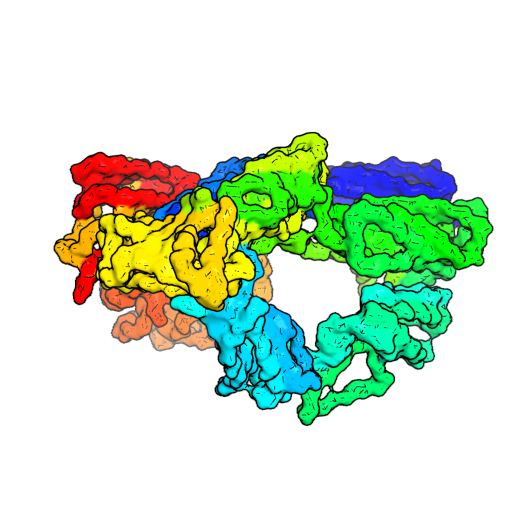8990 N N . VAL A 1 1247 ? 187.086 178.747 200.486 1.00 106.74 1265 VAL A N 1
ATOM 8991 C CA . VAL A 1 1247 ? 187.275 177.637 201.407 1.00 106.74 1265 VAL A CA 1
ATOM 8992 C C . VAL A 1 1247 ? 186.166 177.683 202.456 1.00 106.74 1265 VAL A C 1
ATOM 8993 O O . VAL A 1 1247 ? 185.772 178.758 202.931 1.00 106.74 1265 VAL A O 1
ATOM 8997 N N . VAL A 1 1248 ? 185.604 176.510 202.749 1.00 112.44 1266 VAL A N 1
ATOM 8998 C CA . VAL A 1 1248 ? 184.570 176.352 203.759 1.00 112.44 1266 VAL A CA 1
ATOM 8999 C C . VAL A 1 1248 ? 185.170 175.570 204.922 1.00 112.44 1266 VAL A C 1
ATOM 9000 O O . VAL A 1 1248 ? 186.051 174.713 204.736 1.00 112.44 1266 VAL A O 1
ATOM 9004 N N . LYS A 1 1249 ? 184.745 175.932 206.134 1.00 120.69 1267 LYS A N 1
ATOM 9005 C CA . LYS A 1 1249 ? 185.236 175.325 207.364 1.00 120.69 1267 LYS A CA 1
ATOM 9006 C C . LYS A 1 1249 ? 184.049 174.956 208.239 1.00 120.69 1267 LYS A C 1
ATOM 9007 O O . LYS A 1 1249 ? 182.977 175.560 208.148 1.00 120.69 1267 LYS A O 1
ATOM 9013 N N . SER A 1 1250 ? 184.264 173.981 209.119 1.00 130.68 1268 SER A N 1
ATOM 9014 C CA . SER A 1 1250 ? 183.201 173.461 209.970 1.00 130.68 1268 SER A CA 1
ATOM 9015 C C . SER A 1 1250 ? 183.721 173.330 211.396 1.00 130.68 1268 SER A C 1
ATOM 9016 O O . SER A 1 1250 ? 184.811 173.796 211.731 1.00 130.68 1268 SER A O 1
ATOM 9019 N N . THR A 1 1251 ? 182.918 172.678 212.244 1.00 136.36 1269 THR A N 1
ATOM 9020 C CA . THR A 1 1251 ? 183.318 172.411 213.620 1.00 136.36 1269 THR A CA 1
ATOM 9021 C C . THR A 1 1251 ? 184.338 171.284 213.715 1.00 136.36 1269 THR A C 1
ATOM 9022 O O . THR A 1 1251 ? 185.175 171.287 214.624 1.00 136.36 1269 THR A O 1
ATOM 9026 N N . GLU A 1 1252 ? 184.288 170.320 212.795 1.00 133.92 1270 GLU A N 1
ATOM 9027 C CA . GLU A 1 1252 ? 185.239 169.217 212.747 1.00 133.92 1270 GLU A CA 1
ATOM 9028 C C . GLU A 1 1252 ? 186.453 169.520 211.867 1.00 133.92 1270 GLU A C 1
ATOM 9029 O O . GLU A 1 1252 ? 187.133 168.583 211.426 1.00 133.92 1270 GLU A O 1
ATOM 9035 N N . ASN A 1 1253 ? 186.758 170.813 211.668 1.00 137.12 1271 ASN A N 1
ATOM 9036 C CA . ASN A 1 1253 ? 187.736 171.413 210.750 1.00 137.12 1271 ASN A CA 1
ATOM 9037 C C . ASN A 1 1253 ? 187.761 170.768 209.364 1.00 137.12 1271 ASN A C 1
ATOM 9038 O O . ASN A 1 1253 ? 188.825 170.573 208.768 1.00 137.12 1271 ASN A O 1
ATOM 9043 N N . PHE A 1 1254 ? 186.574 170.496 208.820 1.00 128.14 1272 PHE A N 1
ATOM 9044 C CA . PHE A 1 1254 ? 186.440 170.040 207.444 1.00 128.14 1272 PHE A CA 1
ATOM 9045 C C . PHE A 1 1254 ? 186.726 171.198 206.499 1.00 128.14 1272 PHE A C 1
ATOM 9046 O O . PHE A 1 1254 ? 185.836 171.997 206.191 1.00 128.14 1272 PHE A O 1
ATOM 9054 N N . GLN A 1 1255 ? 187.973 171.307 206.056 1.00 124.46 1273 GLN A N 1
ATOM 9055 C CA . GLN A 1 1255 ? 188.388 172.379 205.164 1.00 124.46 1273 GLN A CA 1
ATOM 9056 C C . GLN A 1 1255 ? 188.175 171.914 203.731 1.00 124.46 1273 GLN A C 1
ATOM 9057 O O . GLN A 1 1255 ? 188.817 170.955 203.290 1.00 124.46 1273 GLN A O 1
ATOM 9063 N N . ARG A 1 1256 ? 187.281 172.576 203.003 1.00 110.66 1274 ARG A N 1
ATOM 9064 C CA . ARG A 1 1256 ? 187.040 172.220 201.609 1.00 110.66 1274 ARG A CA 1
ATOM 9065 C C . ARG A 1 1256 ? 187.249 173.442 200.730 1.00 110.66 1274 ARG A C 1
ATOM 9066 O O . ARG A 1 1256 ? 186.671 174.501 200.985 1.00 110.66 1274 ARG A O 1
ATOM 9074 N N . THR A 1 1257 ? 188.065 173.282 199.695 1.00 105.86 1275 THR A N 1
ATOM 9075 C CA . THR A 1 1257 ? 188.588 174.391 198.913 1.00 105.86 1275 THR A CA 1
ATOM 9076 C C . THR A 1 1257 ? 188.111 174.284 197.472 1.00 105.86 1275 THR A C 1
ATOM 9077 O O . THR A 1 1257 ? 188.297 173.247 196.828 1.00 105.86 1275 THR A O 1
ATOM 9081 N N . PHE A 1 1258 ? 187.504 175.353 196.971 1.00 101.04 1276 PHE A N 1
ATOM 9082 C CA . PHE A 1 1258 ? 187.076 175.448 195.586 1.00 101.04 1276 PHE A CA 1
ATOM 9083 C C . PHE A 1 1258 ? 187.881 176.529 194.878 1.00 101.04 1276 PHE A C 1
ATOM 9084 O O . PHE A 1 1258 ? 188.056 177.634 195.402 1.00 101.04 1276 PHE A O 1
ATOM 9092 N N . ASN A 1 1259 ? 188.383 176.201 193.695 1.00 97.10 1277 ASN A N 1
ATOM 9093 C CA . ASN A 1 1259 ? 189.111 177.141 192.854 1.00 97.10 1277 ASN A CA 1
ATOM 9094 C C . ASN A 1 1259 ? 188.252 177.447 191.639 1.00 97.10 1277 ASN A C 1
ATOM 9095 O O . ASN A 1 1259 ? 187.859 176.530 190.911 1.00 97.10 1277 ASN A O 1
ATOM 9100 N N . ILE A 1 1260 ? 187.961 178.722 191.416 1.00 93.30 1278 ILE A N 1
ATOM 9101 C CA . ILE A 1 1260 ? 187.125 179.135 190.299 1.00 93.30 1278 ILE A CA 1
ATOM 9102 C C . ILE A 1 1260 ? 187.951 180.085 189.450 1.00 93.30 1278 ILE A C 1
ATOM 9103 O O . ILE A 1 1260 ? 188.309 181.181 189.900 1.00 93.30 1278 ILE A O 1
ATOM 9108 N N . GLN A 1 1261 ? 188.262 179.661 188.229 1.00 95.48 1279 GLN A N 1
ATOM 9109 C CA . GLN A 1 1261 ? 188.994 180.466 187.265 1.00 95.48 1279 GLN A CA 1
ATOM 9110 C C . GLN A 1 1261 ? 187.999 181.245 186.412 1.00 95.48 1279 GLN A C 1
ATOM 9111 O O . GLN A 1 1261 ? 186.809 181.325 186.723 1.00 95.48 1279 GLN A O 1
ATOM 9117 N N . SER A 1 1262 ? 188.478 181.831 185.323 1.00 98.03 1280 SER A N 1
ATOM 9118 C CA . SER A 1 1262 ? 187.603 182.434 184.331 1.00 98.03 1280 SER A CA 1
ATOM 9119 C C . SER A 1 1262 ? 187.248 181.472 183.209 1.00 98.03 1280 SER A C 1
ATOM 9120 O O . SER A 1 1262 ? 186.566 181.874 182.262 1.00 98.03 1280 SER A O 1
ATOM 9123 N N . VAL A 1 1263 ? 187.702 180.224 183.285 1.00 95.05 1281 VAL A N 1
ATOM 9124 C CA . VAL A 1 1263 ? 187.395 179.232 182.265 1.00 95.05 1281 VAL A CA 1
ATOM 9125 C C . VAL A 1 1263 ? 186.416 178.172 182.750 1.00 95.05 1281 VAL A C 1
ATOM 9126 O O . VAL A 1 1263 ? 185.758 177.537 181.913 1.00 95.05 1281 VAL A O 1
ATOM 9130 N N . ASN A 1 1264 ? 186.284 177.967 184.058 1.00 92.95 1282 ASN A N 1
ATOM 9131 C CA . ASN A 1 1264 ? 185.334 177.012 184.610 1.00 92.95 1282 ASN A CA 1
ATOM 9132 C C . ASN A 1 1264 ? 184.347 177.699 185.543 1.00 92.95 1282 ASN A C 1
ATOM 9133 O O . ASN A 1 1264 ? 183.809 177.080 186.461 1.00 92.95 1282 ASN A O 1
ATOM 9138 N N . ARG A 1 1265 ? 184.104 178.985 185.313 1.00 97.28 1283 ARG A N 1
ATOM 9139 C CA . ARG A 1 1265 ? 183.225 179.753 186.178 1.00 97.28 1283 ARG A CA 1
ATOM 9140 C C . ARG A 1 1265 ? 181.749 179.483 185.920 1.00 97.28 1283 ARG A C 1
ATOM 9141 O O . ARG A 1 1265 ? 180.917 179.851 186.753 1.00 97.28 1283 ARG A O 1
ATOM 9149 N N . LEU A 1 1266 ? 181.398 178.851 184.806 1.00 84.67 1284 LEU A N 1
ATOM 9150 C CA . LEU A 1 1266 ? 180.028 178.417 184.586 1.00 84.67 1284 LEU A CA 1
ATOM 9151 C C . LEU A 1 1266 ? 179.791 176.994 185.058 1.00 84.67 1284 LEU A C 1
ATOM 9152 O O . LEU A 1 1266 ? 178.655 176.516 184.990 1.00 84.67 1284 LEU A O 1
ATOM 9157 N N . VAL A 1 1267 ? 180.825 176.312 185.539 1.00 82.89 1285 VAL A N 1
ATOM 9158 C CA . VAL A 1 1267 ? 180.685 174.939 186.008 1.00 82.89 1285 VAL A CA 1
ATOM 9159 C C . VAL A 1 1267 ? 180.055 174.969 187.395 1.00 82.89 1285 VAL A C 1
ATOM 9160 O O . VAL A 1 1267 ? 180.633 175.495 188.348 1.00 82.89 1285 VAL A O 1
ATOM 9164 N N . PHE A 1 1268 ? 178.872 174.388 187.499 1.00 83.66 1286 PHE A N 1
ATOM 9165 C CA . PHE A 1 1268 ? 178.076 174.318 188.717 1.00 83.66 1286 PHE A CA 1
ATOM 9166 C C . PHE A 1 1268 ? 178.747 173.340 189.670 1.00 83.66 1286 PHE A C 1
ATOM 9167 O O . PHE A 1 1268 ? 178.547 172.129 189.576 1.00 83.66 1286 PHE A O 1
ATOM 9175 N N . GLN A 1 1269 ? 179.556 173.856 190.595 1.00 86.99 1287 GLN A N 1
ATOM 9176 C CA . GLN A 1 1269 ? 180.304 172.986 191.490 1.00 86.99 1287 GLN A CA 1
ATOM 9177 C C . GLN A 1 1269 ? 179.550 172.801 192.796 1.00 86.99 1287 GLN A C 1
ATOM 9178 O O . GLN A 1 1269 ? 178.905 173.727 193.288 1.00 86.99 1287 GLN A O 1
ATOM 9184 N N . GLN A 1 1270 ? 179.636 171.601 193.358 1.00 92.38 1288 GLN A N 1
ATOM 9185 C CA . GLN A 1 1270 ? 178.942 171.321 194.603 1.00 92.38 1288 GLN A CA 1
ATOM 9186 C C . GLN A 1 1270 ? 179.703 170.256 195.371 1.00 92.38 1288 GLN A C 1
ATOM 9187 O O . GLN A 1 1270 ? 180.514 169.516 194.809 1.00 92.38 1288 GLN A O 1
ATOM 9193 N N . ASP A 1 1271 ? 179.445 170.205 196.675 1.00 102.32 1289 ASP A N 1
ATOM 9194 C CA . ASP A 1 1271 ? 180.050 169.193 197.527 1.00 102.32 1289 ASP A CA 1
ATOM 9195 C C . ASP A 1 1271 ? 179.173 168.964 198.745 1.00 102.32 1289 ASP A C 1
ATOM 9196 O O . ASP A 1 1271 ? 178.616 169.910 199.306 1.00 102.32 1289 ASP A O 1
ATOM 9201 N N . THR A 1 1272 ? 179.083 167.705 199.162 1.00 104.79 1290 THR A N 1
ATOM 9202 C CA . THR A 1 1272 ? 178.311 167.348 200.338 1.00 104.79 1290 THR A CA 1
ATOM 9203 C C . THR A 1 1272 ? 179.049 167.762 201.609 1.00 104.79 1290 THR A C 1
ATOM 9204 O O . THR A 1 1272 ? 180.247 168.059 201.605 1.00 104.79 1290 THR A O 1
ATOM 9208 N N . LEU A 1 1273 ? 178.313 167.779 202.710 1.00 109.70 1291 LEU A N 1
ATOM 9209 C CA . LEU A 1 1273 ? 178.849 168.194 204.004 1.00 109.70 1291 LEU A CA 1
ATOM 9210 C C . LEU A 1 1273 ? 178.807 167.027 204.976 1.00 109.70 1291 LEU A C 1
ATOM 9211 O O . LEU A 1 1273 ? 177.715 166.666 205.455 1.00 109.70 1291 LEU A O 1
ATOM 9216 N N . PRO A 1 1274 ? 179.945 166.405 205.303 1.00 126.48 1292 PRO A N 1
ATOM 9217 C CA . PRO A 1 1274 ? 179.907 165.212 206.163 1.00 126.48 1292 PRO A CA 1
ATOM 9218 C C . PRO A 1 1274 ? 179.692 165.515 207.632 1.00 126.48 1292 PRO A C 1
ATOM 9219 O O . PRO A 1 1274 ? 179.338 164.598 208.386 1.00 126.48 1292 PRO A O 1
ATOM 9223 N N . ASN A 1 1275 ? 179.898 166.755 208.060 1.00 130.61 1293 ASN A N 1
ATOM 9224 C CA . ASN A 1 1275 ? 179.757 167.121 209.459 1.00 130.61 1293 ASN A CA 1
ATOM 9225 C C . ASN A 1 1275 ? 178.280 167.192 209.840 1.00 130.61 1293 ASN A C 1
ATOM 9226 O O . ASN A 1 1275 ? 177.420 167.503 209.009 1.00 130.61 1293 ASN A O 1
ATOM 9231 N N . VAL A 1 1276 ? 177.999 166.828 211.091 1.00 134.75 1294 VAL A N 1
ATOM 9232 C CA . VAL A 1 1276 ? 176.670 166.915 211.714 1.00 134.75 1294 VAL A CA 1
ATOM 9233 C C . VAL A 1 1276 ? 176.197 168.365 211.673 1.00 134.75 1294 VAL A C 1
ATOM 9234 O O . VAL A 1 1276 ? 177.016 169.272 211.918 1.00 134.75 1294 VAL A O 1
ATOM 9238 N N . PRO A 1 1277 ? 174.899 168.637 211.296 1.00 132.72 1295 PRO A N 1
ATOM 9239 C CA . PRO A 1 1277 ? 174.416 170.012 211.052 1.00 132.72 1295 PRO A CA 1
ATOM 9240 C C . PRO A 1 1277 ? 174.631 171.056 212.141 1.00 132.72 1295 PRO A C 1
ATOM 9241 O O . PRO A 1 1277 ? 174.096 170.961 213.250 1.00 132.72 1295 PRO A O 1
ATOM 9245 N N . GLY A 1 1278 ? 175.439 172.056 211.797 1.00 132.76 1296 GLY A N 1
ATOM 9246 C CA . GLY A 1 1278 ? 175.807 173.128 212.696 1.00 132.76 1296 GLY A CA 1
ATOM 9247 C C . GLY A 1 1278 ? 176.432 174.301 211.967 1.00 132.76 1296 GLY A C 1
ATOM 9248 O O . GLY A 1 1278 ? 175.957 174.708 210.902 1.00 132.76 1296 GLY A O 1
ATOM 9249 N N . MET A 1 1279 ? 177.502 174.848 212.537 1.00 135.35 1297 MET A N 1
ATOM 9250 C CA . MET A 1 1279 ? 178.159 176.027 211.992 1.00 135.35 1297 MET A CA 1
ATOM 9251 C C . MET A 1 1279 ? 178.983 175.658 210.765 1.00 135.35 1297 MET A C 1
ATOM 9252 O O . MET A 1 1279 ? 179.626 174.606 210.721 1.00 135.35 1297 MET A O 1
ATOM 9257 N N . TYR A 1 1280 ? 178.959 176.537 209.764 1.00 125.37 1298 TYR A N 1
ATOM 9258 C CA . TYR A 1 1280 ? 179.794 176.413 208.578 1.00 125.37 1298 TYR A CA 1
ATOM 9259 C C . TYR A 1 1280 ? 180.208 177.816 208.182 1.00 125.37 1298 TYR A C 1
ATOM 9260 O O . TYR A 1 1280 ? 179.348 178.657 207.919 1.00 125.37 1298 TYR A O 1
ATOM 9269 N N . THR A 1 1281 ? 181.502 178.081 208.106 1.00 119.41 1299 THR A N 1
ATOM 9270 C CA . THR A 1 1281 ? 181.915 179.406 207.675 1.00 119.41 1299 THR A CA 1
ATOM 9271 C C . THR A 1 1281 ? 182.480 179.352 206.261 1.00 119.41 1299 THR A C 1
ATOM 9272 O O . THR A 1 1281 ? 183.082 178.355 205.837 1.00 119.41 1299 THR A O 1
ATOM 9276 N N . LEU A 1 1282 ? 182.242 180.444 205.536 1.00 111.59 1300 LEU A N 1
ATOM 9277 C CA . LEU A 1 1282 ? 182.426 180.535 204.097 1.00 111.59 1300 LEU A CA 1
ATOM 9278 C C . LEU A 1 1282 ? 183.364 181.706 203.872 1.00 111.59 1300 LEU A C 1
ATOM 9279 O O . LEU A 1 1282 ? 182.999 182.841 204.192 1.00 111.59 1300 LEU A O 1
ATOM 9284 N N . GLU A 1 1283 ? 184.559 181.469 203.336 1.00 111.72 1301 GLU A N 1
ATOM 9285 C CA . GLU A 1 1283 ? 185.428 182.607 203.059 1.00 111.72 1301 GLU A CA 1
ATOM 9286 C C . GLU A 1 1283 ? 186.057 182.497 201.680 1.00 111.72 1301 GLU A C 1
ATOM 9287 O O . GLU A 1 1283 ? 186.629 181.463 201.324 1.00 111.72 1301 GLU A O 1
ATOM 9293 N N . ALA A 1 1284 ? 185.948 183.579 200.916 1.00 108.12 1302 ALA A N 1
ATOM 9294 C CA . ALA A 1 1284 ? 186.393 183.645 199.536 1.00 108.12 1302 ALA A CA 1
ATOM 9295 C C . ALA A 1 1284 ? 187.400 184.772 199.377 1.00 108.12 1302 ALA A C 1
ATOM 9296 O O . ALA A 1 1284 ? 187.231 185.852 199.952 1.00 108.12 1302 ALA A O 1
ATOM 9298 N N . SER A 1 1285 ? 188.446 184.517 198.597 1.00 108.38 1303 SER A N 1
ATOM 9299 C CA . SER A 1 1285 ? 189.475 185.506 198.324 1.00 108.38 1303 SER A CA 1
ATOM 9300 C C . SER A 1 1285 ? 189.715 185.596 196.825 1.00 108.38 1303 SER A C 1
ATOM 9301 O O . SER A 1 1285 ? 189.678 184.584 196.120 1.00 108.38 1303 SER A O 1
ATOM 9304 N N . GLY A 1 1286 ? 189.961 186.810 196.339 1.00 105.16 1304 GLY A N 1
ATOM 9305 C CA . GLY A 1 1286 ? 190.316 187.000 194.953 1.00 105.16 1304 GLY A CA 1
ATOM 9306 C C . GLY A 1 1286 ? 189.412 188.011 194.290 1.00 105.16 1304 GLY A C 1
ATOM 9307 O O . GLY A 1 1286 ? 188.712 188.782 194.955 1.00 105.16 1304 GLY A O 1
ATOM 9308 N N . GLN A 1 1287 ? 189.423 187.989 192.962 1.00 106.17 1305 GLN A N 1
ATOM 9309 C CA . GLN A 1 1287 ? 188.675 188.929 192.139 1.00 106.17 1305 GLN A CA 1
ATOM 9310 C C . GLN A 1 1287 ? 187.440 188.241 191.575 1.00 106.17 1305 GLN A C 1
ATOM 9311 O O . GLN A 1 1287 ? 187.553 187.207 190.905 1.00 106.17 1305 GLN A O 1
ATOM 9317 N N . GLY A 1 1288 ? 186.277 188.826 191.830 1.00 105.60 1306 GLY A N 1
ATOM 9318 C CA . GLY A 1 1288 ? 185.007 188.319 191.352 1.00 105.60 1306 GLY A CA 1
ATOM 9319 C C . GLY A 1 1288 ? 184.081 187.935 192.494 1.00 105.60 1306 GLY A C 1
ATOM 9320 O O . GLY A 1 1288 ? 184.478 187.823 193.651 1.00 105.60 1306 GLY A O 1
ATOM 9321 N N . CYS A 1 1289 ? 182.817 187.731 192.131 1.00 104.54 1307 CYS A N 1
ATOM 9322 C CA . CYS A 1 1289 ? 181.801 187.270 193.064 1.00 104.54 1307 CYS A CA 1
ATOM 9323 C C . CYS A 1 1289 ? 181.473 185.812 192.773 1.00 104.54 1307 CYS A C 1
ATOM 9324 O O . CYS A 1 1289 ? 181.515 185.371 191.623 1.00 104.54 1307 CYS A O 1
ATOM 9327 N N . VAL A 1 1290 ? 181.140 185.062 193.821 1.00 96.30 1308 VAL A N 1
ATOM 9328 C CA . VAL A 1 1290 ? 180.655 183.694 193.686 1.00 96.30 1308 VAL A CA 1
ATOM 9329 C C . VAL A 1 1290 ? 179.319 183.564 194.403 1.00 96.30 1308 VAL A C 1
ATOM 9330 O O . VAL A 1 1290 ? 179.069 184.234 195.412 1.00 96.30 1308 VAL A O 1
ATOM 9334 N N . TYR A 1 1291 ? 178.447 182.721 193.862 1.00 92.76 1309 TYR A N 1
ATOM 9335 C CA . TYR A 1 1291 ? 177.152 182.434 194.456 1.00 92.76 1309 TYR A CA 1
ATOM 9336 C C . TYR A 1 1291 ? 177.271 181.109 195.190 1.00 92.76 1309 TYR A C 1
ATOM 9337 O O . TYR A 1 1291 ? 177.553 180.079 194.567 1.00 92.76 1309 TYR A O 1
ATOM 9346 N N . VAL A 1 1292 ? 177.087 181.134 196.507 1.00 90.93 1310 VAL A N 1
ATOM 9347 C CA . VAL A 1 1292 ? 177.190 179.941 197.338 1.00 90.93 1310 VAL A CA 1
ATOM 9348 C C . VAL A 1 1292 ? 175.817 179.651 197.920 1.00 90.93 1310 VAL A C 1
ATOM 9349 O O . VAL A 1 1292 ? 175.254 180.476 198.652 1.00 90.93 1310 VAL A O 1
ATOM 9353 N N . GLN A 1 1293 ? 175.291 178.475 197.611 1.00 93.23 1311 GLN A N 1
ATOM 9354 C CA . GLN A 1 1293 ? 173.972 178.058 198.058 1.00 93.23 1311 GLN A CA 1
ATOM 9355 C C . GLN A 1 1293 ? 174.101 176.772 198.856 1.00 93.23 1311 GLN A C 1
ATOM 9356 O O . GLN A 1 1293 ? 174.690 175.800 198.380 1.00 93.23 1311 GLN A O 1
ATOM 9362 N N . THR A 1 1294 ? 173.558 176.770 200.066 1.00 96.67 1312 THR A N 1
ATOM 9363 C CA . THR A 1 1294 ? 173.605 175.614 200.949 1.00 96.67 1312 THR A CA 1
ATOM 9364 C C . THR A 1 1294 ? 172.205 175.029 201.055 1.00 96.67 1312 THR A C 1
ATOM 9365 O O . THR A 1 1294 ? 171.268 175.725 201.464 1.00 96.67 1312 THR A O 1
ATOM 9369 N N . VAL A 1 1295 ? 172.061 173.760 200.680 1.00 97.40 1313 VAL A N 1
ATOM 9370 C CA . VAL A 1 1295 ? 170.774 173.076 200.692 1.00 97.40 1313 VAL A CA 1
ATOM 9371 C C . VAL A 1 1295 ? 170.835 171.959 201.720 1.00 97.40 1313 VAL A C 1
ATOM 9372 O O . VAL A 1 1295 ? 171.744 171.119 201.680 1.00 97.40 1313 VAL A O 1
ATOM 9376 N N . LEU A 1 1296 ? 169.869 171.947 202.638 1.00 106.37 1314 LEU A N 1
ATOM 9377 C CA . LEU A 1 1296 ? 169.755 170.916 203.664 1.00 106.37 1314 LEU A CA 1
ATOM 9378 C C . LEU A 1 1296 ? 168.389 170.256 203.518 1.00 106.37 1314 LEU A C 1
ATOM 9379 O O . LEU A 1 1296 ? 167.359 170.901 203.720 1.00 106.37 1314 LEU A O 1
ATOM 9384 N N . ARG A 1 1297 ? 168.377 168.978 203.165 1.00 107.75 1315 ARG A N 1
ATOM 9385 C CA . ARG A 1 1297 ? 167.149 168.226 202.964 1.00 107.75 1315 ARG A CA 1
ATOM 9386 C C . ARG A 1 1297 ? 167.059 167.127 204.010 1.00 107.75 1315 ARG A C 1
ATOM 9387 O O . ARG A 1 1297 ? 168.037 166.407 204.245 1.00 107.75 1315 ARG A O 1
ATOM 9395 N N . TYR A 1 1298 ? 165.890 167.008 204.639 1.00 115.74 1316 TYR A N 1
ATOM 9396 C CA . TYR A 1 1298 ? 165.659 165.957 205.622 1.00 115.74 1316 TYR A CA 1
ATOM 9397 C C . TYR A 1 1298 ? 164.171 165.646 205.651 1.00 115.74 1316 TYR A C 1
ATOM 9398 O O . TYR A 1 1298 ? 163.344 166.453 205.229 1.00 115.74 1316 TYR A O 1
ATOM 9407 N N . ASN A 1 1299 ? 163.834 164.462 206.148 1.00 116.82 1317 ASN A N 1
ATOM 9408 C CA . ASN A 1 1299 ? 162.454 164.004 206.166 1.00 116.82 1317 ASN A CA 1
ATOM 9409 C C . ASN A 1 1299 ? 161.917 163.981 207.589 1.00 116.82 1317 ASN A C 1
ATOM 9410 O O . ASN A 1 1299 ? 162.611 163.564 208.522 1.00 116.82 1317 ASN A O 1
ATOM 9415 N N . ILE A 1 1300 ? 160.671 164.430 207.741 1.00 119.32 1318 ILE A N 1
ATOM 9416 C CA . ILE A 1 1300 ? 160.002 164.519 209.031 1.00 119.32 1318 ILE A CA 1
ATOM 9417 C C . ILE A 1 1300 ? 158.663 163.801 208.961 1.00 119.32 1318 ILE A C 1
ATOM 9418 O O . ILE A 1 1300 ? 158.082 163.612 207.890 1.00 119.32 1318 ILE A O 1
ATOM 9423 N N . LEU A 1 1301 ? 158.181 163.393 210.130 1.00 121.88 1319 LEU A N 1
ATOM 9424 C CA . LEU A 1 1301 ? 156.887 162.740 210.282 1.00 121.88 1319 LEU A CA 1
ATOM 9425 C C . LEU A 1 1301 ? 155.792 163.783 210.490 1.00 121.88 1319 LEU A C 1
ATOM 9426 O O . LEU A 1 1301 ? 156.000 164.763 211.211 1.00 121.88 1319 LEU A O 1
ATOM 9431 N N . PRO A 1 1302 ? 154.612 163.608 209.877 1.00 124.22 1320 PRO A N 1
ATOM 9432 C CA . PRO A 1 1302 ? 153.525 164.570 210.077 1.00 124.22 1320 PRO A CA 1
ATOM 9433 C C . PRO A 1 1302 ? 152.740 164.306 211.358 1.00 124.22 1320 PRO A C 1
ATOM 9434 O O . PRO A 1 1302 ? 151.511 164.355 211.324 1.00 124.22 1320 PRO A O 1
#